Protein AF-0000000082925352 (afdb_homodimer)

Structure (mmCIF, N/CA/C/O backbone):
data_AF-0000000082925352-model_v1
#
loop_
_entity.id
_entity.type
_entity.pdbx_description
1 polymer 'ERD4-related membrane protein'
#
loop_
_atom_site.group_PDB
_atom_site.id
_atom_site.type_symbol
_atom_site.label_atom_id
_atom_site.label_alt_id
_atom_site.label_comp_id
_atom_site.label_asym_id
_atom_site.label_entity_id
_atom_site.label_seq_id
_atom_site.pdbx_PDB_ins_code
_atom_site.Cartn_x
_atom_site.Cartn_y
_atom_site.Cartn_z
_atom_site.occupancy
_atom_site.B_iso_or_equiv
_atom_site.auth_seq_id
_atom_site.auth_comp_id
_atom_site.auth_asym_id
_atom_site.auth_atom_id
_atom_site.pdbx_PDB_model_num
ATOM 1 N N . ALA A 1 1 ? 47.531 0.938 -21.75 1 22.98 1 ALA A N 1
ATOM 2 C CA . ALA A 1 1 ? 46.125 1.187 -22.031 1 22.98 1 ALA A CA 1
ATOM 3 C C . ALA A 1 1 ? 45.656 0.397 -23.266 1 22.98 1 ALA A C 1
ATOM 5 O O . ALA A 1 1 ? 46.156 0.625 -24.375 1 22.98 1 ALA A O 1
ATOM 6 N N . LYS A 1 2 ? 45.25 -0.757 -23.125 1 29.88 2 LYS A N 1
ATOM 7 C CA . LYS A 1 2 ? 44.906 -1.577 -24.281 1 29.88 2 LYS A CA 1
ATOM 8 C C . LYS A 1 2 ? 43.812 -0.919 -25.125 1 29.88 2 LYS A C 1
ATOM 10 O O . LYS A 1 2 ? 42.781 -0.469 -24.578 1 29.88 2 LYS A O 1
ATOM 15 N N . ASN A 1 3 ? 44.062 -0.465 -26.266 1 28.7 3 ASN A N 1
ATOM 16 C CA . ASN A 1 3 ? 43.219 0.113 -27.328 1 28.7 3 ASN A CA 1
ATOM 17 C C . ASN A 1 3 ? 42.094 -0.824 -27.719 1 28.7 3 ASN A C 1
ATOM 19 O O . ASN A 1 3 ? 42.344 -1.933 -28.203 1 28.7 3 ASN A O 1
ATOM 23 N N . TYR A 1 4 ? 41.156 -1.041 -26.938 1 34.44 4 TYR A N 1
ATOM 24 C CA . TYR A 1 4 ? 40 -1.885 -27.219 1 34.44 4 TYR A CA 1
ATOM 25 C C . TYR A 1 4 ? 39.469 -1.62 -28.625 1 34.44 4 TYR A C 1
ATOM 27 O O . TYR A 1 4 ? 39.281 -0.466 -29.016 1 34.44 4 TYR A O 1
ATOM 35 N N . ALA A 1 5 ? 40.031 -2.311 -29.578 1 33.44 5 ALA A N 1
ATOM 36 C CA . ALA A 1 5 ? 39.656 -2.305 -31 1 33.44 5 ALA A CA 1
ATOM 37 C C . ALA A 1 5 ? 38.156 -2.383 -31.172 1 33.44 5 ALA A C 1
ATOM 39 O O . ALA A 1 5 ? 37.5 -3.314 -30.688 1 33.44 5 ALA A O 1
ATOM 40 N N . PHE A 1 6 ? 37.406 -1.259 -31.156 1 39.66 6 PHE A N 1
ATOM 41 C CA . PHE A 1 6 ? 36 -1.104 -31.359 1 39.66 6 PHE A CA 1
ATOM 42 C C . PHE A 1 6 ? 35.594 -1.639 -32.719 1 39.66 6 PHE A C 1
ATOM 44 O O . PHE A 1 6 ? 36.281 -1.403 -33.719 1 39.66 6 PHE A O 1
ATOM 51 N N . SER A 1 7 ? 35.031 -2.691 -32.875 1 37.75 7 SER A N 1
ATOM 52 C CA . SER A 1 7 ? 34.531 -3.182 -34.125 1 37.75 7 SER A CA 1
ATOM 53 C C . SER A 1 7 ? 33.688 -2.121 -34.844 1 37.75 7 SER A C 1
ATOM 55 O O . SER A 1 7 ? 33.25 -1.143 -34.219 1 37.75 7 SER A O 1
ATOM 57 N N . SER A 1 8 ? 33.594 -2.061 -36.25 1 41.56 8 SER A N 1
ATOM 58 C CA . SER A 1 8 ? 32.875 -1.175 -37.156 1 41.56 8 SER A CA 1
ATOM 59 C C . SER A 1 8 ? 31.453 -0.878 -36.625 1 41.56 8 SER A C 1
ATOM 61 O O . SER A 1 8 ? 30.859 0.141 -36.969 1 41.56 8 SER A O 1
ATOM 63 N N . PHE A 1 9 ? 30.891 -1.729 -36.125 1 42.66 9 PHE A N 1
ATOM 64 C CA . PHE A 1 9 ? 29.516 -1.568 -35.656 1 42.66 9 PHE A CA 1
ATOM 65 C C . PHE A 1 9 ? 29.469 -0.633 -34.469 1 42.66 9 PHE A C 1
ATOM 67 O O . PHE A 1 9 ? 28.422 -0.041 -34.156 1 42.66 9 PHE A O 1
ATOM 74 N N . ASP A 1 10 ? 30.594 -0.48 -33.812 1 47.75 10 ASP A N 1
ATOM 75 C CA . ASP A 1 10 ? 30.703 0.372 -32.656 1 47.75 10 ASP A CA 1
ATOM 76 C C . ASP A 1 10 ? 30.875 1.838 -33.031 1 47.75 10 ASP A C 1
ATOM 78 O O . ASP A 1 10 ? 31.125 2.691 -32.188 1 47.75 10 ASP A O 1
ATOM 82 N N . ARG A 1 11 ? 30.984 2.129 -34.281 1 47.81 11 ARG A N 1
ATOM 83 C CA . ARG A 1 11 ? 31.156 3.512 -34.719 1 47.81 11 ARG A CA 1
ATOM 84 C C . ARG A 1 11 ? 30.016 4.391 -34.219 1 47.81 11 ARG A C 1
ATOM 86 O O . ARG A 1 11 ? 30.203 5.578 -33.969 1 47.81 11 ARG A O 1
ATOM 93 N N . CYS A 1 12 ? 28.812 3.807 -34.188 1 51.38 12 CYS A N 1
ATOM 94 C CA . CYS A 1 12 ? 27.656 4.633 -33.844 1 51.38 12 CYS A CA 1
ATOM 95 C C . CYS A 1 12 ? 27.422 4.645 -32.344 1 51.38 12 CYS A C 1
ATOM 97 O O . CYS A 1 12 ? 26.422 5.207 -31.875 1 51.38 12 CYS A O 1
ATOM 99 N N . SER A 1 13 ? 28.328 4.074 -31.688 1 59.47 13 SER A N 1
ATOM 100 C CA . SER A 1 13 ? 28.156 3.99 -30.234 1 59.47 13 SER A CA 1
ATOM 101 C C . SER A 1 13 ? 28.781 5.191 -29.547 1 59.47 13 SER A C 1
ATOM 103 O O . SER A 1 13 ? 29.672 5.848 -30.094 1 59.47 13 SER A O 1
ATOM 105 N N . LEU A 1 14 ? 28.188 5.727 -28.531 1 62.16 14 LEU A N 1
ATOM 106 C CA . LEU A 1 14 ? 28.688 6.816 -27.703 1 62.16 14 LEU A CA 1
ATOM 107 C C . LEU A 1 14 ? 30.141 6.586 -27.312 1 62.16 14 LEU A C 1
ATOM 109 O O . LEU A 1 14 ? 30.875 7.531 -27 1 62.16 14 LEU A O 1
ATOM 113 N N . ALA A 1 15 ? 30.625 5.363 -27.484 1 58.84 15 ALA A N 1
ATOM 114 C CA . ALA A 1 15 ? 32 5.062 -27.125 1 58.84 15 ALA A CA 1
ATOM 115 C C . ALA A 1 15 ? 33 5.758 -28.062 1 58.84 15 ALA A C 1
ATOM 117 O O . ALA A 1 15 ? 34.125 6.023 -27.688 1 58.84 15 ALA A O 1
ATOM 118 N N . ASN A 1 16 ? 32.438 6.172 -29.297 1 57.56 16 ASN A N 1
ATOM 119 C CA . ASN A 1 16 ? 33.344 6.75 -30.297 1 57.56 16 ASN A CA 1
ATOM 120 C C . ASN A 1 16 ? 33.406 8.273 -30.172 1 57.56 16 ASN A C 1
ATOM 122 O O . ASN A 1 16 ? 34.188 8.922 -30.875 1 57.56 16 ASN A O 1
ATOM 126 N N . VAL A 1 17 ? 32.531 8.758 -29.359 1 60.88 17 VAL A N 1
ATOM 127 C CA . VAL A 1 17 ? 32.562 10.211 -29.219 1 60.88 17 VAL A CA 1
ATOM 128 C C . VAL A 1 17 ? 33.688 10.602 -28.25 1 60.88 17 VAL A C 1
ATOM 130 O O . VAL A 1 17 ? 33.875 9.984 -27.203 1 60.88 17 VAL A O 1
ATOM 133 N N . ALA A 1 18 ? 34.594 11.383 -28.766 1 59.56 18 ALA A N 1
ATOM 134 C CA . ALA A 1 18 ? 35.75 11.828 -27.984 1 59.56 18 ALA A CA 1
ATOM 135 C C . ALA A 1 18 ? 35.312 12.531 -26.703 1 59.56 18 ALA A C 1
ATOM 137 O O . ALA A 1 18 ? 34.188 13.023 -26.609 1 59.56 18 ALA A O 1
ATOM 138 N N . SER A 1 19 ? 36.031 12.328 -25.625 1 66.12 19 SER A N 1
ATOM 139 C CA . SER A 1 19 ? 35.812 12.914 -24.312 1 66.12 19 SER A CA 1
ATOM 140 C C . SER A 1 19 ? 35.688 14.43 -24.391 1 66.12 19 SER A C 1
ATOM 142 O O . SER A 1 19 ? 36.469 15.078 -25.094 1 66.12 19 SER A O 1
ATOM 144 N N . GLY A 1 20 ? 34.656 14.992 -23.844 1 63.94 20 GLY A N 1
ATOM 145 C CA . GLY A 1 20 ? 34.5 16.422 -23.656 1 63.94 20 GLY A CA 1
ATOM 146 C C . GLY A 1 20 ? 33.844 17.125 -24.844 1 63.94 20 GLY A C 1
ATOM 147 O O . GLY A 1 20 ? 33.844 18.344 -24.906 1 63.94 20 GLY A O 1
ATOM 148 N N . GLU A 1 21 ? 33.531 16.344 -25.828 1 67.38 21 GLU A N 1
ATOM 149 C CA . GLU A 1 21 ? 33.031 17 -27.031 1 67.38 21 GLU A CA 1
ATOM 150 C C . GLU A 1 21 ? 31.594 17.484 -26.859 1 67.38 21 GLU A C 1
ATOM 152 O O . GLU A 1 21 ? 30.891 17.031 -25.969 1 67.38 21 GLU A O 1
ATOM 157 N N . LEU A 1 22 ? 31.234 18.531 -27.688 1 70.12 22 LEU A N 1
ATOM 158 C CA . LEU A 1 22 ? 29.938 19.203 -27.688 1 70.12 22 LEU A CA 1
ATOM 159 C C . LEU A 1 22 ? 28.828 18.25 -28.109 1 70.12 22 LEU A C 1
ATOM 161 O O . LEU A 1 22 ? 27.672 18.453 -27.734 1 70.12 22 LEU A O 1
ATOM 165 N N . LYS A 1 23 ? 29.234 17.188 -28.766 1 73.62 23 LYS A N 1
ATOM 166 C CA . LYS A 1 23 ? 28.25 16.219 -29.219 1 73.62 23 LYS A CA 1
ATOM 167 C C . LYS A 1 23 ? 27.625 15.469 -28.047 1 73.62 23 LYS A C 1
ATOM 169 O O . LYS A 1 23 ? 26.531 14.898 -28.188 1 73.62 23 LYS A O 1
ATOM 174 N N . LEU A 1 24 ? 28.219 15.656 -26.922 1 79.31 24 LEU A N 1
ATOM 175 C CA . LEU A 1 24 ? 27.703 14.961 -25.75 1 79.31 24 LEU A CA 1
ATOM 176 C C . LEU A 1 24 ? 26.438 15.641 -25.219 1 79.31 24 LEU A C 1
ATOM 178 O O . LEU A 1 24 ? 25.641 15.008 -24.531 1 79.31 24 LEU A O 1
ATOM 182 N N . TRP A 1 25 ? 26.266 16.891 -25.75 1 79.62 25 TRP A N 1
ATOM 183 C CA . TRP A 1 25 ? 25.016 17.609 -25.422 1 79.62 25 TRP A CA 1
ATOM 184 C C . TRP A 1 25 ? 23.828 16.938 -26.094 1 79.62 25 TRP A C 1
ATOM 186 O O . TRP A 1 25 ? 22.734 16.875 -25.516 1 79.62 25 TRP A O 1
ATOM 196 N N . ALA A 1 26 ? 24.078 16.375 -27.219 1 78.94 26 ALA A N 1
ATOM 197 C CA . ALA A 1 26 ? 23 15.727 -27.953 1 78.94 26 ALA A CA 1
ATOM 198 C C . ALA A 1 26 ? 22.531 14.461 -27.25 1 78.94 26 ALA A C 1
ATOM 200 O O . ALA A 1 26 ? 21.328 14.164 -27.219 1 78.94 26 ALA A O 1
ATOM 201 N N . HIS A 1 27 ? 23.5 13.852 -26.656 1 79.56 27 HIS A N 1
ATOM 202 C CA . HIS A 1 27 ? 23.141 12.625 -25.953 1 79.56 27 HIS A CA 1
ATOM 203 C C . HIS A 1 27 ? 22.391 12.938 -24.656 1 79.56 27 HIS A C 1
ATOM 205 O O . HIS A 1 27 ? 21.469 12.203 -24.281 1 79.56 27 HIS A O 1
ATOM 211 N N . MET A 1 28 ? 22.672 14.016 -24.062 1 82.81 28 MET A N 1
ATOM 212 C CA . MET A 1 28 ? 21.969 14.391 -22.844 1 82.81 28 MET A CA 1
ATOM 213 C C . MET A 1 28 ? 20.562 14.859 -23.141 1 82.81 28 MET A C 1
ATOM 215 O O . MET A 1 28 ? 19.609 14.453 -22.469 1 82.81 28 MET A O 1
ATOM 219 N N . ILE A 1 29 ? 20.453 15.648 -24.141 1 84.19 29 ILE A N 1
ATOM 220 C CA . ILE A 1 29 ? 19.141 16.141 -24.516 1 84.19 29 ILE A CA 1
ATOM 221 C C . ILE A 1 29 ? 18.266 14.992 -25.016 1 84.19 29 ILE A C 1
ATOM 223 O O . ILE A 1 29 ? 17.078 14.938 -24.734 1 84.19 29 ILE A O 1
ATOM 227 N N . SER A 1 30 ? 18.906 14.07 -25.719 1 84.44 30 SER A N 1
ATOM 228 C CA . SER A 1 30 ? 18.156 12.906 -26.203 1 84.44 30 SER A CA 1
ATOM 229 C C . SER A 1 30 ? 17.641 12.062 -25.047 1 84.44 30 SER A C 1
ATOM 231 O O . SER A 1 30 ? 16.547 11.508 -25.109 1 84.44 30 SER A O 1
ATOM 233 N N . CYS A 1 31 ? 18.391 12.016 -23.984 1 84.5 31 CYS A N 1
ATOM 234 C CA . CYS A 1 31 ? 17.953 11.273 -22.812 1 84.5 31 CYS A CA 1
ATOM 235 C C . CYS A 1 31 ? 16.719 11.906 -22.188 1 84.5 31 CYS A C 1
ATOM 237 O O . CYS A 1 31 ? 15.773 11.203 -21.812 1 84.5 31 CYS A O 1
ATOM 239 N N . TYR A 1 32 ? 16.703 13.234 -22.188 1 87.06 32 TYR A N 1
ATOM 240 C CA . TYR A 1 32 ? 15.547 13.93 -21.625 1 87.06 32 TYR A CA 1
ATOM 241 C C . TYR A 1 32 ? 14.336 13.812 -22.547 1 87.06 32 TYR A C 1
ATOM 243 O O . TYR A 1 32 ? 13.211 13.672 -22.078 1 87.06 32 TYR A O 1
ATOM 251 N N . VAL A 1 33 ? 14.57 13.82 -23.781 1 87.75 33 VAL A N 1
ATOM 252 C CA . VAL A 1 33 ? 13.469 13.727 -24.734 1 87.75 33 VAL A CA 1
ATOM 253 C C . VAL A 1 33 ? 12.867 12.32 -24.688 1 87.75 33 VAL A C 1
ATOM 255 O O . VAL A 1 33 ? 11.641 12.164 -24.656 1 87.75 33 VAL A O 1
ATOM 258 N N . VAL A 1 34 ? 13.711 11.328 -24.641 1 85.31 34 VAL A N 1
ATOM 259 C CA . VAL A 1 34 ? 13.227 9.953 -24.578 1 85.31 34 VAL A CA 1
ATOM 260 C C . VAL A 1 34 ? 12.461 9.742 -23.266 1 85.31 34 VAL A C 1
ATOM 262 O O . VAL A 1 34 ? 11.406 9.102 -23.25 1 85.31 34 VAL A O 1
ATOM 265 N N . THR A 1 35 ? 12.977 10.297 -22.203 1 86.62 35 THR A N 1
ATOM 266 C CA . THR A 1 35 ? 12.289 10.188 -20.922 1 86.62 35 THR A CA 1
ATOM 267 C C . THR A 1 35 ? 10.93 10.867 -20.969 1 86.62 35 THR A C 1
ATOM 269 O O . THR A 1 35 ? 9.938 10.32 -20.469 1 86.62 35 THR A O 1
ATOM 272 N N . TYR A 1 36 ? 10.891 12.008 -21.625 1 87.75 36 TYR A N 1
ATOM 273 C CA . TYR A 1 36 ? 9.633 12.742 -21.719 1 87.75 36 TYR A CA 1
ATOM 274 C C . TYR A 1 36 ? 8.609 11.961 -22.547 1 87.75 36 TYR A C 1
ATOM 276 O O . TYR A 1 36 ? 7.441 11.867 -22.156 1 87.75 36 TYR A O 1
ATOM 284 N N . ILE A 1 37 ? 9.016 11.352 -23.594 1 88.25 37 ILE A N 1
ATOM 285 C CA . ILE A 1 37 ? 8.109 10.602 -24.469 1 88.25 37 ILE A CA 1
ATOM 286 C C . ILE A 1 37 ? 7.609 9.352 -23.75 1 88.25 37 ILE A C 1
ATOM 288 O O . ILE A 1 37 ? 6.422 9.031 -23.797 1 88.25 37 ILE A O 1
ATOM 292 N N . VAL A 1 38 ? 8.492 8.711 -23.016 1 86.88 38 VAL A N 1
ATOM 293 C CA . VAL A 1 38 ? 8.117 7.473 -22.344 1 86.88 38 VAL A CA 1
ATOM 294 C C . VAL A 1 38 ? 7.176 7.781 -21.188 1 86.88 38 VAL A C 1
ATOM 296 O O . VAL A 1 38 ? 6.176 7.082 -21 1 86.88 38 VAL A O 1
ATOM 299 N N . LEU A 1 39 ? 7.434 8.844 -20.453 1 88.38 39 LEU A N 1
ATOM 300 C CA . LEU A 1 39 ? 6.594 9.18 -19.312 1 88.38 39 LEU A CA 1
ATOM 301 C C . LEU A 1 39 ? 5.207 9.625 -19.766 1 88.38 39 LEU A C 1
ATOM 303 O O . LEU A 1 39 ? 4.203 9.258 -19.156 1 88.38 39 LEU A O 1
ATOM 307 N N . THR A 1 40 ? 5.125 10.383 -20.875 1 89.5 40 THR A N 1
ATOM 308 C CA . THR A 1 40 ? 3.832 10.828 -21.375 1 89.5 40 THR A CA 1
ATOM 309 C C . THR A 1 40 ? 3.043 9.656 -21.953 1 89.5 40 THR A C 1
ATOM 311 O O . THR A 1 40 ? 1.823 9.586 -21.797 1 89.5 40 THR A O 1
ATOM 314 N N . ALA A 1 41 ? 3.752 8.758 -22.609 1 88.06 41 ALA A N 1
ATOM 315 C CA . ALA A 1 41 ? 3.088 7.578 -23.141 1 88.06 41 ALA A CA 1
ATOM 316 C C . ALA A 1 41 ? 2.572 6.68 -22.016 1 88.06 41 ALA A C 1
ATOM 318 O O . ALA A 1 41 ? 1.462 6.148 -22.109 1 88.06 41 ALA A O 1
ATOM 319 N N . LEU A 1 42 ? 3.395 6.559 -20.984 1 87 42 LEU A N 1
ATOM 320 C CA . LEU A 1 42 ? 2.984 5.73 -19.844 1 87 42 LEU A CA 1
ATOM 321 C C . LEU A 1 42 ? 1.771 6.332 -19.141 1 87 42 LEU A C 1
ATOM 323 O O . LEU A 1 42 ? 0.882 5.602 -18.703 1 87 42 LEU A O 1
ATOM 327 N N . TRP A 1 43 ? 1.711 7.625 -19.094 1 88.19 43 TRP A N 1
ATOM 328 C CA . TRP A 1 43 ? 0.567 8.297 -18.484 1 88.19 43 TRP A CA 1
ATOM 329 C C . TRP A 1 43 ? -0.701 8.062 -19.297 1 88.19 43 TRP A C 1
ATOM 331 O O . TRP A 1 43 ? -1.745 7.711 -18.75 1 88.19 43 TRP A O 1
ATOM 341 N N . ARG A 1 44 ? -0.594 8.164 -20.562 1 87.81 44 ARG A N 1
ATOM 342 C CA . ARG A 1 44 ? -1.738 7.977 -21.438 1 87.81 44 ARG A CA 1
ATOM 343 C C . ARG A 1 44 ? -2.217 6.531 -21.422 1 87.81 44 ARG A C 1
ATOM 345 O O . ARG A 1 44 ? -3.418 6.27 -21.312 1 87.81 44 ARG A O 1
ATOM 352 N N . TYR A 1 45 ? -1.295 5.621 -21.391 1 87.38 45 TYR A N 1
ATOM 353 C CA . TYR A 1 45 ? -1.667 4.211 -21.438 1 87.38 45 TYR A CA 1
ATOM 354 C C . TYR A 1 45 ? -2.246 3.756 -20.094 1 87.38 45 TYR A C 1
ATOM 356 O O . TYR A 1 45 ? -3.135 2.9 -20.062 1 87.38 45 TYR A O 1
ATOM 364 N N . ASN A 1 46 ? -1.771 4.359 -19.031 1 87.69 46 ASN A N 1
ATOM 365 C CA . ASN A 1 46 ? -2.338 4.02 -17.734 1 87.69 46 ASN A CA 1
ATOM 366 C C . ASN A 1 46 ? -3.773 4.52 -17.594 1 87.69 46 ASN A C 1
ATOM 368 O O . ASN A 1 46 ? -4.625 3.828 -17.031 1 87.69 46 ASN A O 1
ATOM 372 N N . LYS A 1 47 ? -4.039 5.629 -18.125 1 88.12 47 LYS A N 1
ATOM 373 C CA . LYS A 1 47 ? -5.395 6.168 -18.094 1 88.12 47 LYS A CA 1
ATOM 374 C C . LYS A 1 47 ? -6.332 5.355 -18.984 1 88.12 47 LYS A C 1
ATOM 376 O O . LYS A 1 47 ? -7.445 5.02 -18.578 1 88.12 47 LYS A O 1
ATOM 381 N N . GLU A 1 48 ? -5.859 4.992 -20.125 1 88.62 48 GLU A N 1
ATOM 382 C CA . GLU A 1 48 ? -6.668 4.211 -21.062 1 88.62 48 GLU A CA 1
ATOM 383 C C . GLU A 1 48 ? -6.922 2.805 -20.516 1 88.62 48 GLU A C 1
ATOM 385 O O . GLU A 1 48 ? -8.008 2.252 -20.703 1 88.62 48 GLU A O 1
ATOM 390 N N . ALA A 1 49 ? -5.922 2.279 -19.891 1 87.5 49 ALA A N 1
ATOM 391 C CA . ALA A 1 49 ? -6.07 0.938 -19.328 1 87.5 49 ALA A CA 1
ATOM 392 C C . ALA A 1 49 ? -7.133 0.914 -18.234 1 87.5 49 ALA A C 1
ATOM 394 O O . ALA A 1 49 ? -7.898 -0.047 -18.125 1 87.5 49 ALA A O 1
ATOM 395 N N . THR A 1 50 ? -7.18 1.938 -17.438 1 89.62 50 THR A N 1
ATOM 396 C CA . THR A 1 50 ? -8.18 2.02 -16.391 1 89.62 50 THR A CA 1
ATOM 397 C C . THR A 1 50 ? -9.586 2.102 -16.969 1 89.62 50 THR A C 1
ATOM 399 O O . THR A 1 50 ? -10.5 1.41 -16.516 1 89.62 50 THR A O 1
ATOM 402 N N . LEU A 1 51 ? -9.734 2.857 -18.047 1 90.12 51 LEU A N 1
ATOM 403 C CA . LEU A 1 51 ? -11.039 3.025 -18.688 1 90.12 51 LEU A CA 1
ATOM 404 C C . LEU A 1 51 ? -11.453 1.763 -19.438 1 90.12 51 LEU A C 1
ATOM 406 O O . LEU A 1 51 ? -12.633 1.402 -19.453 1 90.12 51 LEU A O 1
ATOM 410 N N . MET A 1 52 ? -10.469 1.083 -20.031 1 88.81 52 MET A N 1
ATOM 411 C CA . MET A 1 52 ? -10.766 -0.167 -20.719 1 88.81 52 MET A CA 1
ATOM 412 C C . MET A 1 52 ? -11.188 -1.251 -19.734 1 88.81 52 MET A C 1
ATOM 414 O O . MET A 1 52 ? -12.047 -2.08 -20.047 1 88.81 52 MET A O 1
ATOM 418 N N . ARG A 1 53 ? -10.594 -1.223 -18.609 1 88.5 53 ARG A N 1
ATOM 419 C CA . ARG A 1 53 ? -10.969 -2.193 -17.594 1 88.5 53 ARG A CA 1
ATOM 420 C C . ARG A 1 53 ? -12.414 -1.98 -17.141 1 88.5 53 ARG A C 1
ATOM 422 O O . ARG A 1 53 ? -13.18 -2.938 -17.016 1 88.5 53 ARG A O 1
ATOM 429 N N . ILE A 1 54 ? -12.797 -0.783 -16.906 1 88.94 54 ILE A N 1
ATOM 430 C CA . ILE A 1 54 ? -14.148 -0.482 -16.469 1 88.94 54 ILE A CA 1
ATOM 431 C C . ILE A 1 54 ? -15.148 -0.85 -17.562 1 88.94 54 ILE A C 1
ATOM 433 O O . ILE A 1 54 ? -16.203 -1.412 -17.266 1 88.94 54 ILE A O 1
ATOM 437 N N . ALA A 1 55 ? -14.789 -0.553 -18.766 1 87.88 55 ALA A N 1
ATOM 438 C CA . ALA A 1 55 ? -15.664 -0.898 -19.891 1 87.88 55 ALA A CA 1
ATOM 439 C C . ALA A 1 55 ? -15.82 -2.41 -20.016 1 87.88 55 ALA A C 1
ATOM 441 O O . ALA A 1 55 ? -16.922 -2.906 -20.281 1 87.88 55 ALA A O 1
ATOM 442 N N . PHE A 1 56 ? -14.766 -3.182 -19.812 1 86.81 56 PHE A N 1
ATOM 443 C CA . PHE A 1 56 ? -14.812 -4.637 -19.875 1 86.81 56 PHE A CA 1
ATOM 444 C C . PHE A 1 56 ? -15.703 -5.199 -18.766 1 86.81 56 PHE A C 1
ATOM 446 O O . PHE A 1 56 ? -16.516 -6.09 -19.016 1 86.81 56 PHE A O 1
ATOM 453 N N . LEU A 1 57 ? -15.539 -4.633 -17.578 1 86.12 57 LEU A N 1
ATOM 454 C CA . LEU A 1 57 ? -16.328 -5.117 -16.453 1 86.12 57 LEU A CA 1
ATOM 455 C C . LEU A 1 57 ? -17.797 -4.727 -16.609 1 86.12 57 LEU A C 1
ATOM 457 O O . LEU A 1 57 ? -18.688 -5.469 -16.203 1 86.12 57 LEU A O 1
ATOM 461 N N . ALA A 1 58 ? -18 -3.586 -17.172 1 87.19 58 ALA A N 1
ATOM 462 C CA . ALA A 1 58 ? -19.375 -3.104 -17.375 1 87.19 58 ALA A CA 1
ATOM 463 C C . ALA A 1 58 ? -20.094 -3.928 -18.422 1 87.19 58 ALA A C 1
ATOM 465 O O . ALA A 1 58 ? -21.312 -4.09 -18.375 1 87.19 58 ALA A O 1
ATOM 466 N N . ASN A 1 59 ? -19.312 -4.445 -19.406 1 85.75 59 ASN A N 1
ATOM 467 C CA . ASN A 1 59 ? -19.938 -5.188 -20.5 1 85.75 59 ASN A CA 1
ATOM 468 C C . ASN A 1 59 ? -19.938 -6.688 -20.234 1 85.75 59 ASN A C 1
ATOM 470 O O . ASN A 1 59 ? -20.5 -7.461 -21.016 1 85.75 59 ASN A O 1
ATOM 474 N N . SER A 1 60 ? -19.375 -7.086 -19.156 1 82 60 SER A N 1
ATOM 475 C CA . SER A 1 60 ? -19.422 -8.492 -18.766 1 82 60 SER A CA 1
ATOM 476 C C . SER A 1 60 ? -20.781 -8.844 -18.156 1 82 60 SER A C 1
ATOM 478 O O . SER A 1 60 ? -21.406 -8.008 -17.5 1 82 60 SER A O 1
ATOM 480 N N . PRO A 1 61 ? -21.172 -9.969 -18.516 1 77.88 61 PRO A N 1
ATOM 481 C CA . PRO A 1 61 ? -22.5 -10.359 -18.031 1 77.88 61 PRO A CA 1
ATOM 482 C C . PRO A 1 61 ? -22.547 -10.477 -16.5 1 77.88 61 PRO A C 1
ATOM 484 O O . PRO A 1 61 ? -21.531 -10.789 -15.875 1 77.88 61 PRO A O 1
ATOM 487 N N . ARG A 1 62 ? -23.812 -10.117 -16.109 1 82.31 62 ARG A N 1
ATOM 488 C CA . ARG A 1 62 ? -24.062 -10.281 -14.672 1 82.31 62 ARG A CA 1
ATOM 489 C C . ARG A 1 62 ? -23.953 -11.742 -14.258 1 82.31 62 ARG A C 1
ATOM 491 O O . ARG A 1 62 ? -24.438 -12.625 -14.961 1 82.31 62 ARG A O 1
ATOM 498 N N . GLY A 1 63 ? -23 -12.062 -13.352 1 77.88 63 GLY A N 1
ATOM 499 C CA . GLY A 1 63 ? -22.844 -13.453 -12.945 1 77.88 63 GLY A CA 1
ATOM 500 C C . GLY A 1 63 ? -22.031 -13.617 -11.672 1 77.88 63 GLY A C 1
ATOM 501 O O . GLY A 1 63 ? -22.062 -12.75 -10.797 1 77.88 63 GLY A O 1
ATOM 502 N N . GLY A 1 64 ? -21.469 -14.711 -11.586 1 84.19 64 GLY A N 1
ATOM 503 C CA . GLY A 1 64 ? -20.734 -15.148 -10.406 1 84.19 64 GLY A CA 1
ATOM 504 C C . GLY A 1 64 ? -19.562 -14.258 -10.07 1 84.19 64 GLY A C 1
ATOM 505 O O . GLY A 1 64 ? -19.578 -13.562 -9.047 1 84.19 64 GLY A O 1
ATOM 506 N N . PRO A 1 65 ? -18.766 -13.914 -11.062 1 86.31 65 PRO A N 1
ATOM 507 C CA . PRO A 1 65 ? -17.578 -13.156 -10.695 1 86.31 65 PRO A CA 1
ATOM 508 C C . PRO A 1 65 ? -17.875 -11.695 -10.359 1 86.31 65 PRO A C 1
ATOM 510 O O . PRO A 1 65 ? -17.125 -11.055 -9.617 1 86.31 65 PRO A O 1
ATOM 513 N N . SER A 1 66 ? -18.984 -11.125 -10.82 1 89.25 66 SER A N 1
ATOM 514 C CA . SER A 1 66 ? -19.312 -9.719 -10.602 1 89.25 66 SER A CA 1
ATOM 515 C C . SER A 1 66 ? -20 -9.516 -9.25 1 89.25 66 SER A C 1
ATOM 517 O O . SER A 1 66 ? -20.016 -8.406 -8.711 1 89.25 66 SER A O 1
ATOM 519 N N . HIS A 1 67 ? -20.531 -10.602 -8.648 1 93.69 67 HIS A N 1
ATOM 520 C CA . HIS A 1 67 ? -21.312 -10.414 -7.434 1 93.69 67 HIS A CA 1
ATOM 521 C C . HIS A 1 67 ? -20.812 -11.328 -6.312 1 93.69 67 HIS A C 1
ATOM 523 O O . HIS A 1 67 ? -21.422 -11.383 -5.238 1 93.69 67 HIS A O 1
ATOM 529 N N . THR A 1 68 ? -19.703 -12.055 -6.586 1 95.19 68 THR A N 1
ATOM 530 C CA . THR A 1 68 ? -19.266 -13.039 -5.602 1 95.19 68 THR A CA 1
ATOM 531 C C . THR A 1 68 ? -17.906 -12.672 -5.035 1 95.19 68 THR A C 1
ATOM 533 O O . THR A 1 68 ? -17.047 -12.148 -5.754 1 95.19 68 THR A O 1
ATOM 536 N N . VAL A 1 69 ? -17.734 -12.844 -3.748 1 95.94 69 VAL A N 1
ATOM 537 C CA . VAL A 1 69 ? -16.484 -12.625 -3.053 1 95.94 69 VAL A CA 1
ATOM 538 C C . VAL A 1 69 ? -15.977 -13.938 -2.461 1 95.94 69 VAL A C 1
ATOM 540 O O . VAL A 1 69 ? -16.781 -14.781 -2.037 1 95.94 69 VAL A O 1
ATOM 543 N N . LEU A 1 70 ? -14.695 -14.188 -2.531 1 96.44 70 LEU A N 1
ATOM 544 C CA . LEU A 1 70 ? -14.062 -15.328 -1.876 1 96.44 70 LEU A CA 1
ATOM 545 C C . LEU A 1 70 ? -13.602 -14.953 -0.472 1 96.44 70 LEU A C 1
ATOM 547 O O . LEU A 1 70 ? -12.781 -14.047 -0.302 1 96.44 70 LEU A O 1
ATOM 551 N N . VAL A 1 71 ? -14.156 -15.523 0.515 1 96.12 71 VAL A N 1
ATOM 552 C CA . VAL A 1 71 ? -13.781 -15.297 1.907 1 96.12 71 VAL A CA 1
ATOM 553 C C . VAL A 1 71 ? -12.938 -16.469 2.414 1 96.12 71 VAL A C 1
ATOM 555 O O . VAL A 1 71 ? -13.359 -17.625 2.334 1 96.12 71 VAL A O 1
ATOM 558 N N . MET A 1 72 ? -11.789 -16.125 2.896 1 95.31 72 MET A N 1
ATOM 559 C CA . MET A 1 72 ? -10.883 -17.156 3.391 1 95.31 72 MET A CA 1
ATOM 560 C C . MET A 1 72 ? -10.578 -16.953 4.871 1 95.31 72 MET A C 1
ATOM 562 O O . MET A 1 72 ? -10.82 -15.867 5.414 1 95.31 72 MET A O 1
ATOM 566 N N . ASP A 1 73 ? -10.07 -17.969 5.555 1 94.12 73 ASP A N 1
ATOM 567 C CA . ASP A 1 73 ? -9.641 -17.953 6.949 1 94.12 73 ASP A CA 1
ATOM 568 C C . ASP A 1 73 ? -10.805 -17.594 7.875 1 94.12 73 ASP A C 1
ATOM 570 O O . ASP A 1 73 ? -10.688 -16.672 8.695 1 94.12 73 ASP A O 1
ATOM 574 N N . ILE A 1 74 ? -11.883 -18.281 7.621 1 93 74 ILE A N 1
ATOM 575 C CA . ILE A 1 74 ? -13.047 -18.109 8.477 1 93 74 ILE A CA 1
ATOM 576 C C . ILE A 1 74 ? -12.75 -18.656 9.867 1 93 74 ILE A C 1
ATOM 578 O O . ILE A 1 74 ? -12.352 -19.812 10.023 1 93 74 ILE A O 1
ATOM 582 N N . PRO A 1 75 ? -12.867 -17.844 10.852 1 91 75 PRO A N 1
ATOM 583 C CA . PRO A 1 75 ? -12.57 -18.297 12.211 1 91 75 PRO A CA 1
ATOM 584 C C . PRO A 1 75 ? -13.562 -19.344 12.711 1 91 75 PRO A C 1
ATOM 586 O O . PRO A 1 75 ? -14.703 -19.391 12.242 1 91 75 PRO A O 1
ATOM 589 N N . GLY A 1 76 ? -13.18 -20.203 13.641 1 84.75 76 GLY A N 1
ATOM 590 C CA . GLY A 1 76 ? -14.031 -21.219 14.211 1 84.75 76 GLY A CA 1
ATOM 591 C C . GLY A 1 76 ? -13.75 -22.609 13.656 1 84.75 76 GLY A C 1
ATOM 592 O O . GLY A 1 76 ? -13.922 -23.609 14.359 1 84.75 76 GLY A O 1
ATOM 593 N N . ASN A 1 77 ? -13.469 -22.625 12.344 1 83.31 77 ASN A N 1
ATOM 594 C CA . ASN A 1 77 ? -13.055 -23.891 11.734 1 83.31 77 ASN A CA 1
ATOM 595 C C . ASN A 1 77 ? -11.594 -24.203 12.031 1 83.31 77 ASN A C 1
ATOM 597 O O . ASN A 1 77 ? -10.695 -23.469 11.602 1 83.31 77 ASN A O 1
ATOM 601 N N . LYS A 1 78 ? -11.297 -25.188 12.727 1 83.19 78 LYS A N 1
ATOM 602 C CA . LYS A 1 78 ? -9.945 -25.484 13.195 1 83.19 78 LYS A CA 1
ATOM 603 C C . LYS A 1 78 ? -9.133 -26.172 12.109 1 83.19 78 LYS A C 1
ATOM 605 O O . LYS A 1 78 ? -7.969 -26.531 12.328 1 83.19 78 LYS A O 1
ATOM 610 N N . TYR A 1 79 ? -9.727 -26.25 10.961 1 84.75 79 TYR A N 1
ATOM 611 C CA . TYR A 1 79 ? -9 -26.844 9.844 1 84.75 79 TYR A CA 1
ATOM 612 C C . TYR A 1 79 ? -7.746 -26.047 9.516 1 84.75 79 TYR A C 1
ATOM 614 O O . TYR A 1 79 ? -7.789 -24.828 9.43 1 84.75 79 TYR A O 1
ATOM 622 N N . GLY A 1 80 ? -6.633 -26.609 9.469 1 81.81 80 GLY A N 1
ATOM 623 C CA . GLY A 1 80 ? -5.395 -25.969 9.039 1 81.81 80 GLY A CA 1
ATOM 624 C C . GLY A 1 80 ? -4.684 -25.234 10.156 1 81.81 80 GLY A C 1
ATOM 625 O O . GLY A 1 80 ? -3.699 -24.531 9.914 1 81.81 80 GLY A O 1
ATOM 626 N N . THR A 1 81 ? -5.25 -25.234 11.32 1 85.75 81 THR A N 1
ATOM 627 C CA . THR A 1 81 ? -4.574 -24.625 12.461 1 85.75 81 THR A CA 1
ATOM 628 C C . THR A 1 81 ? -3.506 -25.547 13.023 1 85.75 81 THR A C 1
ATOM 630 O O . THR A 1 81 ? -3.377 -26.703 12.578 1 85.75 81 THR A O 1
ATOM 633 N N . LEU A 1 82 ? -2.688 -25 13.852 1 81.44 82 LEU A N 1
ATOM 634 C CA . LEU A 1 82 ? -1.628 -25.797 14.453 1 81.44 82 LEU A CA 1
ATOM 635 C C . LEU A 1 82 ? -2.211 -26.984 15.219 1 81.44 82 LEU A C 1
ATOM 637 O O . LEU A 1 82 ? -1.646 -28.078 15.195 1 81.44 82 LEU A O 1
ATOM 641 N N . VAL A 1 83 ? -3.307 -26.781 15.812 1 78.69 83 VAL A N 1
ATOM 642 C CA . VAL A 1 83 ? -3.93 -27.828 16.594 1 78.69 83 VAL A CA 1
ATOM 643 C C . VAL A 1 83 ? -4.441 -28.938 15.672 1 78.69 83 VAL A C 1
ATOM 645 O O . VAL A 1 83 ? -4.402 -30.109 16.031 1 78.69 83 VAL A O 1
ATOM 648 N N . TRP A 1 84 ? -4.859 -28.484 14.508 1 81.38 84 TRP A N 1
ATOM 649 C CA . TRP A 1 84 ? -5.312 -29.453 13.523 1 81.38 84 TRP A CA 1
ATOM 650 C C . TRP A 1 84 ? -4.152 -30.328 13.039 1 81.38 84 TRP A C 1
ATOM 652 O O . TRP A 1 84 ? -4.297 -31.547 12.906 1 81.38 84 TRP A O 1
ATOM 662 N N . TYR A 1 85 ? -3.045 -29.766 12.852 1 81.06 85 TYR A N 1
ATOM 663 C CA . TYR A 1 85 ? -1.885 -30.516 12.398 1 81.06 85 TYR A CA 1
ATOM 664 C C . TYR A 1 85 ? -1.367 -31.422 13.508 1 81.06 85 TYR A C 1
ATOM 666 O O . TYR A 1 85 ? -0.858 -32.531 13.242 1 81.06 85 TYR A O 1
ATOM 674 N N . LEU A 1 86 ? -1.472 -30.953 14.727 1 80.31 86 LEU A N 1
ATOM 675 C CA . LEU A 1 86 ? -1.076 -31.797 15.859 1 80.31 86 LEU A CA 1
ATOM 676 C C . LEU A 1 86 ? -1.969 -33.031 15.969 1 80.31 86 LEU A C 1
ATOM 678 O O . LEU A 1 86 ? -1.498 -34.094 16.312 1 80.31 86 LEU A O 1
ATOM 682 N N . ARG A 1 87 ? -3.178 -32.812 15.664 1 78.19 87 ARG A N 1
ATOM 683 C CA . ARG A 1 87 ? -4.105 -33.938 15.664 1 78.19 87 ARG A CA 1
ATOM 684 C C . ARG A 1 87 ? -3.711 -34.969 14.609 1 78.19 87 ARG A C 1
ATOM 686 O O . ARG A 1 87 ? -3.76 -36.188 14.867 1 78.19 87 ARG A O 1
ATOM 693 N N . GLU A 1 88 ? -3.299 -34.469 13.477 1 77.06 88 GLU A N 1
ATOM 694 C CA . GLU A 1 88 ? -2.867 -35.344 12.406 1 77.06 88 GLU A CA 1
ATOM 695 C C . GLU A 1 88 ? -1.554 -36.062 12.766 1 77.06 88 GLU A C 1
ATOM 697 O O . GLU A 1 88 ? -1.315 -37.188 12.367 1 77.06 88 GLU A O 1
ATOM 702 N N . LEU A 1 89 ? -0.815 -35.344 13.539 1 77.62 89 LEU A N 1
ATOM 703 C CA . LEU A 1 89 ? 0.462 -35.875 13.977 1 77.62 89 LEU A CA 1
ATOM 704 C C . LEU A 1 89 ? 0.253 -37 14.992 1 77.62 89 LEU A C 1
ATOM 706 O O . LEU A 1 89 ? 0.99 -38 15 1 77.62 89 LEU A O 1
ATOM 710 N N . VAL A 1 90 ? -0.676 -36.875 15.906 1 76.75 90 VAL A N 1
ATOM 711 C CA . VAL A 1 90 ? -0.958 -37.844 16.938 1 76.75 90 VAL A CA 1
ATOM 712 C C . VAL A 1 90 ? -1.269 -39.188 16.281 1 76.75 90 VAL A C 1
ATOM 714 O O . VAL A 1 90 ? -0.892 -40.25 16.797 1 76.75 90 VAL A O 1
ATOM 717 N N . GLY A 1 91 ? -1.8 -39.125 14.992 1 66.62 91 GLY A N 1
ATOM 718 C CA . GLY A 1 91 ? -2.096 -40.375 14.281 1 66.62 91 GLY A CA 1
ATOM 719 C C . GLY A 1 91 ? -0.927 -40.875 13.461 1 66.62 91 GLY A C 1
ATOM 720 O O . GLY A 1 91 ? -0.967 -42 12.945 1 66.62 91 GLY A O 1
ATOM 721 N N . SER A 1 92 ? 0.229 -40.125 13.562 1 72.94 92 SER A N 1
ATOM 722 C CA . SER A 1 92 ? 1.342 -40.5 12.695 1 72.94 92 SER A CA 1
ATOM 723 C C . SER A 1 92 ? 2.42 -41.25 13.461 1 72.94 92 SER A C 1
ATOM 725 O O . SER A 1 92 ? 2.398 -41.281 14.695 1 72.94 92 SER A O 1
ATOM 727 N N . THR A 1 93 ? 3.285 -41.875 12.703 1 69.88 93 THR A N 1
ATOM 728 C CA . THR A 1 93 ? 4.398 -42.656 13.25 1 69.88 93 THR A CA 1
ATOM 729 C C . THR A 1 93 ? 5.387 -41.719 13.969 1 69.88 93 THR A C 1
ATOM 731 O O . THR A 1 93 ? 6.074 -42.156 14.898 1 69.88 93 THR A O 1
ATOM 734 N N . LEU A 1 94 ? 5.398 -40.531 13.609 1 74.44 94 LEU A N 1
ATOM 735 C CA . LEU A 1 94 ? 6.34 -39.594 14.203 1 74.44 94 LEU A CA 1
ATOM 736 C C . LEU A 1 94 ? 5.961 -39.281 15.641 1 74.44 94 LEU A C 1
ATOM 738 O O . LEU A 1 94 ? 6.828 -38.969 16.469 1 74.44 94 LEU A O 1
ATOM 742 N N . PHE A 1 95 ? 4.707 -39.344 15.898 1 79.06 95 PHE A N 1
ATOM 743 C CA . PHE A 1 95 ? 4.211 -39.031 17.234 1 79.06 95 PHE A CA 1
ATOM 744 C C . PHE A 1 95 ? 4.699 -40.062 18.25 1 79.06 95 PHE A C 1
ATOM 746 O O . PHE A 1 95 ? 5.004 -39.688 19.391 1 79.06 95 PHE A O 1
ATOM 753 N N . VAL A 1 96 ? 4.836 -41.188 17.719 1 71.69 96 VAL A N 1
ATOM 754 C CA . VAL A 1 96 ? 5.25 -42.281 18.609 1 71.69 96 VAL A CA 1
ATOM 755 C C . VAL A 1 96 ? 6.727 -42.125 18.953 1 71.69 96 VAL A C 1
ATOM 757 O O . VAL A 1 96 ? 7.164 -42.531 20.031 1 71.69 96 VAL A O 1
ATOM 760 N N . MET A 1 97 ? 7.41 -41.375 18.094 1 75.56 97 MET A N 1
ATOM 761 C CA . MET A 1 97 ? 8.852 -41.219 18.281 1 75.56 97 MET A CA 1
ATOM 762 C C . MET A 1 97 ? 9.148 -40.062 19.203 1 75.56 97 MET A C 1
ATOM 764 O O . MET A 1 97 ? 10.266 -39.938 19.719 1 75.56 97 MET A O 1
ATOM 768 N N . LEU A 1 98 ? 8.188 -39.312 19.516 1 80 98 LEU A N 1
ATOM 769 C CA . LEU A 1 98 ? 8.414 -38.125 20.344 1 80 98 LEU A CA 1
ATOM 770 C C . LEU A 1 98 ? 8.516 -38.531 21.812 1 80 98 LEU A C 1
ATOM 772 O O . LEU A 1 98 ? 7.945 -39.531 22.234 1 80 98 LEU A O 1
ATOM 776 N N . PRO A 1 99 ? 9.305 -37.75 22.578 1 78.19 99 PRO A N 1
ATOM 777 C CA . PRO A 1 99 ? 9.422 -38.031 24.016 1 78.19 99 PRO A CA 1
ATOM 778 C C . PRO A 1 99 ? 8.086 -37.969 24.734 1 78.19 99 PRO A C 1
ATOM 780 O O . PRO A 1 99 ? 7.168 -37.25 24.297 1 78.19 99 PRO A O 1
ATOM 783 N N . LYS A 1 100 ? 7.934 -38.688 25.766 1 78 100 LYS A N 1
ATOM 784 C CA . LYS A 1 100 ? 6.691 -38.875 26.516 1 78 100 LYS A CA 1
ATOM 785 C C . LYS A 1 100 ? 6.152 -37.562 27.031 1 78 100 LYS A C 1
ATOM 787 O O . LYS A 1 100 ? 4.941 -37.312 27.016 1 78 100 LYS A O 1
ATOM 792 N N . SER A 1 101 ? 7.055 -36.688 27.484 1 79.25 101 SER A N 1
ATOM 793 C CA . SER A 1 101 ? 6.605 -35.406 28.031 1 79.25 101 SER A CA 1
ATOM 794 C C . SER A 1 101 ? 5.922 -34.562 26.969 1 79.25 101 SER A C 1
ATOM 796 O O . SER A 1 101 ? 4.898 -33.906 27.234 1 79.25 101 SER A O 1
ATOM 798 N N . TRP A 1 102 ? 6.422 -34.656 25.75 1 81.25 102 TRP A N 1
ATOM 799 C CA . TRP A 1 102 ? 5.863 -33.844 24.656 1 81.25 102 TRP A CA 1
ATOM 800 C C . TRP A 1 102 ? 4.57 -34.469 24.141 1 81.25 102 TRP A C 1
ATOM 802 O O . TRP A 1 102 ? 3.635 -33.75 23.781 1 81.25 102 TRP A O 1
ATOM 812 N N . ARG A 1 103 ? 4.512 -35.812 24.281 1 82.5 103 ARG A N 1
ATOM 813 C CA . ARG A 1 103 ? 3.316 -36.5 23.812 1 82.5 103 ARG A CA 1
ATOM 814 C C . ARG A 1 103 ? 2.107 -36.156 24.672 1 82.5 103 ARG A C 1
ATOM 816 O O . ARG A 1 103 ? 1.02 -35.875 24.156 1 82.5 103 ARG A O 1
ATOM 823 N N . LYS A 1 104 ? 2.418 -36.031 25.906 1 81.25 104 LYS A N 1
ATOM 824 C CA . LYS A 1 104 ? 1.316 -35.75 26.828 1 81.25 104 LYS A CA 1
ATOM 825 C C . LYS A 1 104 ? 0.815 -34.312 26.641 1 81.25 104 LYS A C 1
ATOM 827 O O . LYS A 1 104 ? -0.393 -34.062 26.656 1 81.25 104 LYS A O 1
ATOM 832 N N . ARG A 1 105 ? 1.687 -33.5 26.422 1 81.44 105 ARG A N 1
ATOM 833 C CA . ARG A 1 105 ? 1.304 -32.094 26.25 1 81.44 105 ARG A CA 1
ATOM 834 C C . ARG A 1 105 ? 0.517 -31.891 24.969 1 81.44 105 ARG A C 1
ATOM 836 O O . ARG A 1 105 ? -0.456 -31.125 24.938 1 81.44 105 ARG A O 1
ATOM 843 N N . ILE A 1 106 ? 0.973 -32.594 24 1 82.56 106 ILE A N 1
ATOM 844 C CA . ILE A 1 106 ? 0.313 -32.469 22.703 1 82.56 106 ILE A CA 1
ATOM 845 C C . ILE A 1 106 ? -1.064 -33.125 22.766 1 82.56 106 ILE A C 1
ATOM 847 O O . ILE A 1 106 ? -2.039 -32.562 22.234 1 82.56 106 ILE A O 1
ATOM 851 N N . LEU A 1 107 ? -1.104 -34.188 23.5 1 81.25 107 LEU A N 1
ATOM 852 C CA . LEU A 1 107 ? -2.377 -34.906 23.625 1 81.25 107 LEU A CA 1
ATOM 853 C C . LEU A 1 107 ? -3.371 -34.094 24.438 1 81.25 107 LEU A C 1
ATOM 855 O O . LEU A 1 107 ? -4.562 -34.062 24.125 1 81.25 107 LEU A O 1
ATOM 859 N N . ASP A 1 108 ? -2.867 -33.375 25.391 1 80.88 108 ASP A N 1
ATOM 860 C CA . ASP A 1 108 ? -3.738 -32.531 26.203 1 80.88 108 ASP A CA 1
ATOM 861 C C . ASP A 1 108 ? -4.301 -31.359 25.391 1 80.88 108 ASP A C 1
ATOM 863 O O . ASP A 1 108 ? -5.484 -31.031 25.5 1 80.88 108 ASP A O 1
ATOM 867 N N . LYS A 1 109 ? -3.518 -30.859 24.531 1 80.38 109 LYS A N 1
ATOM 868 C CA . LYS A 1 109 ? -3.953 -29.719 23.719 1 80.38 109 LYS A CA 1
ATOM 869 C C . LYS A 1 109 ? -4.961 -30.156 22.672 1 80.38 109 LYS A C 1
ATOM 871 O O . LYS A 1 109 ? -5.918 -29.422 22.375 1 80.38 109 LYS A O 1
ATOM 876 N N . VAL A 1 110 ? -4.715 -31.297 22.141 1 79.56 110 VAL A N 1
ATOM 877 C CA . VAL A 1 110 ? -5.617 -31.812 21.109 1 79.56 110 VAL A CA 1
ATOM 878 C C . VAL A 1 110 ? -6.945 -32.219 21.75 1 79.56 110 VAL A C 1
ATOM 880 O O . VAL A 1 110 ? -8.008 -31.969 21.172 1 79.56 110 VAL A O 1
ATOM 883 N N . GLU A 1 111 ? -6.883 -32.781 22.969 1 77.88 111 GLU A N 1
ATOM 884 C CA . GLU A 1 111 ? -8.094 -33.188 23.672 1 77.88 111 GLU A CA 1
ATOM 885 C C . GLU A 1 111 ? -8.891 -31.969 24.141 1 77.88 111 GLU A C 1
ATOM 887 O O . GLU A 1 111 ? -10.125 -31.984 24.156 1 77.88 111 GLU A O 1
ATOM 892 N N . GLU A 1 112 ? -8.219 -31.016 24.406 1 75.12 112 GLU A N 1
ATOM 893 C CA . GLU A 1 112 ? -8.891 -29.781 24.828 1 75.12 112 GLU A CA 1
ATOM 894 C C . GLU A 1 112 ? -9.617 -29.141 23.656 1 75.12 112 GLU A C 1
ATOM 896 O O . GLU A 1 112 ? -10.703 -28.562 23.828 1 75.12 112 GLU A O 1
ATOM 901 N N . ALA A 1 113 ? -9.047 -29.266 22.484 1 72.81 113 ALA A N 1
ATOM 902 C CA . ALA A 1 113 ? -9.586 -28.578 21.312 1 72.81 113 ALA A CA 1
ATOM 903 C C . ALA A 1 113 ? -10.656 -29.422 20.625 1 72.81 113 ALA A C 1
ATOM 905 O O . ALA A 1 113 ? -11.641 -28.891 20.109 1 72.81 113 ALA A O 1
ATOM 906 N N . PHE A 1 114 ? -10.438 -30.766 20.484 1 72.62 114 PHE A N 1
ATOM 907 C CA . PHE A 1 114 ? -11.32 -31.609 19.672 1 72.62 114 PHE A CA 1
ATOM 908 C C . PHE A 1 114 ? -12.102 -32.562 20.562 1 72.62 114 PHE A C 1
ATOM 910 O O . PHE A 1 114 ? -13.008 -33.25 20.094 1 72.62 114 PHE A O 1
ATOM 917 N N . GLY A 1 115 ? -12.039 -32.406 21.891 1 67.56 115 GLY A N 1
ATOM 918 C CA . GLY A 1 115 ? -12.672 -33.344 22.797 1 67.56 115 GLY A CA 1
ATOM 919 C C . GLY A 1 115 ? -11.891 -34.656 22.938 1 67.56 115 GLY A C 1
ATOM 920 O O . GLY A 1 115 ? -10.859 -34.844 22.281 1 67.56 115 GLY A O 1
ATOM 921 N N . LYS A 1 116 ? -12.344 -35.594 23.906 1 55.72 116 LYS A N 1
ATOM 922 C CA . LYS A 1 116 ? -11.664 -36.844 24.266 1 55.72 116 LYS A CA 1
ATOM 923 C C . LYS A 1 116 ? -11.477 -37.719 23.031 1 55.72 116 LYS A C 1
ATOM 925 O O . LYS A 1 116 ? -12.43 -38 22.297 1 55.72 116 LYS A O 1
ATOM 930 N N . VAL A 1 117 ? -10.367 -37.625 22.422 1 52.56 117 VAL A N 1
ATOM 931 C CA . VAL A 1 117 ? -10.031 -38.531 21.328 1 52.56 117 VAL A CA 1
ATOM 932 C C . VAL A 1 117 ? -10.242 -39.969 21.75 1 52.56 117 VAL A C 1
ATOM 934 O O . VAL A 1 117 ? -9.758 -40.375 22.812 1 52.56 117 VAL A O 1
ATOM 937 N N . SER A 1 118 ? -11.266 -40.656 21.5 1 43.91 118 SER A N 1
ATOM 938 C CA . SER A 1 118 ? -11.477 -42.062 21.875 1 43.91 118 SER A CA 1
ATOM 939 C C . SER A 1 118 ? -10.164 -42.844 21.859 1 43.91 118 SER A C 1
ATOM 941 O O . SER A 1 118 ? -9.312 -42.625 21 1 43.91 118 SER A O 1
ATOM 943 N N . GLU A 1 119 ? -9.727 -43.406 23.016 1 42.44 119 GLU A N 1
ATOM 944 C CA . GLU A 1 119 ? -8.633 -44.344 23.219 1 42.44 119 GLU A CA 1
ATOM 945 C C . GLU A 1 119 ? -8.461 -45.25 22.016 1 42.44 119 GLU A C 1
ATOM 947 O O . GLU A 1 119 ? -7.379 -45.812 21.781 1 42.44 119 GLU A O 1
ATOM 952 N N . LEU A 1 120 ? -9.523 -45.656 21.359 1 39.81 120 LEU A N 1
ATOM 953 C CA . LEU A 1 120 ? -9.547 -46.625 20.266 1 39.81 120 LEU A CA 1
ATOM 954 C C . LEU A 1 120 ? -8.781 -46.094 19.062 1 39.81 120 LEU A C 1
ATOM 956 O O . LEU A 1 120 ? -8.133 -46.875 18.344 1 39.81 120 LEU A O 1
ATOM 960 N N . ASP A 1 121 ? -8.758 -44.812 18.734 1 44.94 121 ASP A N 1
ATOM 961 C CA . ASP A 1 121 ? -8.062 -44.344 17.547 1 44.94 121 ASP A CA 1
ATOM 962 C C . ASP A 1 121 ? -6.559 -44.25 17.781 1 44.94 121 ASP A C 1
ATOM 964 O O . ASP A 1 121 ? -5.762 -44.531 16.891 1 44.94 121 ASP A O 1
ATOM 968 N N . VAL A 1 122 ? -6.125 -43.906 18.891 1 45.53 122 VAL A N 1
ATOM 969 C CA . VAL A 1 122 ? -4.715 -43.969 19.25 1 45.53 122 VAL A CA 1
ATOM 970 C C . VAL A 1 122 ? -4.266 -45.438 19.359 1 45.53 122 VAL A C 1
ATOM 972 O O . VAL A 1 122 ? -3.172 -45.781 18.906 1 45.53 122 VAL A O 1
ATOM 975 N N . ALA A 1 123 ? -4.992 -46.312 20.062 1 40.84 123 ALA A N 1
ATOM 976 C CA . ALA A 1 123 ? -4.691 -47.75 20.156 1 40.84 123 ALA A CA 1
ATOM 977 C C . ALA A 1 123 ? -4.723 -48.406 18.781 1 40.84 123 ALA A C 1
ATOM 979 O O . ALA A 1 123 ? -3.924 -49.281 18.5 1 40.84 123 ALA A O 1
ATOM 980 N N . ALA A 1 124 ? -5.598 -48.031 17.922 1 40.12 124 ALA A N 1
ATOM 981 C CA . ALA A 1 124 ? -5.621 -48.562 16.578 1 40.12 124 ALA A CA 1
ATOM 982 C C . ALA A 1 124 ? -4.375 -48.156 15.797 1 40.12 124 ALA A C 1
ATOM 984 O O . ALA A 1 124 ? -3.816 -48.938 15.031 1 40.12 124 ALA A O 1
ATOM 985 N N . ILE A 1 125 ? -3.918 -46.938 15.984 1 42.56 125 ILE A N 1
ATOM 986 C CA . ILE A 1 125 ? -2.672 -46.469 15.375 1 42.56 125 ILE A CA 1
ATOM 987 C C . ILE A 1 125 ? -1.488 -47.188 16.047 1 42.56 125 ILE A C 1
ATOM 989 O O . ILE A 1 125 ? -0.562 -47.625 15.359 1 42.56 125 ILE A O 1
ATOM 993 N N . ALA A 1 126 ? -1.458 -47.25 17.312 1 39.19 126 ALA A N 1
ATOM 994 C CA . ALA A 1 126 ? -0.414 -48.031 17.984 1 39.19 126 ALA A CA 1
ATOM 995 C C . ALA A 1 126 ? -0.474 -49.5 17.578 1 39.19 126 ALA A C 1
ATOM 997 O O . ALA A 1 126 ? 0.562 -50.156 17.422 1 39.19 126 ALA A O 1
ATOM 998 N N . ARG A 1 127 ? -1.677 -50.156 17.547 1 39.81 127 ARG A N 1
ATOM 999 C CA . ARG A 1 127 ? -1.812 -51.562 17.141 1 39.81 127 ARG A CA 1
ATOM 1000 C C . ARG A 1 127 ? -1.477 -51.719 15.656 1 39.81 127 ARG A C 1
ATOM 1002 O O . ARG A 1 127 ? -0.993 -52.781 15.242 1 39.81 127 ARG A O 1
ATOM 1009 N N . GLY A 1 128 ? -1.772 -50.719 14.742 1 36.03 128 GLY A N 1
ATOM 1010 C CA . GLY A 1 128 ? -1.317 -50.875 13.375 1 36.03 128 GLY A CA 1
ATOM 1011 C C . GLY A 1 128 ? 0.194 -50.875 13.242 1 36.03 128 GLY A C 1
ATOM 1012 O O . GLY A 1 128 ? 0.734 -51.438 12.289 1 36.03 128 GLY A O 1
ATOM 1013 N N . ALA A 1 129 ? 0.93 -50.188 14.055 1 33.81 129 ALA A N 1
ATOM 1014 C CA . ALA A 1 129 ? 2.367 -50.438 14.07 1 33.81 129 ALA A CA 1
ATOM 1015 C C . ALA A 1 129 ? 2.66 -51.875 14.523 1 33.81 129 ALA A C 1
ATOM 1017 O O . ALA A 1 129 ? 3.582 -52.5 14.016 1 33.81 129 ALA A O 1
ATOM 1018 N N . ASP A 1 130 ? 1.97 -52.344 15.578 1 32.56 130 ASP A N 1
ATOM 1019 C CA . ASP A 1 130 ? 2.273 -53.688 16.031 1 32.56 130 ASP A CA 1
ATOM 1020 C C . ASP A 1 130 ? 1.719 -54.75 15.07 1 32.56 130 ASP A C 1
ATOM 1022 O O . ASP A 1 130 ? 2.193 -55.875 15.039 1 32.56 130 ASP A O 1
ATOM 1026 N N . LEU A 1 131 ? 0.561 -54.469 14.375 1 31.47 131 LEU A N 1
ATOM 1027 C CA . LEU A 1 131 ? 0.052 -55.5 13.5 1 31.47 131 LEU A CA 1
ATOM 1028 C C . LEU A 1 131 ? 1.027 -55.781 12.359 1 31.47 131 LEU A C 1
ATOM 1030 O O . LEU A 1 131 ? 0.963 -56.844 11.727 1 31.47 131 LEU A O 1
ATOM 1034 N N . THR A 1 132 ? 1.918 -54.844 11.969 1 31.88 132 THR A N 1
ATOM 1035 C CA . THR A 1 132 ? 2.859 -55.375 11.008 1 31.88 132 THR A CA 1
ATOM 1036 C C . THR A 1 132 ? 3.768 -56.406 11.672 1 31.88 132 THR A C 1
ATOM 1038 O O . THR A 1 132 ? 4.281 -57.312 11.008 1 31.88 132 THR A O 1
ATOM 1041 N N . ILE A 1 133 ? 4.082 -56.156 12.93 1 30.89 133 ILE A N 1
ATOM 1042 C CA . ILE A 1 133 ? 5.039 -57.156 13.414 1 30.89 133 ILE A CA 1
ATOM 1043 C C . ILE A 1 133 ? 4.312 -58.438 13.734 1 30.89 133 ILE A C 1
ATOM 1045 O O . ILE A 1 133 ? 4.891 -59.531 13.617 1 30.89 133 ILE A O 1
ATOM 1049 N N . GLU A 1 134 ? 3.078 -58.312 14.336 1 29.55 134 GLU A N 1
ATOM 1050 C CA . GLU A 1 134 ? 2.561 -59.594 14.789 1 29.55 134 GLU A CA 1
ATOM 1051 C C . GLU A 1 134 ? 2.105 -60.438 13.602 1 29.55 134 GLU A C 1
ATOM 1053 O O . GLU A 1 134 ? 1.816 -61.625 13.766 1 29.55 134 GLU A O 1
ATOM 1058 N N . ARG A 1 135 ? 1.846 -59.812 12.414 1 31.06 135 ARG A N 1
ATOM 1059 C CA . ARG A 1 135 ? 1.453 -60.75 11.383 1 31.06 135 ARG A CA 1
ATOM 1060 C C . ARG A 1 135 ? 2.555 -61.781 11.133 1 31.06 135 ARG A C 1
ATOM 1062 O O . ARG A 1 135 ? 2.336 -62.781 10.453 1 31.06 135 ARG A O 1
ATOM 1069 N N . GLU A 1 136 ? 3.814 -61.406 11.508 1 28.67 136 GLU A N 1
ATOM 1070 C CA . GLU A 1 136 ? 4.734 -62.5 11.188 1 28.67 136 GLU A CA 1
ATOM 1071 C C . GLU A 1 136 ? 4.512 -63.688 12.109 1 28.67 136 GLU A C 1
ATOM 1073 O O . GLU A 1 136 ? 4.648 -64.812 11.68 1 28.67 136 GLU A O 1
ATOM 1078 N N . GLU A 1 137 ? 4.316 -63.344 13.398 1 27.27 137 GLU A N 1
ATOM 1079 C CA . GLU A 1 137 ? 4.535 -64.5 14.242 1 27.27 137 GLU A CA 1
ATOM 1080 C C . GLU A 1 137 ? 3.369 -65.5 14.141 1 27.27 137 GLU A C 1
ATOM 1082 O O . GLU A 1 137 ? 3.545 -66.688 14.344 1 27.27 137 GLU A O 1
ATOM 1087 N N . ASP A 1 138 ? 2.148 -64.938 14.148 1 25.59 138 ASP A N 1
ATOM 1088 C CA . ASP A 1 138 ? 1.088 -65.875 14.383 1 25.59 138 ASP A CA 1
ATOM 1089 C C . ASP A 1 138 ? 0.943 -66.812 13.195 1 25.59 138 ASP A C 1
ATOM 1091 O O . ASP A 1 138 ? -0.027 -67.625 13.109 1 25.59 138 ASP A O 1
ATOM 1095 N N . ARG A 1 139 ? 1.783 -66.625 12.125 1 26.2 139 ARG A N 1
ATOM 1096 C CA . ARG A 1 139 ? 1.647 -67.625 11.07 1 26.2 139 ARG A CA 1
ATOM 1097 C C . ARG A 1 139 ? 1.827 -69.062 11.625 1 26.2 139 ARG A C 1
ATOM 1099 O O . ARG A 1 139 ? 1.585 -70 10.922 1 26.2 139 ARG A O 1
ATOM 1106 N N . HIS A 1 140 ? 2.652 -69.125 12.766 1 25.34 140 HIS A N 1
ATOM 1107 C CA . HIS A 1 140 ? 2.996 -70.562 12.898 1 25.34 140 HIS A CA 1
ATOM 1108 C C . HIS A 1 140 ? 1.798 -71.375 13.367 1 25.34 140 HIS A C 1
ATOM 1110 O O . HIS A 1 140 ? 1.903 -72.562 13.562 1 25.34 140 HIS A O 1
ATOM 1116 N N . ARG A 1 141 ? 0.892 -70.688 14.266 1 23 141 ARG A N 1
ATOM 1117 C CA . ARG A 1 141 ? 0.118 -71.75 14.898 1 23 141 ARG A CA 1
ATOM 1118 C C . ARG A 1 141 ? -0.866 -72.375 13.914 1 23 141 ARG A C 1
ATOM 1120 O O . ARG A 1 141 ? -1.551 -71.688 13.18 1 23 141 ARG A O 1
ATOM 1127 N N . GLY A 1 142 ? -0.731 -73.625 13.414 1 22.33 142 GLY A N 1
ATOM 1128 C CA . GLY A 1 142 ? -1.3 -74.625 12.516 1 22.33 142 GLY A CA 1
ATOM 1129 C C . GLY A 1 142 ? -2.783 -74.875 12.742 1 22.33 142 GLY A C 1
ATOM 1130 O O . GLY A 1 142 ? -3.344 -75.875 12.266 1 22.33 142 GLY A O 1
ATOM 1131 N N . THR A 1 143 ? -3.549 -73.875 13.352 1 21.88 143 THR A N 1
ATOM 1132 C CA . THR A 1 143 ? -4.84 -74.375 13.797 1 21.88 143 THR A CA 1
ATOM 1133 C C . THR A 1 143 ? -5.613 -75 12.625 1 21.88 143 THR A C 1
ATOM 1135 O O . THR A 1 143 ? -5.535 -74.5 11.5 1 21.88 143 THR A O 1
ATOM 1138 N N . THR A 1 144 ? -6.113 -76.25 12.734 1 21.14 144 THR A N 1
ATOM 1139 C CA . THR A 1 144 ? -6.801 -77.312 11.977 1 21.14 144 THR A CA 1
ATOM 1140 C C . THR A 1 144 ? -8.133 -76.812 11.438 1 21.14 144 THR A C 1
ATOM 1142 O O . THR A 1 144 ? -8.789 -75.938 12.07 1 21.14 144 THR A O 1
ATOM 1145 N N . PRO A 1 145 ? -8.453 -76.938 10.117 1 22.7 145 PRO A N 1
ATOM 1146 C CA . PRO A 1 145 ? -9.477 -76.5 9.148 1 22.7 145 PRO A CA 1
ATOM 1147 C C . PRO A 1 145 ? -10.883 -76.938 9.562 1 22.7 145 PRO A C 1
ATOM 1149 O O . PRO A 1 145 ? -11.57 -77.625 8.805 1 22.7 145 PRO A O 1
ATOM 1152 N N . SER A 1 146 ? -11.422 -76.75 10.898 1 20.89 146 SER A N 1
ATOM 1153 C CA . SER A 1 146 ? -12.633 -77.562 11.07 1 20.89 146 SER A CA 1
ATOM 1154 C C . SER A 1 146 ? -13.672 -77.25 10.016 1 20.89 146 SER A C 1
ATOM 1156 O O . SER A 1 146 ? -13.773 -76.062 9.578 1 20.89 146 SER A O 1
ATOM 1158 N N . PRO A 1 147 ? -14.305 -78.25 9.344 1 21.16 147 PRO A N 1
ATOM 1159 C CA . PRO A 1 147 ? -15.148 -78.438 8.164 1 21.16 147 PRO A CA 1
ATOM 1160 C C . PRO A 1 147 ? -16.516 -77.75 8.305 1 21.16 147 PRO A C 1
ATOM 1162 O O . PRO A 1 147 ? -17.297 -78.125 9.172 1 21.16 147 PRO A O 1
ATOM 1165 N N . SER A 1 148 ? -16.484 -76.375 8.664 1 19.42 148 SER A N 1
ATOM 1166 C CA . SER A 1 148 ? -17.766 -75.75 8.938 1 19.42 148 SER A CA 1
ATOM 1167 C C . SER A 1 148 ? -18.781 -76.125 7.844 1 19.42 148 SER A C 1
ATOM 1169 O O . SER A 1 148 ? -18.453 -76.062 6.656 1 19.42 148 SER A O 1
ATOM 1171 N N . SER A 1 149 ? -19.812 -76.875 8.203 1 19.64 149 SER A N 1
ATOM 1172 C CA . SER A 1 149 ? -20.969 -77.5 7.547 1 19.64 149 SER A CA 1
ATOM 1173 C C . SER A 1 149 ? -21.734 -76.438 6.727 1 19.64 149 SER A C 1
ATOM 1175 O O . SER A 1 149 ? -21.812 -75.25 7.105 1 19.64 149 SER A O 1
ATOM 1177 N N . ALA A 1 150 ? -21.828 -76.688 5.41 1 20.36 150 ALA A N 1
ATOM 1178 C CA . ALA A 1 150 ? -22.391 -76.188 4.145 1 20.36 150 ALA A CA 1
ATOM 1179 C C . ALA A 1 150 ? -23.891 -75.938 4.266 1 20.36 150 ALA A C 1
ATOM 1181 O O . ALA A 1 150 ? -24.688 -76.625 3.596 1 20.36 150 ALA A O 1
ATOM 1182 N N . GLN A 1 151 ? -24.344 -75.438 5.555 1 19.33 151 GLN A N 1
ATOM 1183 C CA . GLN A 1 151 ? -25.797 -75.5 5.594 1 19.33 151 GLN A CA 1
ATOM 1184 C C . GLN A 1 151 ? -26.406 -74.812 4.363 1 19.33 151 GLN A C 1
ATOM 1186 O O . GLN A 1 151 ? -25.812 -73.938 3.783 1 19.33 151 GLN A O 1
ATOM 1191 N N . THR A 1 152 ? -27.453 -75.438 3.85 1 19.44 152 THR A N 1
ATOM 1192 C CA . THR A 1 152 ? -28.312 -75.625 2.684 1 19.44 152 THR A CA 1
ATOM 1193 C C . THR A 1 152 ? -29.109 -74.312 2.412 1 19.44 152 THR A C 1
ATOM 1195 O O . THR A 1 152 ? -29.781 -73.812 3.307 1 19.44 152 THR A O 1
ATOM 1198 N N . PRO A 1 153 ? -28.516 -73.375 1.595 1 20.38 153 PRO A N 1
ATOM 1199 C CA . PRO A 1 153 ? -29.156 -72.188 1.151 1 20.38 153 PRO A CA 1
ATOM 1200 C C . PRO A 1 153 ? -30.578 -72.375 0.636 1 20.38 153 PRO A C 1
ATOM 1202 O O . PRO A 1 153 ? -30.781 -73.188 -0.298 1 20.38 153 PRO A O 1
ATOM 1205 N N . ALA A 1 154 ? -31.547 -72.5 1.595 1 19.8 154 ALA A N 1
ATOM 1206 C CA . ALA A 1 154 ? -32.938 -72.75 1.249 1 19.8 154 ALA A CA 1
ATOM 1207 C C . ALA A 1 154 ? -33.406 -71.812 0.132 1 19.8 154 ALA A C 1
ATOM 1209 O O . ALA A 1 154 ? -32.938 -70.688 0 1 19.8 154 ALA A O 1
ATOM 1210 N N . LEU A 1 155 ? -34.031 -72.438 -0.875 1 19.38 155 LEU A N 1
ATOM 1211 C CA . LEU A 1 155 ? -34.656 -72.25 -2.176 1 19.38 155 LEU A CA 1
ATOM 1212 C C . LEU A 1 155 ? -35.75 -71.188 -2.104 1 19.38 155 LEU A C 1
ATOM 1214 O O . LEU A 1 155 ? -36.75 -71.375 -1.404 1 19.38 155 LEU A O 1
ATOM 1218 N N . VAL A 1 156 ? -35.281 -69.875 -1.771 1 19.72 156 VAL A N 1
ATOM 1219 C CA . VAL A 1 156 ? -36.25 -68.812 -1.717 1 19.72 156 VAL A CA 1
ATOM 1220 C C . VAL A 1 156 ? -37.188 -68.938 -2.914 1 19.72 156 VAL A C 1
ATOM 1222 O O . VAL A 1 156 ? -36.75 -69 -4.062 1 19.72 156 VAL A O 1
ATOM 1225 N N . ASP A 1 157 ? -38.375 -69.438 -2.664 1 18.36 157 ASP A N 1
ATOM 1226 C CA . ASP A 1 157 ? -39.531 -69.75 -3.49 1 18.36 157 ASP A CA 1
ATOM 1227 C C . ASP A 1 157 ? -39.969 -68.5 -4.285 1 18.36 157 ASP A C 1
ATOM 1229 O O . ASP A 1 157 ? -39.812 -67.375 -3.811 1 18.36 157 ASP A O 1
ATOM 1233 N N . GLY A 1 158 ? -40.031 -68.625 -5.621 1 19.05 158 GLY A N 1
ATOM 1234 C CA . GLY A 1 158 ? -40.281 -67.938 -6.879 1 19.05 158 GLY A CA 1
ATOM 1235 C C . GLY A 1 158 ? -41.594 -67.188 -6.906 1 19.05 158 GLY A C 1
ATOM 1236 O O . GLY A 1 158 ? -42.062 -66.812 -7.973 1 19.05 158 GLY A O 1
ATOM 1237 N N . THR A 1 159 ? -42.219 -66.938 -5.598 1 19.44 159 THR A N 1
ATOM 1238 C CA . THR A 1 159 ? -43.625 -66.812 -5.938 1 19.44 159 THR A CA 1
ATOM 1239 C C . THR A 1 159 ? -43.812 -65.625 -6.918 1 19.44 159 THR A C 1
ATOM 1241 O O . THR A 1 159 ? -43.094 -64.688 -6.867 1 19.44 159 THR A O 1
ATOM 1244 N N . LYS A 1 160 ? -44.719 -65.875 -7.945 1 20.91 160 LYS A N 1
ATOM 1245 C CA . LYS A 1 160 ? -45.281 -65.438 -9.211 1 20.91 160 LYS A CA 1
ATOM 1246 C C . LYS A 1 160 ? -46.031 -64.125 -9.039 1 20.91 160 LYS A C 1
ATOM 1248 O O . LYS A 1 160 ? -47.281 -64.125 -8.938 1 20.91 160 LYS A O 1
ATOM 1253 N N . ALA A 1 161 ? -45.344 -63.125 -8.266 1 19.73 161 ALA A N 1
ATOM 1254 C CA . ALA A 1 161 ? -46.25 -62 -8.078 1 19.73 161 ALA A CA 1
ATOM 1255 C C . ALA A 1 161 ? -46.75 -61.469 -9.414 1 19.73 161 ALA A C 1
ATOM 1257 O O . ALA A 1 161 ? -46 -61.375 -10.383 1 19.73 161 ALA A O 1
ATOM 1258 N N . GLN A 1 162 ? -48.031 -61.562 -9.555 1 19.27 162 GLN A N 1
ATOM 1259 C CA . GLN A 1 162 ? -49 -61.281 -10.633 1 19.27 162 GLN A CA 1
ATOM 1260 C C . GLN A 1 162 ? -48.938 -59.844 -11.078 1 19.27 162 GLN A C 1
ATOM 1262 O O . GLN A 1 162 ? -48.5 -58.969 -10.32 1 19.27 162 GLN A O 1
ATOM 1267 N N . PRO A 1 163 ? -49.438 -59.562 -12.344 1 19.98 163 PRO A N 1
ATOM 1268 C CA . PRO A 1 163 ? -49.375 -58.531 -13.398 1 19.98 163 PRO A CA 1
ATOM 1269 C C . PRO A 1 163 ? -50.125 -57.25 -13.023 1 19.98 163 PRO A C 1
ATOM 1271 O O . PRO A 1 163 ? -50.281 -56.344 -13.844 1 19.98 163 PRO A O 1
ATOM 1274 N N . SER A 1 164 ? -50.219 -56.875 -11.703 1 16.84 164 SER A N 1
ATOM 1275 C CA . SER A 1 164 ? -51.375 -56 -11.578 1 16.84 164 SER A CA 1
ATOM 1276 C C . SER A 1 164 ? -51.281 -54.812 -12.555 1 16.84 164 SER A C 1
ATOM 1278 O O . SER A 1 164 ? -50.188 -54.406 -12.953 1 16.84 164 SER A O 1
ATOM 1280 N N . LYS A 1 165 ? -52.531 -54.219 -12.992 1 20.02 165 LYS A N 1
ATOM 1281 C CA . LYS A 1 165 ? -53.25 -53.406 -13.992 1 20.02 165 LYS A CA 1
ATOM 1282 C C . LYS A 1 165 ? -52.781 -51.938 -13.945 1 20.02 165 LYS A C 1
ATOM 1284 O O . LYS A 1 165 ? -52.25 -51.5 -12.938 1 20.02 165 LYS A O 1
ATOM 1289 N N . GLY A 1 166 ? -53.25 -51 -14.844 1 18.77 166 GLY A N 1
ATOM 1290 C CA . GLY A 1 166 ? -53.062 -49.812 -15.68 1 18.77 166 GLY A CA 1
ATOM 1291 C C . GLY A 1 166 ? -53.344 -48.531 -14.945 1 18.77 166 GLY A C 1
ATOM 1292 O O . GLY A 1 166 ? -53.406 -47.438 -15.562 1 18.77 166 GLY A O 1
ATOM 1293 N N . THR A 1 167 ? -53.219 -48.344 -13.586 1 19.73 167 THR A N 1
ATOM 1294 C CA . THR A 1 167 ? -54 -47.219 -13.039 1 19.73 167 THR A CA 1
ATOM 1295 C C . THR A 1 167 ? -53.594 -45.906 -13.719 1 19.73 167 THR A C 1
ATOM 1297 O O . THR A 1 167 ? -52.406 -45.656 -13.984 1 19.73 167 THR A O 1
ATOM 1300 N N . ALA A 1 168 ? -54.656 -44.938 -14.156 1 22.75 168 ALA A N 1
ATOM 1301 C CA . ALA A 1 168 ? -55.156 -43.781 -14.883 1 22.75 168 ALA A CA 1
ATOM 1302 C C . ALA A 1 168 ? -54.531 -42.5 -14.359 1 22.75 168 ALA A C 1
ATOM 1304 O O . ALA A 1 168 ? -54 -42.469 -13.25 1 22.75 168 ALA A O 1
ATOM 1305 N N . THR A 1 169 ? -54.844 -41.281 -15.047 1 23.47 169 THR A N 1
ATOM 1306 C CA . THR A 1 169 ? -54.438 -39.938 -15.422 1 23.47 169 THR A CA 1
ATOM 1307 C C . THR A 1 169 ? -54.656 -38.938 -14.273 1 23.47 169 THR A C 1
ATOM 1309 O O . THR A 1 169 ? -55.344 -37.938 -14.43 1 23.47 169 THR A O 1
ATOM 1312 N N . ALA A 1 170 ? -54.375 -39.125 -12.977 1 22.98 170 ALA A N 1
ATOM 1313 C CA . ALA A 1 170 ? -54.875 -38.25 -11.914 1 22.98 170 ALA A CA 1
ATOM 1314 C C . ALA A 1 170 ? -54.438 -36.812 -12.117 1 22.98 170 ALA A C 1
ATOM 1316 O O . ALA A 1 170 ? -53.281 -36.562 -12.438 1 22.98 170 ALA A O 1
ATOM 1317 N N . VAL A 1 171 ? -55.469 -35.875 -12.328 1 25.83 171 VAL A N 1
ATOM 1318 C CA . VAL A 1 171 ? -55.75 -34.469 -12.477 1 25.83 171 VAL A CA 1
ATOM 1319 C C . VAL A 1 171 ? -55.156 -33.688 -11.297 1 25.83 171 VAL A C 1
ATOM 1321 O O . VAL A 1 171 ? -55.5 -33.938 -10.141 1 25.83 171 VAL A O 1
ATOM 1324 N N . THR A 1 172 ? -53.906 -33.219 -11.305 1 24.8 172 THR A N 1
ATOM 1325 C CA . THR A 1 172 ? -53.094 -32.531 -10.328 1 24.8 172 THR A CA 1
ATOM 1326 C C . THR A 1 172 ? -53.781 -31.234 -9.859 1 24.8 172 THR A C 1
ATOM 1328 O O . THR A 1 172 ? -54.031 -30.344 -10.656 1 24.8 172 THR A O 1
ATOM 1331 N N . SER A 1 173 ? -54.719 -31.219 -8.797 1 26.17 173 SER A N 1
ATOM 1332 C CA . SER A 1 173 ? -55.594 -30.234 -8.211 1 26.17 173 SER A CA 1
ATOM 1333 C C . SER A 1 173 ? -54.844 -29.016 -7.707 1 26.17 173 SER A C 1
ATOM 1335 O O . SER A 1 173 ? -53.625 -29.109 -7.438 1 26.17 173 SER A O 1
ATOM 1337 N N . PRO A 1 174 ? -55.594 -27.719 -7.559 1 31.39 174 PRO A N 1
ATOM 1338 C CA . PRO A 1 174 ? -55.312 -26.312 -7.277 1 31.39 174 PRO A CA 1
ATOM 1339 C C . PRO A 1 174 ? -54.656 -26.109 -5.914 1 31.39 174 PRO A C 1
ATOM 1341 O O . PRO A 1 174 ? -54.312 -24.984 -5.559 1 31.39 174 PRO A O 1
ATOM 1344 N N . LEU A 1 175 ? -54.781 -27.047 -4.934 1 28.92 175 LEU A N 1
ATOM 1345 C CA . LEU A 1 175 ? -54.344 -26.891 -3.557 1 28.92 175 LEU A CA 1
ATOM 1346 C C . LEU A 1 175 ? -52.844 -26.672 -3.5 1 28.92 175 LEU A C 1
ATOM 1348 O O . LEU A 1 175 ? -52.281 -26.453 -2.426 1 28.92 175 LEU A O 1
ATOM 1352 N N . THR A 1 176 ? -52.156 -27.031 -4.539 1 31.89 176 THR A N 1
ATOM 1353 C CA . THR A 1 176 ? -50.688 -26.938 -4.48 1 31.89 176 THR A CA 1
ATOM 1354 C C . THR A 1 176 ? -50.25 -25.484 -4.504 1 31.89 176 THR A C 1
ATOM 1356 O O . THR A 1 176 ? -49.094 -25.188 -4.195 1 31.89 176 THR A O 1
ATOM 1359 N N . ALA A 1 177 ? -51.125 -24.578 -4.965 1 35.97 177 ALA A N 1
ATOM 1360 C CA . ALA A 1 177 ? -50.75 -23.172 -4.992 1 35.97 177 ALA A CA 1
ATOM 1361 C C . ALA A 1 177 ? -50.75 -22.578 -3.592 1 35.97 177 ALA A C 1
ATOM 1363 O O . ALA A 1 177 ? -49.906 -21.734 -3.258 1 35.97 177 ALA A O 1
ATOM 1364 N N . ALA A 1 178 ? -51.844 -22.891 -2.73 1 35.69 178 ALA A N 1
ATOM 1365 C CA . ALA A 1 178 ? -51.938 -22.359 -1.369 1 35.69 178 ALA A CA 1
ATOM 1366 C C . ALA A 1 178 ? -50.781 -22.828 -0.511 1 35.69 178 ALA A C 1
ATOM 1368 O O . ALA A 1 178 ? -50.281 -22.094 0.339 1 35.69 178 ALA A O 1
ATOM 1369 N N . ALA A 1 179 ? -50.25 -24.031 -0.687 1 36.5 179 ALA A N 1
ATOM 1370 C CA . ALA A 1 179 ? -49.094 -24.531 0.064 1 36.5 179 ALA A CA 1
ATOM 1371 C C . ALA A 1 179 ? -47.844 -23.75 -0.286 1 36.5 179 ALA A C 1
ATOM 1373 O O . ALA A 1 179 ? -46.969 -23.562 0.564 1 36.5 179 ALA A O 1
ATOM 1374 N N . ALA A 1 180 ? -47.781 -23.203 -1.447 1 39.75 180 ALA A N 1
ATOM 1375 C CA . ALA A 1 180 ? -46.656 -22.359 -1.865 1 39.75 180 ALA A CA 1
ATOM 1376 C C . ALA A 1 180 ? -46.719 -21 -1.174 1 39.75 180 ALA A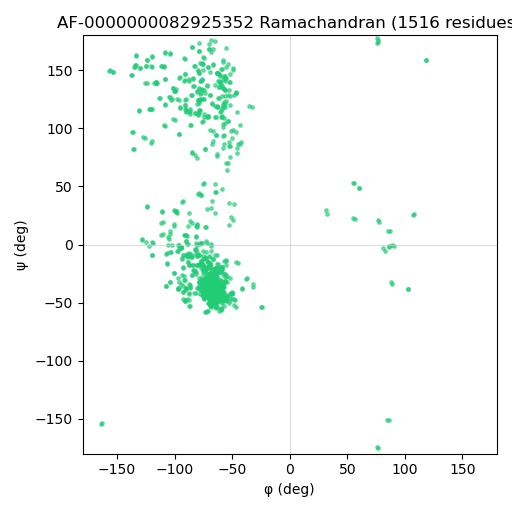 C 1
ATOM 1378 O O . ALA A 1 180 ? -45.656 -20.438 -0.819 1 39.75 180 ALA A O 1
ATOM 1379 N N . LEU A 1 181 ? -48 -20.469 -0.922 1 37.66 181 LEU A N 1
ATOM 1380 C CA . LEU A 1 181 ? -48.156 -19.219 -0.181 1 37.66 181 LEU A CA 1
ATOM 1381 C C . LEU A 1 181 ? -47.844 -19.422 1.299 1 37.66 181 LEU A C 1
ATOM 1383 O O . LEU A 1 181 ? -47.25 -18.547 1.942 1 37.66 181 LEU A O 1
ATOM 1387 N N . ASN A 1 182 ? -48.312 -20.5 1.922 1 38.59 182 ASN A N 1
ATOM 1388 C CA . ASN A 1 182 ? -47.969 -20.812 3.307 1 38.59 182 ASN A CA 1
ATOM 1389 C C . ASN A 1 182 ? -46.5 -21.078 3.469 1 38.59 182 ASN A C 1
ATOM 1391 O O . ASN A 1 182 ? -45.906 -20.734 4.496 1 38.59 182 ASN A O 1
ATOM 1395 N N . THR A 1 183 ? -45.781 -21.656 2.482 1 41.31 183 THR A N 1
ATOM 1396 C CA . THR A 1 183 ? -44.344 -21.828 2.566 1 41.31 183 THR A CA 1
ATOM 1397 C C . THR A 1 183 ? -43.625 -20.484 2.434 1 41.31 183 THR A C 1
ATOM 1399 O O . THR A 1 183 ? -42.594 -20.266 3.055 1 41.31 183 THR A O 1
ATOM 1402 N N . LYS A 1 184 ? -44.156 -19.609 1.661 1 41.19 184 LYS A N 1
ATOM 1403 C CA . LYS A 1 184 ? -43.625 -18.25 1.66 1 41.19 184 LYS A CA 1
ATOM 1404 C C . LYS A 1 184 ? -43.875 -17.562 3 1 41.19 184 LYS A C 1
ATOM 1406 O O . LYS A 1 184 ? -43 -16.828 3.488 1 41.19 184 LYS A O 1
ATOM 1411 N N . ALA A 1 185 ? -45.062 -17.734 3.611 1 43.59 185 ALA A N 1
ATOM 1412 C CA . ALA A 1 185 ? -45.375 -17.172 4.926 1 43.59 185 ALA A CA 1
ATOM 1413 C C . ALA A 1 185 ? -44.5 -17.828 6.004 1 43.59 185 ALA A C 1
ATOM 1415 O O . ALA A 1 185 ? -44 -17.156 6.91 1 43.59 185 ALA A O 1
ATOM 1416 N N . ALA A 1 186 ? -44.344 -19.125 6.004 1 42.75 186 ALA A N 1
ATOM 1417 C CA . ALA A 1 186 ? -43.469 -19.812 6.934 1 42.75 186 ALA A CA 1
ATOM 1418 C C . ALA A 1 186 ? -42 -19.438 6.676 1 42.75 186 ALA A C 1
ATOM 1420 O O . ALA A 1 186 ? -41.219 -19.266 7.613 1 42.75 186 ALA A O 1
ATOM 1421 N N . GLU A 1 187 ? -41.594 -19.203 5.438 1 46.66 187 GLU A N 1
ATOM 1422 C CA . GLU A 1 187 ? -40.25 -18.703 5.125 1 46.66 187 GLU A CA 1
ATOM 1423 C C . GLU A 1 187 ? -40.094 -17.25 5.555 1 46.66 187 GLU A C 1
ATOM 1425 O O . GLU A 1 187 ? -39.031 -16.859 6.035 1 46.66 187 GLU A O 1
ATOM 1430 N N . ALA A 1 188 ? -41.188 -16.422 5.461 1 44.16 188 ALA A N 1
ATOM 1431 C CA . ALA A 1 188 ? -41.188 -15.078 6.031 1 44.16 188 ALA A CA 1
ATOM 1432 C C . ALA A 1 188 ? -41.156 -15.125 7.555 1 44.16 188 ALA A C 1
ATOM 1434 O O . ALA A 1 188 ? -40.469 -14.344 8.203 1 44.16 188 ALA A O 1
ATOM 1435 N N . VAL A 1 189 ? -42.094 -15.883 8.195 1 46.12 189 VAL A N 1
ATOM 1436 C CA . VAL A 1 189 ? -42.062 -16.078 9.641 1 46.12 189 VAL A CA 1
ATOM 1437 C C . VAL A 1 189 ? -40.719 -16.672 10.055 1 46.12 189 VAL A C 1
ATOM 1439 O O . VAL A 1 189 ? -40.125 -16.281 11.07 1 46.12 189 VAL A O 1
ATOM 1442 N N . GLU A 1 190 ? -40.094 -17.688 9.352 1 46.16 190 GLU A N 1
ATOM 1443 C CA . GLU A 1 190 ? -38.781 -18.203 9.617 1 46.16 190 GLU A CA 1
ATOM 1444 C C . GLU A 1 190 ? -37.719 -17.156 9.344 1 46.16 190 GLU A C 1
ATOM 1446 O O . GLU A 1 190 ? -36.719 -17.047 10.07 1 46.16 190 GLU A O 1
ATOM 1451 N N . ALA A 1 191 ? -37.906 -16.344 8.32 1 47.09 191 ALA A N 1
ATOM 1452 C CA . ALA A 1 191 ? -37.031 -15.172 8.094 1 47.09 191 ALA A CA 1
ATOM 1453 C C . ALA A 1 191 ? -37.156 -14.172 9.242 1 47.09 191 ALA A C 1
ATOM 1455 O O . ALA A 1 191 ? -36.156 -13.609 9.688 1 47.09 191 ALA A O 1
ATOM 1456 N N . GLN A 1 192 ? -38.438 -13.906 9.711 1 46.88 192 GLN A N 1
ATOM 1457 C CA . GLN A 1 192 ? -38.656 -13.055 10.883 1 46.88 192 GLN A CA 1
ATOM 1458 C C . GLN A 1 192 ? -38.094 -13.703 12.141 1 46.88 192 GLN A C 1
ATOM 1460 O O . GLN A 1 192 ? -37.562 -13.016 13.016 1 46.88 192 GLN A O 1
ATOM 1465 N N . LYS A 1 193 ? -38.281 -14.953 12.43 1 46.97 193 LYS A N 1
ATOM 1466 C CA . LYS A 1 193 ? -37.625 -15.672 13.531 1 46.97 193 LYS A CA 1
ATOM 1467 C C . LYS A 1 193 ? -36.125 -15.602 13.422 1 46.97 193 LYS A C 1
ATOM 1469 O O . LYS A 1 193 ? -35.406 -15.461 14.438 1 46.97 193 LYS A O 1
ATOM 1474 N N . LYS A 1 194 ? -35.562 -15.859 12.289 1 47.72 194 LYS A N 1
ATOM 1475 C CA . LYS A 1 194 ? -34.125 -15.742 12.031 1 47.72 194 LYS A CA 1
ATOM 1476 C C . LYS A 1 194 ? -33.656 -14.305 12.219 1 47.72 194 LYS A C 1
ATOM 1478 O O . LYS A 1 194 ? -32.562 -14.07 12.727 1 47.72 194 LYS A O 1
ATOM 1483 N N . THR A 1 195 ? -34.531 -13.352 11.844 1 45.16 195 THR A N 1
ATOM 1484 C CA . THR A 1 195 ? -34.188 -11.969 12.148 1 45.16 195 THR A CA 1
ATOM 1485 C C . THR A 1 195 ? -34.156 -11.742 13.664 1 45.16 195 THR A C 1
ATOM 1487 O O . THR A 1 195 ? -33.312 -11.016 14.164 1 45.16 195 THR A O 1
ATOM 1490 N N . ARG A 1 196 ? -35.219 -12.375 14.391 1 45.66 196 ARG A N 1
ATOM 1491 C CA . ARG A 1 196 ? -35.219 -12.305 15.844 1 45.66 196 ARG A CA 1
ATOM 1492 C C . ARG A 1 196 ? -34.031 -13.062 16.438 1 45.66 196 ARG A C 1
ATOM 1494 O O . ARG A 1 196 ? -33.469 -12.648 17.453 1 45.66 196 ARG A O 1
ATOM 1501 N N . ALA A 1 197 ? -33.688 -14.172 15.984 1 47.81 197 ALA A N 1
ATOM 1502 C CA . ALA A 1 197 ? -32.5 -14.922 16.406 1 47.81 197 ALA A CA 1
ATOM 1503 C C . ALA A 1 197 ? -31.219 -14.156 16.062 1 47.81 197 ALA A C 1
ATOM 1505 O O . ALA A 1 197 ? -30.25 -14.195 16.828 1 47.81 197 ALA A O 1
ATOM 1506 N N . THR A 1 198 ? -31.188 -13.555 14.945 1 49.31 198 THR A N 1
ATOM 1507 C CA . THR A 1 198 ? -30.109 -12.633 14.594 1 49.31 198 THR A CA 1
ATOM 1508 C C . THR A 1 198 ? -30.031 -11.492 15.602 1 49.31 198 THR A C 1
ATOM 1510 O O . THR A 1 198 ? -28.922 -11.078 15.984 1 49.31 198 THR A O 1
ATOM 1513 N N . GLY A 1 199 ? -31.297 -10.93 15.922 1 48.34 199 GLY A N 1
ATOM 1514 C CA . GLY A 1 199 ? -31.328 -9.945 16.984 1 48.34 199 GLY A CA 1
ATOM 1515 C C . GLY A 1 199 ? -30.75 -10.445 18.297 1 48.34 199 GLY A C 1
ATOM 1516 O O . GLY A 1 199 ? -30.062 -9.711 19 1 48.34 199 GLY A O 1
ATOM 1517 N N . SER A 1 200 ? -31.109 -11.586 18.703 1 52.12 200 SER A N 1
ATOM 1518 C CA . SER A 1 200 ? -30.578 -12.18 19.922 1 52.12 200 SER A CA 1
ATOM 1519 C C . SER A 1 200 ? -29.078 -12.406 19.812 1 52.12 200 SER A C 1
ATOM 1521 O O . SER A 1 200 ? -28.344 -12.203 20.781 1 52.12 200 SER A O 1
ATOM 1523 N N . LEU A 1 201 ? -28.625 -12.875 18.766 1 55.88 201 LEU A N 1
ATOM 1524 C CA . LEU A 1 201 ? -27.203 -13.109 18.516 1 55.88 201 LEU A CA 1
ATOM 1525 C C . LEU A 1 201 ? -26.438 -11.789 18.484 1 55.88 201 LEU A C 1
ATOM 1527 O O . LEU A 1 201 ? -25.297 -11.727 18.938 1 55.88 201 LEU A O 1
ATOM 1531 N N . LEU A 1 202 ? -27.234 -10.789 18.062 1 55.12 202 LEU A N 1
ATOM 1532 C CA . LEU A 1 202 ? -26.641 -9.453 18.047 1 55.12 202 LEU A CA 1
ATOM 1533 C C . LEU A 1 202 ? -26.391 -8.945 19.453 1 55.12 202 LEU A C 1
ATOM 1535 O O . LEU A 1 202 ? -25.391 -8.273 19.719 1 55.12 202 LEU A O 1
ATOM 1539 N N . ARG A 1 203 ? -27.438 -9.266 20.391 1 52.28 203 ARG A N 1
ATOM 1540 C CA . ARG A 1 203 ? -27.312 -8.812 21.781 1 52.28 203 ARG A CA 1
ATOM 1541 C C . ARG A 1 203 ? -26.125 -9.461 22.469 1 52.28 203 ARG A C 1
ATOM 1543 O O . ARG A 1 203 ? -25.5 -8.867 23.359 1 52.28 203 ARG A O 1
ATOM 1550 N N . LYS A 1 204 ? -25.859 -10.57 22.094 1 61.62 204 LYS A N 1
ATOM 1551 C CA . LYS A 1 204 ? -24.719 -11.258 22.672 1 61.62 204 LYS A CA 1
ATOM 1552 C C . LYS A 1 204 ? -23.406 -10.711 22.125 1 61.62 204 LYS A C 1
ATOM 1554 O O . LYS A 1 204 ? -22.344 -10.875 22.75 1 61.62 204 LYS A O 1
ATOM 1559 N N . ARG A 1 205 ? -23.656 -9.789 21.141 1 65.12 205 ARG A N 1
ATOM 1560 C CA . ARG A 1 205 ? -22.484 -9.25 20.469 1 65.12 205 ARG A CA 1
ATOM 1561 C C . ARG A 1 205 ? -22.203 -7.824 20.922 1 65.12 205 ARG A C 1
ATOM 1563 O O . ARG A 1 205 ? -21.141 -7.27 20.609 1 65.12 205 ARG A O 1
ATOM 1570 N N . VAL A 1 206 ? -23.109 -7.379 21.828 1 72 206 VAL A N 1
ATOM 1571 C CA . VAL A 1 206 ? -22.984 -5.957 22.125 1 72 206 VAL A CA 1
ATOM 1572 C C . VAL A 1 206 ? -21.828 -5.734 23.094 1 72 206 VAL A C 1
ATOM 1574 O O . VAL A 1 206 ? -21.656 -6.5 24.047 1 72 206 VAL A O 1
ATOM 1577 N N . TYR A 1 207 ? -21.062 -4.73 22.75 1 71.75 207 TYR A N 1
ATOM 1578 C CA . TYR A 1 207 ? -19.969 -4.32 23.641 1 71.75 207 TYR A CA 1
ATOM 1579 C C . TYR A 1 207 ? -20.5 -3.865 24.984 1 71.75 207 TYR A C 1
ATOM 1581 O O . TYR A 1 207 ? -21.609 -3.348 25.078 1 71.75 207 TYR A O 1
ATOM 1589 N N . SER A 1 208 ? -19.641 -4.176 25.953 1 72 208 SER A N 1
ATOM 1590 C CA . SER A 1 208 ? -19.938 -3.633 27.281 1 72 208 SER A CA 1
ATOM 1591 C C . SER A 1 208 ? -19.766 -2.117 27.312 1 72 208 SER A C 1
ATOM 1593 O O . SER A 1 208 ? -19.344 -1.519 26.312 1 72 208 SER A O 1
ATOM 1595 N N . LYS A 1 209 ? -20.234 -1.438 28.297 1 71.56 209 LYS A N 1
ATOM 1596 C CA . LYS A 1 209 ? -20.203 0.013 28.453 1 71.56 209 LYS A CA 1
ATOM 1597 C C . LYS A 1 209 ? -18.797 0.552 28.219 1 71.56 209 LYS A C 1
ATOM 1599 O O . LYS A 1 209 ? -18.609 1.551 27.516 1 71.56 209 LYS A O 1
ATOM 1604 N N . GLU A 1 210 ? -17.844 -0.163 28.75 1 80.88 210 GLU A N 1
ATOM 1605 C CA . GLU A 1 210 ? -16.453 0.196 28.484 1 80.88 210 GLU A CA 1
ATOM 1606 C C . GLU A 1 210 ? -15.703 -0.949 27.812 1 80.88 210 GLU A C 1
ATOM 1608 O O . GLU A 1 210 ? -15.688 -2.072 28.328 1 80.88 210 GLU A O 1
ATOM 1613 N N . VAL A 1 211 ? -15.32 -0.636 26.656 1 82.94 211 VAL A N 1
ATOM 1614 C CA . VAL A 1 211 ? -14.602 -1.654 25.906 1 82.94 211 VAL A CA 1
ATOM 1615 C C . VAL A 1 211 ? -13.133 -1.666 26.328 1 82.94 211 VAL A C 1
ATOM 1617 O O . VAL A 1 211 ? -12.438 -0.652 26.203 1 82.94 211 VAL A O 1
ATOM 1620 N N . LYS A 1 212 ? -12.672 -2.729 26.969 1 83.56 212 LYS A N 1
ATOM 1621 C CA . LYS A 1 212 ? -11.273 -2.934 27.312 1 83.56 212 LYS A CA 1
ATOM 1622 C C . LYS A 1 212 ? -10.523 -3.684 26.219 1 83.56 212 LYS A C 1
ATOM 1624 O O . LYS A 1 212 ? -11.133 -4.441 25.453 1 83.56 212 LYS A O 1
ATOM 1629 N N . PRO A 1 213 ? -9.281 -3.383 26.031 1 83.38 213 PRO A N 1
ATOM 1630 C CA . PRO A 1 213 ? -8.5 -4.039 24.969 1 83.38 213 PRO A CA 1
ATOM 1631 C C . PRO A 1 213 ? -8.5 -5.559 25.109 1 83.38 213 PRO A C 1
ATOM 1633 O O . PRO A 1 213 ? -8.336 -6.27 24.109 1 83.38 213 PRO A O 1
ATOM 1636 N N . ASN A 1 214 ? -8.695 -6.062 26.281 1 80 214 ASN A N 1
ATOM 1637 C CA . ASN A 1 214 ? -8.664 -7.512 26.453 1 80 214 ASN A CA 1
ATOM 1638 C C . ASN A 1 214 ? -10.078 -8.102 26.5 1 80 214 ASN A C 1
ATOM 1640 O O . ASN A 1 214 ? -10.281 -9.188 27.031 1 80 214 ASN A O 1
ATOM 1644 N N . ASP A 1 215 ? -10.914 -7.453 25.859 1 82.44 215 ASP A N 1
ATOM 1645 C CA . ASP A 1 215 ? -12.289 -7.941 25.812 1 82.44 215 ASP A CA 1
ATOM 1646 C C . ASP A 1 215 ? -12.43 -9.117 24.859 1 82.44 215 ASP A C 1
ATOM 1648 O O . ASP A 1 215 ? -11.875 -9.102 23.766 1 82.44 215 ASP A O 1
ATOM 1652 N N . ASP A 1 216 ? -13.078 -10.164 25.219 1 79.56 216 ASP A N 1
ATOM 1653 C CA . ASP A 1 216 ? -13.297 -11.375 24.453 1 79.56 216 ASP A CA 1
ATOM 1654 C C . ASP A 1 216 ? -14.055 -11.078 23.156 1 79.56 216 ASP A C 1
ATOM 1656 O O . ASP A 1 216 ? -13.922 -11.805 22.172 1 79.56 216 ASP A O 1
ATOM 1660 N N . LYS A 1 217 ? -14.703 -9.984 23.156 1 81.62 217 LYS A N 1
ATOM 1661 C CA . LYS A 1 217 ? -15.531 -9.656 22 1 81.62 217 LYS A CA 1
ATOM 1662 C C . LYS A 1 217 ? -14.688 -9.078 20.875 1 81.62 217 LYS A C 1
ATOM 1664 O O . LYS A 1 217 ? -15.156 -8.969 19.734 1 81.62 217 LYS A O 1
ATOM 1669 N N . LEU A 1 218 ? -13.492 -8.836 21.188 1 86.88 218 LEU A N 1
ATOM 1670 C CA . LEU A 1 218 ? -12.609 -8.297 20.156 1 86.88 218 LEU A CA 1
ATOM 1671 C C . LEU A 1 218 ? -11.836 -9.406 19.453 1 86.88 218 LEU A C 1
ATOM 1673 O O . LEU A 1 218 ? -11.258 -9.195 18.391 1 86.88 218 LEU A O 1
ATOM 1677 N N . ASP A 1 219 ? -11.883 -10.625 20.047 1 87.94 219 ASP A N 1
ATOM 1678 C CA . ASP A 1 219 ? -11.203 -11.773 19.453 1 87.94 219 ASP A CA 1
ATOM 1679 C C . ASP A 1 219 ? -12.133 -12.531 18.5 1 87.94 219 ASP A C 1
ATOM 1681 O O . ASP A 1 219 ? -13.164 -13.062 18.922 1 87.94 219 ASP A O 1
ATOM 1685 N N . PRO A 1 220 ? -11.734 -12.625 17.234 1 89.88 220 PRO A N 1
ATOM 1686 C CA . PRO A 1 220 ? -12.609 -13.266 16.25 1 89.88 220 PRO A CA 1
ATOM 1687 C C . PRO A 1 220 ? -12.828 -14.75 16.531 1 89.88 220 PRO A C 1
ATOM 1689 O O . PRO A 1 220 ? -13.898 -15.281 16.234 1 89.88 220 PRO A O 1
ATOM 1692 N N . TRP A 1 221 ? -11.875 -15.461 17.109 1 88.5 221 TRP A N 1
ATOM 1693 C CA . TRP A 1 221 ? -12.016 -16.891 17.391 1 88.5 221 TRP A CA 1
ATOM 1694 C C . TRP A 1 221 ? -13 -17.109 18.531 1 88.5 221 TRP A C 1
ATOM 1696 O O . TRP A 1 221 ? -13.82 -18.031 18.484 1 88.5 221 TRP A O 1
ATOM 1706 N N . LYS A 1 222 ? -12.938 -16.25 19.516 1 85.94 222 LYS A N 1
ATOM 1707 C CA . LYS A 1 222 ? -13.875 -16.375 20.625 1 85.94 222 LYS A CA 1
ATOM 1708 C C . LYS A 1 222 ? -15.289 -16 20.188 1 85.94 222 LYS A C 1
ATOM 1710 O O . LYS A 1 222 ? -16.266 -16.562 20.688 1 85.94 222 LYS A O 1
ATOM 1715 N N . GLN A 1 223 ? -15.344 -15.078 19.266 1 85.25 223 GLN A N 1
ATOM 1716 C CA . GLN A 1 223 ? -16.641 -14.711 18.719 1 85.25 223 GLN A CA 1
ATOM 1717 C C . GLN A 1 223 ? -17.25 -15.859 17.922 1 85.25 223 GLN A C 1
ATOM 1719 O O . GLN A 1 223 ? -18.453 -16.125 18.031 1 85.25 223 GLN A O 1
ATOM 1724 N N . ALA A 1 224 ? -16.438 -16.5 17.109 1 87.38 224 ALA A N 1
ATOM 1725 C CA . ALA A 1 224 ? -16.906 -17.625 16.312 1 87.38 224 ALA A CA 1
ATOM 1726 C C . ALA A 1 224 ? -17.297 -18.797 17.188 1 87.38 224 ALA A C 1
ATOM 1728 O O . ALA A 1 224 ? -18.281 -19.5 16.922 1 87.38 224 ALA A O 1
ATOM 1729 N N . GLU A 1 225 ? -16.562 -19.031 18.297 1 83.5 225 GLU A N 1
ATOM 1730 C CA . GLU A 1 225 ? -16.844 -20.109 19.234 1 83.5 225 GLU A CA 1
ATOM 1731 C C . GLU A 1 225 ? -18.172 -19.859 19.953 1 83.5 225 GLU A C 1
ATOM 1733 O O . GLU A 1 225 ? -18.891 -20.812 20.281 1 83.5 225 GLU A O 1
ATOM 1738 N N . ALA A 1 226 ? -18.438 -18.641 20.156 1 78.31 226 ALA A N 1
ATOM 1739 C CA . ALA A 1 226 ? -19.688 -18.297 20.828 1 78.31 226 ALA A CA 1
ATOM 1740 C C . ALA A 1 226 ? -20.906 -18.578 19.953 1 78.31 226 ALA A C 1
ATOM 1742 O O . ALA A 1 226 ? -21.969 -18.922 20.453 1 78.31 226 ALA A O 1
ATOM 1743 N N . VAL A 1 227 ? -20.703 -18.469 18.625 1 78.69 227 VAL A N 1
ATOM 1744 C CA . VAL A 1 227 ? -21.812 -18.656 17.703 1 78.69 227 VAL A CA 1
ATOM 1745 C C . VAL A 1 227 ? -21.875 -20.109 17.25 1 78.69 227 VAL A C 1
ATOM 1747 O O . VAL A 1 227 ? -22.953 -20.719 17.188 1 78.69 227 VAL A O 1
ATOM 1750 N N . LEU A 1 228 ? -20.734 -20.719 16.844 1 80.94 228 LEU A N 1
ATOM 1751 C CA . LEU A 1 228 ? -20.688 -22.047 16.25 1 80.94 228 LEU A CA 1
ATOM 1752 C C . LEU A 1 228 ? -20.531 -23.109 17.344 1 80.94 228 LEU A C 1
ATOM 1754 O O . LEU A 1 228 ? -20.812 -24.281 17.109 1 80.94 228 LEU A O 1
ATOM 1758 N N . GLY A 1 229 ? -20.312 -22.719 18.516 1 72.38 229 GLY A N 1
ATOM 1759 C CA . GLY A 1 229 ? -20.047 -23.703 19.562 1 72.38 229 GLY A CA 1
ATOM 1760 C C . GLY A 1 229 ? -18.656 -24.281 19.516 1 72.38 229 GLY A C 1
ATOM 1761 O O . GLY A 1 229 ? -17.844 -23.891 18.672 1 72.38 229 GLY A O 1
ATOM 1762 N N . ASP A 1 230 ? -18.344 -25.078 20.453 1 62.91 230 ASP A N 1
ATOM 1763 C CA . ASP A 1 230 ? -17 -25.641 20.594 1 62.91 230 ASP A CA 1
ATOM 1764 C C . ASP A 1 230 ? -16.797 -26.828 19.656 1 62.91 230 ASP A C 1
ATOM 1766 O O . ASP A 1 230 ? -15.828 -27.578 19.797 1 62.91 230 ASP A O 1
ATOM 1770 N N . ALA A 1 231 ? -17.688 -26.906 18.641 1 59.16 231 ALA A N 1
ATOM 1771 C CA . ALA A 1 231 ? -17.5 -28.094 17.812 1 59.16 231 ALA A CA 1
ATOM 1772 C C . ALA A 1 231 ? -16.312 -27.906 16.859 1 59.16 231 ALA A C 1
ATOM 1774 O O . ALA A 1 231 ? -16.062 -26.781 16.391 1 59.16 231 ALA A O 1
ATOM 1775 N N . ALA A 1 232 ? -15.305 -28.891 16.906 1 57.81 232 ALA A N 1
ATOM 1776 C CA . ALA A 1 232 ? -14.094 -28.938 16.094 1 57.81 232 ALA A CA 1
ATOM 1777 C C . ALA A 1 232 ? -14.422 -28.703 14.625 1 57.81 232 ALA A C 1
ATOM 1779 O O . ALA A 1 232 ? -13.68 -28.016 13.914 1 57.81 232 ALA A O 1
ATOM 1780 N N . ALA A 1 233 ? -15.445 -29.406 14.086 1 61.41 233 ALA A N 1
ATOM 1781 C CA . ALA A 1 233 ? -15.875 -29.266 12.695 1 61.41 233 ALA A CA 1
ATOM 1782 C C . ALA A 1 233 ? -17.359 -28.953 12.609 1 61.41 233 ALA A C 1
ATOM 1784 O O . ALA A 1 233 ? -18.203 -29.859 12.742 1 61.41 233 ALA A O 1
ATOM 1785 N N . PRO A 1 234 ? -17.672 -27.641 12.578 1 65.38 234 PRO A N 1
ATOM 1786 C CA . PRO A 1 234 ? -19.109 -27.297 12.539 1 65.38 234 PRO A CA 1
ATOM 1787 C C . PRO A 1 234 ? -19.797 -27.812 11.281 1 65.38 234 PRO A C 1
ATOM 1789 O O . PRO A 1 234 ? -19.156 -28.047 10.266 1 65.38 234 PRO A O 1
ATOM 1792 N N . ASN A 1 235 ? -21.016 -28.141 11.43 1 73.12 235 ASN A N 1
ATOM 1793 C CA . ASN A 1 235 ? -21.859 -28.562 10.32 1 73.12 235 ASN A CA 1
ATOM 1794 C C . ASN A 1 235 ? -21.891 -27.5 9.219 1 73.12 235 ASN A C 1
ATOM 1796 O O . ASN A 1 235 ? -21.719 -26.312 9.484 1 73.12 235 ASN A O 1
ATOM 1800 N N . ALA A 1 236 ? -21.922 -28 7.984 1 77.5 236 ALA A N 1
ATOM 1801 C CA . ALA A 1 236 ? -21.938 -27.141 6.805 1 77.5 236 ALA A CA 1
ATOM 1802 C C . ALA A 1 236 ? -23.016 -26.062 6.922 1 77.5 236 ALA A C 1
ATOM 1804 O O . ALA A 1 236 ? -22.781 -24.906 6.562 1 77.5 236 ALA A O 1
ATOM 1805 N N . GLY A 1 237 ? -24.125 -26.422 7.391 1 80.25 237 GLY A N 1
ATOM 1806 C CA . GLY A 1 237 ? -25.219 -25.484 7.535 1 80.25 237 GLY A CA 1
ATOM 1807 C C . GLY A 1 237 ? -24.938 -24.406 8.562 1 80.25 237 GLY A C 1
ATOM 1808 O O . GLY A 1 237 ? -25.266 -23.234 8.352 1 80.25 237 GLY A O 1
ATOM 1809 N N . ALA A 1 238 ? -24.281 -24.828 9.562 1 82.94 238 ALA A N 1
ATOM 1810 C CA . ALA A 1 238 ? -23.953 -23.875 10.617 1 82.94 238 ALA A CA 1
ATOM 1811 C C . ALA A 1 238 ? -22.922 -22.859 10.141 1 82.94 238 ALA A C 1
ATOM 1813 O O . ALA A 1 238 ? -23 -21.672 10.484 1 82.94 238 ALA A O 1
ATOM 1814 N N . VAL A 1 239 ? -22 -23.391 9.383 1 85.75 239 VAL A N 1
ATOM 1815 C CA . VAL A 1 239 ? -20.953 -22.5 8.867 1 85.75 239 VAL A CA 1
ATOM 1816 C C . VAL A 1 239 ? -21.562 -21.516 7.883 1 85.75 239 VAL A C 1
ATOM 1818 O O . VAL A 1 239 ? -21.219 -20.328 7.887 1 85.75 239 VAL A O 1
ATOM 1821 N N . GLN A 1 240 ? -22.469 -21.969 7.039 1 89.12 240 GLN A N 1
ATOM 1822 C CA . GLN A 1 240 ? -23.141 -21.094 6.078 1 89.12 240 GLN A CA 1
ATOM 1823 C C . GLN A 1 240 ? -23.938 -20 6.789 1 89.12 240 GLN A C 1
ATOM 1825 O O . GLN A 1 240 ? -23.891 -18.828 6.391 1 89.12 240 GLN A O 1
ATOM 1830 N N . ASP A 1 241 ? -24.578 -20.359 7.84 1 87.75 241 ASP A N 1
ATOM 1831 C CA . ASP A 1 241 ? -25.375 -19.391 8.594 1 87.75 241 ASP A CA 1
ATOM 1832 C C . ASP A 1 241 ? -24.484 -18.391 9.32 1 87.75 241 ASP A C 1
ATOM 1834 O O . ASP A 1 241 ? -24.828 -17.219 9.453 1 87.75 241 ASP A O 1
ATOM 1838 N N . PHE A 1 242 ? -23.453 -18.938 9.773 1 89.19 242 PHE A N 1
ATOM 1839 C CA . PHE A 1 242 ? -22.5 -18.078 10.477 1 89.19 242 PHE A CA 1
ATOM 1840 C C . PHE A 1 242 ? -21.969 -17 9.539 1 89.19 242 PHE A C 1
ATOM 1842 O O . PHE A 1 242 ? -21.922 -15.828 9.898 1 89.19 242 PHE A O 1
ATOM 1849 N N . ILE A 1 243 ? -21.547 -17.391 8.328 1 92.56 243 ILE A N 1
ATOM 1850 C CA . ILE A 1 243 ? -21 -16.469 7.352 1 92.56 243 ILE A CA 1
ATOM 1851 C C . ILE A 1 243 ? -22.094 -15.492 6.898 1 92.56 243 ILE A C 1
ATOM 1853 O O . ILE A 1 243 ? -21.859 -14.281 6.801 1 92.56 243 ILE A O 1
ATOM 1857 N N . HIS A 1 244 ? -23.281 -16.031 6.684 1 92.75 244 HIS A N 1
ATOM 1858 C CA . HIS A 1 244 ? -24.406 -15.211 6.277 1 92.75 244 HIS A CA 1
ATOM 1859 C C . HIS A 1 244 ? -24.734 -14.156 7.332 1 92.75 244 HIS A C 1
ATOM 1861 O O . HIS A 1 244 ? -24.953 -12.992 7.004 1 92.75 244 HIS A O 1
ATOM 1867 N N . GLY A 1 245 ? -24.719 -14.57 8.516 1 89.31 245 GLY A N 1
ATOM 1868 C CA . GLY A 1 245 ? -25.016 -13.664 9.617 1 89.31 245 GLY A CA 1
ATOM 1869 C C . GLY A 1 245 ? -23.969 -12.578 9.797 1 89.31 245 GLY A C 1
ATOM 1870 O O . GLY A 1 245 ? -24.297 -11.422 10.055 1 89.31 245 GLY A O 1
ATOM 1871 N N . GLU A 1 246 ? -22.734 -12.938 9.656 1 91.25 246 GLU A N 1
ATOM 1872 C CA . GLU A 1 246 ? -21.656 -11.977 9.812 1 91.25 246 GLU A CA 1
ATOM 1873 C C . GLU A 1 246 ? -21.688 -10.922 8.703 1 91.25 246 GLU A C 1
ATOM 1875 O O . GLU A 1 246 ? -21.516 -9.727 8.969 1 91.25 246 GLU A O 1
ATOM 1880 N N . MET A 1 247 ? -21.969 -11.352 7.449 1 93.62 247 MET A N 1
ATOM 1881 C CA . MET A 1 247 ? -22 -10.414 6.324 1 93.62 247 MET A CA 1
ATOM 1882 C C . MET A 1 247 ? -23.188 -9.484 6.426 1 93.62 247 MET A C 1
ATOM 1884 O O . MET A 1 247 ? -23.078 -8.289 6.133 1 93.62 247 MET A O 1
ATOM 1888 N N . GLU A 1 248 ? -24.312 -9.977 6.863 1 92.19 248 GLU A N 1
ATOM 1889 C CA . GLU A 1 248 ? -25.5 -9.133 6.996 1 92.19 248 GLU A CA 1
ATOM 1890 C C . GLU A 1 248 ? -25.359 -8.156 8.164 1 92.19 248 GLU A C 1
ATOM 1892 O O . GLU A 1 248 ? -25.891 -7.047 8.117 1 92.19 248 GLU A O 1
ATOM 1897 N N . PHE A 1 249 ? -24.688 -8.57 9.156 1 89.06 249 PHE A N 1
ATOM 1898 C CA . PHE A 1 249 ? -24.453 -7.711 10.312 1 89.06 249 PHE A CA 1
ATOM 1899 C C . PHE A 1 249 ? -23.594 -6.516 9.922 1 89.06 249 PHE A C 1
ATOM 1901 O O . PHE A 1 249 ? -23.844 -5.391 10.352 1 89.06 249 PHE A O 1
ATOM 1908 N N . CYS A 1 250 ? -22.609 -6.738 9.117 1 90.19 250 CYS A N 1
ATOM 1909 C CA . CYS A 1 250 ? -21.625 -5.703 8.805 1 90.19 250 CYS A CA 1
ATOM 1910 C C . CYS A 1 250 ? -22.078 -4.848 7.633 1 90.19 250 CYS A C 1
ATOM 1912 O O . CYS A 1 250 ? -21.781 -3.65 7.582 1 90.19 250 CYS A O 1
ATOM 1914 N N . TYR A 1 251 ? -22.797 -5.395 6.637 1 90.19 251 TYR A N 1
ATOM 1915 C CA . TYR A 1 251 ? -23.031 -4.668 5.391 1 90.19 251 TYR A CA 1
ATOM 1916 C C . TYR A 1 251 ? -24.516 -4.465 5.152 1 90.19 251 TYR A C 1
ATOM 1918 O O . TYR A 1 251 ? -24.922 -3.955 4.102 1 90.19 251 TYR A O 1
ATOM 1926 N N . GLY A 1 252 ? -25.359 -4.875 6 1 86.25 252 GLY A N 1
ATOM 1927 C CA . GLY A 1 252 ? -26.766 -4.586 5.895 1 86.25 252 GLY A CA 1
ATOM 1928 C C . GLY A 1 252 ? -27.625 -5.828 5.754 1 86.25 252 GLY A C 1
ATOM 1929 O O . GLY A 1 252 ? -27.172 -6.848 5.223 1 86.25 252 GLY A O 1
ATOM 1930 N N . ARG A 1 253 ? -28.812 -5.691 6.059 1 85.88 253 ARG A N 1
ATOM 1931 C CA . ARG A 1 253 ? -29.75 -6.809 6.016 1 85.88 253 ARG A CA 1
ATOM 1932 C C . ARG A 1 253 ? -30.188 -7.098 4.582 1 85.88 253 ARG A C 1
ATOM 1934 O O . ARG A 1 253 ? -30.453 -6.176 3.809 1 85.88 253 ARG A O 1
ATOM 1941 N N . GLY A 1 254 ? -30.094 -8.312 4.215 1 86.19 254 GLY A N 1
ATOM 1942 C CA . GLY A 1 254 ? -30.594 -8.75 2.924 1 86.19 254 GLY A CA 1
ATOM 1943 C C . GLY A 1 254 ? -29.578 -8.586 1.807 1 86.19 254 GLY A C 1
ATOM 1944 O O . GLY A 1 254 ? -29.922 -8.703 0.628 1 86.19 254 GLY A O 1
ATOM 1945 N N . CYS A 1 255 ? -28.422 -8.328 2.145 1 89.75 255 CYS A N 1
ATOM 1946 C CA . CYS A 1 255 ? -27.422 -8.07 1.104 1 89.75 255 CYS A CA 1
ATOM 1947 C C . CYS A 1 255 ? -26.859 -9.375 0.561 1 89.75 255 CYS A C 1
ATOM 1949 O O . CYS A 1 255 ? -26.375 -9.43 -0.569 1 89.75 255 CYS A O 1
ATOM 1951 N N . VAL A 1 256 ? -26.922 -10.484 1.312 1 94.12 256 VAL A N 1
ATOM 1952 C CA . VAL A 1 256 ? -26.312 -11.75 0.905 1 94.12 256 VAL A CA 1
ATOM 1953 C C . VAL A 1 256 ? -27.328 -12.578 0.118 1 94.12 256 VAL A C 1
ATOM 1955 O O . VAL A 1 256 ? -28.453 -12.773 0.569 1 94.12 256 VAL A O 1
ATOM 1958 N N . ALA A 1 257 ? -26.984 -12.969 -1.061 1 93.44 257 ALA A N 1
ATOM 1959 C CA . ALA A 1 257 ? -27.844 -13.805 -1.892 1 93.44 257 ALA A CA 1
ATOM 1960 C C . ALA A 1 257 ? -27.625 -15.289 -1.607 1 93.44 257 ALA A C 1
ATOM 1962 O O . ALA A 1 257 ? -28.578 -16.047 -1.44 1 93.44 257 ALA A O 1
ATOM 1963 N N . SER A 1 258 ? -26.359 -15.656 -1.574 1 92.81 258 SER A N 1
ATOM 1964 C CA . SER A 1 258 ? -26.047 -17.062 -1.329 1 92.81 258 SER A CA 1
ATOM 1965 C C . SER A 1 258 ? -24.641 -17.219 -0.762 1 92.81 258 SER A C 1
ATOM 1967 O O . SER A 1 258 ? -23.781 -16.375 -0.991 1 92.81 258 SER A O 1
ATOM 1969 N N . VAL A 1 259 ? -24.453 -18.25 0.034 1 94.31 259 VAL A N 1
ATOM 1970 C CA . VAL A 1 259 ? -23.156 -18.609 0.579 1 94.31 259 VAL A CA 1
ATOM 1971 C C . VAL A 1 259 ? -22.812 -20.047 0.166 1 94.31 259 VAL A C 1
ATOM 1973 O O . VAL A 1 259 ? -23.578 -20.984 0.436 1 94.31 259 VAL A O 1
ATOM 1976 N N . ASN A 1 260 ? -21.75 -20.234 -0.609 1 92.69 260 ASN A N 1
ATOM 1977 C CA . ASN A 1 260 ? -21.281 -21.547 -1.033 1 92.69 260 ASN A CA 1
ATOM 1978 C C . ASN A 1 260 ? -19.984 -21.938 -0.341 1 92.69 260 ASN A C 1
ATOM 1980 O O . ASN A 1 260 ? -18.906 -21.438 -0.709 1 92.69 260 ASN A O 1
ATOM 1984 N N . PRO A 1 261 ? -20 -22.781 0.66 1 91.81 261 PRO A N 1
ATOM 1985 C CA . PRO A 1 261 ? -18.781 -23.203 1.329 1 91.81 261 PRO A CA 1
ATOM 1986 C C . PRO A 1 261 ? -17.922 -24.125 0.458 1 91.81 261 PRO A C 1
ATOM 1988 O O . PRO A 1 261 ? -18.422 -24.734 -0.485 1 91.81 261 PRO A O 1
ATOM 1991 N N . VAL A 1 262 ? -16.656 -24.109 0.691 1 92.81 262 VAL A N 1
ATOM 1992 C CA . VAL A 1 262 ? -15.727 -25 0.005 1 92.81 262 VAL A CA 1
ATOM 1993 C C . VAL A 1 262 ? -15.469 -26.234 0.867 1 92.81 262 VAL A C 1
ATOM 1995 O O . VAL A 1 262 ? -15.398 -26.141 2.094 1 92.81 262 VAL A O 1
ATOM 1998 N N . TRP A 1 263 ? -15.32 -27.359 0.219 1 90.19 263 TRP A N 1
ATOM 1999 C CA . TRP A 1 263 ? -15.172 -28.641 0.92 1 90.19 263 TRP A CA 1
ATOM 2000 C C . TRP A 1 263 ? -13.766 -29.203 0.732 1 90.19 263 TRP A C 1
ATOM 2002 O O . TRP A 1 263 ? -13.078 -28.875 -0.239 1 90.19 263 TRP A O 1
ATOM 2012 N N . ASP A 1 264 ? -13.398 -30 1.723 1 87.38 264 ASP A N 1
ATOM 2013 C CA . ASP A 1 264 ? -12.094 -30.656 1.63 1 87.38 264 ASP A CA 1
ATOM 2014 C C . ASP A 1 264 ? -12.102 -31.75 0.565 1 87.38 264 ASP A C 1
ATOM 2016 O O . ASP A 1 264 ? -12.758 -32.781 0.731 1 87.38 264 ASP A O 1
ATOM 2020 N N . GLN A 1 265 ? -11.406 -31.531 -0.49 1 87.31 265 GLN A N 1
ATOM 2021 C CA . GLN A 1 265 ? -11.414 -32.5 -1.595 1 87.31 265 GLN A CA 1
ATOM 2022 C C . GLN A 1 265 ? -10.062 -33.188 -1.719 1 87.31 265 GLN A C 1
ATOM 2024 O O . GLN A 1 265 ? -9.688 -33.625 -2.807 1 87.31 265 GLN A O 1
ATOM 2029 N N . SER A 1 266 ? -9.344 -33.344 -0.716 1 83.56 266 SER A N 1
ATOM 2030 C CA . SER A 1 266 ? -8.016 -33.938 -0.782 1 83.56 266 SER A CA 1
ATOM 2031 C C . SER A 1 266 ? -8.086 -35.375 -1.218 1 83.56 266 SER A C 1
ATOM 2033 O O . SER A 1 266 ? -7.258 -35.844 -2.014 1 83.56 266 SER A O 1
ATOM 2035 N N . GLU A 1 267 ? -9.094 -36.125 -0.786 1 82 267 GLU A N 1
ATOM 2036 C CA . GLU A 1 267 ? -9.242 -37.531 -1.134 1 82 267 GLU A CA 1
ATOM 2037 C C . GLU A 1 267 ? -9.773 -37.719 -2.553 1 82 267 GLU A C 1
ATOM 2039 O O . GLU A 1 267 ? -9.461 -38.688 -3.23 1 82 267 GLU A O 1
ATOM 2044 N N . LEU A 1 268 ? -10.547 -36.719 -2.904 1 88.25 268 LEU A N 1
ATOM 2045 C CA . LEU A 1 268 ? -11.234 -36.812 -4.184 1 88.25 268 LEU A CA 1
ATOM 2046 C C . LEU A 1 268 ? -10.32 -36.406 -5.332 1 88.25 268 LEU A C 1
ATOM 2048 O O . LEU A 1 268 ? -10.523 -36.812 -6.477 1 88.25 268 LEU A O 1
ATOM 2052 N N . GLU A 1 269 ? -9.352 -35.594 -5.031 1 86.44 269 GLU A N 1
ATOM 2053 C CA . GLU A 1 269 ? -8.484 -35.094 -6.09 1 86.44 269 GLU A CA 1
ATOM 2054 C C . GLU A 1 269 ? -7.691 -36.25 -6.734 1 86.44 269 GLU A C 1
ATOM 2056 O O . GLU A 1 269 ? -7.59 -36.312 -7.961 1 86.44 269 GLU A O 1
ATOM 2061 N N . GLY A 1 270 ? -7.148 -37.125 -5.887 1 84.62 270 GLY A N 1
ATOM 2062 C CA . GLY A 1 270 ? -6.426 -38.281 -6.43 1 84.62 270 GLY A CA 1
ATOM 2063 C C . GLY A 1 270 ? -7.312 -39.219 -7.219 1 84.62 270 GLY A C 1
ATOM 2064 O O . GLY A 1 270 ? -6.922 -39.688 -8.289 1 84.62 270 GLY A O 1
ATOM 2065 N N . LEU A 1 271 ? -8.492 -39.375 -6.738 1 87.56 271 LEU A N 1
ATOM 2066 C CA . LEU A 1 271 ? -9.445 -40.25 -7.398 1 87.56 271 LEU A CA 1
ATOM 2067 C C . LEU A 1 271 ? -9.891 -39.688 -8.742 1 87.56 271 LEU A C 1
ATOM 2069 O O . LEU A 1 271 ? -10.039 -40.406 -9.711 1 87.56 271 LEU A O 1
ATOM 2073 N N . LEU A 1 272 ? -10.047 -38.406 -8.719 1 87.69 272 LEU A N 1
ATOM 2074 C CA . LEU A 1 272 ? -10.484 -37.75 -9.953 1 87.69 272 LEU A CA 1
ATOM 2075 C C . LEU A 1 272 ? -9.391 -37.812 -11.016 1 87.69 272 LEU A C 1
ATOM 2077 O O . LEU A 1 272 ? -9.688 -38 -12.203 1 87.69 272 LEU A O 1
ATOM 2081 N N . ASP A 1 273 ? -8.234 -37.656 -10.57 1 86.31 273 ASP A N 1
ATOM 2082 C CA . ASP A 1 273 ? -7.133 -37.75 -11.523 1 86.31 273 ASP A CA 1
ATOM 2083 C C . ASP A 1 273 ? -7.055 -39.125 -12.156 1 86.31 273 ASP A C 1
ATOM 2085 O O . ASP A 1 273 ? -6.863 -39.25 -13.367 1 86.31 273 ASP A O 1
ATOM 2089 N N . ASP A 1 274 ? -7.215 -40.156 -11.375 1 87.19 274 ASP A N 1
ATOM 2090 C CA . ASP A 1 274 ? -7.211 -41.531 -11.875 1 87.19 274 ASP A CA 1
ATOM 2091 C C . ASP A 1 274 ? -8.406 -41.781 -12.789 1 87.19 274 ASP A C 1
ATOM 2093 O O . ASP A 1 274 ? -8.289 -42.5 -13.805 1 87.19 274 ASP A O 1
ATOM 2097 N N . TYR A 1 275 ? -9.469 -41.25 -12.383 1 89.38 275 TYR A N 1
ATOM 2098 C CA . TYR A 1 275 ? -10.688 -41.375 -13.172 1 89.38 275 TYR A CA 1
ATOM 2099 C C . TYR A 1 275 ? -10.523 -40.75 -14.547 1 89.38 275 TYR A C 1
ATOM 2101 O O . TYR A 1 275 ? -10.844 -41.344 -15.562 1 89.38 275 TYR A O 1
ATOM 2109 N N . THR A 1 276 ? -10.008 -39.531 -14.555 1 87.44 276 THR A N 1
ATOM 2110 C CA . THR A 1 276 ? -9.859 -38.812 -15.812 1 87.44 276 THR A CA 1
ATOM 2111 C C . THR A 1 276 ? -8.805 -39.469 -16.703 1 87.44 276 THR A C 1
ATOM 2113 O O . THR A 1 276 ? -8.961 -39.531 -17.922 1 87.44 276 THR A O 1
ATOM 2116 N N . LYS A 1 277 ? -7.805 -39.969 -16.094 1 87.06 277 LYS A N 1
ATOM 2117 C CA . LYS A 1 277 ? -6.77 -40.656 -16.859 1 87.06 277 LYS A CA 1
ATOM 2118 C C . LYS A 1 277 ? -7.305 -41.938 -17.469 1 87.06 277 LYS A C 1
ATOM 2120 O O . LYS A 1 277 ? -7.07 -42.219 -18.656 1 87.06 277 LYS A O 1
ATOM 2125 N N . THR A 1 278 ? -8.008 -42.688 -16.703 1 89.12 278 THR A N 1
ATOM 2126 C CA . THR A 1 278 ? -8.562 -43.969 -17.172 1 89.12 278 THR A CA 1
ATOM 2127 C C . THR A 1 278 ? -9.609 -43.719 -18.25 1 89.12 278 THR A C 1
ATOM 2129 O O . THR A 1 278 ? -9.672 -44.469 -19.234 1 89.12 278 THR A O 1
ATOM 2132 N N . LYS A 1 279 ? -10.367 -42.719 -18.031 1 88.12 279 LYS A N 1
ATOM 2133 C CA . LYS A 1 279 ? -11.375 -42.344 -19.031 1 88.12 279 LYS A CA 1
ATOM 2134 C C . LYS A 1 279 ? -10.727 -41.969 -20.344 1 88.12 279 LYS A C 1
ATOM 2136 O O . LYS A 1 279 ? -11.188 -42.375 -21.422 1 88.12 279 LYS A O 1
ATOM 2141 N N . GLN A 1 280 ? -9.734 -41.219 -20.219 1 85.56 280 GLN A N 1
ATOM 2142 C CA . GLN A 1 280 ? -9.031 -40.781 -21.422 1 85.56 280 GLN A CA 1
ATOM 2143 C C . GLN A 1 280 ? -8.383 -41.969 -22.141 1 85.56 280 GLN A C 1
ATOM 2145 O O . GLN A 1 280 ? -8.383 -42.031 -23.375 1 85.56 280 GLN A O 1
ATOM 2150 N N . LEU A 1 281 ? -7.77 -42.875 -21.422 1 84.62 281 LEU A N 1
ATOM 2151 C CA . LEU A 1 281 ? -7.137 -44.062 -22 1 84.62 281 LEU A CA 1
ATOM 2152 C C . LEU A 1 281 ? -8.164 -44.938 -22.734 1 84.62 281 LEU A C 1
ATOM 2154 O O . LEU A 1 281 ? -7.898 -45.406 -23.828 1 84.62 281 LEU A O 1
ATOM 2158 N N . LEU A 1 282 ? -9.305 -45.094 -22.141 1 88.06 282 LEU A N 1
ATOM 2159 C CA . LEU A 1 282 ? -10.359 -45.875 -22.734 1 88.06 282 LEU A CA 1
ATOM 2160 C C . LEU A 1 282 ? -10.891 -45.219 -24 1 88.06 282 LEU A C 1
ATOM 2162 O O . LEU A 1 282 ? -11.102 -45.875 -25.031 1 88.06 282 LEU A O 1
ATOM 2166 N N . GLU A 1 283 ? -11.109 -43.938 -23.891 1 84.94 283 GLU A N 1
ATOM 2167 C CA . GLU A 1 283 ? -11.609 -43.188 -25.031 1 84.94 283 GLU A CA 1
ATOM 2168 C C . GLU A 1 283 ? -10.617 -43.219 -26.203 1 84.94 283 GLU A C 1
ATOM 2170 O O . GLU A 1 283 ? -11.016 -43.406 -27.344 1 84.94 283 GLU A O 1
ATOM 2175 N N . ASP A 1 284 ? -9.422 -43.094 -25.844 1 82 284 ASP A N 1
ATOM 2176 C CA . ASP A 1 284 ? -8.391 -43.094 -26.859 1 82 284 ASP A CA 1
ATOM 2177 C C . ASP A 1 284 ? -8.297 -44.469 -27.531 1 82 284 ASP A C 1
ATOM 2179 O O . ASP A 1 284 ? -8.109 -44.531 -28.75 1 82 284 ASP A O 1
ATOM 2183 N N . TYR A 1 285 ? -8.352 -45.469 -26.828 1 82.75 285 TYR A N 1
ATOM 2184 C CA . TYR A 1 285 ? -8.258 -46.812 -27.359 1 82.75 285 TYR A CA 1
ATOM 2185 C C . TYR A 1 285 ? -9.477 -47.156 -28.203 1 82.75 285 TYR A C 1
ATOM 2187 O O . TYR A 1 285 ? -9.352 -47.812 -29.25 1 82.75 285 TYR A O 1
ATOM 2195 N N . LEU A 1 286 ? -10.641 -46.75 -27.75 1 83.5 286 LEU A N 1
ATOM 2196 C CA . LEU A 1 286 ? -11.859 -47 -28.516 1 83.5 286 LEU A CA 1
ATOM 2197 C C . LEU A 1 286 ? -11.82 -46.25 -29.844 1 83.5 286 LEU A C 1
ATOM 2199 O O . LEU A 1 286 ? -12.281 -46.781 -30.859 1 83.5 286 LEU A O 1
ATOM 2203 N N . ASP A 1 287 ? -11.305 -45.125 -29.781 1 80.06 287 ASP A N 1
ATOM 2204 C CA . ASP A 1 287 ? -11.195 -44.344 -31 1 80.06 287 ASP A CA 1
ATOM 2205 C C . ASP A 1 287 ? -10.203 -44.969 -31.969 1 80.06 287 ASP A C 1
ATOM 2207 O O . ASP A 1 287 ? -10.406 -44.969 -33.188 1 80.06 287 ASP A O 1
ATOM 2211 N N . LYS A 1 288 ? -9.141 -45.5 -31.469 1 78.25 288 LYS A N 1
ATOM 2212 C CA . LYS A 1 288 ? -8.164 -46.188 -32.312 1 78.25 288 LYS A CA 1
ATOM 2213 C C . LYS A 1 288 ? -8.781 -47.438 -32.938 1 78.25 288 LYS A C 1
ATOM 2215 O O . LYS A 1 288 ? -8.555 -47.688 -34.125 1 78.25 288 LYS A O 1
ATOM 2220 N N . LEU A 1 289 ? -9.547 -48.125 -32.188 1 80.56 289 LEU A N 1
ATOM 2221 C CA . LEU A 1 289 ? -10.188 -49.344 -32.688 1 80.56 289 LEU A CA 1
ATOM 2222 C C . LEU A 1 289 ? -11.234 -49 -33.75 1 80.56 289 LEU A C 1
ATOM 2224 O O . LEU A 1 289 ? -11.367 -49.688 -34.75 1 80.56 289 LEU A O 1
ATOM 2228 N N . ALA A 1 290 ? -11.969 -47.938 -33.5 1 76.62 290 ALA A N 1
ATOM 2229 C CA . ALA A 1 290 ? -12.961 -47.5 -34.469 1 76.62 290 ALA A CA 1
ATOM 2230 C C . ALA A 1 290 ? -12.297 -47.062 -35.75 1 76.62 290 ALA A C 1
ATOM 2232 O O . ALA A 1 290 ? -12.836 -47.281 -36.844 1 76.62 290 ALA A O 1
ATOM 2233 N N . TYR A 1 291 ? -11.18 -46.469 -35.594 1 75.44 291 TYR A N 1
ATOM 2234 C CA . TYR A 1 291 ? -10.414 -46.062 -36.75 1 75.44 291 TYR A CA 1
ATOM 2235 C C . TYR A 1 291 ? -9.891 -47.25 -37.531 1 75.44 291 TYR A C 1
ATOM 2237 O O . TYR A 1 291 ? -9.961 -47.25 -38.781 1 75.44 291 TYR A O 1
ATOM 2245 N N . ASP A 1 292 ? -9.422 -48.25 -36.844 1 76.12 292 ASP A N 1
ATOM 2246 C CA . ASP A 1 292 ? -8.898 -49.469 -37.5 1 76.12 292 ASP A CA 1
ATOM 2247 C C . ASP A 1 292 ? -10.016 -50.25 -38.156 1 76.12 292 ASP A C 1
ATOM 2249 O O . ASP A 1 292 ? -9.82 -50.844 -39.219 1 76.12 292 ASP A O 1
ATOM 2253 N N . LEU A 1 293 ? -11.133 -50.281 -37.562 1 75.44 293 LEU A N 1
ATOM 2254 C CA . LEU A 1 293 ? -12.273 -51 -38.125 1 75.44 293 LEU A CA 1
ATOM 2255 C C . LEU A 1 293 ? -12.781 -50.312 -39.375 1 75.44 293 LEU A C 1
ATOM 2257 O O . LEU A 1 293 ? -13.195 -51 -40.312 1 75.44 293 LEU A O 1
ATOM 2261 N N . ARG A 1 294 ? -12.688 -49.062 -39.406 1 72 294 ARG A N 1
ATOM 2262 C CA . ARG A 1 294 ? -13.125 -48.312 -40.562 1 72 294 ARG A CA 1
ATOM 2263 C C . ARG A 1 294 ? -12.188 -48.594 -41.75 1 72 294 ARG A C 1
ATOM 2265 O O . ARG A 1 294 ? -12.617 -48.594 -42.906 1 72 294 ARG A O 1
ATOM 2272 N N . ARG A 1 295 ? -10.992 -48.844 -41.406 1 67.19 295 ARG A N 1
ATOM 2273 C CA . ARG A 1 295 ? -10.016 -49.062 -42.469 1 67.19 295 ARG A CA 1
ATOM 2274 C C . ARG A 1 295 ? -9.93 -50.562 -42.812 1 67.19 295 ARG A C 1
ATOM 2276 O O . ARG A 1 295 ? -9.086 -50.969 -43.625 1 67.19 295 ARG A O 1
ATOM 2283 N N . ARG A 1 296 ? -10.805 -51.406 -42.281 1 64.25 296 ARG A N 1
ATOM 2284 C CA . ARG A 1 296 ? -10.906 -52.844 -42.531 1 64.25 296 ARG A CA 1
ATOM 2285 C C . ARG A 1 296 ? -9.586 -53.562 -42.219 1 64.25 296 ARG A C 1
ATOM 2287 O O . ARG A 1 296 ? -9.188 -54.469 -42.969 1 64.25 296 ARG A O 1
ATOM 2294 N N . LYS A 1 297 ? -8.805 -52.906 -41.406 1 64.19 297 LYS A N 1
ATOM 2295 C CA . LYS A 1 297 ? -7.582 -53.594 -41 1 64.19 297 LYS A CA 1
ATOM 2296 C C . LYS A 1 297 ? -7.887 -54.688 -39.969 1 64.19 297 LYS A C 1
ATOM 2298 O O . LYS A 1 297 ? -8.703 -54.469 -39.062 1 64.19 297 LYS A O 1
ATOM 2303 N N . PRO A 1 298 ? -7.473 -55.844 -40.281 1 61.97 298 PRO A N 1
ATOM 2304 C CA . PRO A 1 298 ? -7.746 -56.906 -39.344 1 61.97 298 PRO A CA 1
ATOM 2305 C C . PRO A 1 298 ? -7.176 -56.625 -37.938 1 61.97 298 PRO A C 1
ATOM 2307 O O . PRO A 1 298 ? -6.039 -56.156 -37.812 1 61.97 298 PRO A O 1
ATOM 2310 N N . ILE A 1 299 ? -8.078 -56.344 -36.969 1 63.47 299 ILE A N 1
ATOM 2311 C CA . ILE A 1 299 ? -7.66 -56.156 -35.594 1 63.47 299 ILE A CA 1
ATOM 2312 C C . ILE A 1 299 ? -7.043 -57.438 -35.031 1 63.47 299 ILE A C 1
ATOM 2314 O O . ILE A 1 299 ? -7.754 -58.406 -34.75 1 63.47 299 ILE A O 1
ATOM 2318 N N . LYS A 1 300 ? -5.77 -57.719 -35.438 1 58.72 300 LYS A N 1
ATOM 2319 C CA . LYS A 1 300 ? -5.113 -58.969 -35.125 1 58.72 300 LYS A CA 1
ATOM 2320 C C . LYS A 1 300 ? -5.047 -59.219 -33.594 1 58.72 300 LYS A C 1
ATOM 2322 O O . LYS A 1 300 ? -5.242 -60.312 -33.125 1 58.72 300 LYS A O 1
ATOM 2327 N N . LYS A 1 301 ? -4.52 -58.281 -32.75 1 64.38 301 LYS A N 1
ATOM 2328 C CA . LYS A 1 301 ? -4.289 -58.562 -31.328 1 64.38 301 LYS A CA 1
ATOM 2329 C C . LYS A 1 301 ? -4.859 -57.469 -30.453 1 64.38 301 LYS A C 1
ATOM 2331 O O . LYS A 1 301 ? -4.598 -56.281 -30.688 1 64.38 301 LYS A O 1
ATOM 2336 N N . ARG A 1 302 ? -5.934 -57.812 -29.578 1 75.75 302 ARG A N 1
ATOM 2337 C CA . ARG A 1 302 ? -6.469 -56.906 -28.578 1 75.75 302 ARG A CA 1
ATOM 2338 C C . ARG A 1 302 ? -5.375 -56.438 -27.609 1 75.75 302 ARG A C 1
ATOM 2340 O O . ARG A 1 302 ? -4.473 -57.219 -27.281 1 75.75 302 ARG A O 1
ATOM 2347 N N . LEU A 1 303 ? -5.32 -55.094 -27.328 1 82.12 303 LEU A N 1
ATOM 2348 C CA . LEU A 1 303 ? -4.355 -54.562 -26.375 1 82.12 303 LEU A CA 1
ATOM 2349 C C . LEU A 1 303 ? -4.555 -55.156 -24.984 1 82.12 303 LEU A C 1
ATOM 2351 O O . LEU A 1 303 ? -5.68 -55.188 -24.484 1 82.12 303 LEU A O 1
ATOM 2355 N N . GLN A 1 304 ? -3.545 -55.938 -24.531 1 86.44 304 GLN A N 1
ATOM 2356 C CA . GLN A 1 304 ? -3.58 -56.5 -23.172 1 86.44 304 GLN A CA 1
ATOM 2357 C C . GLN A 1 304 ? -2.781 -55.625 -22.203 1 86.44 304 GLN A C 1
ATOM 2359 O O . GLN A 1 304 ? -1.708 -55.125 -22.547 1 86.44 304 GLN A O 1
ATOM 2364 N N . VAL A 1 305 ? -3.391 -55.156 -21.094 1 87.81 305 VAL A N 1
ATOM 2365 C CA . VAL A 1 305 ? -2.734 -54.344 -20.078 1 87.81 305 VAL A CA 1
ATOM 2366 C C . VAL A 1 305 ? -2.34 -55.219 -18.891 1 87.81 305 VAL A C 1
ATOM 2368 O O . VAL A 1 305 ? -3.094 -56.125 -18.5 1 87.81 305 VAL A O 1
ATOM 2371 N N . THR A 1 306 ? -1.13 -55.094 -18.438 1 88.06 306 THR A N 1
ATOM 2372 C CA . THR A 1 306 ? -0.663 -55.812 -17.266 1 88.06 306 THR A CA 1
ATOM 2373 C C . THR A 1 306 ? -1.137 -55.125 -15.984 1 88.06 306 THR A C 1
ATOM 2375 O O . THR A 1 306 ? -0.838 -53.938 -15.766 1 88.06 306 THR A O 1
ATOM 2378 N N . VAL A 1 307 ? -1.992 -55.812 -15.312 1 88.06 307 VAL A N 1
ATOM 2379 C CA . VAL A 1 307 ? -2.572 -55.219 -14.102 1 88.06 307 VAL A CA 1
ATOM 2380 C C . VAL A 1 307 ? -1.933 -55.875 -12.867 1 88.06 307 VAL A C 1
ATOM 2382 O O . VAL A 1 307 ? -1.786 -57.094 -12.805 1 88.06 307 VAL A O 1
ATOM 2385 N N . ILE A 1 308 ? -1.429 -54.969 -12 1 86.31 308 ILE A N 1
ATOM 2386 C CA . ILE A 1 308 ? -0.909 -55.406 -10.711 1 86.31 308 ILE A CA 1
ATOM 2387 C C . ILE A 1 308 ? -1.944 -55.125 -9.617 1 86.31 308 ILE A C 1
ATOM 2389 O O . ILE A 1 308 ? -2.164 -53.969 -9.242 1 86.31 308 ILE A O 1
ATOM 2393 N N . GLY A 1 309 ? -2.584 -56.156 -9.078 1 80.69 309 GLY A N 1
ATOM 2394 C CA . GLY A 1 309 ? -3.713 -56.062 -8.164 1 80.69 309 GLY A CA 1
ATOM 2395 C C . GLY A 1 309 ? -3.43 -55.25 -6.934 1 80.69 309 GLY A C 1
ATOM 2396 O O . GLY A 1 309 ? -4.172 -54.312 -6.625 1 80.69 309 GLY A O 1
ATOM 2397 N N . PRO A 1 310 ? -2.314 -55.438 -6.293 1 79.06 310 PRO A N 1
ATOM 2398 C CA . PRO A 1 310 ? -2.053 -54.75 -5.035 1 79.06 310 PRO A CA 1
ATOM 2399 C C . PRO A 1 310 ? -1.897 -53.219 -5.227 1 79.06 310 PRO A C 1
ATOM 2401 O O . PRO A 1 310 ? -2.137 -52.469 -4.293 1 79.06 310 PRO A O 1
ATOM 2404 N N . THR A 1 311 ? -1.595 -52.781 -6.391 1 79.94 311 THR A N 1
ATOM 2405 C CA . THR A 1 311 ? -1.428 -51.344 -6.625 1 79.94 311 THR A CA 1
ATOM 2406 C C . THR A 1 311 ? -2.781 -50.625 -6.676 1 79.94 311 THR A C 1
ATOM 2408 O O . THR A 1 311 ? -2.861 -49.406 -6.512 1 79.94 311 THR A O 1
ATOM 2411 N N . LEU A 1 312 ? -3.842 -51.375 -6.871 1 84.44 312 LEU A N 1
ATOM 2412 C CA . LEU A 1 312 ? -5.176 -50.812 -7.023 1 84.44 312 LEU A CA 1
ATOM 2413 C C . LEU A 1 312 ? -5.996 -51 -5.75 1 84.44 312 LEU A C 1
ATOM 2415 O O . LEU A 1 312 ? -7.215 -50.812 -5.754 1 84.44 312 LEU A O 1
ATOM 2419 N N . GLY A 1 313 ? -5.363 -51.438 -4.727 1 79.75 313 GLY A N 1
ATOM 2420 C CA . GLY A 1 313 ? -6.027 -51.562 -3.439 1 79.75 313 GLY A CA 1
ATOM 2421 C C . GLY A 1 313 ? -6.758 -52.875 -3.27 1 79.75 313 GLY A C 1
ATOM 2422 O O . GLY A 1 313 ? -6.379 -53.906 -3.871 1 79.75 313 GLY A O 1
ATOM 2423 N N . ALA A 1 314 ? -7.844 -52.875 -2.467 1 80.06 314 ALA A N 1
ATOM 2424 C CA . ALA A 1 314 ? -8.609 -54.094 -2.141 1 80.06 314 ALA A CA 1
ATOM 2425 C C . ALA A 1 314 ? -9.406 -54.562 -3.348 1 80.06 314 ALA A C 1
ATOM 2427 O O . ALA A 1 314 ? -9.531 -55.781 -3.57 1 80.06 314 ALA A O 1
ATOM 2428 N N . TRP A 1 315 ? -9.797 -53.625 -4.164 1 84.12 315 TRP A N 1
ATOM 2429 C CA . TRP A 1 315 ? -10.57 -53.969 -5.355 1 84.12 315 TRP A CA 1
ATOM 2430 C C . TRP A 1 315 ? -9.711 -54.719 -6.359 1 84.12 315 TRP A C 1
ATOM 2432 O O . TRP A 1 315 ? -10.172 -55.688 -6.961 1 84.12 315 TRP A O 1
ATOM 2442 N N . GLY A 1 316 ? -8.477 -54.344 -6.492 1 84.81 316 GLY A N 1
ATOM 2443 C CA . GLY A 1 316 ? -7.578 -55 -7.426 1 84.81 316 GLY A CA 1
ATOM 2444 C C . GLY A 1 316 ? -7.219 -56.406 -7.02 1 84.81 316 GLY A C 1
ATOM 2445 O O . GLY A 1 316 ? -7.156 -57.312 -7.867 1 84.81 316 GLY A O 1
ATOM 2446 N N . ILE A 1 317 ? -7.105 -56.562 -5.711 1 84.5 317 ILE A N 1
ATOM 2447 C CA . ILE A 1 317 ? -6.738 -57.875 -5.203 1 84.5 317 ILE A CA 1
ATOM 2448 C C . ILE A 1 317 ? -7.914 -58.812 -5.352 1 84.5 317 ILE A C 1
ATOM 2450 O O . ILE A 1 317 ? -7.73 -60 -5.723 1 84.5 317 ILE A O 1
ATOM 2454 N N . LYS A 1 318 ? -9.055 -58.281 -5.078 1 85.06 318 LYS A N 1
ATOM 2455 C CA . LYS A 1 318 ? -10.25 -59.125 -5.129 1 85.06 318 LYS A CA 1
ATOM 2456 C C . LYS A 1 318 ? -10.547 -59.562 -6.559 1 85.06 318 LYS A C 1
ATOM 2458 O O . LYS A 1 318 ? -10.906 -60.719 -6.793 1 85.06 318 LYS A O 1
ATOM 2463 N N . ASN A 1 319 ? -10.336 -58.688 -7.543 1 85.5 319 ASN A N 1
ATOM 2464 C CA . ASN A 1 319 ? -10.766 -59 -8.906 1 85.5 319 ASN A CA 1
ATOM 2465 C C . ASN A 1 319 ? -9.633 -59.562 -9.742 1 85.5 319 ASN A C 1
ATOM 2467 O O . ASN A 1 319 ? -9.875 -60.281 -10.727 1 85.5 319 ASN A O 1
ATOM 2471 N N . TYR A 1 320 ? -8.312 -59.156 -9.43 1 85.38 320 TYR A N 1
ATOM 2472 C CA . TYR A 1 320 ? -7.246 -59.562 -10.352 1 85.38 320 TYR A CA 1
ATOM 2473 C C . TYR A 1 320 ? -6.156 -60.312 -9.617 1 85.38 320 TYR A C 1
ATOM 2475 O O . TYR A 1 320 ? -5.164 -60.75 -10.227 1 85.38 320 TYR A O 1
ATOM 2483 N N . GLY A 1 321 ? -6.258 -60.562 -8.359 1 81.62 321 GLY A N 1
ATOM 2484 C CA . GLY A 1 321 ? -5.305 -61.375 -7.609 1 81.62 321 GLY A CA 1
ATOM 2485 C C . GLY A 1 321 ? -4.012 -60.625 -7.312 1 81.62 321 GLY A C 1
ATOM 2486 O O . GLY A 1 321 ? -3.91 -59.438 -7.539 1 81.62 321 GLY A O 1
ATOM 2487 N N . VAL A 1 322 ? -2.996 -61.25 -6.734 1 85.75 322 VAL A N 1
ATOM 2488 C CA . VAL A 1 322 ? -1.748 -60.656 -6.266 1 85.75 322 VAL A CA 1
ATOM 2489 C C . VAL A 1 322 ? -0.693 -60.75 -7.367 1 85.75 322 VAL A C 1
ATOM 2491 O O . VAL A 1 322 ? 0.192 -59.875 -7.445 1 85.75 322 VAL A O 1
ATOM 2494 N N . LYS A 1 323 ? -0.785 -61.75 -8.305 1 84.56 323 LYS A N 1
ATOM 2495 C CA . LYS A 1 323 ? 0.182 -61.906 -9.383 1 84.56 323 LYS A CA 1
ATOM 2496 C C . LYS A 1 323 ? -0.209 -61.062 -10.594 1 84.56 323 LYS A C 1
ATOM 2498 O O . LYS A 1 323 ? -1.395 -60.844 -10.836 1 84.56 323 LYS A O 1
ATOM 2503 N N . PRO A 1 324 ? 0.779 -60.5 -11.242 1 88.75 324 PRO A N 1
ATOM 2504 C CA . PRO A 1 324 ? 0.476 -59.719 -12.445 1 88.75 324 PRO A CA 1
ATOM 2505 C C . PRO A 1 324 ? -0.269 -60.562 -13.5 1 88.75 324 PRO A C 1
ATOM 2507 O O . PRO A 1 324 ? 0.128 -61.688 -13.805 1 88.75 324 PRO A O 1
ATOM 2510 N N . VAL A 1 325 ? -1.39 -60.094 -13.844 1 88.81 325 VAL A N 1
ATOM 2511 C CA . VAL A 1 325 ? -2.217 -60.781 -14.828 1 88.81 325 VAL A CA 1
ATOM 2512 C C . VAL A 1 325 ? -2.42 -59.906 -16.047 1 88.81 325 VAL A C 1
ATOM 2514 O O . VAL A 1 325 ? -2.521 -58.688 -15.93 1 88.81 325 VAL A O 1
ATOM 2517 N N . LYS A 1 326 ? -2.363 -60.438 -17.156 1 89.31 326 LYS A N 1
ATOM 2518 C CA . LYS A 1 326 ? -2.652 -59.75 -18.391 1 89.31 326 LYS A CA 1
ATOM 2519 C C . LYS A 1 326 ? -4.141 -59.781 -18.734 1 89.31 326 LYS A C 1
ATOM 2521 O O . LYS A 1 326 ? -4.715 -60.875 -18.859 1 89.31 326 LYS A O 1
ATOM 2526 N N . VAL A 1 327 ? -4.754 -58.719 -18.703 1 88.62 327 VAL A N 1
ATOM 2527 C CA . VAL A 1 327 ? -6.188 -58.625 -18.953 1 88.62 327 VAL A CA 1
ATOM 2528 C C . VAL A 1 327 ? -6.445 -57.719 -20.156 1 88.62 327 VAL A C 1
ATOM 2530 O O . VAL A 1 327 ? -5.59 -56.938 -20.516 1 88.62 327 VAL A O 1
ATOM 2533 N N . ASP A 1 328 ? -7.562 -58.031 -20.781 1 88.5 328 ASP A N 1
ATOM 2534 C CA . ASP A 1 328 ? -7.98 -57.188 -21.891 1 88.5 328 ASP A CA 1
ATOM 2535 C C . ASP A 1 328 ? -8.141 -55.75 -21.453 1 88.5 328 ASP A C 1
ATOM 2537 O O . ASP A 1 328 ? -8.711 -55.469 -20.406 1 88.5 328 ASP A O 1
ATOM 2541 N N . ALA A 1 329 ? -7.637 -54.781 -22.219 1 89.75 329 ALA A N 1
ATOM 2542 C CA . ALA A 1 329 ? -7.605 -53.344 -21.875 1 89.75 329 ALA A CA 1
ATOM 2543 C C . ALA A 1 329 ? -9.016 -52.781 -21.75 1 89.75 329 ALA A C 1
ATOM 2545 O O . ALA A 1 329 ? -9.305 -52 -20.844 1 89.75 329 ALA A O 1
ATOM 2546 N N . ILE A 1 330 ? -9.93 -53.125 -22.625 1 89.5 330 ILE A N 1
ATOM 2547 C CA . ILE A 1 330 ? -11.289 -52.594 -22.609 1 89.5 330 ILE A CA 1
ATOM 2548 C C . ILE A 1 330 ? -12.008 -53.062 -21.344 1 89.5 330 ILE A C 1
ATOM 2550 O O . ILE A 1 330 ? -12.68 -52.25 -20.688 1 89.5 330 ILE A O 1
ATOM 2554 N N . THR A 1 331 ? -11.82 -54.375 -21.078 1 88.5 331 THR A N 1
ATOM 2555 C CA . THR A 1 331 ? -12.492 -54.938 -19.891 1 88.5 331 THR A CA 1
ATOM 2556 C C . THR A 1 331 ? -11.906 -54.312 -18.625 1 88.5 331 THR A C 1
ATOM 2558 O O . THR A 1 331 ? -12.648 -53.969 -17.703 1 88.5 331 THR A O 1
ATOM 2561 N N . PHE A 1 332 ? -10.703 -54.156 -18.641 1 90.5 332 PHE A N 1
ATOM 2562 C CA . PHE A 1 332 ? -10.062 -53.625 -17.438 1 90.5 332 PHE A CA 1
ATOM 2563 C C . PHE A 1 332 ? -10.438 -52.156 -17.234 1 90.5 332 PHE A C 1
ATOM 2565 O O . PHE A 1 332 ? -10.836 -51.781 -16.141 1 90.5 332 PHE A O 1
ATOM 2572 N N . TRP A 1 333 ? -10.25 -51.375 -18.203 1 91.88 333 TRP A N 1
ATOM 2573 C CA . TRP A 1 333 ? -10.508 -49.938 -18.078 1 91.88 333 TRP A CA 1
ATOM 2574 C C . TRP A 1 333 ? -11.984 -49.656 -17.797 1 91.88 333 TRP A C 1
ATOM 2576 O O . TRP A 1 333 ? -12.328 -48.75 -17.062 1 91.88 333 TRP A O 1
ATOM 2586 N N . SER A 1 334 ? -12.82 -50.469 -18.344 1 91.56 334 SER A N 1
ATOM 2587 C CA . SER A 1 334 ? -14.242 -50.312 -18.062 1 91.56 334 SER A CA 1
ATOM 2588 C C . SER A 1 334 ? -14.562 -50.656 -16.609 1 91.56 334 SER A C 1
ATOM 2590 O O . SER A 1 334 ? -15.328 -49.938 -15.961 1 91.56 334 SER A O 1
ATOM 2592 N N . ASP A 1 335 ? -13.93 -51.75 -16.172 1 90 335 ASP A N 1
ATOM 2593 C CA . ASP A 1 335 ? -14.156 -52.156 -14.781 1 90 335 ASP A CA 1
ATOM 2594 C C . ASP A 1 335 ? -13.555 -51.156 -13.812 1 90 335 ASP A C 1
ATOM 2596 O O . ASP A 1 335 ? -14.148 -50.844 -12.773 1 90 335 ASP A O 1
ATOM 2600 N N . ARG A 1 336 ? -12.391 -50.719 -14.133 1 90.44 336 ARG A N 1
ATOM 2601 C CA . ARG A 1 336 ? -11.727 -49.719 -13.297 1 90.44 336 ARG A CA 1
ATOM 2602 C C . ARG A 1 336 ? -12.516 -48.438 -13.258 1 90.44 336 ARG A C 1
ATOM 2604 O O . ARG A 1 336 ? -12.625 -47.781 -12.203 1 90.44 336 ARG A O 1
ATOM 2611 N N . LEU A 1 337 ? -12.992 -47.969 -14.32 1 91.88 337 LEU A N 1
ATOM 2612 C CA . LEU A 1 337 ? -13.781 -46.75 -14.414 1 91.88 337 LEU A CA 1
ATOM 2613 C C . LEU A 1 337 ? -15.055 -46.844 -13.586 1 91.88 337 LEU A C 1
ATOM 2615 O O . LEU A 1 337 ? -15.461 -45.875 -12.938 1 91.88 337 LEU A O 1
ATOM 2619 N N . ARG A 1 338 ? -15.68 -48.031 -13.633 1 89.88 338 ARG A N 1
ATOM 2620 C CA . ARG A 1 338 ? -16.875 -48.25 -12.828 1 89.88 338 ARG A CA 1
ATOM 2621 C C . ARG A 1 338 ? -16.562 -48.188 -11.336 1 89.88 338 ARG A C 1
ATOM 2623 O O . ARG A 1 338 ? -17.312 -47.594 -10.555 1 89.88 338 ARG A O 1
ATOM 2630 N N . GLN A 1 339 ? -15.477 -48.812 -11.039 1 90.19 339 GLN A N 1
ATOM 2631 C CA . GLN A 1 339 ? -15.062 -48.781 -9.633 1 90.19 339 GLN A CA 1
ATOM 2632 C C . GLN A 1 339 ? -14.742 -47.375 -9.172 1 90.19 339 GLN A C 1
ATOM 2634 O O . GLN A 1 339 ? -15.086 -47 -8.062 1 90.19 339 GLN A O 1
ATOM 2639 N N . LEU A 1 340 ? -13.992 -46.688 -9.961 1 91.31 340 LEU A N 1
ATOM 2640 C CA . LEU A 1 340 ? -13.617 -45.312 -9.625 1 91.31 340 LEU A CA 1
ATOM 2641 C C . LEU A 1 340 ? -14.852 -44.406 -9.523 1 91.31 340 LEU A C 1
ATOM 2643 O O . LEU A 1 340 ? -14.922 -43.531 -8.648 1 91.31 340 LEU A O 1
ATOM 2647 N N . ALA A 1 341 ? -15.766 -44.594 -10.367 1 89.88 341 ALA A N 1
ATOM 2648 C CA . ALA A 1 341 ? -17 -43.781 -10.328 1 89.88 341 ALA A CA 1
ATOM 2649 C C . ALA A 1 341 ? -17.781 -44.062 -9.039 1 89.88 341 ALA A C 1
ATOM 2651 O O . ALA A 1 341 ? -18.344 -43.125 -8.461 1 89.88 341 ALA A O 1
ATOM 2652 N N . ASP A 1 342 ? -17.781 -45.312 -8.695 1 88.56 342 ASP A N 1
ATOM 2653 C CA . ASP A 1 342 ? -18.453 -45.688 -7.449 1 88.56 342 ASP A CA 1
ATOM 2654 C C . ASP A 1 342 ? -17.734 -45.094 -6.242 1 88.56 342 ASP A C 1
ATOM 2656 O O . ASP A 1 342 ? -18.375 -44.594 -5.309 1 88.56 342 ASP A O 1
ATOM 2660 N N . GLN A 1 343 ? -16.484 -45.188 -6.293 1 88.56 343 GLN A N 1
ATOM 2661 C CA . GLN A 1 343 ? -15.695 -44.656 -5.191 1 88.56 343 GLN A CA 1
ATOM 2662 C C . GLN A 1 343 ? -15.836 -43.156 -5.109 1 88.56 343 GLN A C 1
ATOM 2664 O O . GLN A 1 343 ? -15.859 -42.562 -4.016 1 88.56 343 GLN A O 1
ATOM 2669 N N . ILE A 1 344 ? -15.852 -42.469 -6.199 1 90.19 344 ILE A N 1
ATOM 2670 C CA . ILE A 1 344 ? -16 -41 -6.234 1 90.19 344 ILE A CA 1
ATOM 2671 C C . ILE A 1 344 ? -17.359 -40.625 -5.641 1 90.19 344 ILE A C 1
ATOM 2673 O O . ILE A 1 344 ? -17.453 -39.656 -4.875 1 90.19 344 ILE A O 1
ATOM 2677 N N . HIS A 1 345 ? -18.344 -41.375 -5.957 1 88.69 345 HIS A N 1
ATOM 2678 C CA . HIS A 1 345 ? -19.688 -41.094 -5.457 1 88.69 345 HIS A CA 1
ATOM 2679 C C . HIS A 1 345 ? -19.75 -41.219 -3.939 1 88.69 345 HIS A C 1
ATOM 2681 O O . HIS A 1 345 ? -20.344 -40.375 -3.266 1 88.69 345 HIS A O 1
ATOM 2687 N N . VAL A 1 346 ? -19.094 -42.188 -3.43 1 87 346 VAL A N 1
ATOM 2688 C CA . VAL A 1 346 ? -19.078 -42.375 -1.986 1 87 346 VAL A CA 1
ATOM 2689 C C . VAL A 1 346 ? -18.234 -41.312 -1.318 1 87 346 VAL A C 1
ATOM 2691 O O . VAL A 1 346 ? -18.641 -40.75 -0.291 1 87 346 VAL A O 1
ATOM 2694 N N . SER A 1 347 ? -17.156 -41.062 -1.896 1 88.69 347 SER A N 1
ATOM 2695 C CA . SER A 1 347 ? -16.25 -40.062 -1.314 1 88.69 347 SER A CA 1
ATOM 2696 C C . SER A 1 347 ? -16.844 -38.656 -1.412 1 88.69 347 SER A C 1
ATOM 2698 O O . SER A 1 347 ? -16.547 -37.812 -0.582 1 88.69 347 SER A O 1
ATOM 2700 N N . GLN A 1 348 ? -17.609 -38.406 -2.398 1 89 348 GLN A N 1
ATOM 2701 C CA . GLN A 1 348 ? -18.266 -37.094 -2.535 1 89 348 GLN A CA 1
ATOM 2702 C C . GLN A 1 348 ? -19.188 -36.812 -1.352 1 89 348 GLN A C 1
ATOM 2704 O O . GLN A 1 348 ? -19.219 -35.719 -0.825 1 89 348 GLN A O 1
ATOM 2709 N N . ALA A 1 349 ? -19.859 -37.781 -0.915 1 85 349 ALA A N 1
ATOM 2710 C CA . ALA A 1 349 ? -20.781 -37.625 0.214 1 85 349 ALA A CA 1
ATOM 2711 C C . ALA A 1 349 ? -20.016 -37.406 1.512 1 85 349 ALA A C 1
ATOM 2713 O O . ALA A 1 349 ? -20.469 -36.625 2.367 1 85 349 ALA A O 1
ATOM 2714 N N . ASN A 1 350 ? -18.922 -38 1.55 1 83.81 350 ASN A N 1
ATOM 2715 C CA . ASN A 1 350 ? -18.094 -37.812 2.744 1 83.81 350 ASN A CA 1
ATOM 2716 C C . ASN A 1 350 ? -17.469 -36.438 2.783 1 83.81 350 ASN A C 1
ATOM 2718 O O . ASN A 1 350 ? -17.297 -35.844 3.857 1 83.81 350 ASN A O 1
ATOM 2722 N N . CYS A 1 351 ? -17.125 -35.938 1.648 1 86 351 CYS A N 1
ATOM 2723 C CA . CYS A 1 351 ? -16.453 -34.625 1.55 1 86 351 CYS A CA 1
ATOM 2724 C C . CYS A 1 351 ? -17.406 -33.5 1.921 1 86 351 CYS A C 1
ATOM 2726 O O . CYS A 1 351 ? -16.984 -32.469 2.457 1 86 351 CYS A O 1
ATOM 2728 N N . LEU A 1 352 ? -18.672 -33.656 1.71 1 83.25 352 LEU A N 1
ATOM 2729 C CA . LEU A 1 352 ? -19.672 -32.625 1.968 1 83.25 352 LEU A CA 1
ATOM 2730 C C . LEU A 1 352 ? -19.875 -32.438 3.467 1 83.25 352 LEU A C 1
ATOM 2732 O O . LEU A 1 352 ? -20.516 -31.469 3.889 1 83.25 352 LEU A O 1
ATOM 2736 N N . GLN A 1 353 ? -19.125 -33.188 4.281 1 78.56 353 GLN A N 1
ATOM 2737 C CA . GLN A 1 353 ? -19.25 -33.094 5.73 1 78.56 353 GLN A CA 1
ATOM 2738 C C . GLN A 1 353 ? -18.047 -32.375 6.336 1 78.56 353 GLN A C 1
ATOM 2740 O O . GLN A 1 353 ? -18.047 -32.031 7.52 1 78.56 353 GLN A O 1
ATOM 2745 N N . ARG A 1 354 ? -17.141 -32.125 5.57 1 81.94 354 ARG A N 1
ATOM 2746 C CA . ARG A 1 354 ? -15.914 -31.531 6.07 1 81.94 354 ARG A CA 1
ATOM 2747 C C . ARG A 1 354 ? -15.648 -30.188 5.391 1 81.94 354 ARG A C 1
ATOM 2749 O O . ARG A 1 354 ? -14.867 -30.109 4.438 1 81.94 354 ARG A O 1
ATOM 2756 N N . PRO A 1 355 ? -16.188 -29.156 5.945 1 86.19 355 PRO A N 1
ATOM 2757 C CA . PRO A 1 355 ? -15.961 -27.844 5.328 1 86.19 355 PRO A CA 1
ATOM 2758 C C . PRO A 1 355 ? -14.562 -27.297 5.613 1 86.19 355 PRO A C 1
ATOM 2760 O O . PRO A 1 355 ? -14 -27.547 6.68 1 86.19 355 PRO A O 1
ATOM 2763 N N . VAL A 1 356 ? -13.977 -26.688 4.68 1 90.44 356 VAL A N 1
ATOM 2764 C CA . VAL A 1 356 ? -12.711 -25.953 4.816 1 90.44 356 VAL A CA 1
ATOM 2765 C C . VAL A 1 356 ? -12.992 -24.5 5.168 1 90.44 356 VAL A C 1
ATOM 2767 O O . VAL A 1 356 ? -14.117 -24.016 5.012 1 90.44 356 VAL A O 1
ATOM 2770 N N . PRO A 1 357 ? -12.031 -23.766 5.719 1 90.75 357 PRO A N 1
ATOM 2771 C CA . PRO A 1 357 ? -12.273 -22.391 6.16 1 90.75 357 PRO A CA 1
ATOM 2772 C C . PRO A 1 357 ? -12.312 -21.391 5 1 90.75 357 PRO A C 1
ATOM 2774 O O . PRO A 1 357 ? -11.602 -20.391 5.023 1 90.75 357 PRO A O 1
ATOM 2777 N N . SER A 1 358 ? -12.914 -21.656 3.902 1 94.81 358 SER A N 1
ATOM 2778 C CA . SER A 1 358 ? -13.117 -20.781 2.752 1 94.81 358 SER A CA 1
ATOM 2779 C C . SER A 1 358 ? -14.531 -20.906 2.199 1 94.81 358 SER A C 1
ATOM 2781 O O . SER A 1 358 ? -15.156 -21.969 2.314 1 94.81 358 SER A O 1
ATOM 2783 N N . ALA A 1 359 ? -15.07 -19.844 1.705 1 95.75 359 ALA A N 1
ATOM 2784 C CA . ALA A 1 359 ? -16.422 -19.859 1.161 1 95.75 359 ALA A CA 1
ATOM 2785 C C . ALA A 1 359 ? -16.594 -18.781 0.099 1 95.75 359 ALA A C 1
ATOM 2787 O O . ALA A 1 359 ? -15.898 -17.766 0.117 1 95.75 359 ALA A O 1
ATOM 2788 N N . PHE A 1 360 ? -17.438 -19.062 -0.875 1 96.38 360 PHE A N 1
ATOM 2789 C CA . PHE A 1 360 ? -17.844 -18.062 -1.862 1 96.38 360 PHE A CA 1
ATOM 2790 C C . PHE A 1 360 ? -19.156 -17.406 -1.45 1 96.38 360 PHE A C 1
ATOM 2792 O O . PHE A 1 360 ? -20.172 -18.078 -1.261 1 96.38 360 PHE A O 1
ATOM 2799 N N . VAL A 1 361 ? -19.109 -16.141 -1.236 1 96.5 361 VAL A N 1
ATOM 2800 C CA . VAL A 1 361 ? -20.312 -15.406 -0.834 1 96.5 361 VAL A CA 1
ATOM 2801 C C . VAL A 1 361 ? -20.797 -14.531 -1.989 1 96.5 361 VAL A C 1
ATOM 2803 O O . VAL A 1 361 ? -20.047 -13.688 -2.498 1 96.5 361 VAL A O 1
ATOM 2806 N N . THR A 1 362 ? -21.984 -14.758 -2.412 1 95.62 362 THR A N 1
ATOM 2807 C CA . THR A 1 362 ? -22.594 -13.984 -3.492 1 95.62 362 THR A CA 1
ATOM 2808 C C . THR A 1 362 ? -23.562 -12.945 -2.936 1 95.62 362 THR A C 1
ATOM 2810 O O . THR A 1 362 ? -24.375 -13.25 -2.059 1 95.62 362 THR A O 1
ATOM 2813 N N . PHE A 1 363 ? -23.5 -11.758 -3.416 1 94.31 363 PHE A N 1
ATOM 2814 C CA . PHE A 1 363 ? -24.328 -10.664 -2.945 1 94.31 363 PHE A CA 1
ATOM 2815 C C . PHE A 1 363 ? -25.391 -10.305 -3.986 1 94.31 363 PHE A C 1
ATOM 2817 O O . PHE A 1 363 ? -25.266 -10.68 -5.156 1 94.31 363 PHE A O 1
ATOM 2824 N N . GLN A 1 364 ? -26.359 -9.531 -3.486 1 91.38 364 GLN A N 1
ATOM 2825 C CA . GLN A 1 364 ? -27.469 -9.141 -4.352 1 91.38 364 GLN A CA 1
ATOM 2826 C C . GLN A 1 364 ? -27.047 -8.047 -5.324 1 91.38 364 GLN A C 1
ATOM 2828 O O . GLN A 1 364 ? -27.484 -8.023 -6.477 1 91.38 364 GLN A O 1
ATOM 2833 N N . ILE A 1 365 ? -26.219 -7.191 -4.863 1 90.38 365 ILE A N 1
ATOM 2834 C CA . ILE A 1 365 ? -25.797 -6.066 -5.688 1 90.38 365 ILE A CA 1
ATOM 2835 C C . ILE A 1 365 ? -24.266 -6.055 -5.777 1 90.38 365 ILE A C 1
ATOM 2837 O O . ILE A 1 365 ? -23.578 -6.551 -4.883 1 90.38 365 ILE A O 1
ATOM 2841 N N . ARG A 1 366 ? -23.766 -5.48 -6.867 1 91.25 366 ARG A N 1
ATOM 2842 C CA . ARG A 1 366 ? -22.328 -5.391 -7.121 1 91.25 366 ARG A CA 1
ATOM 2843 C C . ARG A 1 366 ? -21.656 -4.445 -6.129 1 91.25 366 ARG A C 1
ATOM 2845 O O . ARG A 1 366 ? -20.516 -4.664 -5.738 1 91.25 366 ARG A O 1
ATOM 2852 N N . ALA A 1 367 ? -22.359 -3.432 -5.734 1 90.44 367 ALA A N 1
ATOM 2853 C CA . ALA A 1 367 ? -21.797 -2.412 -4.848 1 90.44 367 ALA A CA 1
ATOM 2854 C C . ALA A 1 367 ? -21.344 -3.023 -3.525 1 90.44 367 ALA A C 1
ATOM 2856 O O . ALA A 1 367 ? -20.297 -2.654 -2.988 1 90.44 367 ALA A O 1
ATOM 2857 N N . THR A 1 368 ? -22.125 -3.98 -3.047 1 91.44 368 THR A N 1
ATOM 2858 C CA . THR A 1 368 ? -21.766 -4.613 -1.778 1 91.44 368 THR A CA 1
ATOM 2859 C C . THR A 1 368 ? -20.531 -5.484 -1.932 1 91.44 368 THR A C 1
ATOM 2861 O O . THR A 1 368 ? -19.703 -5.562 -1.021 1 91.44 368 THR A O 1
ATOM 2864 N N . GLN A 1 369 ? -20.406 -6.152 -3.057 1 92.62 369 GLN A N 1
ATOM 2865 C CA . GLN A 1 369 ? -19.234 -6.969 -3.322 1 92.62 369 GLN A CA 1
ATOM 2866 C C . GLN A 1 369 ? -17.969 -6.117 -3.328 1 92.62 369 GLN A C 1
ATOM 2868 O O . GLN A 1 369 ? -16.953 -6.5 -2.74 1 92.62 369 GLN A O 1
ATOM 2873 N N . VAL A 1 370 ? -18.078 -4.953 -3.994 1 91.5 370 VAL A N 1
ATOM 2874 C CA . VAL A 1 370 ? -16.922 -4.07 -4.145 1 91.5 370 VAL A CA 1
ATOM 2875 C C . VAL A 1 370 ? -16.531 -3.494 -2.783 1 91.5 370 VAL A C 1
ATOM 2877 O O . VAL A 1 370 ? -15.352 -3.404 -2.459 1 91.5 370 VAL A O 1
ATOM 2880 N N . VAL A 1 371 ? -17.5 -3.195 -1.99 1 90.88 371 VAL A N 1
ATOM 2881 C CA . VAL A 1 371 ? -17.266 -2.609 -0.674 1 90.88 371 VAL A CA 1
ATOM 2882 C C . VAL A 1 371 ? -16.578 -3.633 0.232 1 90.88 371 VAL A C 1
ATOM 2884 O O . VAL A 1 371 ? -15.625 -3.307 0.936 1 90.88 371 VAL A O 1
ATOM 2887 N N . LEU A 1 372 ? -17.016 -4.828 0.185 1 91.62 372 LEU A N 1
ATOM 2888 C CA . LEU A 1 372 ? -16.453 -5.867 1.042 1 91.62 372 LEU A CA 1
ATOM 2889 C C . LEU A 1 372 ? -15.039 -6.23 0.604 1 91.62 372 LEU A C 1
ATOM 2891 O O . LEU A 1 372 ? -14.18 -6.504 1.442 1 91.62 372 LEU A O 1
ATOM 2895 N N . ALA A 1 373 ? -14.828 -6.246 -0.667 1 89.06 373 ALA A N 1
ATOM 2896 C CA . ALA A 1 373 ? -13.531 -6.656 -1.191 1 89.06 373 ALA A CA 1
ATOM 2897 C C . ALA A 1 373 ? -12.453 -5.613 -0.883 1 89.06 373 ALA A C 1
ATOM 2899 O O . ALA A 1 373 ? -11.273 -5.941 -0.786 1 89.06 373 ALA A O 1
ATOM 2900 N N . THR A 1 374 ? -12.836 -4.379 -0.733 1 86.25 374 THR A N 1
ATOM 2901 C CA . THR A 1 374 ? -11.859 -3.316 -0.538 1 86.25 374 THR A CA 1
ATOM 2902 C C . THR A 1 374 ? -11.758 -2.941 0.938 1 86.25 374 THR A C 1
ATOM 2904 O O . THR A 1 374 ? -10.711 -2.467 1.392 1 86.25 374 THR A O 1
ATOM 2907 N N . ASN A 1 375 ? -12.734 -3.176 1.68 1 86.81 375 ASN A N 1
ATOM 2908 C CA . ASN A 1 375 ? -12.781 -2.746 3.072 1 86.81 375 ASN A CA 1
ATOM 2909 C C . ASN A 1 375 ? -12.047 -3.725 3.986 1 86.81 375 ASN A C 1
ATOM 2911 O O . ASN A 1 375 ? -11.828 -4.879 3.617 1 86.81 375 ASN A O 1
ATOM 2915 N N . LEU A 1 376 ? -11.578 -3.135 5.102 1 90.12 376 LEU A N 1
ATOM 2916 C CA . LEU A 1 376 ? -11.102 -3.977 6.195 1 90.12 376 LEU A CA 1
ATOM 2917 C C . LEU A 1 376 ? -12.273 -4.594 6.953 1 90.12 376 LEU A C 1
ATOM 2919 O O . LEU A 1 376 ? -13.016 -3.887 7.637 1 90.12 376 LEU A O 1
ATOM 2923 N N . HIS A 1 377 ? -12.477 -5.848 6.738 1 91.44 377 HIS A N 1
ATOM 2924 C CA . HIS A 1 377 ? -13.641 -6.496 7.336 1 91.44 377 HIS A CA 1
ATOM 2925 C C . HIS A 1 377 ? -13.484 -6.621 8.844 1 91.44 377 HIS A C 1
ATOM 2927 O O . HIS A 1 377 ? -14.406 -6.297 9.602 1 91.44 377 HIS A O 1
ATOM 2933 N N . HIS A 1 378 ? -12.336 -7.16 9.281 1 91.69 378 HIS A N 1
ATOM 2934 C CA . HIS A 1 378 ? -12.031 -7.34 10.695 1 91.69 378 HIS A CA 1
ATOM 2935 C C . HIS A 1 378 ? -10.648 -6.785 11.039 1 91.69 378 HIS A C 1
ATOM 2937 O O . HIS A 1 378 ? -9.766 -6.75 10.18 1 91.69 378 HIS A O 1
ATOM 2943 N N . HIS A 1 379 ? -10.469 -6.352 12.289 1 90.56 379 HIS A N 1
ATOM 2944 C CA . HIS A 1 379 ? -9.195 -5.746 12.672 1 90.56 379 HIS A CA 1
ATOM 2945 C C . HIS A 1 379 ? -8.07 -6.777 12.664 1 90.56 379 HIS A C 1
ATOM 2947 O O . HIS A 1 379 ? -6.902 -6.422 12.516 1 90.56 379 HIS A O 1
ATOM 2953 N N . ASP A 1 380 ? -8.445 -7.988 12.945 1 90.69 380 ASP A N 1
ATOM 2954 C CA . ASP A 1 380 ? -7.469 -9.062 12.812 1 90.69 380 ASP A CA 1
ATOM 2955 C C . ASP A 1 380 ? -7.422 -9.602 11.383 1 90.69 380 ASP A C 1
ATOM 2957 O O . ASP A 1 380 ? -8.25 -10.43 11 1 90.69 380 ASP A O 1
ATOM 2961 N N . GLU A 1 381 ? -6.449 -9.234 10.656 1 90 381 GLU A N 1
ATOM 2962 C CA . GLU A 1 381 ? -6.379 -9.547 9.234 1 90 381 GLU A CA 1
ATOM 2963 C C . GLU A 1 381 ? -5.949 -10.992 9.008 1 90 381 GLU A C 1
ATOM 2965 O O . GLU A 1 381 ? -5.91 -11.461 7.867 1 90 381 GLU A O 1
ATOM 2970 N N . THR A 1 382 ? -5.723 -11.75 10.109 1 89.44 382 THR A N 1
ATOM 2971 C CA . THR A 1 382 ? -5.434 -13.172 9.961 1 89.44 382 THR A CA 1
ATOM 2972 C C . THR A 1 382 ? -6.719 -13.961 9.75 1 89.44 382 THR A C 1
ATOM 2974 O O . THR A 1 382 ? -6.676 -15.133 9.359 1 89.44 382 THR A O 1
ATOM 2977 N N . THR A 1 383 ? -7.781 -13.211 9.961 1 92 383 THR A N 1
ATOM 2978 C CA . THR A 1 383 ? -9.086 -13.852 9.781 1 92 383 THR A CA 1
ATOM 2979 C C . THR A 1 383 ? -9.922 -13.07 8.773 1 92 383 THR A C 1
ATOM 2981 O O . THR A 1 383 ? -9.641 -11.906 8.477 1 92 383 THR A O 1
ATOM 2984 N N . TRP A 1 384 ? -10.891 -13.688 8.188 1 92.94 384 TRP A N 1
ATOM 2985 C CA . TRP A 1 384 ? -11.875 -13.086 7.289 1 92.94 384 TRP A CA 1
ATOM 2986 C C . TRP A 1 384 ? -11.18 -12.367 6.133 1 92.94 384 TRP A C 1
ATOM 2988 O O . TRP A 1 384 ? -11.461 -11.203 5.867 1 92.94 384 TRP A O 1
ATOM 2998 N N . GLN A 1 385 ? -10.359 -13.07 5.508 1 92.44 385 GLN A N 1
ATOM 2999 C CA . GLN A 1 385 ? -9.734 -12.477 4.328 1 92.44 385 GLN A CA 1
ATOM 3000 C C . GLN A 1 385 ? -10.68 -12.531 3.127 1 92.44 385 GLN A C 1
ATOM 3002 O O . GLN A 1 385 ? -11.102 -13.609 2.709 1 92.44 385 GLN A O 1
ATOM 3007 N N . ALA A 1 386 ? -11.055 -11.352 2.686 1 93.06 386 ALA A N 1
ATOM 3008 C CA . ALA A 1 386 ? -12.016 -11.281 1.583 1 93.06 386 ALA A CA 1
ATOM 3009 C C . ALA A 1 386 ? -11.359 -10.711 0.327 1 93.06 386 ALA A C 1
ATOM 3011 O O . ALA A 1 386 ? -10.656 -9.703 0.391 1 93.06 386 ALA A O 1
ATOM 3012 N N . THR A 1 387 ? -11.469 -11.422 -0.739 1 91.31 387 THR A N 1
ATOM 3013 C CA . THR A 1 387 ? -11 -10.969 -2.047 1 91.31 387 THR A CA 1
ATOM 3014 C C . THR A 1 387 ? -12.062 -11.227 -3.113 1 91.31 387 THR A C 1
ATOM 3016 O O . THR A 1 387 ? -13.031 -11.953 -2.877 1 91.31 387 THR A O 1
ATOM 3019 N N . LEU A 1 388 ? -11.961 -10.594 -4.23 1 93 388 LEU A N 1
ATOM 3020 C CA . LEU A 1 388 ? -12.883 -10.844 -5.332 1 93 388 LEU A CA 1
ATOM 3021 C C . LEU A 1 388 ? -12.789 -12.289 -5.809 1 93 388 LEU A C 1
ATOM 3023 O O . LEU A 1 388 ? -11.688 -12.844 -5.887 1 93 388 LEU A O 1
ATOM 3027 N N . ALA A 1 389 ? -13.875 -12.914 -6.027 1 94.25 389 ALA A N 1
ATOM 3028 C CA . ALA A 1 389 ? -13.875 -14.297 -6.508 1 94.25 389 ALA A CA 1
ATOM 3029 C C . ALA A 1 389 ? -13.375 -14.375 -7.945 1 94.25 389 ALA A C 1
ATOM 3031 O O . ALA A 1 389 ? -13.812 -13.602 -8.805 1 94.25 389 ALA A O 1
ATOM 3032 N N . PRO A 1 390 ? -12.438 -15.227 -8.172 1 91.38 390 PRO A N 1
ATOM 3033 C CA . PRO A 1 390 ? -11.992 -15.422 -9.555 1 91.38 390 PRO A CA 1
ATOM 3034 C C . PRO A 1 390 ? -13.031 -16.125 -10.422 1 91.38 390 PRO A C 1
ATOM 3036 O O . PRO A 1 390 ? -14.047 -16.594 -9.906 1 91.38 390 PRO A O 1
ATOM 3039 N N . GLU A 1 391 ? -12.781 -16.109 -11.711 1 89.12 391 GLU A N 1
ATOM 3040 C CA . GLU A 1 391 ? -13.648 -16.859 -12.617 1 89.12 391 GLU A CA 1
ATOM 3041 C C . GLU A 1 391 ? -13.633 -18.359 -12.273 1 89.12 391 GLU A C 1
ATOM 3043 O O . GLU A 1 391 ? -12.578 -18.906 -11.953 1 89.12 391 GLU A O 1
ATOM 3048 N N . PRO A 1 392 ? -14.711 -18.969 -12.336 1 89.69 392 PRO A N 1
ATOM 3049 C CA . PRO A 1 392 ? -14.844 -20.359 -11.898 1 89.69 392 PRO A CA 1
ATOM 3050 C C . PRO A 1 392 ? -13.875 -21.297 -12.609 1 89.69 392 PRO A C 1
ATOM 3052 O O . PRO A 1 392 ? -13.383 -22.25 -12 1 89.69 392 PRO A O 1
ATOM 3055 N N . LYS A 1 393 ? -13.523 -21 -13.867 1 85.25 393 LYS A N 1
ATOM 3056 C CA . LYS A 1 393 ? -12.656 -21.891 -14.641 1 85.25 393 LYS A CA 1
ATOM 3057 C C . LYS A 1 393 ? -11.195 -21.75 -14.219 1 85.25 393 LYS A C 1
ATOM 3059 O O . LYS A 1 393 ? -10.375 -22.625 -14.477 1 85.25 393 LYS A O 1
ATOM 3064 N N . GLU A 1 394 ? -10.953 -20.672 -13.508 1 89.19 394 GLU A N 1
ATOM 3065 C CA . GLU A 1 394 ? -9.562 -20.359 -13.195 1 89.19 394 GLU A CA 1
ATOM 3066 C C . GLU A 1 394 ? -9.234 -20.688 -11.742 1 89.19 394 GLU A C 1
ATOM 3068 O O . GLU A 1 394 ? -8.102 -20.5 -11.289 1 89.19 394 GLU A O 1
ATOM 3073 N N . ILE A 1 395 ? -10.109 -21.25 -11.023 1 92.69 395 ILE A N 1
ATOM 3074 C CA . ILE A 1 395 ? -9.93 -21.453 -9.586 1 92.69 395 ILE A CA 1
ATOM 3075 C C . ILE A 1 395 ? -9.055 -22.688 -9.344 1 92.69 395 ILE A C 1
ATOM 3077 O O . ILE A 1 395 ? -9.242 -23.719 -9.984 1 92.69 395 ILE A O 1
ATOM 3081 N N . ILE A 1 396 ? -8.055 -22.531 -8.477 1 93.5 396 ILE A N 1
ATOM 3082 C CA . ILE A 1 396 ? -7.25 -23.641 -7.988 1 93.5 396 ILE A CA 1
ATOM 3083 C C . ILE A 1 396 ? -7.789 -24.125 -6.645 1 93.5 396 ILE A C 1
ATOM 3085 O O . ILE A 1 396 ? -7.383 -23.625 -5.59 1 93.5 396 ILE A O 1
ATOM 3089 N N . TRP A 1 397 ? -8.594 -25.094 -6.648 1 91.56 397 TRP A N 1
ATOM 3090 C CA . TRP A 1 397 ? -9.383 -25.547 -5.504 1 91.56 397 TRP A CA 1
ATOM 3091 C C . TRP A 1 397 ? -8.477 -26.078 -4.398 1 91.56 397 TRP A C 1
ATOM 3093 O O . TRP A 1 397 ? -8.781 -25.938 -3.213 1 91.56 397 TRP A O 1
ATOM 3103 N N . ARG A 1 398 ? -7.367 -26.656 -4.711 1 89.38 398 ARG A N 1
ATOM 3104 C CA . ARG A 1 398 ? -6.469 -27.234 -3.723 1 89.38 398 ARG A CA 1
ATOM 3105 C C . ARG A 1 398 ? -5.906 -26.172 -2.793 1 89.38 398 ARG A C 1
ATOM 3107 O O . ARG A 1 398 ? -5.68 -26.422 -1.608 1 89.38 398 ARG A O 1
ATOM 3114 N N . ASN A 1 399 ? -5.758 -24.969 -3.312 1 93.31 399 ASN A N 1
ATOM 3115 C CA . ASN A 1 399 ? -5.125 -23.906 -2.551 1 93.31 399 ASN A CA 1
ATOM 3116 C C . ASN A 1 399 ? -6.129 -23.172 -1.664 1 93.31 399 ASN A C 1
ATOM 3118 O O . ASN A 1 399 ? -5.746 -22.359 -0.819 1 93.31 399 ASN A O 1
ATOM 3122 N N . LEU A 1 400 ? -7.406 -23.453 -1.802 1 94.06 400 LEU A N 1
ATOM 3123 C CA . LEU A 1 400 ? -8.43 -22.797 -0.987 1 94.06 400 LEU A CA 1
ATOM 3124 C C . LEU A 1 400 ? -8.43 -23.375 0.429 1 94.06 400 LEU A C 1
ATOM 3126 O O . LEU A 1 400 ? -9.023 -22.781 1.336 1 94.06 400 LEU A O 1
ATOM 3130 N N . ARG A 1 401 ? -7.719 -24.516 0.621 1 90.88 401 ARG A N 1
ATOM 3131 C CA . ARG A 1 401 ? -7.684 -25.172 1.929 1 90.88 401 ARG A CA 1
ATOM 3132 C C . ARG A 1 401 ? -6.594 -24.562 2.807 1 90.88 401 ARG A C 1
ATOM 3134 O O . ARG A 1 401 ? -6.578 -24.781 4.023 1 90.88 401 ARG A O 1
ATOM 3141 N N . MET A 1 402 ? -5.797 -23.797 2.24 1 91 402 MET A N 1
ATOM 3142 C CA . MET A 1 402 ? -4.648 -23.266 2.967 1 91 402 MET A CA 1
ATOM 3143 C C . MET A 1 402 ? -5.043 -22.047 3.783 1 91 402 MET A C 1
ATOM 3145 O O . MET A 1 402 ? -5.785 -21.188 3.305 1 91 402 MET A O 1
ATOM 3149 N N . ARG A 1 403 ? -4.547 -22.031 4.988 1 91.75 403 ARG A N 1
ATOM 3150 C CA . ARG A 1 403 ? -4.77 -20.875 5.832 1 91.75 403 ARG A CA 1
ATOM 3151 C C . ARG A 1 403 ? -3.723 -19.797 5.562 1 91.75 403 ARG A C 1
ATOM 3153 O O . ARG A 1 403 ? -2.74 -20.031 4.859 1 91.75 403 ARG A O 1
ATOM 3160 N N . ALA A 1 404 ? -3.91 -18.641 6.102 1 88.44 404 ALA A N 1
ATOM 3161 C CA . ALA A 1 404 ? -3.086 -17.469 5.82 1 88.44 404 ALA A CA 1
ATOM 3162 C C . ALA A 1 404 ? -1.646 -17.688 6.277 1 88.44 404 ALA A C 1
ATOM 3164 O O . ALA A 1 404 ? -0.703 -17.266 5.605 1 88.44 404 ALA A O 1
ATOM 3165 N N . TRP A 1 405 ? -1.427 -18.328 7.422 1 85.81 405 TRP A N 1
ATOM 3166 C CA . TRP A 1 405 ? -0.065 -18.5 7.918 1 85.81 405 TRP A CA 1
ATOM 3167 C C . TRP A 1 405 ? 0.733 -19.422 7.008 1 85.81 405 TRP A C 1
ATOM 3169 O O . TRP A 1 405 ? 1.921 -19.188 6.766 1 85.81 405 TRP A O 1
ATOM 3179 N N . GLU A 1 406 ? 0.073 -20.484 6.555 1 90 406 GLU A N 1
ATOM 3180 C CA . GLU A 1 406 ? 0.733 -21.406 5.637 1 90 406 GLU A CA 1
ATOM 3181 C C . GLU A 1 406 ? 1.079 -20.734 4.316 1 90 406 GLU A C 1
ATOM 3183 O O . GLU A 1 406 ? 2.168 -20.922 3.775 1 90 406 GLU A O 1
ATOM 3188 N N . ARG A 1 407 ? 0.187 -19.969 3.871 1 89.94 407 ARG A N 1
ATOM 3189 C CA . ARG A 1 407 ? 0.408 -19.25 2.619 1 89.94 407 ARG A CA 1
ATOM 3190 C C . ARG A 1 407 ? 1.567 -18.266 2.748 1 89.94 407 ARG A C 1
ATOM 3192 O O . ARG A 1 407 ? 2.395 -18.141 1.841 1 89.94 407 ARG A O 1
ATOM 3199 N N . THR A 1 408 ? 1.588 -17.594 3.83 1 87.25 408 THR A N 1
ATOM 3200 C CA . THR A 1 408 ? 2.646 -16.625 4.047 1 87.25 408 THR A CA 1
ATOM 3201 C C . THR A 1 408 ? 4.004 -17.312 4.148 1 87.25 408 THR A C 1
ATOM 3203 O O . THR A 1 408 ? 4.988 -16.844 3.566 1 87.25 408 THR A O 1
ATOM 3206 N N . LEU A 1 409 ? 4.051 -18.359 4.867 1 86.75 409 LEU A N 1
ATOM 3207 C CA . LEU A 1 409 ? 5.305 -19.094 5.02 1 86.75 409 LEU A CA 1
ATOM 3208 C C . LEU A 1 409 ? 5.785 -19.641 3.678 1 86.75 409 LEU A C 1
ATOM 3210 O O . LEU A 1 409 ? 6.965 -19.516 3.34 1 86.75 409 LEU A O 1
ATOM 3214 N N . ARG A 1 410 ? 4.891 -20.234 2.969 1 92 410 ARG A N 1
ATOM 3215 C CA . ARG A 1 410 ? 5.246 -20.766 1.659 1 92 410 ARG A CA 1
ATOM 3216 C C . ARG A 1 410 ? 5.715 -19.656 0.719 1 92 410 ARG A C 1
ATOM 3218 O O . ARG A 1 410 ? 6.672 -19.844 -0.032 1 92 410 ARG A O 1
ATOM 3225 N N . THR A 1 411 ? 5.039 -18.594 0.784 1 90.06 411 THR A N 1
ATOM 3226 C CA . THR A 1 411 ? 5.422 -17.469 -0.066 1 90.06 411 THR A CA 1
ATOM 3227 C C . THR A 1 411 ? 6.82 -16.969 0.288 1 90.06 411 THR A C 1
ATOM 3229 O O . THR A 1 411 ? 7.621 -16.672 -0.6 1 90.06 411 THR A O 1
ATOM 3232 N N . MET A 1 412 ? 7.148 -16.906 1.551 1 86.12 412 MET A N 1
ATOM 3233 C CA . MET A 1 412 ? 8.461 -16.438 1.985 1 86.12 412 MET A CA 1
ATOM 3234 C C . MET A 1 412 ? 9.555 -17.391 1.543 1 86.12 412 MET A C 1
ATOM 3236 O O . MET A 1 412 ? 10.609 -16.969 1.065 1 86.12 412 MET A O 1
ATOM 3240 N N . VAL A 1 413 ? 9.25 -18.656 1.735 1 87.69 413 VAL A N 1
ATOM 3241 C CA . VAL A 1 413 ? 10.227 -19.672 1.37 1 87.69 413 VAL A CA 1
ATOM 3242 C C . VAL A 1 413 ? 10.453 -19.656 -0.139 1 87.69 413 VAL A C 1
ATOM 3244 O O . VAL A 1 413 ? 11.594 -19.734 -0.599 1 87.69 413 VAL A O 1
ATOM 3247 N N . LEU A 1 414 ? 9.422 -19.516 -0.825 1 92.69 414 LEU A N 1
ATOM 3248 C CA . LEU A 1 414 ? 9.531 -19.562 -2.279 1 92.69 414 LEU A CA 1
ATOM 3249 C C . LEU A 1 414 ? 10.164 -18.281 -2.814 1 92.69 414 LEU A C 1
ATOM 3251 O O . LEU A 1 414 ? 10.844 -18.297 -3.844 1 92.69 414 LEU A O 1
ATOM 3255 N N . TRP A 1 415 ? 9.969 -17.156 -2.148 1 89.38 415 TRP A N 1
ATOM 3256 C CA . TRP A 1 415 ? 10.703 -15.953 -2.512 1 89.38 415 TRP A CA 1
ATOM 3257 C C . TRP A 1 415 ? 12.195 -16.125 -2.244 1 89.38 415 TRP A C 1
ATOM 3259 O O . TRP A 1 415 ? 13.031 -15.633 -3.01 1 89.38 415 TRP A O 1
ATOM 3269 N N . GLY A 1 416 ? 12.531 -16.766 -1.101 1 86.44 416 GLY A N 1
ATOM 3270 C CA . GLY A 1 416 ? 13.93 -17.109 -0.851 1 86.44 416 GLY A CA 1
ATOM 3271 C C . GLY A 1 416 ? 14.531 -17.984 -1.931 1 86.44 416 GLY A C 1
ATOM 3272 O O . GLY A 1 416 ? 15.656 -17.734 -2.377 1 86.44 416 GLY A O 1
ATOM 3273 N N . ALA A 1 417 ? 13.742 -18.953 -2.342 1 91.12 417 ALA A N 1
ATOM 3274 C CA . ALA A 1 417 ? 14.18 -19.828 -3.424 1 91.12 417 ALA A CA 1
ATOM 3275 C C . ALA A 1 417 ? 14.352 -19.062 -4.727 1 91.12 417 ALA A C 1
ATOM 3277 O O . ALA A 1 417 ? 15.273 -19.328 -5.5 1 91.12 417 ALA A O 1
ATOM 3278 N N . TYR A 1 418 ? 13.508 -18.156 -4.965 1 92.88 418 TYR A N 1
ATOM 3279 C CA . TYR A 1 418 ? 13.586 -17.312 -6.156 1 92.88 418 TYR A CA 1
ATOM 3280 C C . TYR A 1 418 ? 14.867 -16.484 -6.156 1 92.88 418 TYR A C 1
ATOM 3282 O O . TYR A 1 418 ? 15.547 -16.375 -7.18 1 92.88 418 TYR A O 1
ATOM 3290 N N . VAL A 1 419 ? 15.211 -15.859 -5.043 1 87.25 419 VAL A N 1
ATOM 3291 C CA . VAL A 1 419 ? 16.438 -15.07 -4.938 1 87.25 419 VAL A CA 1
ATOM 3292 C C . VAL A 1 419 ? 17.656 -15.969 -5.164 1 87.25 419 VAL A C 1
ATOM 3294 O O . VAL A 1 419 ? 18.594 -15.586 -5.855 1 87.25 419 VAL A O 1
ATOM 3297 N N . ALA A 1 420 ? 17.562 -17.172 -4.609 1 86.88 420 ALA A N 1
ATOM 3298 C CA . ALA A 1 420 ? 18.641 -18.141 -4.812 1 86.88 420 ALA A CA 1
ATOM 3299 C C . ALA A 1 420 ? 18.75 -18.531 -6.285 1 86.88 420 ALA A C 1
ATOM 3301 O O . ALA A 1 420 ? 19.859 -18.672 -6.812 1 86.88 420 ALA A O 1
ATOM 3302 N N . LEU A 1 421 ? 17.609 -18.703 -6.883 1 89.38 421 LEU A N 1
ATOM 3303 C CA . LEU A 1 421 ? 17.578 -19.062 -8.305 1 89.38 421 LEU A CA 1
ATOM 3304 C C . LEU A 1 421 ? 18.219 -17.953 -9.141 1 89.38 421 LEU A C 1
ATOM 3306 O O . LEU A 1 421 ? 18.984 -18.234 -10.07 1 89.38 421 LEU A O 1
ATOM 3310 N N . VAL A 1 422 ? 17.922 -16.688 -8.836 1 88.19 422 VAL A N 1
ATOM 3311 C CA . VAL A 1 422 ? 18.469 -15.547 -9.555 1 88.19 422 VAL A CA 1
ATOM 3312 C C . VAL A 1 422 ? 19.984 -15.516 -9.391 1 88.19 422 VAL A C 1
ATOM 3314 O O . VAL A 1 422 ? 20.719 -15.344 -10.375 1 88.19 422 VAL A O 1
ATOM 3317 N N . LEU A 1 423 ? 20.516 -15.75 -8.211 1 82.81 423 LEU A N 1
ATOM 3318 C CA . LEU A 1 423 ? 21.953 -15.711 -7.938 1 82.81 423 LEU A CA 1
ATOM 3319 C C . LEU A 1 423 ? 22.656 -16.875 -8.625 1 82.81 423 LEU A C 1
ATOM 3321 O O . LEU A 1 423 ? 23.766 -16.703 -9.148 1 82.81 423 LEU A O 1
ATOM 3325 N N . PHE A 1 424 ? 22.031 -18 -8.625 1 83.69 424 PHE A N 1
ATOM 3326 C CA . PHE A 1 424 ? 22.609 -19.188 -9.234 1 83.69 424 PHE A CA 1
ATOM 3327 C C . PHE A 1 424 ? 22.656 -19.047 -10.75 1 83.69 424 PHE A C 1
ATOM 3329 O O . PHE A 1 424 ? 23.578 -19.547 -11.398 1 83.69 424 PHE A O 1
ATOM 3336 N N . PHE A 1 425 ? 21.688 -18.422 -11.305 1 82.44 425 PHE A N 1
ATOM 3337 C CA . PHE A 1 425 ? 21.578 -18.328 -12.758 1 82.44 425 PHE A CA 1
ATOM 3338 C C . PHE A 1 425 ? 22.594 -17.328 -13.32 1 82.44 425 PHE A C 1
ATOM 3340 O O . PHE A 1 425 ? 22.859 -17.312 -14.523 1 82.44 425 PHE A O 1
ATOM 3347 N N . ILE A 1 426 ? 23.078 -16.469 -12.484 1 76 426 ILE A N 1
ATOM 3348 C CA . ILE A 1 426 ? 24.109 -15.547 -12.93 1 76 426 ILE A CA 1
ATOM 3349 C C . ILE A 1 426 ? 25.359 -16.328 -13.367 1 76 426 ILE A C 1
ATOM 3351 O O . ILE A 1 426 ? 26.078 -15.906 -14.273 1 76 426 ILE A O 1
ATOM 3355 N N . ILE A 1 427 ? 25.484 -17.5 -12.859 1 75 427 ILE A N 1
ATOM 3356 C CA . ILE A 1 427 ? 26.641 -18.328 -13.148 1 75 427 ILE A CA 1
ATOM 3357 C C . ILE A 1 427 ? 26.578 -18.828 -14.586 1 75 427 ILE A C 1
ATOM 3359 O O . ILE A 1 427 ? 27.5 -18.578 -15.375 1 75 427 ILE A O 1
ATOM 3363 N N . PRO A 1 428 ? 25.562 -19.5 -14.984 1 72.44 428 PRO A N 1
ATOM 3364 C CA . PRO A 1 428 ? 25.5 -19.953 -16.375 1 72.44 428 PRO A CA 1
ATOM 3365 C C . PRO A 1 428 ? 25.531 -18.797 -17.359 1 72.44 428 PRO A C 1
ATOM 3367 O O . PRO A 1 428 ? 26.109 -18.906 -18.453 1 72.44 428 PRO A O 1
ATOM 3370 N N . VAL A 1 429 ? 24.938 -17.719 -17.016 1 72.31 429 VAL A N 1
ATOM 3371 C CA . VAL A 1 429 ? 24.938 -16.547 -17.891 1 72.31 429 VAL A CA 1
ATOM 3372 C C . VAL A 1 429 ? 26.359 -16.016 -18.047 1 72.31 429 VAL A C 1
ATOM 3374 O O . VAL A 1 429 ? 26.766 -15.609 -19.125 1 72.31 429 VAL A O 1
ATOM 3377 N N . GLY A 1 430 ? 27.062 -16.047 -16.938 1 69.31 430 GLY A N 1
ATOM 3378 C CA . GLY A 1 430 ? 28.453 -15.648 -16.984 1 69.31 430 GLY A CA 1
ATOM 3379 C C . GLY A 1 430 ? 29.297 -16.547 -17.875 1 69.31 430 GLY A C 1
ATOM 3380 O O . GLY A 1 430 ? 30.156 -16.062 -18.625 1 69.31 430 GLY A O 1
ATOM 3381 N N . ILE A 1 431 ? 29.047 -17.812 -17.828 1 68.81 431 ILE A N 1
ATOM 3382 C CA . ILE A 1 431 ? 29.781 -18.797 -18.625 1 68.81 431 ILE A CA 1
ATOM 3383 C C . ILE A 1 431 ? 29.484 -18.562 -20.109 1 68.81 431 ILE A C 1
ATOM 3385 O O . ILE A 1 431 ? 30.406 -18.609 -20.938 1 68.81 431 ILE A O 1
ATOM 3389 N N . VAL A 1 432 ? 28.219 -18.297 -20.406 1 67.31 432 VAL A N 1
ATOM 3390 C CA . VAL A 1 432 ? 27.812 -18.062 -21.797 1 67.31 432 VAL A CA 1
ATOM 3391 C C . VAL A 1 432 ? 28.453 -16.766 -22.312 1 67.31 432 VAL A C 1
ATOM 3393 O O . VAL A 1 432 ? 28.906 -16.703 -23.453 1 67.31 432 VAL A O 1
ATOM 3396 N N . GLN A 1 433 ? 28.453 -15.75 -21.453 1 64 433 GLN A N 1
ATOM 3397 C CA . GLN A 1 433 ? 29.078 -14.477 -21.828 1 64 433 GLN A CA 1
ATOM 3398 C C . GLN A 1 433 ? 30.578 -14.633 -22.016 1 64 433 GLN A C 1
ATOM 3400 O O . GLN A 1 433 ? 31.156 -13.977 -22.891 1 64 433 GLN A O 1
ATOM 3405 N N . ALA A 1 434 ? 31.141 -15.43 -21.156 1 60.75 434 ALA A N 1
ATOM 3406 C CA . ALA A 1 434 ? 32.562 -15.68 -21.281 1 60.75 434 ALA A CA 1
ATOM 3407 C C . ALA A 1 434 ? 32.906 -16.406 -22.594 1 60.75 434 ALA A C 1
ATOM 3409 O O . ALA A 1 434 ? 34 -16.266 -23.141 1 60.75 434 ALA A O 1
ATOM 3410 N N . LEU A 1 435 ? 31.953 -17.281 -22.906 1 56.03 435 LEU A N 1
ATOM 3411 C CA . LEU A 1 435 ? 32.156 -17.984 -24.156 1 56.03 435 LEU A CA 1
ATOM 3412 C C . LEU A 1 435 ? 32.156 -17.016 -25.344 1 56.03 435 LEU A C 1
ATOM 3414 O O . LEU A 1 435 ? 32.812 -17.281 -26.359 1 56.03 435 LEU A O 1
ATOM 3418 N N . ILE A 1 436 ? 31.453 -15.93 -25.125 1 52.25 436 ILE A N 1
ATOM 3419 C CA . ILE A 1 436 ? 31.5 -14.93 -26.172 1 52.25 436 ILE A CA 1
ATOM 3420 C C . ILE A 1 436 ? 32.906 -14.32 -26.234 1 52.25 436 ILE A C 1
ATOM 3422 O O . ILE A 1 436 ? 33.344 -13.898 -27.312 1 52.25 436 ILE A O 1
ATOM 3426 N N . GLU A 1 437 ? 33.625 -14.32 -25.219 1 49.56 437 GLU A N 1
ATOM 3427 C CA . GLU A 1 437 ? 35 -13.852 -25.391 1 49.56 437 GLU A CA 1
ATOM 3428 C C . GLU A 1 437 ? 35.844 -14.883 -26.125 1 49.56 437 GLU A C 1
ATOM 3430 O O . GLU A 1 437 ? 36 -16.016 -25.641 1 49.56 437 GLU A O 1
ATOM 3435 N N . VAL A 1 438 ? 35.812 -14.961 -27.406 1 49.56 438 VAL A N 1
ATOM 3436 C CA . VAL A 1 438 ? 36.312 -15.734 -28.547 1 49.56 438 VAL A CA 1
ATOM 3437 C C . VAL A 1 438 ? 37.594 -16.438 -28.188 1 49.56 438 VAL A C 1
ATOM 3439 O O . VAL A 1 438 ? 37.781 -17.625 -28.5 1 49.56 438 VAL A O 1
ATOM 3442 N N . PRO A 1 439 ? 38.594 -15.703 -27.688 1 47.69 439 PRO A N 1
ATOM 3443 C CA . PRO A 1 439 ? 39.875 -16.438 -27.75 1 47.69 439 PRO A CA 1
ATOM 3444 C C . PRO A 1 439 ? 39.844 -17.703 -26.891 1 47.69 439 PRO A C 1
ATOM 3446 O O . PRO A 1 439 ? 40.594 -18.656 -27.188 1 47.69 439 PRO A O 1
ATOM 3449 N N . ARG A 1 440 ? 39.031 -17.859 -26.078 1 45.41 440 ARG A N 1
ATOM 3450 C CA . ARG A 1 440 ? 39.156 -19.016 -25.188 1 45.41 440 ARG A CA 1
ATOM 3451 C C . ARG A 1 440 ? 38.438 -20.219 -25.781 1 45.41 440 ARG A C 1
ATOM 3453 O O . ARG A 1 440 ? 38.844 -21.359 -25.562 1 45.41 440 ARG A O 1
ATOM 3460 N N . LEU A 1 441 ? 37.375 -20.016 -26.391 1 44.66 441 LEU A N 1
ATOM 3461 C CA . LEU A 1 441 ? 36.75 -21.172 -27.031 1 44.66 441 LEU A CA 1
ATOM 3462 C C . LEU A 1 441 ? 37.625 -21.719 -28.156 1 44.66 441 LEU A C 1
ATOM 3464 O O . LEU A 1 441 ? 37.531 -22.906 -28.484 1 44.66 441 LEU A O 1
ATOM 3468 N N . ALA A 1 442 ? 38.406 -20.812 -28.734 1 45.19 442 ALA A N 1
ATOM 3469 C CA . ALA A 1 442 ? 39.344 -21.281 -29.734 1 45.19 442 ALA A CA 1
ATOM 3470 C C . ALA A 1 442 ? 40.312 -22.312 -29.141 1 45.19 442 ALA A C 1
ATOM 3472 O O . ALA A 1 442 ? 41 -23.031 -29.859 1 45.19 442 ALA A O 1
ATOM 3473 N N . SER A 1 443 ? 40.406 -22.172 -27.875 1 43.03 443 SER A N 1
ATOM 3474 C CA . SER A 1 443 ? 41.375 -23.109 -27.328 1 43.03 443 SER A CA 1
ATOM 3475 C C . SER A 1 443 ? 40.781 -24.516 -27.203 1 43.03 443 SER A C 1
ATOM 3477 O O . SER A 1 443 ? 41.469 -25.453 -26.797 1 43.03 443 SER A O 1
ATOM 3479 N N . VAL A 1 444 ? 39.531 -24.609 -27.25 1 42.88 444 VAL A N 1
ATOM 3480 C CA . VAL A 1 444 ? 39.062 -25.984 -27.219 1 42.88 444 VAL A CA 1
ATOM 3481 C C . VAL A 1 444 ? 39.312 -26.656 -28.562 1 42.88 444 VAL A C 1
ATOM 3483 O O . VAL A 1 444 ? 38.875 -26.141 -29.609 1 42.88 444 VAL A O 1
ATOM 3486 N N . PRO A 1 445 ? 40.156 -27.531 -28.672 1 45.19 445 PRO A N 1
ATOM 3487 C CA . PRO A 1 445 ? 40.688 -28.188 -29.875 1 45.19 445 PRO A CA 1
ATOM 3488 C C . PRO A 1 445 ? 39.594 -28.656 -30.828 1 45.19 445 PRO A C 1
ATOM 3490 O O . PRO A 1 445 ? 39.75 -28.594 -32.031 1 45.19 445 PRO A O 1
ATOM 3493 N N . VAL A 1 446 ? 38.625 -29.406 -30.328 1 44.56 446 VAL A N 1
ATOM 3494 C CA . VAL A 1 446 ? 37.75 -30.109 -31.234 1 44.56 446 VAL A CA 1
ATOM 3495 C C . VAL A 1 446 ? 36.938 -29.109 -32.062 1 44.56 446 VAL A C 1
ATOM 3497 O O . VAL A 1 446 ? 36.656 -29.328 -33.25 1 44.56 446 VAL A O 1
ATOM 3500 N N . LEU A 1 447 ? 36.438 -28.094 -31.5 1 46.22 447 LEU A N 1
ATOM 3501 C CA . LEU A 1 447 ? 35.625 -27.109 -32.188 1 46.22 447 LEU A CA 1
ATOM 3502 C C . LEU A 1 447 ? 36.469 -26.141 -33 1 46.22 447 LEU A C 1
ATOM 3504 O O . LEU A 1 447 ? 35.938 -25.359 -33.781 1 46.22 447 LEU A O 1
ATOM 3508 N N . GLY A 1 448 ? 37.688 -26.188 -32.844 1 46.72 448 GLY A N 1
ATOM 3509 C CA . GLY A 1 448 ? 38.688 -25.375 -33.531 1 46.72 448 GLY A CA 1
ATOM 3510 C C . GLY A 1 448 ? 38.562 -25.422 -35.062 1 46.72 448 GLY A C 1
ATOM 3511 O O . GLY A 1 448 ? 38.656 -24.406 -35.719 1 46.72 448 GLY A O 1
ATOM 3512 N N . THR A 1 449 ? 38.5 -26.656 -35.469 1 50.12 449 THR A N 1
ATOM 3513 C CA . THR A 1 449 ? 38.531 -26.766 -36.906 1 50.12 449 THR A CA 1
ATOM 3514 C C . THR A 1 449 ? 37.281 -26.156 -37.531 1 50.12 449 THR A C 1
ATOM 3516 O O . THR A 1 449 ? 37.344 -25.531 -38.594 1 50.12 449 THR A O 1
ATOM 3519 N N . ILE A 1 450 ? 36.188 -26.547 -37.062 1 47.66 450 ILE A N 1
ATOM 3520 C CA . ILE A 1 450 ? 34.938 -26.109 -37.656 1 47.66 450 ILE A CA 1
ATOM 3521 C C . ILE A 1 450 ? 34.688 -24.625 -37.375 1 47.66 450 ILE A C 1
ATOM 3523 O O . ILE A 1 450 ? 34.125 -23.906 -38.188 1 47.66 450 ILE A O 1
ATOM 3527 N N . VAL A 1 451 ? 35.094 -24.172 -36.219 1 50.91 451 VAL A N 1
ATOM 3528 C CA . VAL A 1 451 ? 34.938 -22.797 -35.781 1 50.91 451 VAL A CA 1
ATOM 3529 C C . VAL A 1 451 ? 35.844 -21.875 -36.594 1 50.91 451 VAL A C 1
ATOM 3531 O O . VAL A 1 451 ? 35.594 -20.672 -36.688 1 50.91 451 VAL A O 1
ATOM 3534 N N . ASN A 1 452 ? 36.844 -22.438 -37.281 1 51.75 452 ASN A N 1
ATOM 3535 C CA . ASN A 1 452 ? 37.781 -21.594 -38 1 51.75 452 ASN A CA 1
ATOM 3536 C C . ASN A 1 452 ? 37.219 -21.141 -39.344 1 51.75 452 ASN A C 1
ATOM 3538 O O . ASN A 1 452 ? 37.875 -20.422 -40.094 1 51.75 452 ASN A O 1
ATOM 3542 N N . LEU A 1 453 ? 36.094 -21.656 -39.688 1 53.25 453 LEU A N 1
ATOM 3543 C CA . LEU A 1 453 ? 35.562 -21.047 -40.875 1 53.25 453 LEU A CA 1
ATOM 3544 C C . LEU A 1 453 ? 34.906 -19.719 -40.562 1 53.25 453 LEU A C 1
ATOM 3546 O O . LEU A 1 453 ? 34.125 -19.609 -39.594 1 53.25 453 LEU A O 1
ATOM 3550 N N . PRO A 1 454 ? 35.281 -18.594 -41.188 1 54.12 454 PRO A N 1
ATOM 3551 C CA . PRO A 1 454 ? 34.906 -17.219 -40.812 1 54.12 454 PRO A CA 1
ATOM 3552 C C . PRO A 1 454 ? 33.406 -17.047 -40.656 1 54.12 454 PRO A C 1
ATOM 3554 O O . PRO A 1 454 ? 32.969 -16.375 -39.719 1 54.12 454 PRO A O 1
ATOM 3557 N N . VAL A 1 455 ? 32.656 -17.562 -41.594 1 52.75 455 VAL A N 1
ATOM 3558 C CA . VAL A 1 455 ? 31.219 -17.344 -41.562 1 52.75 455 VAL A CA 1
ATOM 3559 C C . VAL A 1 455 ? 30.625 -18.047 -40.344 1 52.75 455 VAL A C 1
ATOM 3561 O O . VAL A 1 455 ? 29.781 -17.484 -39.625 1 52.75 455 VAL A O 1
ATOM 3564 N N . ILE A 1 456 ? 31.094 -19.141 -40.062 1 54.97 456 ILE A N 1
ATOM 3565 C CA . ILE A 1 456 ? 30.531 -19.938 -39 1 54.97 456 ILE A CA 1
ATOM 3566 C C . ILE A 1 456 ? 30.953 -19.375 -37.656 1 54.97 456 ILE A C 1
ATOM 3568 O O . ILE A 1 456 ? 30.172 -19.375 -36.688 1 54.97 456 ILE A O 1
ATOM 3572 N N . LYS A 1 457 ? 32.094 -18.797 -37.625 1 55.41 457 LYS A N 1
ATOM 3573 C CA . LYS A 1 457 ? 32.594 -18.156 -36.406 1 55.41 457 LYS A CA 1
ATOM 3574 C C . LYS A 1 457 ? 31.719 -16.969 -36 1 55.41 457 LYS A C 1
ATOM 3576 O O . LYS A 1 457 ? 31.422 -16.781 -34.812 1 55.41 457 LYS A O 1
ATOM 3581 N N . GLN A 1 458 ? 31.375 -16.328 -37.031 1 54.62 458 GLN A N 1
ATOM 3582 C CA . GLN A 1 458 ? 30.547 -15.141 -36.781 1 54.62 458 GLN A CA 1
ATOM 3583 C C . GLN A 1 458 ? 29.172 -15.531 -36.25 1 54.62 458 GLN A C 1
ATOM 3585 O O . GLN A 1 458 ? 28.625 -14.891 -35.344 1 54.62 458 GLN A O 1
ATOM 3590 N N . VAL A 1 459 ? 28.688 -16.531 -36.906 1 55.97 459 VAL A N 1
ATOM 3591 C CA . VAL A 1 459 ? 27.344 -16.969 -36.531 1 55.97 459 VAL A CA 1
ATOM 3592 C C . VAL A 1 459 ? 27.375 -17.578 -35.125 1 55.97 459 VAL A C 1
ATOM 3594 O O . VAL A 1 459 ? 26.484 -17.312 -34.312 1 55.97 459 VAL A O 1
ATOM 3597 N N . LEU A 1 460 ? 28.328 -18.328 -34.938 1 56.38 460 LEU A N 1
ATOM 3598 C CA . LEU A 1 460 ? 28.422 -19.016 -33.656 1 56.38 460 LEU A CA 1
ATOM 3599 C C . LEU A 1 460 ? 28.672 -18.016 -32.531 1 56.38 460 LEU A C 1
ATOM 3601 O O . LEU A 1 460 ? 28.062 -18.109 -31.469 1 56.38 460 LEU A O 1
ATOM 3605 N N . GLU A 1 461 ? 29.547 -17.047 -32.906 1 58.53 461 GLU A N 1
ATOM 3606 C CA . GLU A 1 461 ? 29.859 -16.031 -31.922 1 58.53 461 GLU A CA 1
ATOM 3607 C C . GLU A 1 461 ? 28.688 -15.094 -31.672 1 58.53 461 GLU A C 1
ATOM 3609 O O . GLU A 1 461 ? 28.516 -14.57 -30.578 1 58.53 461 GLU A O 1
ATOM 3614 N N . GLY A 1 462 ? 27.953 -15.016 -32.719 1 58.03 462 GLY A N 1
ATOM 3615 C CA . GLY A 1 462 ? 26.875 -14.039 -32.594 1 58.03 462 GLY A CA 1
ATOM 3616 C C . GLY A 1 462 ? 25.578 -14.641 -32.125 1 58.03 462 GLY A C 1
ATOM 3617 O O . GLY A 1 462 ? 24.859 -14.039 -31.312 1 58.03 462 GLY A O 1
ATOM 3618 N N . ILE A 1 463 ? 25.312 -15.867 -32.531 1 63.66 463 ILE A N 1
ATOM 3619 C CA . ILE A 1 463 ? 23.969 -16.391 -32.344 1 63.66 463 ILE A CA 1
ATOM 3620 C C . ILE A 1 463 ? 23.938 -17.375 -31.188 1 63.66 463 ILE A C 1
ATOM 3622 O O . ILE A 1 463 ? 22.969 -17.422 -30.438 1 63.66 463 ILE A O 1
ATOM 3626 N N . VAL A 1 464 ? 25.031 -18.094 -30.984 1 64.62 464 VAL A N 1
ATOM 3627 C CA . VAL A 1 464 ? 25.031 -19.234 -30.078 1 64.62 464 VAL A CA 1
ATOM 3628 C C . VAL A 1 464 ? 24.828 -18.75 -28.641 1 64.62 464 VAL A C 1
ATOM 3630 O O . VAL A 1 464 ? 24.016 -19.297 -27.906 1 64.62 464 VAL A O 1
ATOM 3633 N N . PRO A 1 465 ? 25.594 -17.688 -28.312 1 66.88 465 PRO A N 1
ATOM 3634 C CA . PRO A 1 465 ? 25.359 -17.234 -26.938 1 66.88 465 PRO A CA 1
ATOM 3635 C C . PRO A 1 465 ? 23.906 -16.844 -26.672 1 66.88 465 PRO A C 1
ATOM 3637 O O . PRO A 1 465 ? 23.359 -17.141 -25.609 1 66.88 465 PRO A O 1
ATOM 3640 N N . GLY A 1 466 ? 23.328 -16.312 -27.641 1 67.88 466 GLY A N 1
ATOM 3641 C CA . GLY A 1 466 ? 21.938 -15.93 -27.5 1 67.88 466 GLY A CA 1
ATOM 3642 C C . GLY A 1 466 ? 21 -17.125 -27.438 1 67.88 466 GLY A C 1
ATOM 3643 O O . GLY A 1 466 ? 20.047 -17.125 -26.656 1 67.88 466 GLY A O 1
ATOM 3644 N N . LEU A 1 467 ? 21.344 -18.172 -28.125 1 69.31 467 LEU A N 1
ATOM 3645 C CA . LEU A 1 467 ? 20.5 -19.359 -28.188 1 69.31 467 LEU A CA 1
ATOM 3646 C C . LEU A 1 467 ? 20.578 -20.141 -26.875 1 69.31 467 LEU A C 1
ATOM 3648 O O . LEU A 1 467 ? 19.562 -20.625 -26.375 1 69.31 467 LEU A O 1
ATOM 3652 N N . VAL A 1 468 ? 21.812 -20.297 -26.422 1 67.69 468 VAL A N 1
ATOM 3653 C CA . VAL A 1 468 ? 22 -21.031 -25.172 1 67.69 468 VAL A CA 1
ATOM 3654 C C . VAL A 1 468 ? 21.234 -20.328 -24.047 1 67.69 468 VAL A C 1
ATOM 3656 O O . VAL A 1 468 ? 20.578 -21 -23.234 1 67.69 468 VAL A O 1
ATOM 3659 N N . LEU A 1 469 ? 21.281 -19.031 -24.062 1 72.94 469 LEU A N 1
ATOM 3660 C CA . LEU A 1 469 ? 20.578 -18.266 -23.047 1 72.94 469 LEU A CA 1
ATOM 3661 C C . LEU A 1 469 ? 19.062 -18.453 -23.188 1 72.94 469 LEU A C 1
ATOM 3663 O O . LEU A 1 469 ? 18.359 -18.562 -22.188 1 72.94 469 LEU A O 1
ATOM 3667 N N . LEU A 1 470 ? 18.641 -18.578 -24.375 1 72.94 470 LEU A N 1
ATOM 3668 C CA . LEU A 1 470 ? 17.203 -18.719 -24.625 1 72.94 470 LEU A CA 1
ATOM 3669 C C . LEU A 1 470 ? 16.703 -20.062 -24.141 1 72.94 470 LEU A C 1
ATOM 3671 O O . LEU A 1 470 ? 15.586 -20.172 -23.625 1 72.94 470 LEU A O 1
ATOM 3675 N N . ILE A 1 471 ? 17.5 -2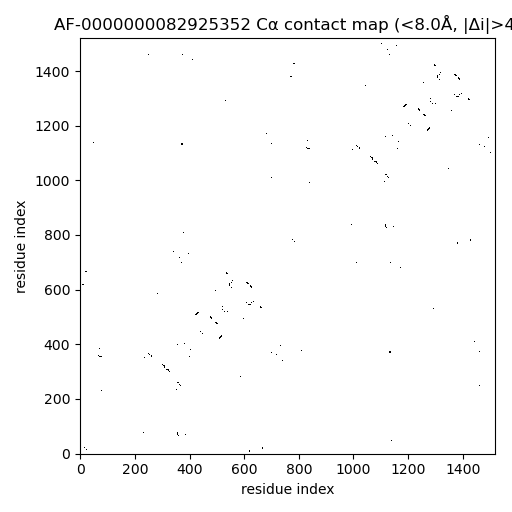1.078 -24.281 1 70.56 471 ILE A N 1
ATOM 3676 C CA . ILE A 1 471 ? 17.109 -22.406 -23.859 1 70.56 471 ILE A CA 1
ATOM 3677 C C . ILE A 1 471 ? 16.969 -22.453 -22.344 1 70.56 471 ILE A C 1
ATOM 3679 O O . ILE A 1 471 ? 16.016 -23.031 -21.812 1 70.56 471 ILE A O 1
ATOM 3683 N N . PHE A 1 472 ? 17.938 -21.844 -21.719 1 71.75 472 PHE A N 1
ATOM 3684 C CA . PHE A 1 472 ? 17.875 -21.781 -20.266 1 71.75 472 PHE A CA 1
ATOM 3685 C C . PHE A 1 472 ? 16.672 -20.984 -19.797 1 71.75 472 PHE A C 1
ATOM 3687 O O . PHE A 1 472 ? 16.031 -21.344 -18.812 1 71.75 472 PHE A O 1
ATOM 3694 N N . LEU A 1 473 ? 16.375 -20 -20.547 1 77.88 473 LEU A N 1
ATOM 3695 C CA . LEU A 1 473 ? 15.273 -19.125 -20.156 1 77.88 473 LEU A CA 1
ATOM 3696 C C . LEU A 1 473 ? 13.93 -19.781 -20.453 1 77.88 473 LEU A C 1
ATOM 3698 O O . LEU A 1 473 ? 12.914 -19.422 -19.844 1 77.88 473 LEU A O 1
ATOM 3702 N N . ALA A 1 474 ? 13.914 -20.797 -21.281 1 75.06 474 ALA A N 1
ATOM 3703 C CA . ALA A 1 474 ? 12.664 -21.422 -21.703 1 75.06 474 ALA A CA 1
ATOM 3704 C C . ALA A 1 474 ? 12.07 -22.266 -20.578 1 75.06 474 ALA A C 1
ATOM 3706 O O . ALA A 1 474 ? 10.852 -22.453 -20.5 1 75.06 474 ALA A O 1
ATOM 3707 N N . LEU A 1 475 ? 12.883 -22.719 -19.672 1 80 475 LEU A N 1
ATOM 3708 C CA . LEU A 1 475 ? 12.43 -23.594 -18.594 1 80 475 LEU A CA 1
ATOM 3709 C C . LEU A 1 475 ? 11.969 -22.781 -17.391 1 80 475 LEU A C 1
ATOM 3711 O O . LEU A 1 475 ? 11.273 -23.297 -16.516 1 80 475 LEU A O 1
ATOM 3715 N N . LEU A 1 476 ? 12.25 -21.562 -17.453 1 86.94 476 LEU A N 1
ATOM 3716 C CA . LEU A 1 476 ? 12.086 -20.75 -16.25 1 86.94 476 LEU A CA 1
ATOM 3717 C C . LEU A 1 476 ? 10.609 -20.453 -15.992 1 86.94 476 LEU A C 1
ATOM 3719 O O . LEU A 1 476 ? 10.141 -20.547 -14.859 1 86.94 476 LEU A O 1
ATOM 3723 N N . PRO A 1 477 ? 9.797 -20.172 -17 1 87.5 477 PRO A N 1
ATOM 3724 C CA . PRO A 1 477 ? 8.391 -19.844 -16.734 1 87.5 477 PRO A CA 1
ATOM 3725 C C . PRO A 1 477 ? 7.629 -21.016 -16.125 1 87.5 477 PRO A C 1
ATOM 3727 O O . PRO A 1 477 ? 6.766 -20.828 -15.273 1 87.5 477 PRO A O 1
ATOM 3730 N N . SER A 1 478 ? 7.941 -22.25 -16.562 1 87.19 478 SER A N 1
ATOM 3731 C CA . SER A 1 478 ? 7.293 -23.422 -15.984 1 87.19 478 SER A CA 1
ATOM 3732 C C . SER A 1 478 ? 7.68 -23.609 -14.523 1 87.19 478 SER A C 1
ATOM 3734 O O . SER A 1 478 ? 6.844 -23.969 -13.695 1 87.19 478 SER A O 1
ATOM 3736 N N . LEU A 1 479 ? 8.859 -23.328 -14.305 1 90.38 479 LEU A N 1
ATOM 3737 C CA . LEU A 1 479 ? 9.328 -23.438 -12.922 1 90.38 479 LEU A CA 1
ATOM 3738 C C . LEU A 1 479 ? 8.695 -22.375 -12.047 1 90.38 479 LEU A C 1
ATOM 3740 O O . LEU A 1 479 ? 8.289 -22.641 -10.914 1 90.38 479 LEU A O 1
ATOM 3744 N N . LEU A 1 480 ? 8.633 -21.234 -12.617 1 93.69 480 LEU A N 1
ATOM 3745 C CA . LEU A 1 480 ? 8.039 -20.125 -11.867 1 93.69 480 LEU A CA 1
ATOM 3746 C C . LEU A 1 480 ? 6.551 -20.359 -11.648 1 93.69 480 LEU A C 1
ATOM 3748 O O . LEU A 1 480 ? 6.016 -20.031 -10.594 1 93.69 480 LEU A O 1
ATOM 3752 N N . ALA A 1 481 ? 5.891 -20.922 -12.617 1 92.19 481 ALA A N 1
ATOM 3753 C CA . ALA A 1 481 ? 4.473 -21.25 -12.461 1 92.19 481 ALA A CA 1
ATOM 3754 C C . ALA A 1 481 ? 4.262 -22.266 -11.352 1 92.19 481 ALA A C 1
ATOM 3756 O O . ALA A 1 481 ? 3.332 -22.141 -10.547 1 92.19 481 ALA A O 1
ATOM 3757 N N . PHE A 1 482 ? 5.152 -23.234 -11.32 1 92.44 482 PHE A N 1
ATOM 3758 C CA . PHE A 1 482 ? 5.098 -24.266 -10.281 1 92.44 482 PHE A CA 1
ATOM 3759 C C . PHE A 1 482 ? 5.305 -23.641 -8.906 1 92.44 482 PHE A C 1
ATOM 3761 O O . PHE A 1 482 ? 4.594 -23.984 -7.957 1 92.44 482 PHE A O 1
ATOM 3768 N N . MET A 1 483 ? 6.172 -22.688 -8.836 1 94.75 483 MET A N 1
ATOM 3769 C CA . MET A 1 483 ? 6.449 -22.016 -7.574 1 94.75 483 MET A CA 1
ATOM 3770 C C . MET A 1 483 ? 5.254 -21.172 -7.137 1 94.75 483 MET A C 1
ATOM 3772 O O . MET A 1 483 ? 4.918 -21.141 -5.949 1 94.75 483 MET A O 1
ATOM 3776 N N . CYS A 1 484 ? 4.598 -20.562 -8.062 1 93.56 484 CYS A N 1
ATOM 3777 C CA . CYS A 1 484 ? 3.443 -19.734 -7.746 1 93.56 484 CYS A CA 1
ATOM 3778 C C . CYS A 1 484 ? 2.27 -20.594 -7.281 1 93.56 484 CYS A C 1
ATOM 3780 O O . CYS A 1 484 ? 1.538 -20.203 -6.367 1 93.56 484 CYS A O 1
ATOM 3782 N N . ARG A 1 485 ? 2.137 -21.734 -7.883 1 94.12 485 ARG A N 1
ATOM 3783 C CA . ARG A 1 485 ? 1.079 -22.641 -7.453 1 94.12 485 ARG A CA 1
ATOM 3784 C C . ARG A 1 485 ? 1.349 -23.172 -6.047 1 94.12 485 ARG A C 1
ATOM 3786 O O . ARG A 1 485 ? 0.428 -23.281 -5.234 1 94.12 485 ARG A O 1
ATOM 3793 N N . LEU A 1 486 ? 2.57 -23.359 -5.789 1 94.62 486 LEU A N 1
ATOM 3794 C CA . LEU A 1 486 ? 2.955 -23.875 -4.477 1 94.62 486 LEU A CA 1
ATOM 3795 C C . LEU A 1 486 ? 2.803 -22.797 -3.406 1 94.62 486 LEU A C 1
ATOM 3797 O O . LEU A 1 486 ? 2.607 -23.109 -2.23 1 94.62 486 LEU A O 1
ATOM 3801 N N . SER A 1 487 ? 2.955 -21.562 -3.793 1 93.94 487 SER A N 1
ATOM 3802 C CA . SER A 1 487 ? 2.846 -20.453 -2.846 1 93.94 487 SER A CA 1
ATOM 3803 C C . SER A 1 487 ? 1.407 -20.266 -2.373 1 93.94 487 SER A C 1
ATOM 3805 O O . SER A 1 487 ? 1.161 -19.625 -1.35 1 93.94 487 SER A O 1
ATOM 3807 N N . GLY A 1 488 ? 0.415 -20.797 -3.088 1 92.81 488 GLY A N 1
ATOM 3808 C CA . GLY A 1 488 ? -0.965 -20.734 -2.633 1 92.81 488 GLY A CA 1
ATOM 3809 C C . GLY A 1 488 ? -1.816 -19.766 -3.434 1 92.81 488 GLY A C 1
ATOM 3810 O O . GLY A 1 488 ? -2.814 -19.25 -2.93 1 92.81 488 GLY A O 1
ATOM 3811 N N . CYS A 1 489 ? -1.521 -19.484 -4.637 1 93.62 489 CYS A N 1
ATOM 3812 C CA . CYS A 1 489 ? -2.363 -18.641 -5.484 1 93.62 489 CYS A CA 1
ATOM 3813 C C . CYS A 1 489 ? -3.729 -19.281 -5.699 1 93.62 489 CYS A C 1
ATOM 3815 O O . CYS A 1 489 ? -3.83 -20.5 -5.859 1 93.62 489 CYS A O 1
ATOM 3817 N N . VAL A 1 490 ? -4.695 -18.516 -5.695 1 93.88 490 VAL A N 1
ATOM 3818 C CA . VAL A 1 490 ? -6.055 -19.047 -5.691 1 93.88 490 VAL A CA 1
ATOM 3819 C C . VAL A 1 490 ? -6.566 -19.172 -7.125 1 93.88 490 VAL A C 1
ATOM 3821 O O . VAL A 1 490 ? -7.531 -19.891 -7.383 1 93.88 490 VAL A O 1
ATOM 3824 N N . SER A 1 491 ? -5.973 -18.484 -8.055 1 92.75 491 SER A N 1
ATOM 3825 C CA . SER A 1 491 ? -6.434 -18.516 -9.438 1 92.75 491 SER A CA 1
ATOM 3826 C C . SER A 1 491 ? -5.266 -18.672 -10.406 1 92.75 491 SER A C 1
ATOM 3828 O O . SER A 1 491 ? -4.129 -18.328 -10.086 1 92.75 491 SER A O 1
ATOM 3830 N N . ASN A 1 492 ? -5.566 -19.234 -11.586 1 89.69 492 ASN A N 1
ATOM 3831 C CA . ASN A 1 492 ? -4.547 -19.406 -12.617 1 89.69 492 ASN A CA 1
ATOM 3832 C C . ASN A 1 492 ? -4.098 -18.062 -13.172 1 89.69 492 ASN A C 1
ATOM 3834 O O . ASN A 1 492 ? -2.943 -17.906 -13.578 1 89.69 492 ASN A O 1
ATOM 3838 N N . SER A 1 493 ? -5 -17.141 -13.133 1 86.56 493 SER A N 1
ATOM 3839 C CA . SER A 1 493 ? -4.617 -15.797 -13.562 1 86.56 493 SER A CA 1
ATOM 3840 C C . SER A 1 493 ? -3.607 -15.18 -12.602 1 86.56 493 SER A C 1
ATOM 3842 O O . SER A 1 493 ? -2.688 -14.477 -13.023 1 86.56 493 SER A O 1
ATOM 3844 N N . ALA A 1 494 ? -3.846 -15.461 -11.336 1 89.81 494 ALA A N 1
ATOM 3845 C CA . ALA A 1 494 ? -2.889 -14.977 -10.352 1 89.81 494 ALA A CA 1
ATOM 3846 C C . ALA A 1 494 ? -1.521 -15.625 -10.539 1 89.81 494 ALA A C 1
ATOM 3848 O O . ALA A 1 494 ? -0.488 -14.984 -10.352 1 89.81 494 ALA A O 1
ATOM 3849 N N . VAL A 1 495 ? -1.51 -16.859 -10.906 1 92 495 VAL A N 1
ATOM 3850 C CA . VAL A 1 495 ? -0.264 -17.578 -11.18 1 92 495 VAL A CA 1
ATOM 3851 C C . VAL A 1 495 ? 0.417 -16.969 -12.406 1 92 495 VAL A C 1
ATOM 3853 O O . VAL A 1 495 ? 1.622 -16.703 -12.383 1 92 495 VAL A O 1
ATOM 3856 N N . ASP A 1 496 ? -0.353 -16.703 -13.414 1 88.38 496 ASP A N 1
ATOM 3857 C CA . ASP A 1 496 ? 0.186 -16.125 -14.641 1 88.38 496 ASP A CA 1
ATOM 3858 C C . ASP A 1 496 ? 0.787 -14.75 -14.375 1 88.38 496 ASP A C 1
ATOM 3860 O O . ASP A 1 496 ? 1.858 -14.43 -14.891 1 88.38 496 ASP A O 1
ATOM 3864 N N . PHE A 1 497 ? 0.118 -13.992 -13.562 1 86.94 497 PHE A N 1
ATOM 3865 C CA . PHE A 1 497 ? 0.638 -12.672 -13.242 1 86.94 497 PHE A CA 1
ATOM 3866 C C . PHE A 1 497 ? 1.897 -12.781 -12.391 1 86.94 497 PHE A C 1
ATOM 3868 O O . PHE A 1 497 ? 2.805 -11.953 -12.508 1 86.94 497 PHE A O 1
ATOM 3875 N N . GLY A 1 498 ? 1.885 -13.75 -11.539 1 89.25 498 GLY A N 1
ATOM 3876 C CA . GLY A 1 498 ? 3.09 -13.984 -10.758 1 89.25 498 GLY A CA 1
ATOM 3877 C C . GLY A 1 498 ? 4.289 -14.352 -11.617 1 89.25 498 GLY A C 1
ATOM 3878 O O . GLY A 1 498 ? 5.406 -13.906 -11.352 1 89.25 498 GLY A O 1
ATOM 3879 N N . VAL A 1 499 ? 4.039 -15.055 -12.664 1 90.69 499 VAL A N 1
ATOM 3880 C CA . VAL A 1 499 ? 5.109 -15.461 -13.57 1 90.69 499 VAL A CA 1
ATOM 3881 C C . VAL A 1 499 ? 5.598 -14.25 -14.367 1 90.69 499 VAL A C 1
ATOM 3883 O O . VAL A 1 499 ? 6.805 -14.062 -14.555 1 90.69 499 VAL A O 1
ATOM 3886 N N . VAL A 1 500 ? 4.676 -13.453 -14.781 1 87.88 500 VAL A N 1
ATOM 3887 C CA . VAL A 1 500 ? 5.039 -12.273 -15.555 1 87.88 500 VAL A CA 1
ATOM 3888 C C . VAL A 1 500 ? 5.969 -11.383 -14.742 1 87.88 500 VAL A C 1
ATOM 3890 O O . VAL A 1 500 ? 7.02 -10.961 -15.227 1 87.88 500 VAL A O 1
ATOM 3893 N N . GLU A 1 501 ? 5.609 -11.141 -13.562 1 87.62 501 GLU A N 1
ATOM 3894 C CA . GLU A 1 501 ? 6.379 -10.242 -12.711 1 87.62 501 GLU A CA 1
ATOM 3895 C C . GLU A 1 501 ? 7.746 -10.836 -12.367 1 87.62 501 GLU A C 1
ATOM 3897 O O . GLU A 1 501 ? 8.773 -10.18 -12.547 1 87.62 501 GLU A O 1
ATOM 3902 N N . ARG A 1 502 ? 7.766 -12.031 -11.953 1 90.75 502 ARG A N 1
ATOM 3903 C CA . ARG A 1 502 ? 9 -12.664 -11.508 1 90.75 502 ARG A CA 1
ATOM 3904 C C . ARG A 1 502 ? 9.938 -12.938 -12.688 1 90.75 502 ARG A C 1
ATOM 3906 O O . ARG A 1 502 ? 11.156 -12.82 -12.555 1 90.75 502 ARG A O 1
ATOM 3913 N N . TYR A 1 503 ? 9.383 -13.312 -13.773 1 90.56 503 TYR A N 1
ATOM 3914 C CA . TYR A 1 503 ? 10.195 -13.578 -14.953 1 90.56 503 TYR A CA 1
ATOM 3915 C C . TYR A 1 503 ? 10.82 -12.289 -15.484 1 90.56 503 TYR A C 1
ATOM 3917 O O . TYR A 1 503 ? 11.969 -12.289 -15.938 1 90.56 503 TYR A O 1
ATOM 3925 N N . PHE A 1 504 ? 10.156 -11.227 -15.414 1 88 504 PHE A N 1
ATOM 3926 C CA . PHE A 1 504 ? 10.703 -9.938 -15.844 1 88 504 PHE A CA 1
ATOM 3927 C C . PHE A 1 504 ? 11.875 -9.531 -14.961 1 88 504 PHE A C 1
ATOM 3929 O O . PHE A 1 504 ? 12.938 -9.172 -15.469 1 88 504 PHE A O 1
ATOM 3936 N N . TYR A 1 505 ? 11.641 -9.562 -13.664 1 87.81 505 TYR A N 1
ATOM 3937 C CA . TYR A 1 505 ? 12.719 -9.18 -12.766 1 87.81 505 TYR A CA 1
ATOM 3938 C C . TYR A 1 505 ? 13.906 -10.125 -12.906 1 87.81 505 TYR A C 1
ATOM 3940 O O . TYR A 1 505 ? 15.062 -9.703 -12.797 1 87.81 505 TYR A O 1
ATOM 3948 N N . PHE A 1 506 ? 13.609 -11.367 -13.164 1 89.5 506 PHE A N 1
ATOM 3949 C CA . PHE A 1 506 ? 14.672 -12.352 -13.367 1 89.5 506 PHE A CA 1
ATOM 3950 C C . PHE A 1 506 ? 15.523 -11.992 -14.578 1 89.5 506 PHE A C 1
ATOM 3952 O O . PHE A 1 506 ? 16.75 -12.016 -14.508 1 89.5 506 PHE A O 1
ATOM 3959 N N . GLN A 1 507 ? 14.906 -11.617 -15.57 1 87.38 507 GLN A N 1
ATOM 3960 C CA . GLN A 1 507 ? 15.625 -11.273 -16.797 1 87.38 507 GLN A CA 1
ATOM 3961 C C . GLN A 1 507 ? 16.438 -10 -16.625 1 87.38 507 GLN A C 1
ATOM 3963 O O . GLN A 1 507 ? 17.562 -9.898 -17.125 1 87.38 507 GLN A O 1
ATOM 3968 N N . VAL A 1 508 ? 15.867 -9.078 -15.945 1 86.19 508 VAL A N 1
ATOM 3969 C CA . VAL A 1 508 ? 16.578 -7.816 -15.734 1 86.19 508 VAL A CA 1
ATOM 3970 C C . VAL A 1 508 ? 17.828 -8.062 -14.891 1 86.19 508 VAL A C 1
ATOM 3972 O O . VAL A 1 508 ? 18.906 -7.566 -15.227 1 86.19 508 VAL A O 1
ATOM 3975 N N . LEU A 1 509 ? 17.703 -8.836 -13.875 1 85.06 509 LEU A N 1
ATOM 3976 C CA . LEU A 1 509 ? 18.812 -9.047 -12.945 1 85.06 509 LEU A CA 1
ATOM 3977 C C . LEU A 1 509 ? 19.844 -10 -13.531 1 85.06 509 LEU A C 1
ATOM 3979 O O . LEU A 1 509 ? 21.047 -9.781 -13.383 1 85.06 509 LEU A O 1
ATOM 3983 N N . THR A 1 510 ? 19.391 -10.992 -14.234 1 84 510 THR A N 1
ATOM 3984 C CA . THR A 1 510 ? 20.297 -12.039 -14.672 1 84 510 THR A CA 1
ATOM 3985 C C . THR A 1 510 ? 20.844 -11.742 -16.062 1 84 510 THR A C 1
ATOM 3987 O O . THR A 1 510 ? 22.016 -11.961 -16.344 1 84 510 THR A O 1
ATOM 3990 N N . ILE A 1 511 ? 19.969 -11.281 -16.859 1 78 511 ILE A N 1
ATOM 3991 C CA . ILE A 1 511 ? 20.391 -11.086 -18.234 1 78 511 ILE A CA 1
ATOM 3992 C C . ILE A 1 511 ? 21.016 -9.703 -18.391 1 78 511 ILE A C 1
ATOM 3994 O O . ILE A 1 511 ? 22.156 -9.57 -18.859 1 78 511 ILE A O 1
ATOM 3998 N N . PHE A 1 512 ? 20.359 -8.727 -18 1 80.62 512 PHE A N 1
ATOM 3999 C CA . PHE A 1 512 ? 20.859 -7.375 -18.203 1 80.62 512 PHE A CA 1
ATOM 4000 C C . PHE A 1 512 ? 22.016 -7.078 -17.25 1 80.62 512 PHE A C 1
ATOM 4002 O O . PHE A 1 512 ? 23.125 -6.797 -17.688 1 80.62 512 PHE A O 1
ATOM 4009 N N . LEU A 1 513 ? 21.719 -7.199 -15.945 1 78.19 513 LEU A N 1
ATOM 4010 C CA . LEU A 1 513 ? 22.766 -6.875 -14.977 1 78.19 513 LEU A CA 1
ATOM 4011 C C . LEU A 1 513 ? 23.844 -7.945 -14.969 1 78.19 513 LEU A C 1
ATOM 4013 O O . LEU A 1 513 ? 25.031 -7.633 -14.797 1 78.19 513 LEU A O 1
ATOM 4017 N N . GLY A 1 514 ? 23.484 -9.18 -15.164 1 76.06 514 GLY A N 1
ATOM 4018 C CA . GLY A 1 514 ? 24.438 -10.281 -15.211 1 76.06 514 GLY A CA 1
ATOM 4019 C C . GLY A 1 514 ? 25.422 -10.164 -16.359 1 76.06 514 GLY A C 1
ATOM 4020 O O . GLY A 1 514 ? 26.609 -10.445 -16.203 1 76.06 514 GLY A O 1
ATOM 4021 N N . SER A 1 515 ? 24.953 -9.742 -17.484 1 76.56 515 SER A N 1
ATOM 4022 C CA . SER A 1 515 ? 25.812 -9.594 -18.656 1 76.56 515 SER A CA 1
ATOM 4023 C C . SER A 1 515 ? 26.812 -8.461 -18.469 1 76.56 515 SER A C 1
ATOM 4025 O O . SER A 1 515 ? 27.953 -8.547 -18.953 1 76.56 515 SER A O 1
ATOM 4027 N N . ILE A 1 516 ? 26.328 -7.492 -17.828 1 73.88 516 ILE A N 1
ATOM 4028 C CA . ILE A 1 516 ? 27.219 -6.363 -17.578 1 73.88 516 ILE A CA 1
ATOM 4029 C C . ILE A 1 516 ? 28.312 -6.777 -16.594 1 73.88 516 ILE A C 1
ATOM 4031 O O . ILE A 1 516 ? 29.484 -6.441 -16.781 1 73.88 516 ILE A O 1
ATOM 4035 N N . ILE A 1 517 ? 27.875 -7.512 -15.547 1 70.56 517 ILE A N 1
ATOM 4036 C CA . ILE A 1 517 ? 28.812 -7.926 -14.5 1 70.56 517 ILE A CA 1
ATOM 4037 C C . ILE A 1 517 ? 29.75 -8.992 -15.047 1 70.56 517 ILE A C 1
ATOM 4039 O O . ILE A 1 517 ? 30.953 -8.953 -14.789 1 70.56 517 ILE A O 1
ATOM 4043 N N . SER A 1 518 ? 29.297 -10.008 -15.648 1 64.38 518 SER A N 1
ATOM 4044 C CA . SER A 1 518 ? 30.078 -11.141 -16.125 1 64.38 518 SER A CA 1
ATOM 4045 C C . SER A 1 518 ? 31.047 -10.711 -17.219 1 64.38 518 SER A C 1
ATOM 4047 O O . SER A 1 518 ? 32.188 -11.227 -17.297 1 64.38 518 SER A O 1
ATOM 4049 N N . GLY A 1 519 ? 30.578 -9.938 -18.078 1 58.44 519 GLY A N 1
ATOM 4050 C CA . GLY A 1 519 ? 31.453 -9.5 -19.156 1 58.44 519 GLY A CA 1
ATOM 4051 C C . GLY A 1 519 ? 32.625 -8.656 -18.672 1 58.44 519 GLY A C 1
ATOM 4052 O O . GLY A 1 519 ? 33.781 -8.961 -18.969 1 58.44 519 GLY A O 1
ATOM 4053 N N . SER A 1 520 ? 32.25 -7.605 -17.953 1 58.56 520 SER A N 1
ATOM 4054 C CA . SER A 1 520 ? 33.281 -6.605 -17.609 1 58.56 520 SER A CA 1
ATOM 4055 C C . SER A 1 520 ? 33.844 -6.852 -16.219 1 58.56 520 SER A C 1
ATOM 4057 O O . SER A 1 520 ? 35.062 -6.801 -16.047 1 58.56 520 SER A O 1
ATOM 4059 N N . LEU A 1 521 ? 32.969 -7.273 -15.266 1 58.56 521 LEU A N 1
ATOM 4060 C CA . LEU A 1 521 ? 33.406 -7.301 -13.867 1 58.56 521 LEU A CA 1
ATOM 4061 C C . LEU A 1 521 ? 34.219 -8.547 -13.578 1 58.56 521 LEU A C 1
ATOM 4063 O O . LEU A 1 521 ? 35.25 -8.477 -12.875 1 58.56 521 LEU A O 1
ATOM 4067 N N . LEU A 1 522 ? 33.812 -9.703 -14.211 1 58.69 522 LEU A N 1
ATOM 4068 C CA . LEU A 1 522 ? 34.531 -10.938 -13.891 1 58.69 522 LEU A CA 1
ATOM 4069 C C . LEU A 1 522 ? 35.906 -10.953 -14.539 1 58.69 522 LEU A C 1
ATOM 4071 O O . LEU A 1 522 ? 36.875 -11.484 -13.969 1 58.69 522 LEU A O 1
ATOM 4075 N N . SER A 1 523 ? 36 -10.359 -15.758 1 58 523 SER A N 1
ATOM 4076 C CA . SER A 1 523 ? 37.281 -10.32 -16.453 1 58 523 SER A CA 1
ATOM 4077 C C . SER A 1 523 ? 38.25 -9.359 -15.766 1 58 523 SER A C 1
ATOM 4079 O O . SER A 1 523 ? 39.469 -9.516 -15.875 1 58 523 SER A O 1
ATOM 4081 N N . GLN A 1 524 ? 37.594 -8.453 -15.125 1 59.59 524 GLN A N 1
ATOM 4082 C CA . GLN A 1 524 ? 38.438 -7.457 -14.492 1 59.59 524 GLN A CA 1
ATOM 4083 C C . GLN A 1 524 ? 38.406 -7.59 -12.977 1 59.59 524 GLN A C 1
ATOM 4085 O O . GLN A 1 524 ? 38.625 -6.609 -12.258 1 59.59 524 GLN A O 1
ATOM 4090 N N . LEU A 1 525 ? 37.969 -8.797 -12.586 1 60.78 525 LEU A N 1
ATOM 4091 C CA . LEU A 1 525 ? 37.875 -9.062 -11.156 1 60.78 525 LEU A CA 1
ATOM 4092 C C . LEU A 1 525 ? 39.188 -8.719 -10.461 1 60.78 525 LEU A C 1
ATOM 4094 O O . LEU A 1 525 ? 39.188 -8.18 -9.352 1 60.78 525 LEU A O 1
ATOM 4098 N N . LYS A 1 526 ? 40.312 -9.133 -11.148 1 58.09 526 LYS A N 1
ATOM 4099 C CA . LYS A 1 526 ? 41.625 -8.859 -10.57 1 58.09 526 LYS A CA 1
ATOM 4100 C C . LYS A 1 526 ? 41.844 -7.355 -10.406 1 58.09 526 LYS A C 1
ATOM 4102 O O . LYS A 1 526 ? 42.438 -6.918 -9.406 1 58.09 526 LYS A O 1
ATOM 4107 N N . LEU A 1 527 ? 41.375 -6.723 -11.414 1 61.06 527 LEU A N 1
ATOM 4108 C CA . LEU A 1 527 ? 41.5 -5.273 -11.344 1 61.06 527 LEU A CA 1
ATOM 4109 C C . LEU A 1 527 ? 40.625 -4.691 -10.258 1 61.06 527 LEU A C 1
ATOM 4111 O O . LEU A 1 527 ? 41 -3.756 -9.555 1 61.06 527 LEU A O 1
ATOM 4115 N N . LEU A 1 528 ? 39.438 -5.254 -10.117 1 62.56 528 LEU A N 1
ATOM 4116 C CA . LEU A 1 528 ? 38.5 -4.781 -9.109 1 62.56 528 LEU A CA 1
ATOM 4117 C C . LEU A 1 528 ? 39.031 -5.066 -7.707 1 62.56 528 LEU A C 1
ATOM 4119 O O . LEU A 1 528 ? 38.75 -4.297 -6.777 1 62.56 528 LEU A O 1
ATOM 4123 N N . GLN A 1 529 ? 39.719 -6.176 -7.699 1 60.78 529 GLN A N 1
ATOM 4124 C CA . GLN A 1 529 ? 40.312 -6.52 -6.41 1 60.78 529 GLN A CA 1
ATOM 4125 C C . GLN A 1 529 ? 41.406 -5.539 -6.039 1 60.78 529 GLN A C 1
ATOM 4127 O O . GLN A 1 529 ? 41.562 -5.188 -4.867 1 60.78 529 GLN A O 1
ATOM 4132 N N . SER A 1 530 ? 42.125 -5.086 -7.102 1 60.31 530 SER A N 1
ATOM 4133 C CA . SER A 1 530 ? 43.219 -4.18 -6.84 1 60.31 530 SER A CA 1
ATOM 4134 C C . SER A 1 530 ? 42.75 -2.732 -6.773 1 60.31 530 SER A C 1
ATOM 4136 O O . SER A 1 530 ? 43.281 -1.938 -5.988 1 60.31 530 SER A O 1
ATOM 4138 N N . ASN A 1 531 ? 41.688 -2.354 -7.691 1 59.25 531 ASN A N 1
ATOM 4139 C CA . ASN A 1 531 ? 41.156 -1 -7.742 1 59.25 531 ASN A CA 1
ATOM 4140 C C . ASN A 1 531 ? 39.625 -1.01 -7.816 1 59.25 531 ASN A C 1
ATOM 4142 O O . ASN A 1 531 ? 39.062 -0.939 -8.906 1 59.25 531 ASN A O 1
ATOM 4146 N N . PRO A 1 532 ? 38.969 -1.15 -6.684 1 60.34 532 PRO A N 1
ATOM 4147 C CA . PRO A 1 532 ? 37.5 -1.224 -6.699 1 60.34 532 PRO A CA 1
ATOM 4148 C C . PRO A 1 532 ? 36.875 0.008 -7.328 1 60.34 532 PRO A C 1
ATOM 4150 O O . PRO A 1 532 ? 35.75 -0.073 -7.848 1 60.34 532 PRO A O 1
ATOM 4153 N N . GLY A 1 533 ? 37.469 1.273 -7.188 1 60 533 GLY A N 1
ATOM 4154 C CA . GLY A 1 533 ? 36.938 2.465 -7.828 1 60 533 GLY A CA 1
ATOM 4155 C C . GLY A 1 533 ? 36.781 2.324 -9.336 1 60 533 GLY A C 1
ATOM 4156 O O . GLY A 1 533 ? 36.062 3.09 -9.969 1 60 533 GLY A O 1
ATOM 4157 N N . ALA A 1 534 ? 37.438 1.285 -9.703 1 63.88 534 ALA A N 1
ATOM 4158 C CA . ALA A 1 534 ? 37.438 1.076 -11.148 1 63.88 534 ALA A CA 1
ATOM 4159 C C . ALA A 1 534 ? 36.094 0.514 -11.602 1 63.88 534 ALA A C 1
ATOM 4161 O O . ALA A 1 534 ? 35.844 0.377 -12.805 1 63.88 534 ALA A O 1
ATOM 4162 N N . ILE A 1 535 ? 35.156 0.34 -10.602 1 67 535 ILE A N 1
ATOM 4163 C CA . ILE A 1 535 ? 33.844 -0.253 -10.922 1 67 535 ILE A CA 1
ATOM 4164 C C . ILE A 1 535 ? 33.094 0.669 -11.859 1 67 535 ILE A C 1
ATOM 4166 O O . ILE A 1 535 ? 32.406 0.203 -12.773 1 67 535 ILE A O 1
ATOM 4170 N N . ILE A 1 536 ? 33.125 1.903 -11.57 1 64.94 536 ILE A N 1
ATOM 4171 C CA . ILE A 1 536 ? 32.406 2.865 -12.391 1 64.94 536 ILE A CA 1
ATOM 4172 C C . ILE A 1 536 ? 32.938 2.84 -13.82 1 64.94 536 ILE A C 1
ATOM 4174 O O . ILE A 1 536 ? 32.188 2.889 -14.781 1 64.94 536 ILE A O 1
ATOM 4178 N N . ARG A 1 537 ? 34.25 2.75 -13.844 1 66.69 537 ARG A N 1
ATOM 4179 C CA . ARG A 1 537 ? 34.875 2.695 -15.164 1 66.69 537 ARG A CA 1
ATOM 4180 C C . ARG A 1 537 ? 34.562 1.379 -15.859 1 66.69 537 ARG A C 1
ATOM 4182 O O . ARG A 1 537 ? 34.281 1.361 -17.062 1 66.69 537 ARG A O 1
ATOM 4189 N N . ILE A 1 538 ? 34.531 0.372 -15.07 1 69.56 538 ILE A N 1
ATOM 4190 C CA . ILE A 1 538 ? 34.281 -0.943 -15.641 1 69.56 538 ILE A CA 1
ATOM 4191 C C . ILE A 1 538 ? 32.812 -1.008 -16.125 1 69.56 538 ILE A C 1
ATOM 4193 O O . ILE A 1 538 ? 32.562 -1.509 -17.219 1 69.56 538 ILE A O 1
ATOM 4197 N N . LEU A 1 539 ? 31.891 -0.457 -15.336 1 67.5 539 LEU A N 1
ATOM 4198 C CA . LEU A 1 539 ? 30.484 -0.438 -15.734 1 67.5 539 LEU A CA 1
ATOM 4199 C C . LEU A 1 539 ? 30.266 0.482 -16.922 1 67.5 539 LEU A C 1
ATOM 4201 O O . LEU A 1 539 ? 29.453 0.188 -17.797 1 67.5 539 LEU A O 1
ATOM 4205 N N . GLY A 1 540 ? 30.969 1.55 -16.906 1 65.69 540 GLY A N 1
ATOM 4206 C CA . GLY A 1 540 ? 30.859 2.506 -18 1 65.69 540 GLY A CA 1
ATOM 4207 C C . GLY A 1 540 ? 31.312 1.943 -19.328 1 65.69 540 GLY A C 1
ATOM 4208 O O . GLY A 1 540 ? 30.703 2.221 -20.375 1 65.69 540 GLY A O 1
ATOM 4209 N N . VAL A 1 541 ? 32.344 1.156 -19.219 1 67.31 541 VAL A N 1
ATOM 4210 C CA . VAL A 1 541 ? 32.875 0.566 -20.453 1 67.31 541 VAL A CA 1
ATOM 4211 C C . VAL A 1 541 ? 32.094 -0.713 -20.781 1 67.31 541 VAL A C 1
ATOM 4213 O O . VAL A 1 541 ? 31.938 -1.067 -21.938 1 67.31 541 VAL A O 1
ATOM 4216 N N . GLY A 1 542 ? 31.547 -1.347 -19.812 1 70.31 542 GLY A N 1
ATOM 4217 C CA . GLY A 1 542 ? 30.859 -2.613 -19.969 1 70.31 542 GLY A CA 1
ATOM 4218 C C . GLY A 1 542 ? 29.484 -2.465 -20.609 1 70.31 542 GLY A C 1
ATOM 4219 O O . GLY A 1 542 ? 29.078 -3.303 -21.422 1 70.31 542 GLY A O 1
ATOM 4220 N N . ILE A 1 543 ? 28.766 -1.395 -20.375 1 74.5 543 ILE A N 1
ATOM 4221 C CA . ILE A 1 543 ? 27.391 -1.201 -20.828 1 74.5 543 ILE A CA 1
ATOM 4222 C C . ILE A 1 543 ? 27.359 -1.053 -22.359 1 74.5 543 ILE A C 1
ATOM 4224 O O . ILE A 1 543 ? 26.609 -1.747 -23.031 1 74.5 543 ILE A O 1
ATOM 4228 N N . PRO A 1 544 ? 28.266 -0.259 -22.859 1 73 544 PRO A N 1
ATOM 4229 C CA . PRO A 1 544 ? 28.25 -0.129 -24.312 1 73 544 PRO A CA 1
ATOM 4230 C C . PRO A 1 544 ? 28.766 -1.376 -25.031 1 73 544 PRO A C 1
ATOM 4232 O O . PRO A 1 544 ? 28.344 -1.673 -26.156 1 73 544 PRO A O 1
ATOM 4235 N N . GLN A 1 545 ? 29.641 -2.07 -24.359 1 71 545 GLN A N 1
ATOM 4236 C CA . GLN A 1 545 ? 30.219 -3.254 -24.969 1 71 545 GLN A CA 1
ATOM 4237 C C . GLN A 1 545 ? 29.203 -4.375 -25.109 1 71 545 GLN A C 1
ATOM 4239 O O . GLN A 1 545 ? 29.328 -5.238 -25.984 1 71 545 GLN A O 1
ATOM 4244 N N . THR A 1 546 ? 28.203 -4.387 -24.281 1 76.31 546 THR A N 1
ATOM 4245 C CA . THR A 1 546 ? 27.219 -5.461 -24.297 1 76.31 546 THR A CA 1
ATOM 4246 C C . THR A 1 546 ? 26.078 -5.141 -25.266 1 76.31 546 THR A C 1
ATOM 4248 O O . THR A 1 546 ? 25.172 -5.949 -25.453 1 76.31 546 THR A O 1
ATOM 4251 N N . ALA A 1 547 ? 26.125 -4.008 -25.938 1 77.19 547 ALA A N 1
ATOM 4252 C CA . ALA A 1 547 ? 25.047 -3.576 -26.828 1 77.19 547 ALA A CA 1
ATOM 4253 C C . ALA A 1 547 ? 24.859 -4.551 -27.984 1 77.19 547 ALA A C 1
ATOM 4255 O O . ALA A 1 547 ? 23.734 -4.895 -28.359 1 77.19 547 ALA A O 1
ATOM 4256 N N . THR A 1 548 ? 26 -5.004 -28.5 1 74.31 548 THR A N 1
ATOM 4257 C CA . THR A 1 548 ? 25.922 -5.922 -29.641 1 74.31 548 THR A CA 1
ATOM 4258 C C . THR A 1 548 ? 25.328 -7.258 -29.219 1 74.31 548 THR A C 1
ATOM 4260 O O . THR A 1 548 ? 24.562 -7.867 -29.969 1 74.31 548 THR A O 1
ATOM 4263 N N . PHE A 1 549 ? 25.641 -7.605 -28.125 1 75.62 549 PHE A N 1
ATOM 4264 C CA . PHE A 1 549 ? 25.062 -8.836 -27.594 1 75.62 549 PHE A CA 1
ATOM 4265 C C . PHE A 1 549 ? 23.547 -8.719 -27.484 1 75.62 549 PHE A C 1
ATOM 4267 O O . PHE A 1 549 ? 22.828 -9.641 -27.859 1 75.62 549 PHE A O 1
ATOM 4274 N N . PHE A 1 550 ? 23.109 -7.625 -27.016 1 80.94 550 PHE A N 1
ATOM 4275 C CA . PHE A 1 550 ? 21.672 -7.469 -26.781 1 80.94 550 PHE A CA 1
ATOM 4276 C C . PHE A 1 550 ? 20.938 -7.293 -28.094 1 80.94 550 PHE A C 1
ATOM 4278 O O . PHE A 1 550 ? 19.781 -7.73 -28.234 1 80.94 550 PHE A O 1
ATOM 4285 N N . ILE A 1 551 ? 21.578 -6.703 -29 1 80.69 551 ILE A N 1
ATOM 4286 C CA . ILE A 1 551 ? 20.984 -6.582 -30.312 1 80.69 551 ILE A CA 1
ATOM 4287 C C . ILE A 1 551 ? 20.781 -7.973 -30.922 1 80.69 551 ILE A C 1
ATOM 4289 O O . ILE A 1 551 ? 19.688 -8.281 -31.438 1 80.69 551 ILE A O 1
ATOM 4293 N N . ASN A 1 552 ? 21.766 -8.852 -30.719 1 77.56 552 ASN A N 1
ATOM 4294 C CA . ASN A 1 552 ? 21.672 -10.219 -31.219 1 77.56 552 ASN A CA 1
ATOM 4295 C C . ASN A 1 552 ? 20.672 -11.039 -30.422 1 77.56 552 ASN A C 1
ATOM 4297 O O . ASN A 1 552 ? 19.953 -11.867 -30.984 1 77.56 552 ASN A O 1
ATOM 4301 N N . PHE A 1 553 ? 20.672 -10.781 -29.219 1 80.44 553 PHE A N 1
ATOM 4302 C CA . PHE A 1 553 ? 19.75 -11.477 -28.344 1 80.44 553 PHE A CA 1
ATOM 4303 C C . PHE A 1 553 ? 18.312 -11.203 -28.75 1 80.44 553 PHE A C 1
ATOM 4305 O O . PHE A 1 553 ? 17.5 -12.133 -28.844 1 80.44 553 PHE A O 1
ATOM 4312 N N . ILE A 1 554 ? 18.016 -9.961 -29.031 1 82.81 554 ILE A N 1
ATOM 4313 C CA . ILE A 1 554 ? 16.656 -9.555 -29.391 1 82.81 554 ILE A CA 1
ATOM 4314 C C . ILE A 1 554 ? 16.312 -10.094 -30.781 1 82.81 554 ILE A C 1
ATOM 4316 O O . ILE A 1 554 ? 15.172 -10.508 -31.031 1 82.81 554 ILE A O 1
ATOM 4320 N N . LEU A 1 555 ? 17.312 -10.117 -31.594 1 78.56 555 LEU A N 1
ATOM 4321 C CA . LEU A 1 555 ? 17.094 -10.602 -32.938 1 78.56 555 LEU A CA 1
ATOM 4322 C C . LEU A 1 555 ? 16.797 -12.102 -32.938 1 78.56 555 LEU A C 1
ATOM 4324 O O . LEU A 1 555 ? 15.867 -12.555 -33.625 1 78.56 555 LEU A O 1
ATOM 4328 N N . VAL A 1 556 ? 17.562 -12.781 -32.156 1 75.69 556 VAL A N 1
ATOM 4329 C CA . VAL A 1 556 ? 17.375 -14.227 -32.094 1 75.69 556 VAL A CA 1
ATOM 4330 C C . VAL A 1 556 ? 16.047 -14.547 -31.406 1 75.69 556 VAL A C 1
ATOM 4332 O O . VAL A 1 556 ? 15.336 -15.453 -31.828 1 75.69 556 VAL A O 1
ATOM 4335 N N . ALA A 1 557 ? 15.734 -13.789 -30.422 1 75.62 557 ALA A N 1
ATOM 4336 C CA . ALA A 1 557 ? 14.477 -13.992 -29.703 1 75.62 557 ALA A CA 1
ATOM 4337 C C . ALA A 1 557 ? 13.281 -13.719 -30.609 1 75.62 557 ALA A C 1
ATOM 4339 O O . ALA A 1 557 ? 12.258 -14.398 -30.516 1 75.62 557 ALA A O 1
ATOM 4340 N N . GLY A 1 558 ? 13.359 -12.727 -31.344 1 71.56 558 GLY A N 1
ATOM 4341 C CA . GLY A 1 558 ? 12.289 -12.375 -32.25 1 71.56 558 GLY A CA 1
ATOM 4342 C C . GLY A 1 558 ? 12.094 -13.398 -33.375 1 71.56 558 GLY A C 1
ATOM 4343 O O . GLY A 1 558 ? 10.969 -13.828 -33.625 1 71.56 558 GLY A O 1
ATOM 4344 N N . ILE A 1 559 ? 13.211 -13.758 -33.938 1 62.84 559 ILE A N 1
ATOM 4345 C CA . ILE A 1 559 ? 13.156 -14.711 -35.031 1 62.84 559 ILE A CA 1
ATOM 4346 C C . ILE A 1 559 ? 12.867 -16.109 -34.469 1 62.84 559 ILE A C 1
ATOM 4348 O O . ILE A 1 559 ? 12.086 -16.859 -35.062 1 62.84 559 ILE A O 1
ATOM 4352 N N . GLY A 1 560 ? 13.453 -16.359 -33.344 1 58.31 560 GLY A N 1
ATOM 4353 C CA . GLY A 1 560 ? 13.258 -17.672 -32.719 1 58.31 560 GLY A CA 1
ATOM 4354 C C . GLY A 1 560 ? 11.852 -17.891 -32.219 1 58.31 560 GLY A C 1
ATOM 4355 O O . GLY A 1 560 ? 11.25 -18.938 -32.469 1 58.31 560 GLY A O 1
ATOM 4356 N N . LYS A 1 561 ? 11.359 -16.859 -31.453 1 58.34 561 LYS A N 1
ATOM 4357 C CA . LYS A 1 561 ? 10.023 -16.984 -30.875 1 58.34 561 LYS A CA 1
ATOM 4358 C C . LYS A 1 561 ? 8.961 -17.078 -31.969 1 58.34 561 LYS A C 1
ATOM 4360 O O . LYS A 1 561 ? 8.047 -17.891 -31.875 1 58.34 561 LYS A O 1
ATOM 4365 N N . ALA A 1 562 ? 8.984 -16.047 -32.906 1 52.62 562 ALA A N 1
ATOM 4366 C CA . ALA A 1 562 ? 8.016 -16.047 -34 1 52.62 562 ALA A CA 1
ATOM 4367 C C . ALA A 1 562 ? 8.102 -17.344 -34.812 1 52.62 562 ALA A C 1
ATOM 4369 O O . ALA A 1 562 ? 7.074 -17.906 -35.188 1 52.62 562 ALA A O 1
ATOM 4370 N N . GLY A 1 563 ? 9.383 -17.719 -35.125 1 47.56 563 GLY A N 1
ATOM 4371 C CA . GLY A 1 563 ? 9.539 -18.953 -35.875 1 47.56 563 GLY A CA 1
ATOM 4372 C C . GLY A 1 563 ? 9.062 -20.172 -35.094 1 47.56 563 GLY A C 1
ATOM 4373 O O . GLY A 1 563 ? 8.367 -21.031 -35.656 1 47.56 563 GLY A O 1
ATOM 4374 N N . ILE A 1 564 ? 9.43 -20.047 -33.812 1 49.28 564 ILE A N 1
ATOM 4375 C CA . ILE A 1 564 ? 9.07 -21.203 -33.031 1 49.28 564 ILE A CA 1
ATOM 4376 C C . ILE A 1 564 ? 7.566 -21.219 -32.75 1 49.28 564 ILE A C 1
ATOM 4378 O O . ILE A 1 564 ? 6.938 -22.266 -32.781 1 49.28 564 ILE A O 1
ATOM 4382 N N . LYS A 1 565 ? 7.02 -20.031 -32.438 1 51.06 565 LYS A N 1
ATOM 4383 C CA . LYS A 1 565 ? 5.59 -19.938 -32.156 1 51.06 565 LYS A CA 1
ATOM 4384 C C . LYS A 1 565 ? 4.77 -20.266 -33.406 1 51.06 565 LYS A C 1
ATOM 4386 O O . LYS A 1 565 ? 3.75 -20.953 -33.312 1 51.06 565 LYS A O 1
ATOM 4391 N N . HIS A 1 566 ? 5.188 -19.578 -34.562 1 47.28 566 HIS A N 1
ATOM 4392 C CA . HIS A 1 566 ? 4.465 -19.891 -35.781 1 47.28 566 HIS A CA 1
ATOM 4393 C C . HIS A 1 566 ? 4.648 -21.344 -36.188 1 47.28 566 HIS A C 1
ATOM 4395 O O . HIS A 1 566 ? 3.764 -21.938 -36.812 1 47.28 566 HIS A O 1
ATOM 4401 N N . LEU A 1 567 ? 5.863 -21.75 -36 1 39.81 567 LEU A N 1
ATOM 4402 C CA . LEU A 1 567 ? 6.031 -23.172 -36.281 1 39.81 567 LEU A CA 1
ATOM 4403 C C . LEU A 1 567 ? 5.395 -24.031 -35.188 1 39.81 567 LEU A C 1
ATOM 4405 O O . LEU A 1 567 ? 5.273 -25.25 -35.344 1 39.81 567 LEU A O 1
ATOM 4409 N N . ARG A 1 568 ? 4.539 -23.328 -34.375 1 44.41 568 ARG A N 1
ATOM 4410 C CA . ARG A 1 568 ? 3.908 -24.078 -33.281 1 44.41 568 ARG A CA 1
ATOM 4411 C C . ARG A 1 568 ? 4.832 -25.188 -32.781 1 44.41 568 ARG A C 1
ATOM 4413 O O . ARG A 1 568 ? 4.418 -26.344 -32.656 1 44.41 568 ARG A O 1
ATOM 4420 N N . LEU A 1 569 ? 6.031 -25.141 -32.812 1 39.66 569 LEU A N 1
ATOM 4421 C CA . LEU A 1 569 ? 7.059 -26.172 -32.781 1 39.66 569 LEU A CA 1
ATOM 4422 C C . LEU A 1 569 ? 6.98 -26.953 -31.469 1 39.66 569 LEU A C 1
ATOM 4424 O O . LEU A 1 569 ? 6.996 -28.188 -31.469 1 39.66 569 LEU A O 1
ATOM 4428 N N . PRO A 1 570 ? 7.082 -26.266 -30.328 1 43.16 570 PRO A N 1
ATOM 4429 C CA . PRO A 1 570 ? 7.008 -27.219 -29.219 1 43.16 570 PRO A CA 1
ATOM 4430 C C . PRO A 1 570 ? 5.691 -28 -29.203 1 43.16 570 PRO A C 1
ATOM 4432 O O . PRO A 1 570 ? 5.688 -29.203 -28.938 1 43.16 570 PRO A O 1
ATOM 4435 N N . GLY A 1 571 ? 4.609 -27.359 -29.406 1 41.38 571 GLY A N 1
ATOM 4436 C CA . GLY A 1 571 ? 3.365 -28.094 -29.547 1 41.38 571 GLY A CA 1
ATOM 4437 C C . GLY A 1 571 ? 3.365 -29.031 -30.734 1 41.38 571 GLY A C 1
ATOM 4438 O O . GLY A 1 571 ? 2.871 -30.156 -30.641 1 41.38 571 GLY A O 1
ATOM 4439 N N . LEU A 1 572 ? 3.855 -28.516 -31.812 1 44.06 572 LEU A N 1
ATOM 4440 C CA . LEU A 1 572 ? 3.947 -29.391 -33 1 44.06 572 LEU A CA 1
ATOM 4441 C C . LEU A 1 572 ? 4.945 -30.516 -32.75 1 44.06 572 LEU A C 1
ATOM 4443 O O . LEU A 1 572 ? 4.695 -31.656 -33.156 1 44.06 572 LEU A O 1
ATOM 4447 N N . VAL A 1 573 ? 6.078 -30.156 -32.25 1 42.12 573 VAL A N 1
ATOM 4448 C CA . VAL A 1 573 ? 6.984 -31.266 -31.938 1 42.12 573 VAL A CA 1
ATOM 4449 C C . VAL A 1 573 ? 6.324 -32.219 -30.938 1 42.12 573 VAL A C 1
ATOM 4451 O O . VAL A 1 573 ? 6.371 -33.438 -31.094 1 42.12 573 VAL A O 1
ATOM 4454 N N . ILE A 1 574 ? 5.828 -31.516 -29.906 1 43.59 574 ILE A N 1
ATOM 4455 C CA . ILE A 1 574 ? 5.078 -32.375 -28.984 1 43.59 574 ILE A CA 1
ATOM 4456 C C . ILE A 1 574 ? 3.877 -32.969 -29.703 1 43.59 574 ILE A C 1
ATOM 4458 O O . ILE A 1 574 ? 3.578 -34.156 -29.547 1 43.59 574 ILE A O 1
ATOM 4462 N N . PHE A 1 575 ? 3.191 -32.156 -30.453 1 43.66 575 PHE A N 1
ATOM 4463 C CA . PHE A 1 575 ? 2.133 -32.688 -31.312 1 43.66 575 PHE A CA 1
ATOM 4464 C C . PHE A 1 575 ? 2.688 -33.688 -32.281 1 43.66 575 PHE A C 1
ATOM 4466 O O . PHE A 1 575 ? 2.102 -34.75 -32.5 1 43.66 575 PHE A O 1
ATOM 4473 N N . TRP A 1 576 ? 3.672 -33.312 -33.062 1 44.59 576 TRP A N 1
ATOM 4474 C CA . TRP A 1 576 ? 4.293 -34.281 -34 1 44.59 576 TRP A CA 1
ATOM 4475 C C . TRP A 1 576 ? 4.77 -35.531 -33.25 1 44.59 576 TRP A C 1
ATOM 4477 O O . TRP A 1 576 ? 4.578 -36.656 -33.719 1 44.59 576 TRP A O 1
ATOM 4487 N N . LEU A 1 577 ? 5.363 -35.219 -32.188 1 40.72 577 LEU A N 1
ATOM 4488 C CA . LEU A 1 577 ? 5.781 -36.375 -31.375 1 40.72 577 LEU A CA 1
ATOM 4489 C C . LEU A 1 577 ? 4.57 -37.094 -30.828 1 40.72 577 LEU A C 1
ATOM 4491 O O . LEU A 1 577 ? 4.527 -38.344 -30.844 1 40.72 577 LEU A O 1
ATOM 4495 N N . LEU A 1 578 ? 3.668 -36.25 -30.281 1 44.16 578 LEU A N 1
ATOM 4496 C CA . LEU A 1 578 ? 2.463 -36.875 -29.734 1 44.16 578 LEU A CA 1
ATOM 4497 C C . LEU A 1 578 ? 1.494 -37.25 -30.844 1 44.16 578 LEU A C 1
ATOM 4499 O O . LEU A 1 578 ? 0.755 -38.25 -30.734 1 44.16 578 LEU A O 1
ATOM 4503 N N . SER A 1 579 ? 1.334 -36.438 -31.75 1 43.44 579 SER A N 1
ATOM 4504 C CA . SER A 1 579 ? 0.499 -36.812 -32.875 1 43.44 579 SER A CA 1
ATOM 4505 C C . SER A 1 579 ? 0.993 -38.094 -33.531 1 43.44 579 SER A C 1
ATOM 4507 O O . SER A 1 579 ? 0.198 -38.875 -34.062 1 43.44 579 SER A O 1
ATOM 4509 N N . LYS A 1 580 ? 2.215 -38.156 -33.781 1 42.69 580 LYS A N 1
ATOM 4510 C CA . LYS A 1 580 ? 2.68 -39.469 -34.25 1 42.69 580 LYS A CA 1
ATOM 4511 C C . LYS A 1 580 ? 2.281 -40.562 -33.25 1 42.69 580 LYS A C 1
ATOM 4513 O O . LYS A 1 580 ? 2.037 -41.688 -33.656 1 42.69 580 LYS A O 1
ATOM 4518 N N . MET A 1 581 ? 2.27 -40.125 -32.094 1 39.44 581 MET A N 1
ATOM 4519 C CA . MET A 1 581 ? 1.795 -41.094 -31.141 1 39.44 581 MET A CA 1
ATOM 4520 C C . MET A 1 581 ? 0.286 -41 -30.938 1 39.44 581 MET A C 1
ATOM 4522 O O . MET A 1 581 ? -0.359 -41.938 -30.5 1 39.44 581 MET A O 1
ATOM 4526 N N . ALA A 1 582 ? -0.231 -39.75 -30.922 1 45.06 582 ALA A N 1
ATOM 4527 C CA . ALA A 1 582 ? -1.668 -39.625 -30.703 1 45.06 582 ALA A CA 1
ATOM 4528 C C . ALA A 1 582 ? -2.447 -39.844 -32 1 45.06 582 ALA A C 1
ATOM 4530 O O . ALA A 1 582 ? -2.436 -38.969 -32.875 1 45.06 582 ALA A O 1
ATOM 4531 N N . SER A 1 583 ? -2.598 -40.906 -32.406 1 45.47 583 SER A N 1
ATOM 4532 C CA . SER A 1 583 ? -3.283 -41.438 -33.562 1 45.47 583 SER A CA 1
ATOM 4533 C C . SER A 1 583 ? -4.742 -41 -33.594 1 45.47 583 SER A C 1
ATOM 4535 O O . SER A 1 583 ? -5.418 -41.125 -34.625 1 45.47 583 SER A O 1
ATOM 4537 N N . THR A 1 584 ? -5.371 -40.5 -32.438 1 49.47 584 THR A N 1
ATOM 4538 C CA . THR A 1 584 ? -6.824 -40.406 -32.469 1 49.47 584 THR A CA 1
ATOM 4539 C C . THR A 1 584 ? -7.242 -38.938 -32.562 1 49.47 584 THR A C 1
ATOM 4541 O O . THR A 1 584 ? -6.531 -38.031 -32.094 1 49.47 584 THR A O 1
ATOM 4544 N N . PRO A 1 585 ? -8.312 -38.688 -33.344 1 49.56 585 PRO A N 1
ATOM 4545 C CA . PRO A 1 585 ? -8.875 -37.344 -33.531 1 49.56 585 PRO A CA 1
ATOM 4546 C C . PRO A 1 585 ? -9.195 -36.625 -32.25 1 49.56 585 PRO A C 1
ATOM 4548 O O . PRO A 1 585 ? -9 -35.438 -32.125 1 49.56 585 PRO A O 1
ATOM 4551 N N . ARG A 1 586 ? -9.727 -37.25 -31.375 1 55.28 586 ARG A N 1
ATOM 4552 C CA . ARG A 1 586 ? -10.07 -36.594 -30.125 1 55.28 586 ARG A CA 1
ATOM 4553 C C . ARG A 1 586 ? -8.82 -36.062 -29.406 1 55.28 586 ARG A C 1
ATOM 4555 O O . ARG A 1 586 ? -8.836 -35 -28.812 1 55.28 586 ARG A O 1
ATOM 4562 N N . ALA A 1 587 ? -7.891 -36.844 -29.453 1 54.59 587 ALA A N 1
ATOM 4563 C CA . ALA A 1 587 ? -6.637 -36.438 -28.844 1 54.59 587 ALA A CA 1
ATOM 4564 C C . ALA A 1 587 ? -6.086 -35.188 -29.516 1 54.59 587 ALA A C 1
ATOM 4566 O O . ALA A 1 587 ? -5.551 -34.281 -28.844 1 54.59 587 ALA A O 1
ATOM 4567 N N . ARG A 1 588 ? -6.348 -35.156 -30.781 1 52.41 588 ARG A N 1
ATOM 4568 C CA . ARG A 1 588 ? -5.922 -33.969 -31.531 1 52.41 588 ARG A CA 1
ATOM 4569 C C . ARG A 1 588 ? -6.723 -32.75 -31.141 1 52.41 588 ARG A C 1
ATOM 4571 O O . ARG A 1 588 ? -6.172 -31.641 -31.031 1 52.41 588 ARG A O 1
ATOM 4578 N N . ALA A 1 589 ? -7.938 -33 -30.984 1 52.5 589 ALA A N 1
ATOM 4579 C CA . ALA A 1 589 ? -8.805 -31.891 -30.625 1 52.5 589 ALA A CA 1
ATOM 4580 C C . ALA A 1 589 ? -8.438 -31.328 -29.25 1 52.5 589 ALA A C 1
ATOM 4582 O O . ALA A 1 589 ? -8.508 -30.125 -29.031 1 52.5 589 ALA A O 1
ATOM 4583 N N . ARG A 1 590 ? -8.047 -32.188 -28.484 1 55.53 590 ARG A N 1
ATOM 4584 C CA . ARG A 1 590 ? -7.676 -31.734 -27.141 1 55.53 590 ARG A CA 1
ATOM 4585 C C . ARG A 1 590 ? -6.414 -30.875 -27.188 1 55.53 590 ARG A C 1
ATOM 4587 O O . ARG A 1 590 ? -6.266 -29.938 -26.406 1 55.53 590 ARG A O 1
ATOM 4594 N N . LEU A 1 591 ? -5.621 -31.328 -27.969 1 51.66 591 LEU A N 1
ATOM 4595 C CA . LEU A 1 591 ? -4.371 -30.578 -28.094 1 51.66 591 LEU A CA 1
ATOM 4596 C C . LEU A 1 591 ? -4.621 -29.188 -28.641 1 51.66 591 LEU A C 1
ATOM 4598 O O . LEU A 1 591 ? -3.922 -28.234 -28.281 1 51.66 591 LEU A O 1
ATOM 4602 N N . TRP A 1 592 ? -5.633 -29.172 -29.562 1 45.78 592 TRP A N 1
ATOM 4603 C CA . TRP A 1 592 ? -5.945 -27.875 -30.172 1 45.78 592 TRP A CA 1
ATOM 4604 C C . TRP A 1 592 ? -6.777 -27.016 -29.234 1 45.78 592 TRP A C 1
ATOM 4606 O O . TRP A 1 592 ? -6.738 -25.781 -29.312 1 45.78 592 TRP A O 1
ATOM 4616 N N . ALA A 1 593 ? -7.539 -27.547 -28.5 1 44.72 593 ALA A N 1
ATOM 4617 C CA . ALA A 1 593 ? -8.531 -26.766 -27.75 1 44.72 593 ALA A CA 1
ATOM 4618 C C . ALA A 1 593 ? -7.855 -25.812 -26.766 1 44.72 593 ALA A C 1
ATOM 4620 O O . ALA A 1 593 ? -8.297 -24.688 -26.594 1 44.72 593 ALA A O 1
ATOM 4621 N N . ASP A 1 594 ? -6.969 -26.266 -25.953 1 44.97 594 ASP A N 1
ATOM 4622 C CA . ASP A 1 594 ? -6.625 -25.469 -24.797 1 44.97 594 ASP A CA 1
ATOM 4623 C C . ASP A 1 594 ? -5.426 -24.562 -25.078 1 44.97 594 ASP A C 1
ATOM 4625 O O . ASP A 1 594 ? -4.406 -24.641 -24.391 1 44.97 594 ASP A O 1
ATOM 4629 N N . GLN A 1 595 ? -5.434 -24.062 -26.312 1 44.16 595 GLN A N 1
ATOM 4630 C CA . GLN A 1 595 ? -4.281 -23.188 -26.516 1 44.16 595 GLN A CA 1
ATOM 4631 C C . GLN A 1 595 ? -4.469 -21.844 -25.812 1 44.16 595 GLN A C 1
ATOM 4633 O O . GLN A 1 595 ? -5.047 -20.922 -26.375 1 44.16 595 GLN A O 1
ATOM 4638 N N . TYR A 1 596 ? -4.789 -21.906 -24.562 1 47.97 596 TYR A N 1
ATOM 4639 C CA . TYR A 1 596 ? -4.824 -20.625 -23.859 1 47.97 596 TYR A CA 1
ATOM 4640 C C . TYR A 1 596 ? -3.428 -20.016 -23.75 1 47.97 596 TYR A C 1
ATOM 4642 O O . TYR A 1 596 ? -2.469 -20.719 -23.406 1 47.97 596 TYR A O 1
ATOM 4650 N N . THR A 1 597 ? -3.229 -19.109 -24.719 1 52.66 597 THR A N 1
ATOM 4651 C CA . THR A 1 597 ? -1.974 -18.375 -24.641 1 52.66 597 THR A CA 1
ATOM 4652 C C . THR A 1 597 ? -1.815 -17.734 -23.25 1 52.66 597 THR A C 1
ATOM 4654 O O . THR A 1 597 ? -2.709 -17.031 -22.781 1 52.66 597 THR A O 1
ATOM 4657 N N . THR A 1 598 ? -0.903 -18.344 -22.469 1 64.56 598 THR A N 1
ATOM 4658 C CA . THR A 1 598 ? -0.591 -17.812 -21.156 1 64.56 598 THR A CA 1
ATOM 4659 C C . THR A 1 598 ? 0.242 -16.531 -21.266 1 64.56 598 THR A C 1
ATOM 4661 O O . THR A 1 598 ? 1.058 -16.406 -22.188 1 64.56 598 THR A O 1
ATOM 4664 N N . TYR A 1 599 ? -0.091 -15.477 -20.609 1 70.88 599 TYR A N 1
ATOM 4665 C CA . TYR A 1 599 ? 0.607 -14.195 -20.578 1 70.88 599 TYR A CA 1
ATOM 4666 C C . TYR A 1 599 ? 1.938 -14.312 -19.844 1 70.88 599 TYR A C 1
ATOM 4668 O O . TYR A 1 599 ? 2.857 -13.523 -20.094 1 70.88 599 TYR A O 1
ATOM 4676 N N . GLY A 1 600 ? 2.107 -15.328 -19.141 1 72.94 600 GLY A N 1
ATOM 4677 C CA . GLY A 1 600 ? 3.232 -15.453 -18.234 1 72.94 600 GLY A CA 1
ATOM 4678 C C . GLY A 1 600 ? 4.574 -15.469 -18.938 1 72.94 600 GLY A C 1
ATOM 4679 O O . GLY A 1 600 ? 5.406 -14.578 -18.719 1 72.94 600 GLY A O 1
ATOM 4680 N N . PRO A 1 601 ? 4.742 -16.266 -19.953 1 72.44 601 PRO A N 1
ATOM 4681 C CA . PRO A 1 601 ? 6.062 -16.344 -20.594 1 72.44 601 PRO A CA 1
ATOM 4682 C C . PRO A 1 601 ? 6.25 -15.32 -21.703 1 72.44 601 PRO A C 1
ATOM 4684 O O . PRO A 1 601 ? 7.387 -14.984 -22.047 1 72.44 601 PRO A O 1
ATOM 4687 N N . ASN A 1 602 ? 5.242 -14.703 -22.188 1 73.94 602 ASN A N 1
ATOM 4688 C CA . ASN A 1 602 ? 5.352 -13.875 -23.391 1 73.94 602 ASN A CA 1
ATOM 4689 C C . ASN A 1 602 ? 5.527 -12.406 -23.031 1 73.94 602 ASN A C 1
ATOM 4691 O O . ASN A 1 602 ? 6.348 -11.711 -23.641 1 73.94 602 ASN A O 1
ATOM 4695 N N . VAL A 1 603 ? 4.895 -11.977 -22.047 1 78.62 603 VAL A N 1
ATOM 4696 C CA . VAL A 1 603 ? 4.879 -10.547 -21.734 1 78.62 603 VAL A CA 1
ATOM 4697 C C . VAL A 1 603 ? 6.266 -10.109 -21.281 1 78.62 603 VAL A C 1
ATOM 4699 O O . VAL A 1 603 ? 6.754 -9.055 -21.688 1 78.62 603 VAL A O 1
ATOM 4702 N N . PRO A 1 604 ? 6.875 -10.891 -20.484 1 82.75 604 PRO A N 1
ATOM 4703 C CA . PRO A 1 604 ? 8.211 -10.461 -20.047 1 82.75 604 PRO A CA 1
ATOM 4704 C C . PRO A 1 604 ? 9.203 -10.391 -21.219 1 82.75 604 PRO A C 1
ATOM 4706 O O . PRO A 1 604 ? 10.164 -9.617 -21.156 1 82.75 604 PRO A O 1
ATOM 4709 N N . GLY A 1 605 ? 8.984 -11.156 -22.297 1 80.75 605 GLY A N 1
ATOM 4710 C CA . GLY A 1 605 ? 9.812 -11.023 -23.484 1 80.75 605 GLY A CA 1
ATOM 4711 C C . GLY A 1 605 ? 9.703 -9.672 -24.141 1 80.75 605 GLY A C 1
ATOM 4712 O O . GLY A 1 605 ? 10.703 -9.078 -24.547 1 80.75 605 GLY A O 1
ATOM 4713 N N . TYR A 1 606 ? 8.523 -9.211 -24.125 1 82.38 606 TYR A N 1
ATOM 4714 C CA . TYR A 1 606 ? 8.289 -7.902 -24.734 1 82.38 606 TYR A CA 1
ATOM 4715 C C . TYR A 1 606 ? 8.852 -6.789 -23.859 1 82.38 606 TYR A C 1
ATOM 4717 O O . TYR A 1 606 ? 9.453 -5.836 -24.359 1 82.38 606 TYR A O 1
ATOM 4725 N N . THR A 1 607 ? 8.656 -6.973 -22.594 1 83.94 607 THR A N 1
ATOM 4726 C CA . THR A 1 607 ? 9.031 -5.895 -21.688 1 83.94 607 THR A CA 1
ATOM 4727 C C . THR A 1 607 ? 10.555 -5.793 -21.578 1 83.94 607 THR A C 1
ATOM 4729 O O . THR A 1 607 ? 11.102 -4.691 -21.469 1 83.94 607 THR A O 1
ATOM 4732 N N . ILE A 1 608 ? 11.188 -6.871 -21.609 1 84.88 608 ILE A N 1
ATOM 4733 C CA . ILE A 1 608 ? 12.641 -6.82 -21.516 1 84.88 608 ILE A CA 1
ATOM 4734 C C . ILE A 1 608 ? 13.219 -6.23 -22.812 1 84.88 608 ILE A C 1
ATOM 4736 O O . ILE A 1 608 ? 14.195 -5.484 -22.766 1 84.88 608 ILE A O 1
ATOM 4740 N N . ALA A 1 609 ? 12.688 -6.645 -23.938 1 85.19 609 ALA A N 1
ATOM 4741 C CA . ALA A 1 609 ? 13.125 -6.082 -25.219 1 85.19 609 ALA A CA 1
ATOM 4742 C C . ALA A 1 609 ? 12.938 -4.566 -25.234 1 85.19 609 ALA A C 1
ATOM 4744 O O . ALA A 1 609 ? 13.805 -3.832 -25.719 1 85.19 609 ALA A O 1
ATOM 4745 N N . PHE A 1 610 ? 11.844 -4.172 -24.703 1 85.62 610 PHE A N 1
ATOM 4746 C CA . PHE A 1 610 ? 11.555 -2.742 -24.656 1 85.62 610 PHE A CA 1
ATOM 4747 C C . PHE A 1 610 ? 12.531 -2.035 -23.719 1 85.62 610 PHE A C 1
ATOM 4749 O O . PHE A 1 610 ? 13.008 -0.941 -24.016 1 85.62 610 PHE A O 1
ATOM 4756 N N . LEU A 1 611 ? 12.812 -2.607 -22.578 1 85.75 611 LEU A N 1
ATOM 4757 C CA . LEU A 1 611 ? 13.742 -2.027 -21.609 1 85.75 611 LEU A CA 1
ATOM 4758 C C . LEU A 1 611 ? 15.141 -1.913 -22.219 1 85.75 611 LEU A C 1
ATOM 4760 O O . LEU A 1 611 ? 15.789 -0.872 -22.094 1 85.75 611 LEU A O 1
ATOM 4764 N N . LEU A 1 612 ? 15.555 -2.967 -22.859 1 86.5 612 LEU A N 1
ATOM 4765 C CA . LEU A 1 612 ? 16.875 -2.957 -23.484 1 86.5 612 LEU A CA 1
ATOM 4766 C C . LEU A 1 612 ? 16.938 -1.929 -24.609 1 86.5 612 LEU A C 1
ATOM 4768 O O . LEU A 1 612 ? 17.953 -1.259 -24.797 1 86.5 612 LEU A O 1
ATOM 4772 N N . GLY A 1 613 ? 15.844 -1.853 -25.312 1 86 613 GLY A N 1
ATOM 4773 C CA . GLY A 1 613 ? 15.758 -0.829 -26.344 1 86 613 GLY A CA 1
ATOM 4774 C C . GLY A 1 613 ? 15.859 0.581 -25.797 1 86 613 GLY A C 1
ATOM 4775 O O . GLY A 1 613 ? 16.531 1.434 -26.375 1 86 613 GLY A O 1
ATOM 4776 N N . LEU A 1 614 ? 15.289 0.788 -24.688 1 85.88 614 LEU A N 1
ATOM 4777 C CA . LEU A 1 614 ? 15.305 2.111 -24.078 1 85.88 614 LEU A CA 1
ATOM 4778 C C . LEU A 1 614 ? 16.688 2.436 -23.516 1 85.88 614 LEU A C 1
ATOM 4780 O O . LEU A 1 614 ? 17.156 3.576 -23.625 1 85.88 614 LEU A O 1
ATOM 4784 N N . VAL A 1 615 ? 17.281 1.466 -22.938 1 83.25 615 VAL A N 1
ATOM 4785 C CA . VAL A 1 615 ? 18.594 1.684 -22.312 1 83.25 615 VAL A CA 1
ATOM 4786 C C . VAL A 1 615 ? 19.641 1.956 -23.391 1 83.25 615 VAL A C 1
ATOM 4788 O O . VAL A 1 615 ? 20.469 2.855 -23.25 1 83.25 615 VAL A O 1
ATOM 4791 N N . TYR A 1 616 ? 19.578 1.302 -24.516 1 85.06 616 TYR A N 1
ATOM 4792 C CA . TYR A 1 616 ? 20.672 1.339 -25.484 1 85.06 616 TYR A CA 1
ATOM 4793 C C . TYR A 1 616 ? 20.328 2.246 -26.656 1 85.06 616 TYR A C 1
ATOM 4795 O O . TYR A 1 616 ? 21.172 2.498 -27.516 1 85.06 616 TYR A O 1
ATOM 4803 N N . CYS A 1 617 ? 19.109 2.725 -26.688 1 84.12 617 CYS A N 1
ATOM 4804 C CA . CYS A 1 617 ? 18.734 3.551 -27.828 1 84.12 617 CYS A CA 1
ATOM 4805 C C . CYS A 1 617 ? 19.625 4.785 -27.922 1 84.12 617 CYS A C 1
ATOM 4807 O O . CYS A 1 617 ? 19.969 5.227 -29.031 1 84.12 617 CYS A O 1
ATOM 4809 N N . ASN A 1 618 ? 20.094 5.312 -26.75 1 80.44 618 ASN A N 1
ATOM 4810 C CA . ASN A 1 618 ? 20.953 6.492 -26.766 1 80.44 618 ASN A CA 1
ATOM 4811 C C . ASN A 1 618 ? 22.422 6.113 -26.922 1 80.44 618 ASN A C 1
ATOM 4813 O O . ASN A 1 618 ? 23.266 6.965 -27.234 1 80.44 618 ASN A O 1
ATOM 4817 N N . ILE A 1 619 ? 22.719 4.867 -26.656 1 77.88 619 ILE A N 1
ATOM 4818 C CA . ILE A 1 619 ? 24.109 4.402 -26.719 1 77.88 619 ILE A CA 1
ATOM 4819 C C . ILE A 1 619 ? 24.406 3.871 -28.125 1 77.88 619 ILE A C 1
ATOM 4821 O O . ILE A 1 619 ? 25.406 4.25 -28.734 1 77.88 619 ILE A O 1
ATOM 4825 N N . ASN A 1 620 ? 23.531 3.045 -28.625 1 80.44 620 ASN A N 1
ATOM 4826 C CA . ASN A 1 620 ? 23.594 2.455 -29.953 1 80.44 620 ASN A CA 1
ATOM 4827 C C . ASN A 1 620 ? 22.234 2.469 -30.641 1 80.44 620 ASN A C 1
ATOM 4829 O O . ASN A 1 620 ? 21.453 1.536 -30.484 1 80.44 620 ASN A O 1
ATOM 4833 N N . PRO A 1 621 ? 22.016 3.416 -31.438 1 80.19 621 PRO A N 1
ATOM 4834 C CA . PRO A 1 621 ? 20.688 3.615 -32 1 80.19 621 PRO A CA 1
ATOM 4835 C C . PRO A 1 621 ? 20.25 2.457 -32.906 1 80.19 621 PRO A C 1
ATOM 4837 O O . PRO A 1 621 ? 19.078 2.34 -33.25 1 80.19 621 PRO A O 1
ATOM 4840 N N . ILE A 1 622 ? 21.156 1.537 -33.219 1 82.12 622 ILE A N 1
ATOM 4841 C CA . ILE A 1 622 ? 20.797 0.411 -34.094 1 82.12 622 ILE A CA 1
ATOM 4842 C C . ILE A 1 622 ? 19.828 -0.512 -33.344 1 82.12 622 ILE A C 1
ATOM 4844 O O . ILE A 1 622 ? 19.078 -1.257 -33.969 1 82.12 622 ILE A O 1
ATOM 4848 N N . ILE A 1 623 ? 19.766 -0.399 -32.094 1 85.19 623 ILE A N 1
ATOM 4849 C CA . ILE A 1 623 ? 18.922 -1.284 -31.297 1 85.19 623 ILE A CA 1
ATOM 4850 C C . ILE A 1 623 ? 17.453 -0.896 -31.469 1 85.19 623 ILE A C 1
ATOM 4852 O O . ILE A 1 623 ? 16.562 -1.738 -31.344 1 85.19 623 ILE A O 1
ATOM 4856 N N . ALA A 1 624 ? 17.172 0.346 -31.891 1 86.56 624 ALA A N 1
ATOM 4857 C CA . ALA A 1 624 ? 15.797 0.834 -31.984 1 86.56 624 ALA A CA 1
ATOM 4858 C C . ALA A 1 624 ? 15.047 0.142 -33.125 1 86.56 624 ALA A C 1
ATOM 4860 O O . ALA A 1 624 ? 13.961 -0.407 -32.906 1 86.56 624 ALA A O 1
ATOM 4861 N N . PRO A 1 625 ? 15.711 0.056 -34.281 1 85.94 625 PRO A N 1
ATOM 4862 C CA . PRO A 1 625 ? 15 -0.656 -35.344 1 85.94 625 PRO A CA 1
ATOM 4863 C C . PRO A 1 625 ? 14.883 -2.154 -35.094 1 85.94 625 PRO A C 1
ATOM 4865 O O . PRO A 1 625 ? 13.914 -2.787 -35.5 1 85.94 625 PRO A O 1
ATOM 4868 N N . VAL A 1 626 ? 15.82 -2.732 -34.438 1 85.44 626 VAL A N 1
ATOM 4869 C CA . VAL A 1 626 ? 15.781 -4.156 -34.094 1 85.44 626 VAL A CA 1
ATOM 4870 C C . VAL A 1 626 ? 14.633 -4.43 -33.125 1 85.44 626 VAL A C 1
ATOM 4872 O O . VAL A 1 626 ? 13.891 -5.402 -33.312 1 85.44 626 VAL A O 1
ATOM 4875 N N . VAL A 1 627 ? 14.438 -3.543 -32.156 1 87.31 627 VAL A N 1
ATOM 4876 C CA . VAL A 1 627 ? 13.344 -3.693 -31.203 1 87.31 627 VAL A CA 1
ATOM 4877 C C . VAL A 1 627 ? 12.008 -3.5 -31.906 1 87.31 627 VAL A C 1
ATOM 4879 O O . VAL A 1 627 ? 11.039 -4.207 -31.625 1 87.31 627 VAL A O 1
ATOM 4882 N N . LEU A 1 628 ? 11.984 -2.57 -32.875 1 85.19 628 LEU A N 1
ATOM 4883 C CA . LEU A 1 628 ? 10.766 -2.35 -33.656 1 85.19 628 LEU A CA 1
ATOM 4884 C C . LEU A 1 628 ? 10.406 -3.588 -34.469 1 85.19 628 LEU A C 1
ATOM 4886 O O . LEU A 1 628 ? 9.227 -3.959 -34.531 1 85.19 628 LEU A O 1
ATOM 4890 N N . LEU A 1 629 ? 11.391 -4.148 -35 1 82.19 629 LEU A N 1
ATOM 4891 C CA . LEU A 1 629 ? 11.18 -5.371 -35.75 1 82.19 629 LEU A CA 1
ATOM 4892 C C . LEU A 1 629 ? 10.664 -6.488 -34.875 1 82.19 629 LEU A C 1
ATOM 4894 O O . LEU A 1 629 ? 9.727 -7.207 -35.219 1 82.19 629 LEU A O 1
ATOM 4898 N N . TYR A 1 630 ? 11.211 -6.574 -33.719 1 82.56 630 TYR A N 1
ATOM 4899 C CA . TYR A 1 630 ? 10.797 -7.586 -32.781 1 82.56 630 TYR A CA 1
ATOM 4900 C C . TYR A 1 630 ? 9.352 -7.371 -32.344 1 82.56 630 TYR A C 1
ATOM 4902 O O . TYR A 1 630 ? 8.562 -8.32 -32.312 1 82.56 630 TYR A O 1
ATOM 4910 N N . MET A 1 631 ? 8.984 -6.168 -32.094 1 81.5 631 MET A N 1
ATOM 4911 C CA . MET A 1 631 ? 7.641 -5.848 -31.625 1 81.5 631 MET A CA 1
ATOM 4912 C C . MET A 1 631 ? 6.621 -6.051 -32.75 1 81.5 631 MET A C 1
ATOM 4914 O O . MET A 1 631 ? 5.504 -6.504 -32.5 1 81.5 631 MET A O 1
ATOM 4918 N N . THR A 1 632 ? 7 -5.754 -34 1 77 632 THR A N 1
ATOM 4919 C CA . THR A 1 632 ? 6.113 -5.938 -35.125 1 77 632 THR A CA 1
ATOM 4920 C C . THR A 1 632 ? 5.852 -7.422 -35.375 1 77 632 THR A C 1
ATOM 4922 O O . THR A 1 632 ? 4.707 -7.828 -35.594 1 77 632 THR A O 1
ATOM 4925 N N . PHE A 1 633 ? 6.816 -8.234 -35.25 1 73.31 633 PHE A N 1
ATOM 4926 C CA . PHE A 1 633 ? 6.668 -9.672 -35.438 1 73.31 633 PHE A CA 1
ATOM 4927 C C . PHE A 1 633 ? 5.836 -10.273 -34.312 1 73.31 633 PHE A C 1
ATOM 4929 O O . PHE A 1 633 ? 5.043 -11.188 -34.531 1 73.31 633 PHE A O 1
ATOM 4936 N N . SER A 1 634 ? 6.012 -9.703 -33.156 1 73.31 634 SER A N 1
ATOM 4937 C CA . SER A 1 634 ? 5.285 -10.227 -31.984 1 73.31 634 SER A CA 1
ATOM 4938 C C . SER A 1 634 ? 3.801 -9.883 -32.062 1 73.31 634 SER A C 1
ATOM 4940 O O . SER A 1 634 ? 2.949 -10.695 -31.703 1 73.31 634 SER A O 1
ATOM 4942 N N . VAL A 1 635 ? 3.455 -8.695 -32.562 1 68.75 635 VAL A N 1
ATOM 4943 C CA . VAL A 1 635 ? 2.064 -8.273 -32.688 1 68.75 635 VAL A CA 1
ATOM 4944 C C . VAL A 1 635 ? 1.373 -9.094 -33.781 1 68.75 635 VAL A C 1
ATOM 4946 O O . VAL A 1 635 ? 0.201 -9.453 -33.656 1 68.75 635 VAL A O 1
ATOM 4949 N N . ILE A 1 636 ? 2.062 -9.352 -34.781 1 63.94 636 ILE A N 1
ATOM 4950 C CA . ILE A 1 636 ? 1.495 -10.117 -35.875 1 63.94 636 ILE A CA 1
ATOM 4951 C C . ILE A 1 636 ? 1.237 -11.555 -35.438 1 63.94 636 ILE A C 1
ATOM 4953 O O . ILE A 1 636 ? 0.222 -12.156 -35.781 1 63.94 636 ILE A O 1
ATOM 4957 N N . SER A 1 637 ? 2.09 -11.969 -34.562 1 62.25 637 SER A N 1
ATOM 4958 C CA . SER A 1 637 ? 1.969 -13.352 -34.125 1 62.25 637 SER A CA 1
ATOM 4959 C C . SER A 1 637 ? 0.91 -13.484 -33.031 1 62.25 637 SER A C 1
ATOM 4961 O O . SER A 1 637 ? 0.222 -14.508 -32.938 1 62.25 637 SER A O 1
ATOM 4963 N N . GLU A 1 638 ? 0.9 -12.414 -31.984 1 59.12 638 GLU A N 1
ATOM 4964 C CA . GLU A 1 638 ? 0.012 -12.555 -30.844 1 59.12 638 GLU A CA 1
ATOM 4965 C C . GLU A 1 638 ? -1.247 -11.711 -31.016 1 59.12 638 GLU A C 1
ATOM 4967 O O . GLU A 1 638 ? -1.843 -11.266 -30.016 1 59.12 638 GLU A O 1
ATOM 4972 N N . ARG A 1 639 ? -1.679 -11.234 -32.062 1 51 639 ARG A N 1
ATOM 4973 C CA . ARG A 1 639 ? -2.854 -10.383 -32.25 1 51 639 ARG A CA 1
ATOM 4974 C C . ARG A 1 639 ? -3.986 -10.828 -31.328 1 51 639 ARG A C 1
ATOM 4976 O O . ARG A 1 639 ? -4.781 -10 -30.875 1 51 639 ARG A O 1
ATOM 4983 N N . SER A 1 640 ? -4.102 -11.984 -30.984 1 43.44 640 SER A N 1
ATOM 4984 C CA . SER A 1 640 ? -5.328 -12.297 -30.266 1 43.44 640 SER A CA 1
ATOM 4985 C C . SER A 1 640 ? -5.203 -11.961 -28.781 1 43.44 640 SER A C 1
ATOM 4987 O O . SER A 1 640 ? -6.203 -11.93 -28.062 1 43.44 640 SER A O 1
ATOM 4989 N N . CYS A 1 641 ? -3.986 -11.867 -28.172 1 41.91 641 CYS A N 1
ATOM 4990 C CA . CYS A 1 641 ? -3.996 -11.938 -26.703 1 41.91 641 CYS A CA 1
ATOM 4991 C C . CYS A 1 641 ? -3.334 -10.703 -26.109 1 41.91 641 CYS A C 1
ATOM 4993 O O . CYS A 1 641 ? -2.766 -10.773 -25.016 1 41.91 641 CYS A O 1
ATOM 4995 N N . SER A 1 642 ? -3.342 -9.5 -26.594 1 43.19 642 SER A N 1
ATOM 4996 C CA . SER A 1 642 ? -2.408 -8.5 -26.078 1 43.19 642 SER A CA 1
ATOM 4997 C C . SER A 1 642 ? -2.961 -7.824 -24.828 1 43.19 642 SER A C 1
ATOM 4999 O O . SER A 1 642 ? -4.004 -7.172 -24.875 1 43.19 642 SER A O 1
ATOM 5001 N N . CYS A 1 643 ? -2.924 -8.367 -23.609 1 43.03 643 CYS A N 1
ATOM 5002 C CA . CYS A 1 643 ? -3.316 -7.715 -22.359 1 43.03 643 CYS A CA 1
ATOM 5003 C C . CYS A 1 643 ? -2.217 -6.789 -21.859 1 43.03 643 CYS A C 1
ATOM 5005 O O . CYS A 1 643 ? -1.03 -7.066 -22.047 1 43.03 643 CYS A O 1
ATOM 5007 N N . CYS A 1 644 ? -2.555 -5.531 -21.641 1 41.75 644 CYS A N 1
ATOM 5008 C CA . CYS A 1 644 ? -1.734 -4.426 -21.156 1 41.75 644 CYS A CA 1
ATOM 5009 C C . CYS A 1 644 ? -1.253 -4.688 -19.734 1 41.75 644 CYS A C 1
ATOM 5011 O O . CYS A 1 644 ? -2.053 -5.008 -18.859 1 41.75 644 CYS A O 1
ATOM 5013 N N . TYR A 1 645 ? -0.072 -5.246 -19.578 1 43.41 645 TYR A N 1
ATOM 5014 C CA . TYR A 1 645 ? 0.521 -5.426 -18.266 1 43.41 645 TYR A CA 1
ATOM 5015 C C . TYR A 1 645 ? 1.272 -4.172 -17.828 1 43.41 645 TYR A C 1
ATOM 5017 O O . TYR A 1 645 ? 1.834 -3.457 -18.656 1 43.41 645 TYR A O 1
ATOM 5025 N N . TRP A 1 646 ? 1.045 -3.633 -16.688 1 43.44 646 TRP A N 1
ATOM 5026 C CA . TRP A 1 646 ? 1.695 -2.488 -16.062 1 43.44 646 TRP A CA 1
ATOM 5027 C C . TRP A 1 646 ? 3.164 -2.785 -15.773 1 43.44 646 TRP A C 1
ATOM 5029 O O . TRP A 1 646 ? 3.494 -3.83 -15.211 1 43.44 646 TRP A O 1
ATOM 5039 N N . LEU A 1 647 ? 4.129 -2.117 -16.547 1 46.28 647 LEU A N 1
ATOM 5040 C CA . LEU A 1 647 ? 5.57 -2.213 -16.328 1 46.28 647 LEU A CA 1
ATOM 5041 C C . LEU A 1 647 ? 6.043 -1.132 -15.359 1 46.28 647 LEU A C 1
ATOM 5043 O O . LEU A 1 647 ? 5.66 0.033 -15.484 1 46.28 647 LEU A O 1
ATOM 5047 N N . PRO A 1 648 ? 6.586 -1.544 -14.164 1 49.88 648 PRO A N 1
ATOM 5048 C CA . PRO A 1 648 ? 7.227 -0.514 -13.336 1 49.88 648 PRO A CA 1
ATOM 5049 C C . PRO A 1 648 ? 8.172 0.379 -14.141 1 49.88 648 PRO A C 1
ATOM 5051 O O . PRO A 1 648 ? 8.742 -0.061 -15.141 1 49.88 648 PRO A O 1
ATOM 5054 N N . CYS A 1 649 ? 8.062 1.713 -14.016 1 49.5 649 CYS A N 1
ATOM 5055 C CA . CYS A 1 649 ? 8.852 2.709 -14.734 1 49.5 649 CYS A CA 1
ATOM 5056 C C . CYS A 1 649 ? 10.344 2.43 -14.586 1 49.5 649 CYS A C 1
ATOM 5058 O O . CYS A 1 649 ? 10.914 2.629 -13.508 1 49.5 649 CYS A O 1
ATOM 5060 N N . LEU A 1 650 ? 10.953 1.527 -15.438 1 61.75 650 LEU A N 1
ATOM 5061 C CA . LEU A 1 650 ? 12.359 1.141 -15.391 1 61.75 650 LEU A CA 1
ATOM 5062 C C . LEU A 1 650 ? 13.219 2.111 -16.203 1 61.75 650 LEU A C 1
ATOM 5064 O O . LEU A 1 650 ? 14.328 1.773 -16.609 1 61.75 650 LEU A O 1
ATOM 5068 N N . CYS A 1 651 ? 12.648 3.393 -16.469 1 65.44 651 CYS A N 1
ATOM 5069 C CA . CYS A 1 651 ? 13.422 4.41 -17.172 1 65.44 651 CYS A CA 1
ATOM 5070 C C . CYS A 1 651 ? 14.609 4.875 -16.328 1 65.44 651 CYS A C 1
ATOM 5072 O O . CYS A 1 651 ? 15.555 5.465 -16.844 1 65.44 651 CYS A O 1
ATOM 5074 N N . CYS A 1 652 ? 14.5 4.453 -15.078 1 70.06 652 CYS A N 1
ATOM 5075 C CA . CYS A 1 652 ? 15.594 4.867 -14.203 1 70.06 652 CYS A CA 1
ATOM 5076 C C . CYS A 1 652 ? 16.906 4.23 -14.641 1 70.06 652 CYS A C 1
ATOM 5078 O O . CYS A 1 652 ? 17.969 4.844 -14.523 1 70.06 652 CYS A O 1
ATOM 5080 N N . TRP A 1 653 ? 16.859 3.131 -15.281 1 71.81 653 TRP A N 1
ATOM 5081 C CA . TRP A 1 653 ? 18.078 2.434 -15.711 1 71.81 653 TRP A CA 1
ATOM 5082 C C . TRP A 1 653 ? 18.734 3.158 -16.875 1 71.81 653 TRP A C 1
ATOM 5084 O O . TRP A 1 653 ? 19.969 3.188 -16.984 1 71.81 653 TRP A O 1
ATOM 5094 N N . VAL A 1 654 ? 17.891 3.76 -17.688 1 74.69 654 VAL A N 1
ATOM 5095 C CA . VAL A 1 654 ? 18.391 4.516 -18.844 1 74.69 654 VAL A CA 1
ATOM 5096 C C . VAL A 1 654 ? 19.156 5.734 -18.344 1 74.69 654 VAL A C 1
ATOM 5098 O O . VAL A 1 654 ? 20.266 6.008 -18.828 1 74.69 654 VAL A O 1
ATOM 5101 N N . GLN A 1 655 ? 18.641 6.32 -17.406 1 81.06 655 GLN A N 1
ATOM 5102 C CA . GLN A 1 655 ? 19.234 7.559 -16.922 1 81.06 655 GLN A CA 1
ATOM 5103 C C . GLN A 1 655 ? 20.5 7.281 -16.125 1 81.06 655 GLN A C 1
ATOM 5105 O O . GLN A 1 655 ? 21.484 8.023 -16.234 1 81.06 655 GLN A O 1
ATOM 5110 N N . VAL A 1 656 ? 20.422 6.184 -15.375 1 76.94 656 VAL A N 1
ATOM 5111 C CA . VAL A 1 656 ? 21.609 5.828 -14.602 1 76.94 656 VAL A CA 1
ATOM 5112 C C . VAL A 1 656 ? 22.734 5.414 -15.539 1 76.94 656 VAL A C 1
ATOM 5114 O O . VAL A 1 656 ? 23.891 5.797 -15.344 1 76.94 656 VAL A O 1
ATOM 5117 N N . ALA A 1 657 ? 22.422 4.68 -16.594 1 74.88 657 ALA A N 1
ATOM 5118 C CA . ALA A 1 657 ? 23.422 4.254 -17.562 1 74.88 657 ALA A CA 1
ATOM 5119 C C . ALA A 1 657 ? 24.031 5.457 -18.281 1 74.88 657 ALA A C 1
ATOM 5121 O O . ALA A 1 657 ? 25.25 5.512 -18.484 1 74.88 657 ALA A O 1
ATOM 5122 N N . MET A 1 658 ? 23.234 6.379 -18.562 1 79.38 658 MET A N 1
ATOM 5123 C CA . MET A 1 658 ? 23.719 7.57 -19.25 1 79.38 658 MET A CA 1
ATOM 5124 C C . MET A 1 658 ? 24.547 8.445 -18.312 1 79.38 658 MET A C 1
ATOM 5126 O O . MET A 1 658 ? 25.531 9.055 -18.75 1 79.38 658 MET A O 1
ATOM 5130 N N . LEU A 1 659 ? 24.125 8.492 -17.094 1 78.94 659 LEU A N 1
ATOM 5131 C CA . LEU A 1 659 ? 24.875 9.258 -16.109 1 78.94 659 LEU A CA 1
ATOM 5132 C C . LEU A 1 659 ? 26.297 8.703 -15.938 1 78.94 659 LEU A C 1
ATOM 5134 O O . LEU A 1 659 ? 27.266 9.461 -15.883 1 78.94 659 LEU A O 1
ATOM 5138 N N . VAL A 1 660 ? 26.375 7.41 -15.867 1 74.38 660 VAL A N 1
ATOM 5139 C CA . VAL A 1 660 ? 27.656 6.758 -15.68 1 74.38 660 VAL A CA 1
ATOM 5140 C C . VAL A 1 660 ? 28.531 6.953 -16.922 1 74.38 660 VAL A C 1
ATOM 5142 O O . VAL A 1 660 ? 29.703 7.281 -16.828 1 74.38 660 VAL A O 1
ATOM 5145 N N . LEU A 1 661 ? 28 6.828 -18.109 1 76.94 661 LEU A N 1
ATOM 5146 C CA . LEU A 1 661 ? 28.734 6.93 -19.359 1 76.94 661 LEU A CA 1
ATOM 5147 C C . LEU A 1 661 ? 29.219 8.359 -19.594 1 76.94 661 LEU A C 1
ATOM 5149 O O . LEU A 1 661 ? 30.359 8.57 -20 1 76.94 661 LEU A O 1
ATOM 5153 N N . LEU A 1 662 ? 28.391 9.312 -19.328 1 77.5 662 LEU A N 1
ATOM 5154 C CA . LEU A 1 662 ? 28.766 10.703 -19.547 1 77.5 662 LEU A CA 1
ATOM 5155 C C . LEU A 1 662 ? 29.812 11.148 -18.516 1 77.5 662 LEU A C 1
ATOM 5157 O O . LEU A 1 662 ? 30.672 11.984 -18.828 1 77.5 662 LEU A O 1
ATOM 5161 N N . SER A 1 663 ? 29.719 10.594 -17.297 1 74.94 663 SER A N 1
ATOM 5162 C CA . SER A 1 663 ? 30.719 10.922 -16.266 1 74.94 663 SER A CA 1
ATOM 5163 C C . SER A 1 663 ? 32.094 10.398 -16.641 1 74.94 663 SER A C 1
ATOM 5165 O O . SER A 1 663 ? 33.094 11.078 -16.438 1 74.94 663 SER A O 1
ATOM 5167 N N . ILE A 1 664 ? 32.156 9.273 -17.281 1 72.31 664 ILE A N 1
ATOM 5168 C CA . ILE A 1 664 ? 33.438 8.664 -17.672 1 72.31 664 ILE A CA 1
ATOM 5169 C C . ILE A 1 664 ? 34.031 9.438 -18.844 1 72.31 664 ILE A C 1
ATOM 5171 O O . ILE A 1 664 ? 35.25 9.578 -18.953 1 72.31 664 ILE A O 1
ATOM 5175 N N . LYS A 1 665 ? 33.156 9.914 -19.641 1 75.25 665 LYS A N 1
ATOM 5176 C CA . LYS A 1 665 ? 33.625 10.656 -20.812 1 75.25 665 LYS A CA 1
ATOM 5177 C C . LYS A 1 665 ? 34 12.086 -20.453 1 75.25 665 LYS A C 1
ATOM 5179 O O . LYS A 1 665 ? 34.406 12.867 -21.312 1 75.25 665 LYS A O 1
ATOM 5184 N N . GLY A 1 666 ? 33.844 12.461 -19.141 1 70 666 GLY A N 1
ATOM 5185 C CA . GLY A 1 666 ? 34.312 13.742 -18.641 1 70 666 GLY A CA 1
ATOM 5186 C C . GLY A 1 666 ? 33.438 14.898 -19.016 1 70 666 GLY A C 1
ATOM 5187 O O . GLY A 1 666 ? 33.906 16.016 -19.219 1 70 666 GLY A O 1
ATOM 5188 N N . PHE A 1 667 ? 32.219 14.617 -19.344 1 75.75 667 PHE A N 1
ATOM 5189 C CA . PHE A 1 667 ? 31.297 15.695 -19.688 1 75.75 667 PHE A CA 1
ATOM 5190 C C . PHE A 1 667 ? 31.047 16.594 -18.484 1 75.75 667 PHE A C 1
ATOM 5192 O O . PHE A 1 667 ? 30.656 16.125 -17.422 1 75.75 667 PHE A O 1
ATOM 5199 N N . GLN A 1 668 ? 31.375 17.906 -18.531 1 75.38 668 GLN A N 1
ATOM 5200 C CA . GLN A 1 668 ? 31.344 18.859 -17.422 1 75.38 668 GLN A CA 1
ATOM 5201 C C . GLN A 1 668 ? 29.906 19.094 -16.938 1 75.38 668 GLN A C 1
ATOM 5203 O O . GLN A 1 668 ? 29.688 19.375 -15.766 1 75.38 668 GLN A O 1
ATOM 5208 N N . TRP A 1 669 ? 28.875 18.922 -17.844 1 79.06 669 TRP A N 1
ATOM 5209 C CA . TRP A 1 669 ? 27.5 19.25 -17.484 1 79.06 669 TRP A CA 1
ATOM 5210 C C . TRP A 1 669 ? 26.719 18 -17.078 1 79.06 669 TRP A C 1
ATOM 5212 O O . TRP A 1 669 ? 25.5 17.984 -17.156 1 79.06 669 TRP A O 1
ATOM 5222 N N . VAL A 1 670 ? 27.391 17 -16.547 1 79.56 670 VAL A N 1
ATOM 5223 C CA . VAL A 1 670 ? 26.797 15.727 -16.156 1 79.56 670 VAL A CA 1
ATOM 5224 C C . VAL A 1 670 ? 25.812 15.945 -15.023 1 79.56 670 VAL A C 1
ATOM 5226 O O . VAL A 1 670 ? 24.75 15.312 -14.984 1 79.56 670 VAL A O 1
ATOM 5229 N N . PRO A 1 671 ? 26.016 17.031 -14.18 1 79.31 671 PRO A N 1
ATOM 5230 C CA . PRO A 1 671 ? 25.094 17.188 -13.055 1 79.31 671 PRO A CA 1
ATOM 5231 C C . PRO A 1 671 ? 23.703 17.625 -13.492 1 79.31 671 PRO A C 1
ATOM 5233 O O . PRO A 1 671 ? 22.734 17.438 -12.758 1 79.31 671 PRO A O 1
ATOM 5236 N N . LEU A 1 672 ? 23.531 18.062 -14.641 1 83.62 672 LEU A N 1
ATOM 5237 C CA . LEU A 1 672 ? 22.219 18.469 -15.141 1 83.62 672 LEU A CA 1
ATOM 5238 C C . LEU A 1 672 ? 21.344 17.25 -15.422 1 83.62 672 LEU A C 1
ATOM 5240 O O . LEU A 1 672 ? 20.141 17.375 -15.57 1 83.62 672 LEU A O 1
ATOM 5244 N N . LEU A 1 673 ? 21.969 16.078 -15.398 1 85.69 673 LEU A N 1
ATOM 5245 C CA . LEU A 1 673 ? 21.234 14.859 -15.672 1 85.69 673 LEU A CA 1
ATOM 5246 C C . LEU A 1 673 ? 20.812 14.188 -14.367 1 85.69 673 LEU A C 1
ATOM 5248 O O . LEU A 1 673 ? 19.984 13.266 -14.375 1 85.69 673 LEU A O 1
ATOM 5252 N N . ILE A 1 674 ? 21.156 14.766 -13.258 1 80.75 674 ILE A N 1
ATOM 5253 C CA . ILE A 1 674 ? 20.922 14.148 -11.961 1 80.75 674 ILE A CA 1
ATOM 5254 C C . ILE A 1 674 ? 19.422 14.234 -11.625 1 80.75 674 ILE A C 1
ATOM 5256 O O . ILE A 1 674 ? 18.859 13.289 -11.07 1 80.75 674 ILE A O 1
ATOM 5260 N N . PRO A 1 675 ? 18.703 15.227 -12.062 1 80.38 675 PRO A N 1
ATOM 5261 C CA . PRO A 1 675 ? 17.281 15.305 -11.711 1 80.38 675 PRO A CA 1
ATOM 5262 C C . PRO A 1 675 ? 16.422 14.305 -12.484 1 80.38 675 PRO A C 1
ATOM 5264 O O . PRO A 1 675 ? 15.312 13.992 -12.055 1 80.38 675 PRO A O 1
ATOM 5267 N N . ALA A 1 676 ? 16.906 13.844 -13.516 1 84.75 676 ALA A N 1
ATOM 5268 C CA . ALA A 1 676 ? 16.094 13.008 -14.398 1 84.75 676 ALA A CA 1
ATOM 5269 C C . ALA A 1 676 ? 15.648 11.734 -13.688 1 84.75 676 ALA A C 1
ATOM 5271 O O . ALA A 1 676 ? 14.469 11.383 -13.711 1 84.75 676 ALA A O 1
ATOM 5272 N N . PRO A 1 677 ? 16.578 11.023 -12.961 1 83.56 677 PRO A N 1
ATOM 5273 C CA . PRO A 1 677 ? 16.109 9.836 -12.25 1 83.56 677 PRO A CA 1
ATOM 5274 C C . PRO A 1 677 ? 15.109 10.172 -11.141 1 83.56 677 PRO A C 1
ATOM 5276 O O . PRO A 1 677 ? 14.203 9.383 -10.859 1 83.56 677 PRO A O 1
ATOM 5279 N N . PHE A 1 678 ? 15.203 11.312 -10.641 1 80 678 PHE A N 1
ATOM 5280 C CA . PHE A 1 678 ? 14.297 11.711 -9.57 1 80 678 PHE A CA 1
ATOM 5281 C C . PHE A 1 678 ? 12.914 12.055 -10.125 1 80 678 PHE A C 1
ATOM 5283 O O . PHE A 1 678 ? 11.898 11.766 -9.492 1 80 678 PHE A O 1
ATOM 5290 N N . ILE A 1 679 ? 12.938 12.609 -11.242 1 82.94 679 ILE A N 1
ATOM 5291 C CA . ILE A 1 679 ? 11.664 12.914 -11.898 1 82.94 679 ILE A CA 1
ATOM 5292 C C . ILE A 1 679 ? 10.953 11.625 -12.281 1 82.94 679 ILE A C 1
ATOM 5294 O O . ILE A 1 679 ? 9.742 11.5 -12.117 1 82.94 679 ILE A O 1
ATOM 5298 N N . THR A 1 680 ? 11.711 10.68 -12.695 1 86 680 THR A N 1
ATOM 5299 C CA . THR A 1 680 ? 11.141 9.398 -13.078 1 86 680 THR A CA 1
ATOM 5300 C C . THR A 1 680 ? 10.617 8.648 -11.859 1 86 680 THR A C 1
ATOM 5302 O O . THR A 1 680 ? 9.555 8.023 -11.906 1 86 680 THR A O 1
ATOM 5305 N N . LEU A 1 681 ? 11.336 8.805 -10.828 1 83.44 681 LEU A N 1
ATOM 5306 C CA . LEU A 1 681 ? 10.891 8.164 -9.594 1 83.44 681 LEU A CA 1
ATOM 5307 C C . LEU A 1 681 ? 9.625 8.836 -9.062 1 83.44 681 LEU A C 1
ATOM 5309 O O . LEU A 1 681 ? 8.711 8.164 -8.578 1 83.44 681 LEU A O 1
ATOM 5313 N N . ALA A 1 682 ? 9.633 10.141 -9.211 1 83.12 682 ALA A N 1
ATOM 5314 C CA . ALA A 1 682 ? 8.453 10.883 -8.773 1 83.12 682 ALA A CA 1
ATOM 5315 C C . ALA A 1 682 ? 7.234 10.508 -9.617 1 83.12 682 ALA A C 1
ATOM 5317 O O . ALA A 1 682 ? 6.129 10.375 -9.094 1 83.12 682 ALA A O 1
ATOM 5318 N N . PHE A 1 683 ? 7.43 10.352 -10.859 1 86 683 PHE A N 1
ATOM 5319 C CA . PHE A 1 683 ? 6.355 9.945 -11.75 1 86 683 PHE A CA 1
ATOM 5320 C C . PHE A 1 683 ? 5.871 8.539 -11.406 1 86 683 PHE A C 1
ATOM 5322 O O . PHE A 1 683 ? 4.664 8.281 -11.391 1 86 683 PHE A O 1
ATOM 5329 N N . HIS A 1 684 ? 6.824 7.707 -11.062 1 85.75 684 HIS A N 1
ATOM 5330 C CA . HIS A 1 684 ? 6.473 6.332 -10.734 1 85.75 684 HIS A CA 1
ATOM 5331 C C . HIS A 1 684 ? 5.633 6.27 -9.461 1 85.75 684 HIS A C 1
ATOM 5333 O O . HIS A 1 684 ? 4.625 5.566 -9.406 1 85.75 684 HIS A O 1
ATOM 5339 N N . VAL A 1 685 ? 6.023 7.016 -8.57 1 83.38 685 VAL A N 1
ATOM 5340 C CA . VAL A 1 685 ? 5.297 7.02 -7.305 1 83.38 685 VAL A CA 1
ATOM 5341 C C . VAL A 1 685 ? 3.914 7.633 -7.504 1 83.38 685 VAL A C 1
ATOM 5343 O O . VAL A 1 685 ? 2.926 7.148 -6.949 1 83.38 685 VAL A O 1
ATOM 5346 N N . SER A 1 686 ? 3.859 8.656 -8.305 1 84.56 686 SER A N 1
ATOM 5347 C CA . SER A 1 686 ? 2.574 9.289 -8.586 1 84.56 686 SER A CA 1
ATOM 5348 C C . SER A 1 686 ? 1.634 8.328 -9.305 1 84.56 686 SER A C 1
ATOM 5350 O O . SER A 1 686 ? 0.437 8.289 -9.016 1 84.56 686 SER A O 1
ATOM 5352 N N . CYS A 1 687 ? 2.16 7.566 -10.148 1 85.31 687 CYS A N 1
ATOM 5353 C CA . CYS A 1 687 ? 1.34 6.605 -10.883 1 85.31 687 CYS A CA 1
ATOM 5354 C C . CYS A 1 687 ? 0.861 5.488 -9.961 1 85.31 687 CYS A C 1
ATOM 5356 O O . CYS A 1 687 ? -0.274 5.023 -10.086 1 85.31 687 CYS A O 1
ATOM 5358 N N . LEU A 1 688 ? 1.738 5.168 -9.086 1 84.62 688 LEU A N 1
ATOM 5359 C CA . LEU A 1 688 ? 1.363 4.105 -8.164 1 84.62 688 LEU A CA 1
ATOM 5360 C C . LEU A 1 688 ? 0.244 4.559 -7.23 1 84.62 688 LEU A C 1
ATOM 5362 O O . LEU A 1 688 ? -0.66 3.783 -6.914 1 84.62 688 LEU A O 1
ATOM 5366 N N . VAL A 1 689 ? 0.257 5.727 -6.93 1 82.5 689 VAL A N 1
ATOM 5367 C CA . VAL A 1 689 ? -0.733 6.25 -5.992 1 82.5 689 VAL A CA 1
ATOM 5368 C C . VAL A 1 689 ? -2.062 6.465 -6.715 1 82.5 689 VAL A C 1
ATOM 5370 O O . VAL A 1 689 ? -3.129 6.211 -6.148 1 82.5 689 VAL A O 1
ATOM 5373 N N . LEU A 1 690 ? -2.02 6.801 -7.949 1 86.94 690 LEU A N 1
ATOM 5374 C CA . LEU A 1 690 ? -3.229 7.207 -8.656 1 86.94 690 LEU A CA 1
ATOM 5375 C C . LEU A 1 690 ? -3.889 6.008 -9.328 1 86.94 690 LEU A C 1
ATOM 5377 O O . LEU A 1 690 ? -5.117 5.941 -9.422 1 86.94 690 LEU A O 1
ATOM 5381 N N . PHE A 1 691 ? -3.104 5.004 -9.75 1 89.56 691 PHE A N 1
ATOM 5382 C CA . PHE A 1 691 ? -3.707 4.016 -10.633 1 89.56 691 PHE A CA 1
ATOM 5383 C C . PHE A 1 691 ? -3.654 2.627 -10.008 1 89.56 691 PHE A C 1
ATOM 5385 O O . PHE A 1 691 ? -4.297 1.695 -10.492 1 89.56 691 PHE A O 1
ATOM 5392 N N . ASN A 1 692 ? -2.988 2.42 -8.953 1 86.12 692 ASN A N 1
ATOM 5393 C CA . ASN A 1 692 ? -2.848 1.087 -8.383 1 86.12 692 ASN A CA 1
ATOM 5394 C C . ASN A 1 692 ? -4.188 0.544 -7.895 1 86.12 692 ASN A C 1
ATOM 5396 O O . ASN A 1 692 ? -4.531 -0.608 -8.164 1 86.12 692 ASN A O 1
ATOM 5400 N N . ARG A 1 693 ? -5.035 1.301 -7.273 1 88.25 693 ARG A N 1
ATOM 5401 C CA . ARG A 1 693 ? -6.297 0.838 -6.707 1 88.25 693 ARG A CA 1
ATOM 5402 C C . ARG A 1 693 ? -7.324 0.58 -7.805 1 88.25 693 ARG A C 1
ATOM 5404 O O . ARG A 1 693 ? -7.965 -0.474 -7.824 1 88.25 693 ARG A O 1
ATOM 5411 N N . PRO A 1 694 ? -7.445 1.555 -8.75 1 89.38 694 PRO A N 1
ATOM 5412 C CA . PRO A 1 694 ? -8.438 1.318 -9.805 1 89.38 694 PRO A CA 1
ATOM 5413 C C . PRO A 1 694 ? -8.094 0.11 -10.672 1 89.38 694 PRO A C 1
ATOM 5415 O O . PRO A 1 694 ? -8.977 -0.449 -11.336 1 89.38 694 PRO A O 1
ATOM 5418 N N . TRP A 1 695 ? -6.859 -0.28 -10.664 1 87.12 695 TRP A N 1
ATOM 5419 C CA . TRP A 1 695 ? -6.453 -1.433 -11.461 1 87.12 695 TRP A CA 1
ATOM 5420 C C . TRP A 1 695 ? -6.832 -2.736 -10.758 1 87.12 695 TRP A C 1
ATOM 5422 O O . TRP A 1 695 ? -6.926 -3.785 -11.406 1 87.12 695 TRP A O 1
ATOM 5432 N N . THR A 1 696 ? -7.086 -2.611 -9.477 1 84.31 696 THR A N 1
ATOM 5433 C CA . THR A 1 696 ? -7.324 -3.842 -8.734 1 84.31 696 THR A CA 1
ATOM 5434 C C . THR A 1 696 ? -8.805 -3.979 -8.375 1 84.31 696 THR A C 1
ATOM 5436 O O . THR A 1 696 ? -9.344 -5.086 -8.367 1 84.31 696 THR A O 1
ATOM 5439 N N . VAL A 1 697 ? -9.414 -2.838 -8.094 1 88.06 697 VAL A N 1
ATOM 5440 C CA . VAL A 1 697 ? -10.797 -2.932 -7.641 1 88.06 697 VAL A CA 1
ATOM 5441 C C . VAL A 1 697 ? -11.648 -1.89 -8.359 1 88.06 697 VAL A C 1
ATOM 5443 O O . VAL A 1 697 ? -11.133 -0.864 -8.812 1 88.06 697 VAL A O 1
ATOM 5446 N N . MET A 1 698 ? -12.898 -2.248 -8.469 1 91.31 698 MET A N 1
ATOM 5447 C CA . MET A 1 698 ? -13.852 -1.302 -9.039 1 91.31 698 MET A CA 1
ATOM 5448 C C . MET A 1 698 ? -14.266 -0.261 -8.008 1 91.31 698 MET A C 1
ATOM 5450 O O . MET A 1 698 ? -14.305 -0.549 -6.809 1 91.31 698 MET A O 1
ATOM 5454 N N . SER A 1 699 ? -14.531 0.931 -8.484 1 92.62 699 SER A N 1
ATOM 5455 C CA . SER A 1 699 ? -14.945 2.008 -7.59 1 92.62 699 SER A CA 1
ATOM 5456 C C . SER A 1 699 ? -16.391 1.852 -7.164 1 92.62 699 SER A C 1
ATOM 5458 O O . SER A 1 699 ? -17.172 1.156 -7.824 1 92.62 699 SER A O 1
ATOM 5460 N N . ALA A 1 700 ? -16.75 2.439 -6.016 1 92.88 700 ALA A N 1
ATOM 5461 C CA . ALA A 1 700 ? -18.109 2.398 -5.508 1 92.88 700 ALA A CA 1
ATOM 5462 C C . ALA A 1 700 ? -19.078 3.086 -6.473 1 92.88 700 ALA A C 1
ATOM 5464 O O . ALA A 1 700 ? -20.203 2.613 -6.684 1 92.88 700 ALA A O 1
ATOM 5465 N N . HIS A 1 701 ? -18.609 4.16 -7.07 1 91.62 701 HIS A N 1
ATOM 5466 C CA . HIS A 1 701 ? -19.453 4.895 -8.008 1 91.62 701 HIS A CA 1
ATOM 5467 C C . HIS A 1 701 ? -19.75 4.066 -9.25 1 91.62 701 HIS A C 1
ATOM 5469 O O . HIS A 1 701 ? -20.891 4 -9.703 1 91.62 701 HIS A O 1
ATOM 5475 N N . ASP A 1 702 ? -18.75 3.496 -9.82 1 91.12 702 ASP A N 1
ATOM 5476 C CA . ASP A 1 702 ? -18.938 2.686 -11.023 1 91.12 702 ASP A CA 1
ATOM 5477 C C . ASP A 1 702 ? -19.797 1.454 -10.727 1 91.12 702 ASP A C 1
ATOM 5479 O O . ASP A 1 702 ? -20.562 1.008 -11.578 1 91.12 702 ASP A O 1
ATOM 5483 N N . ALA A 1 703 ? -19.609 0.885 -9.555 1 92.19 703 ALA A N 1
ATOM 5484 C CA . ALA A 1 703 ? -20.422 -0.258 -9.164 1 92.19 703 ALA A CA 1
ATOM 5485 C C . ALA A 1 703 ? -21.891 0.139 -9.039 1 92.19 703 ALA A C 1
ATOM 5487 O O . ALA A 1 703 ? -22.781 -0.602 -9.461 1 92.19 703 ALA A O 1
ATOM 5488 N N . ALA A 1 704 ? -22.141 1.282 -8.43 1 90.81 704 ALA A N 1
ATOM 5489 C CA . ALA A 1 704 ? -23.516 1.77 -8.289 1 90.81 704 ALA A CA 1
ATOM 5490 C C . ALA A 1 704 ? -24.141 2.059 -9.648 1 90.81 704 ALA A C 1
ATOM 5492 O O . ALA A 1 704 ? -25.328 1.791 -9.867 1 90.81 704 ALA A O 1
ATOM 5493 N N . MET A 1 705 ? -23.344 2.604 -10.555 1 90.31 705 MET A N 1
ATOM 5494 C CA . MET A 1 705 ? -23.828 2.895 -11.898 1 90.31 705 MET A CA 1
ATOM 5495 C C . MET A 1 705 ? -24.203 1.61 -12.633 1 90.31 705 MET A C 1
ATOM 5497 O O . MET A 1 705 ? -25.203 1.564 -13.352 1 90.31 705 MET A O 1
ATOM 5501 N N . LEU A 1 706 ? -23.422 0.616 -12.438 1 89.5 706 LEU A N 1
ATOM 5502 C CA . LEU A 1 706 ? -23.688 -0.66 -13.094 1 89.5 706 LEU A CA 1
ATOM 5503 C C . LEU A 1 706 ? -24.891 -1.35 -12.469 1 89.5 706 LEU A C 1
ATOM 5505 O O . LEU A 1 706 ? -25.656 -2.039 -13.156 1 89.5 706 LEU A O 1
ATOM 5509 N N . ASP A 1 707 ? -25.047 -1.224 -11.148 1 89.19 707 ASP A N 1
ATOM 5510 C CA . ASP A 1 707 ? -26.234 -1.759 -10.492 1 89.19 707 ASP A CA 1
ATOM 5511 C C . ASP A 1 707 ? -27.5 -1.064 -11 1 89.19 707 ASP A C 1
ATOM 5513 O O . ASP A 1 707 ? -28.547 -1.702 -11.156 1 89.19 707 ASP A O 1
ATOM 5517 N N . LEU A 1 708 ? -27.391 0.24 -11.188 1 87.38 708 LEU A N 1
ATOM 5518 C CA . LEU A 1 708 ? -28.516 0.989 -11.742 1 87.38 708 LEU A CA 1
ATOM 5519 C C . LEU A 1 708 ? -28.844 0.516 -13.156 1 87.38 708 LEU A C 1
ATOM 5521 O O . LEU A 1 708 ? -30.016 0.397 -13.523 1 87.38 708 LEU A O 1
ATOM 5525 N N . LYS A 1 709 ? -27.828 0.305 -13.906 1 85.12 709 LYS A N 1
ATOM 5526 C CA . LYS A 1 709 ? -28.016 -0.217 -15.258 1 85.12 709 LYS A CA 1
ATOM 5527 C C . LYS A 1 709 ? -28.719 -1.577 -15.227 1 85.12 709 LYS A C 1
ATOM 5529 O O . LYS A 1 709 ? -29.641 -1.826 -16 1 85.12 709 LYS A O 1
ATOM 5534 N N . ASP A 1 710 ? -28.281 -2.445 -14.312 1 83.62 710 ASP A N 1
ATOM 5535 C CA . ASP A 1 710 ? -28.891 -3.766 -14.172 1 83.62 710 ASP A CA 1
ATOM 5536 C C . ASP A 1 710 ? -30.344 -3.658 -13.727 1 83.62 710 ASP A C 1
ATOM 5538 O O . ASP A 1 710 ? -31.203 -4.43 -14.18 1 83.62 710 ASP A O 1
ATOM 5542 N N . ALA A 1 711 ? -30.594 -2.746 -12.812 1 84.12 711 ALA A N 1
ATOM 5543 C CA . ALA A 1 711 ? -31.953 -2.551 -12.328 1 84.12 711 ALA A CA 1
ATOM 5544 C C . ALA A 1 711 ? -32.875 -2.051 -13.438 1 84.12 711 ALA A C 1
ATOM 5546 O O . ALA A 1 711 ? -34.031 -2.439 -13.508 1 84.12 711 ALA A O 1
ATOM 5547 N N . THR A 1 712 ? -32.344 -1.183 -14.266 1 81.25 712 THR A N 1
ATOM 5548 C CA . THR A 1 712 ? -33.125 -0.636 -15.359 1 81.25 712 THR A CA 1
ATOM 5549 C C . THR A 1 712 ? -33.406 -1.696 -16.422 1 81.25 712 THR A C 1
ATOM 5551 O O . THR A 1 712 ? -34.469 -1.756 -17 1 81.25 712 THR A O 1
ATOM 5554 N N . ASP A 1 713 ? -32.406 -2.535 -16.719 1 78.94 713 ASP A N 1
ATOM 5555 C CA . ASP A 1 713 ? -32.531 -3.559 -17.75 1 78.94 713 ASP A CA 1
ATOM 5556 C C . ASP A 1 713 ? -33.438 -4.707 -17.281 1 78.94 713 ASP A C 1
ATOM 5558 O O . ASP A 1 713 ? -34.25 -5.238 -18.047 1 78.94 713 ASP A O 1
ATOM 5562 N N . ARG A 1 714 ? -33.344 -5.078 -15.977 1 80.31 714 ARG A N 1
ATOM 5563 C CA . ARG A 1 714 ? -34.031 -6.273 -15.492 1 80.31 714 ARG A CA 1
ATOM 5564 C C . ARG A 1 714 ? -35.25 -5.906 -14.648 1 80.31 714 ARG A C 1
ATOM 5566 O O . ARG A 1 714 ? -36.125 -6.734 -14.43 1 80.31 714 ARG A O 1
ATOM 5573 N N . GLY A 1 715 ? -35.344 -4.711 -14.188 1 72.44 715 GLY A N 1
ATOM 5574 C CA . GLY A 1 715 ? -36.469 -4.277 -13.367 1 72.44 715 GLY A CA 1
ATOM 5575 C C . GLY A 1 715 ? -36.25 -4.504 -11.891 1 72.44 715 GLY A C 1
ATOM 5576 O O . GLY A 1 715 ? -36.938 -3.934 -11.055 1 72.44 715 GLY A O 1
ATOM 5577 N N . ASP A 1 716 ? -35.469 -5.703 -11.539 1 73.5 716 ASP A N 1
ATOM 5578 C CA . ASP A 1 716 ? -35.219 -5.984 -10.133 1 73.5 716 ASP A CA 1
ATOM 5579 C C . ASP A 1 716 ? -33.719 -6.117 -9.859 1 73.5 716 ASP A C 1
ATOM 5581 O O . ASP A 1 716 ? -32.969 -6.633 -10.695 1 73.5 716 ASP A O 1
ATOM 5585 N N . GLU A 1 717 ? -33.344 -5.523 -8.703 1 74.19 717 GLU A N 1
ATOM 5586 C CA . GLU A 1 717 ? -31.938 -5.566 -8.32 1 74.19 717 GLU A CA 1
ATOM 5587 C C . GLU A 1 717 ? -31.578 -6.906 -7.688 1 74.19 717 GLU A C 1
ATOM 5589 O O . GLU A 1 717 ? -30.422 -7.316 -7.703 1 74.19 717 GLU A O 1
ATOM 5594 N N . ALA A 1 718 ? -32.594 -7.641 -7.254 1 79.38 718 ALA A N 1
ATOM 5595 C CA . ALA A 1 718 ? -32.344 -8.883 -6.539 1 79.38 718 ALA A CA 1
ATOM 5596 C C . ALA A 1 718 ? -32.125 -10.039 -7.508 1 79.38 718 ALA A C 1
ATOM 5598 O O . ALA A 1 718 ? -32.656 -10.047 -8.617 1 79.38 718 ALA A O 1
ATOM 5599 N N . MET A 1 719 ? -31.25 -10.93 -7.211 1 85.56 719 MET A N 1
ATOM 5600 C CA . MET A 1 719 ? -30.906 -12.07 -8.055 1 85.56 719 MET A CA 1
ATOM 5601 C C . MET A 1 719 ? -32.031 -13.086 -8.07 1 85.56 719 MET A C 1
ATOM 5603 O O . MET A 1 719 ? -32.656 -13.352 -7.039 1 85.56 719 MET A O 1
ATOM 5607 N N . SER A 1 720 ? -32.312 -13.57 -9.219 1 84.88 720 SER A N 1
ATOM 5608 C CA . SER A 1 720 ? -33.344 -14.602 -9.375 1 84.88 720 SER A CA 1
ATOM 5609 C C . SER A 1 720 ? -32.844 -15.953 -8.883 1 84.88 720 SER A C 1
ATOM 5611 O O . SER A 1 720 ? -31.641 -16.156 -8.711 1 84.88 720 SER A O 1
ATOM 5613 N N . GLN A 1 721 ? -33.688 -16.828 -8.609 1 87 721 GLN A N 1
ATOM 5614 C CA . GLN A 1 721 ? -33.344 -18.156 -8.141 1 87 721 GLN A CA 1
ATOM 5615 C C . GLN A 1 721 ? -32.562 -18.938 -9.211 1 87 721 GLN A C 1
ATOM 5617 O O . GLN A 1 721 ? -31.672 -19.719 -8.891 1 87 721 GLN A O 1
ATOM 5622 N N . ALA A 1 722 ? -32.938 -18.656 -10.43 1 86.94 722 ALA A N 1
ATOM 5623 C CA . ALA A 1 722 ? -32.219 -19.328 -11.523 1 86.94 722 ALA A CA 1
ATOM 5624 C C . ALA A 1 722 ? -30.766 -18.875 -11.594 1 86.94 722 ALA A C 1
ATOM 5626 O O . ALA A 1 722 ? -29.875 -19.688 -11.82 1 86.94 722 ALA A O 1
ATOM 5627 N N . GLU A 1 723 ? -30.625 -17.625 -11.367 1 87.75 723 GLU A N 1
ATOM 5628 C CA . GLU A 1 723 ? -29.266 -17.094 -11.375 1 87.75 723 GLU A CA 1
ATOM 5629 C C . GLU A 1 723 ? -28.438 -17.656 -10.211 1 87.75 723 GLU A C 1
ATOM 5631 O O . GLU A 1 723 ? -27.266 -17.953 -10.367 1 87.75 723 GLU A O 1
ATOM 5636 N N . LEU A 1 724 ? -29.094 -17.812 -9.125 1 91.19 724 LEU A N 1
ATOM 5637 C CA . LEU A 1 724 ? -28.406 -18.312 -7.938 1 91.19 724 LEU A CA 1
ATOM 5638 C C . LEU A 1 724 ? -28 -19.766 -8.117 1 91.19 724 LEU A C 1
ATOM 5640 O O . LEU A 1 724 ? -26.922 -20.172 -7.668 1 91.19 724 LEU A O 1
ATOM 5644 N N . GLN A 1 725 ? -28.797 -20.516 -8.75 1 90.81 725 GLN A N 1
ATOM 5645 C CA . GLN A 1 725 ? -28.469 -21.906 -9.008 1 90.81 725 GLN A CA 1
ATOM 5646 C C . GLN A 1 725 ? -27.297 -22.016 -9.992 1 90.81 725 GLN A C 1
ATOM 5648 O O . GLN A 1 725 ? -26.438 -22.891 -9.859 1 90.81 725 GLN A O 1
ATOM 5653 N N . GLU A 1 726 ? -27.312 -21.172 -10.906 1 89.44 726 GLU A N 1
ATOM 5654 C CA . GLU A 1 726 ? -26.203 -21.156 -11.859 1 89.44 726 GLU A CA 1
ATOM 5655 C C . GLU A 1 726 ? -24.891 -20.797 -11.18 1 89.44 726 GLU A C 1
ATOM 5657 O O . GLU A 1 726 ? -23.859 -21.391 -11.461 1 89.44 726 GLU A O 1
ATOM 5662 N N . ILE A 1 727 ? -24.984 -19.812 -10.305 1 91.88 727 ILE A N 1
ATOM 5663 C CA . ILE A 1 727 ? -23.797 -19.375 -9.594 1 91.88 727 ILE A CA 1
ATOM 5664 C C . ILE A 1 727 ? -23.297 -20.5 -8.672 1 91.88 727 ILE A C 1
ATOM 5666 O O . ILE A 1 727 ? -22.094 -20.719 -8.547 1 91.88 727 ILE A O 1
ATOM 5670 N N . LYS A 1 728 ? -24.219 -21.156 -8.086 1 90.75 728 LYS A N 1
ATOM 5671 C CA . LYS A 1 728 ? -23.859 -22.281 -7.227 1 90.75 728 LYS A CA 1
ATOM 5672 C C . LYS A 1 728 ? -23.141 -23.375 -8.023 1 90.75 728 LYS A C 1
ATOM 5674 O O . LYS A 1 728 ? -22.172 -23.953 -7.555 1 90.75 728 LYS A O 1
ATOM 5679 N N . GLN A 1 729 ? -23.578 -23.562 -9.203 1 89.5 729 GLN A N 1
ATOM 5680 C CA . GLN A 1 729 ? -22.953 -24.578 -10.055 1 89.5 729 GLN A CA 1
ATOM 5681 C C . GLN A 1 729 ? -21.594 -24.109 -10.555 1 89.5 729 GLN A C 1
ATOM 5683 O O . GLN A 1 729 ? -20.688 -24.922 -10.742 1 89.5 729 GLN A O 1
ATOM 5688 N N . MET A 1 730 ? -21.5 -22.875 -10.758 1 89.94 730 MET A N 1
ATOM 5689 C CA . MET A 1 730 ? -20.25 -22.312 -11.242 1 89.94 730 MET A CA 1
ATOM 5690 C C . MET A 1 730 ? -19.141 -22.453 -10.188 1 89.94 730 MET A C 1
ATOM 5692 O O . MET A 1 730 ? -18 -22.766 -10.516 1 89.94 730 MET A O 1
ATOM 5696 N N . TYR A 1 731 ? -19.453 -22.203 -8.953 1 92.5 731 TYR A N 1
ATOM 5697 C CA . TYR A 1 731 ? -18.453 -22.203 -7.898 1 92.5 731 TYR A CA 1
ATOM 5698 C C . TYR A 1 731 ? -18.453 -23.531 -7.145 1 92.5 731 TYR A C 1
ATOM 5700 O O . TYR A 1 731 ? -18.141 -23.562 -5.953 1 92.5 731 TYR A O 1
ATOM 5708 N N . GLN A 1 732 ? -18.875 -24.531 -7.867 1 90.06 732 GLN A N 1
ATOM 5709 C CA . GLN A 1 732 ? -18.719 -25.891 -7.371 1 90.06 732 GLN A CA 1
ATOM 5710 C C . GLN A 1 732 ? -17.5 -26.562 -7.988 1 90.06 732 GLN A C 1
ATOM 5712 O O . GLN A 1 732 ? -17.234 -26.438 -9.188 1 90.06 732 GLN A O 1
ATOM 5717 N N . SER A 1 733 ? -16.75 -27.188 -7.113 1 89.31 733 SER A N 1
ATOM 5718 C CA . SER A 1 733 ? -15.539 -27.859 -7.566 1 89.31 733 SER A CA 1
ATOM 5719 C C . SER A 1 733 ? -15.852 -28.891 -8.641 1 89.31 733 SER A C 1
ATOM 5721 O O . SER A 1 733 ? -16.906 -29.531 -8.617 1 89.31 733 SER A O 1
ATOM 5723 N N . PRO A 1 734 ? -15 -29.047 -9.57 1 85.19 734 PRO A N 1
ATOM 5724 C CA . PRO A 1 734 ? -15.203 -30.031 -10.641 1 85.19 734 PRO A CA 1
ATOM 5725 C C . PRO A 1 734 ? -15.344 -31.469 -10.109 1 85.19 734 PRO A C 1
ATOM 5727 O O . PRO A 1 734 ? -15.922 -32.312 -10.781 1 85.19 734 PRO A O 1
ATOM 5730 N N . VAL A 1 735 ? -14.906 -31.703 -8.93 1 85.81 735 VAL A N 1
ATOM 5731 C CA . VAL A 1 735 ? -14.969 -33.031 -8.352 1 85.81 735 VAL A CA 1
ATOM 5732 C C . VAL A 1 735 ? -16.422 -33.406 -8.07 1 85.81 735 VAL A C 1
ATOM 5734 O O . VAL A 1 735 ? -16.781 -34.594 -8.102 1 85.81 735 VAL A O 1
ATOM 5737 N N . PHE A 1 736 ? -17.172 -32.375 -7.918 1 86.75 736 PHE A N 1
ATOM 5738 C CA . PHE A 1 736 ? -18.578 -32.625 -7.594 1 86.75 736 PHE A CA 1
ATOM 5739 C C . PHE A 1 736 ? -19.438 -32.625 -8.852 1 86.75 736 PHE A C 1
ATOM 5741 O O . PHE A 1 736 ? -20.641 -32.875 -8.789 1 86.75 736 PHE A O 1
ATOM 5748 N N . LYS A 1 737 ? -18.828 -32.375 -9.969 1 83.56 737 LYS A N 1
ATOM 5749 C CA . LYS A 1 737 ? -19.594 -32.312 -11.211 1 83.56 737 LYS A CA 1
ATOM 5750 C C . LYS A 1 737 ? -19.547 -33.656 -11.945 1 83.56 737 LYS A C 1
ATOM 5752 O O . LYS A 1 737 ? -20.188 -33.812 -12.977 1 83.56 737 LYS A O 1
ATOM 5757 N N . VAL A 1 738 ? -18.797 -34.594 -11.398 1 84.5 738 VAL A N 1
ATOM 5758 C CA . VAL A 1 738 ? -18.719 -35.938 -12 1 84.5 738 VAL A CA 1
ATOM 5759 C C . VAL A 1 738 ? -19.859 -36.781 -11.469 1 84.5 738 VAL A C 1
ATOM 5761 O O . VAL A 1 738 ? -20 -36.969 -10.258 1 84.5 738 VAL A O 1
ATOM 5764 N N . HIS A 1 739 ? -20.719 -37.156 -12.445 1 83.25 739 HIS A N 1
ATOM 5765 C CA . HIS A 1 739 ? -21.828 -38.031 -12.078 1 83.25 739 HIS A CA 1
ATOM 5766 C C . HIS A 1 739 ? -21.641 -39.438 -12.648 1 83.25 739 HIS A C 1
ATOM 5768 O O . HIS A 1 739 ? -20.938 -39.594 -13.641 1 83.25 739 HIS A O 1
ATOM 5774 N N . LYS A 1 740 ? -22.219 -40.406 -12.008 1 81.62 740 LYS A N 1
ATOM 5775 C CA . LYS A 1 740 ? -22.109 -41.812 -12.422 1 81.62 740 LYS A CA 1
ATOM 5776 C C . LYS A 1 740 ? -22.672 -42.031 -13.82 1 81.62 740 LYS A C 1
ATOM 5778 O O . LYS A 1 740 ? -22.141 -42.812 -14.594 1 81.62 740 LYS A O 1
ATOM 5783 N N . ALA A 1 741 ? -23.625 -41.219 -14.109 1 80.19 741 ALA A N 1
ATOM 5784 C CA . ALA A 1 741 ? -24.328 -41.406 -15.383 1 80.19 741 ALA A CA 1
ATOM 5785 C C . ALA A 1 741 ? -23.469 -40.906 -16.547 1 80.19 741 ALA A C 1
ATOM 5787 O O . ALA A 1 741 ? -23.719 -41.25 -17.703 1 80.19 741 ALA A O 1
ATOM 5788 N N . ASP A 1 742 ? -22.375 -40.219 -16.25 1 82 742 ASP A N 1
ATOM 5789 C CA . ASP A 1 742 ? -21.562 -39.656 -17.312 1 82 742 ASP A CA 1
ATOM 5790 C C . ASP A 1 742 ? -20.766 -40.719 -18.062 1 82 742 ASP A C 1
ATOM 5792 O O . ASP A 1 742 ? -20.406 -40.531 -19.219 1 82 742 ASP A O 1
ATOM 5796 N N . ILE A 1 743 ? -20.547 -41.844 -17.375 1 86 743 ILE A N 1
ATOM 5797 C CA . ILE A 1 743 ? -19.672 -42.875 -17.984 1 86 743 ILE A CA 1
ATOM 5798 C C . ILE A 1 743 ? -20.531 -43.938 -18.672 1 86 743 ILE A C 1
ATOM 5800 O O . ILE A 1 743 ? -20 -44.75 -19.422 1 86 743 ILE A O 1
ATOM 5804 N N . ASP A 1 744 ? -21.844 -43.844 -18.516 1 87.19 744 ASP A N 1
ATOM 5805 C CA . ASP A 1 744 ? -22.719 -44.906 -19.047 1 87.19 744 ASP A CA 1
ATOM 5806 C C . ASP A 1 744 ? -22.609 -45 -20.562 1 87.19 744 ASP A C 1
ATOM 5808 O O . ASP A 1 744 ? -22.547 -46.094 -21.125 1 87.19 744 ASP A O 1
ATOM 5812 N N . ASP A 1 745 ? -22.531 -43.906 -21.156 1 86.44 745 ASP A N 1
ATOM 5813 C CA . ASP A 1 745 ? -22.438 -43.875 -22.609 1 86.44 745 ASP A CA 1
ATOM 5814 C C . ASP A 1 745 ? -21.094 -44.469 -23.078 1 86.44 745 ASP A C 1
ATOM 5816 O O . ASP A 1 745 ? -21.047 -45.188 -24.062 1 86.44 745 ASP A O 1
ATOM 5820 N N . LEU A 1 746 ? -20.094 -44.094 -22.406 1 88.69 746 LEU A N 1
ATOM 5821 C CA . LEU A 1 746 ? -18.766 -44.594 -22.75 1 88.69 746 LEU A CA 1
ATOM 5822 C C . LEU A 1 746 ? -18.656 -46.094 -22.531 1 88.69 746 LEU A C 1
ATOM 5824 O O . LEU A 1 746 ? -18.062 -46.812 -23.328 1 88.69 746 LEU A O 1
ATOM 5828 N N . LEU A 1 747 ? -19.266 -46.562 -21.453 1 90.12 747 LEU A N 1
ATOM 5829 C CA . LEU A 1 747 ? -19.234 -48 -21.141 1 90.12 747 LEU A CA 1
ATOM 5830 C C . LEU A 1 747 ? -20.078 -48.781 -22.141 1 90.12 747 LEU A C 1
ATOM 5832 O O . LEU A 1 747 ? -19.719 -49.906 -22.484 1 90.12 747 LEU A O 1
ATOM 5836 N N . ARG A 1 748 ? -21.125 -48.188 -22.625 1 89.81 748 ARG A N 1
ATOM 5837 C CA . ARG A 1 748 ? -21.938 -48.844 -23.656 1 89.81 748 ARG A CA 1
ATOM 5838 C C . ARG A 1 748 ? -21.172 -48.938 -24.969 1 89.81 748 ARG A C 1
ATOM 5840 O O . ARG A 1 748 ? -21.219 -49.969 -25.641 1 89.81 748 ARG A O 1
ATOM 5847 N N . GLU A 1 749 ? -20.562 -47.906 -25.203 1 88.94 749 GLU A N 1
ATOM 5848 C CA . GLU A 1 749 ? -19.75 -47.938 -26.422 1 88.94 749 GLU A CA 1
ATOM 5849 C C . GLU A 1 749 ? -18.641 -48.969 -26.328 1 88.94 749 GLU A C 1
ATOM 5851 O O . GLU A 1 749 ? -18.328 -49.625 -27.328 1 88.94 749 GLU A O 1
ATOM 5856 N N . ALA A 1 750 ? -18.062 -49.062 -25.219 1 90.25 750 ALA A N 1
ATOM 5857 C CA . ALA A 1 750 ? -17 -50.062 -25.016 1 90.25 750 ALA A CA 1
ATOM 5858 C C . ALA A 1 750 ? -17.547 -51.469 -25.141 1 90.25 750 ALA A C 1
ATOM 5860 O O . ALA A 1 750 ? -16.891 -52.344 -25.734 1 90.25 750 ALA A O 1
ATOM 5861 N N . ALA A 1 751 ? -18.719 -51.688 -24.703 1 89 751 ALA A N 1
ATOM 5862 C CA . ALA A 1 751 ? -19.344 -53 -24.781 1 89 751 ALA A CA 1
ATOM 5863 C C . ALA A 1 751 ? -19.703 -53.375 -26.219 1 89 751 ALA A C 1
ATOM 5865 O O . ALA A 1 751 ? -19.516 -54.5 -26.656 1 89 751 ALA A O 1
ATOM 5866 N N . ILE A 1 752 ? -20.109 -52.375 -26.922 1 87.75 752 ILE A N 1
ATOM 5867 C CA . ILE A 1 752 ? -20.469 -52.594 -28.312 1 87.75 752 ILE A CA 1
ATOM 5868 C C . ILE A 1 752 ? -19.219 -52.906 -29.141 1 87.75 752 ILE A C 1
ATOM 5870 O O . ILE A 1 752 ? -19.219 -53.812 -29.984 1 87.75 752 ILE A O 1
ATOM 5874 N N . THR A 1 753 ? -18.266 -52.156 -28.844 1 86.69 753 THR A N 1
ATOM 5875 C CA . THR A 1 753 ? -17.016 -52.312 -29.594 1 86.69 753 THR A CA 1
ATOM 5876 C C . THR A 1 753 ? -16.391 -53.688 -29.266 1 86.69 753 THR A C 1
ATOM 5878 O O . THR A 1 753 ? -15.828 -54.344 -30.141 1 86.69 753 THR A O 1
ATOM 5881 N N . SER A 1 754 ? -16.438 -54.062 -28.047 1 86.19 754 SER A N 1
ATOM 5882 C CA . SER A 1 754 ? -15.891 -55.375 -27.641 1 86.19 754 SER A CA 1
ATOM 5883 C C . SER A 1 754 ? -16.641 -56.531 -28.312 1 86.19 754 SER A C 1
ATOM 5885 O O . SER A 1 754 ? -16.031 -57.5 -28.719 1 86.19 754 SER A O 1
ATOM 5887 N N . ARG A 1 755 ? -17.922 -56.406 -28.531 1 84.25 755 ARG A N 1
ATOM 5888 C CA . ARG A 1 755 ? -18.734 -57.438 -29.203 1 84.25 755 ARG A CA 1
ATOM 5889 C C . ARG A 1 755 ? -18.422 -57.5 -30.688 1 84.25 755 ARG A C 1
ATOM 5891 O O . ARG A 1 755 ? -18.391 -58.562 -31.281 1 84.25 755 ARG A O 1
ATOM 5898 N N . ARG A 1 756 ? -18.125 -56.406 -31.172 1 82.69 756 ARG A N 1
ATOM 5899 C CA . ARG A 1 756 ? -17.828 -56.344 -32.594 1 82.69 756 ARG A CA 1
ATOM 5900 C C . ARG A 1 756 ? -16.484 -56.969 -32.906 1 82.69 756 ARG A C 1
ATOM 5902 O O . ARG A 1 756 ? -16.328 -57.625 -33.969 1 82.69 756 ARG A O 1
ATOM 5909 N N . ILE A 1 757 ? -15.625 -56.781 -32.062 1 81.31 757 ILE A N 1
ATOM 5910 C CA . ILE A 1 757 ? -14.305 -57.375 -32.281 1 81.31 757 ILE A CA 1
ATOM 5911 C C . ILE A 1 757 ? -14.359 -58.875 -32.094 1 81.31 757 ILE A C 1
ATOM 5913 O O . ILE A 1 757 ? -13.648 -59.625 -32.781 1 81.31 757 ILE A O 1
ATOM 5917 N N . ASN A 1 758 ? -15.273 -59.406 -31.141 1 75.75 758 ASN A N 1
ATOM 5918 C CA . ASN A 1 758 ? -15.398 -60.812 -30.906 1 75.75 758 ASN A CA 1
ATOM 5919 C C . ASN A 1 758 ? -16.266 -61.5 -31.953 1 75.75 758 ASN A C 1
ATOM 5921 O O . ASN A 1 758 ? -16.422 -62.719 -31.953 1 75.75 758 ASN A O 1
ATOM 5925 N N . GLY A 1 759 ? -16.594 -60.938 -33.094 1 67.94 759 GLY A N 1
ATOM 5926 C CA . GLY A 1 759 ? -17.312 -61.531 -34.219 1 67.94 759 GLY A CA 1
ATOM 5927 C C . GLY A 1 759 ? -18.812 -61.5 -34.031 1 67.94 759 GLY A C 1
ATOM 5928 O O . GLY A 1 759 ? -19.547 -62.219 -34.75 1 67.94 759 GLY A O 1
ATOM 5929 N N . GLY A 1 760 ? -19.406 -61.125 -33.031 1 48.84 760 GLY A N 1
ATOM 5930 C CA . GLY A 1 760 ? -20.859 -61.219 -32.906 1 48.84 760 GLY A CA 1
ATOM 5931 C C . GLY A 1 760 ? -21.594 -60.094 -33.562 1 48.84 760 GLY A C 1
ATOM 5932 O O . GLY A 1 760 ? -21 -59.031 -33.844 1 48.84 760 GLY A O 1
ATOM 5933 N N . ALA B 1 1 ? 51.344 -0.708 10.203 1 23.02 1 ALA B N 1
ATOM 5934 C CA . ALA B 1 1 ? 50.031 -0.969 10.789 1 23.02 1 ALA B CA 1
ATOM 5935 C C . ALA B 1 1 ? 49.812 -0.171 12.07 1 23.02 1 ALA B C 1
ATOM 5937 O O . ALA B 1 1 ? 50.531 -0.375 13.055 1 23.02 1 ALA B O 1
ATOM 5938 N N . LYS B 1 2 ? 49.375 0.978 12.047 1 29.98 2 LYS B N 1
ATOM 5939 C CA . LYS B 1 2 ? 49.281 1.8 13.25 1 29.98 2 LYS B CA 1
ATOM 5940 C C . LYS B 1 2 ? 48.375 1.138 14.297 1 29.98 2 LYS B C 1
ATOM 5942 O O . LYS B 1 2 ? 47.281 0.681 13.992 1 29.98 2 LYS B O 1
ATOM 5947 N N . ASN B 1 3 ? 48.906 0.671 15.359 1 28.64 3 ASN B N 1
ATOM 5948 C CA . ASN B 1 3 ? 48.312 0.1 16.562 1 28.64 3 ASN B CA 1
ATOM 5949 C C . ASN B 1 3 ? 47.281 1.042 17.188 1 28.64 3 ASN B C 1
ATOM 5951 O O . ASN B 1 3 ? 47.625 2.15 17.594 1 28.64 3 ASN B O 1
ATOM 5955 N N . TYR B 1 4 ? 46.188 1.249 16.609 1 34.41 4 TYR B N 1
ATOM 5956 C CA . TYR B 1 4 ? 45.125 2.098 17.141 1 34.41 4 TYR B CA 1
ATOM 5957 C C . TYR B 1 4 ? 44.938 1.852 18.625 1 34.41 4 TYR B C 1
ATOM 5959 O O . TYR B 1 4 ? 44.844 0.703 19.062 1 34.41 4 TYR B O 1
ATOM 5967 N N . ALA B 1 5 ? 45.656 2.555 19.438 1 33.47 5 ALA B N 1
ATOM 5968 C CA . ALA B 1 5 ? 45.625 2.568 20.891 1 33.47 5 ALA B CA 1
ATOM 5969 C C . ALA B 1 5 ? 44.219 2.623 21.406 1 33.47 5 ALA B C 1
ATOM 5971 O O . ALA B 1 5 ? 43.438 3.537 21.078 1 33.47 5 ALA B O 1
ATOM 5972 N N . PHE B 1 6 ? 43.469 1.483 21.531 1 39.88 6 PHE B N 1
ATOM 5973 C CA . PHE B 1 6 ? 42.125 1.311 22.078 1 39.88 6 PHE B CA 1
ATOM 5974 C C . PHE B 1 6 ? 42.062 1.832 23.5 1 39.88 6 PHE B C 1
ATOM 5976 O O . PHE B 1 6 ? 42.969 1.598 24.312 1 39.88 6 PHE B O 1
ATOM 5983 N N . SER B 1 7 ? 41.531 2.9 23.766 1 38.19 7 SER B N 1
ATOM 5984 C CA . SER B 1 7 ? 41.344 3.373 25.125 1 38.19 7 SER B CA 1
ATOM 5985 C C . SER B 1 7 ? 40.719 2.295 26 1 38.19 7 SER B C 1
ATOM 5987 O O . SER B 1 7 ? 40.156 1.318 25.484 1 38.19 7 SER B O 1
ATOM 5989 N N . SER B 1 8 ? 40.938 2.217 27.391 1 42.12 8 SER B N 1
ATOM 5990 C CA . SER B 1 8 ? 40.438 1.313 28.422 1 42.12 8 SER B CA 1
ATOM 5991 C C . SER B 1 8 ? 38.938 1.015 28.234 1 42.12 8 SER B C 1
ATOM 5993 O O . SER B 1 8 ? 38.469 -0.016 28.703 1 42.12 8 SER B O 1
ATOM 5995 N N . PHE B 1 9 ? 38.281 1.871 27.875 1 42.94 9 PHE B N 1
ATOM 5996 C CA . PHE B 1 9 ? 36.844 1.702 27.75 1 42.94 9 PHE B CA 1
ATOM 5997 C C . PHE B 1 9 ? 36.5 0.773 26.578 1 42.94 9 PHE B C 1
ATOM 5999 O O . PHE B 1 9 ? 35.438 0.174 26.547 1 42.94 9 PHE B O 1
ATOM 6006 N N . ASP B 1 10 ? 37.469 0.615 25.703 1 47.75 10 ASP B N 1
ATOM 6007 C CA . ASP B 1 10 ? 37.312 -0.233 24.531 1 47.75 10 ASP B CA 1
ATOM 6008 C C . ASP B 1 10 ? 37.562 -1.699 24.875 1 47.75 10 ASP B C 1
ATOM 6010 O O . ASP B 1 10 ? 37.594 -2.551 23.969 1 47.75 10 ASP B O 1
ATOM 6014 N N . ARG B 1 11 ? 37.938 -1.992 26.047 1 47.78 11 ARG B N 1
ATOM 6015 C CA . ARG B 1 11 ? 38.219 -3.375 26.422 1 47.78 11 ARG B CA 1
ATOM 6016 C C . ARG B 1 11 ? 37 -4.258 26.188 1 47.78 11 ARG B C 1
ATOM 6018 O O . ARG B 1 11 ? 37.125 -5.441 25.875 1 47.78 11 ARG B O 1
ATOM 6025 N N . CYS B 1 12 ? 35.844 -3.68 26.438 1 51.19 12 CYS B N 1
ATOM 6026 C CA . CYS B 1 12 ? 34.656 -4.516 26.359 1 51.19 12 CYS B CA 1
ATOM 6027 C C . CYS B 1 12 ? 34.062 -4.523 24.953 1 51.19 12 CYS B C 1
ATOM 6029 O O . CYS B 1 12 ? 33 -5.086 24.719 1 51.19 12 CYS B O 1
ATOM 6031 N N . SER B 1 13 ? 34.812 -3.945 24.094 1 59.12 13 SER B N 1
ATOM 6032 C CA . SER B 1 13 ? 34.312 -3.867 22.734 1 59.12 13 SER B CA 1
ATOM 6033 C C . SER B 1 13 ? 34.781 -5.062 21.906 1 59.12 13 SER B C 1
ATOM 6035 O O . SER B 1 13 ? 35.781 -5.707 22.234 1 59.12 13 SER B O 1
ATOM 6037 N N . LEU B 1 14 ? 33.969 -5.621 21.047 1 61.97 14 LEU B N 1
ATOM 6038 C CA . LEU B 1 14 ? 34.281 -6.703 20.125 1 61.97 14 LEU B CA 1
ATOM 6039 C C . LEU B 1 14 ? 35.625 -6.457 19.438 1 61.97 14 LEU B C 1
ATOM 6041 O O . LEU B 1 14 ? 36.25 -7.398 18.969 1 61.97 14 LEU B O 1
ATOM 6045 N N . ALA B 1 15 ? 36.125 -5.234 19.5 1 58.47 15 ALA B N 1
ATOM 6046 C CA . ALA B 1 15 ? 37.375 -4.918 18.844 1 58.47 15 ALA B CA 1
ATOM 6047 C C . ALA B 1 15 ? 38.562 -5.605 19.531 1 58.47 15 ALA B C 1
ATOM 6049 O O . ALA B 1 15 ? 39.594 -5.855 18.906 1 58.47 15 ALA B O 1
ATOM 6050 N N . ASN B 1 16 ? 38.312 -6.023 20.859 1 57.41 16 ASN B N 1
ATOM 6051 C CA . ASN B 1 16 ? 39.438 -6.594 21.625 1 57.41 16 ASN B CA 1
ATOM 6052 C C . ASN B 1 16 ? 39.469 -8.109 21.469 1 57.41 16 ASN B C 1
ATOM 6054 O O . ASN B 1 16 ? 40.406 -8.758 21.984 1 57.41 16 ASN B O 1
ATOM 6058 N N . VAL B 1 17 ? 38.438 -8.602 20.875 1 60.62 17 VAL B N 1
ATOM 6059 C CA . VAL B 1 17 ? 38.438 -10.055 20.719 1 60.62 17 VAL B CA 1
ATOM 6060 C C . VAL B 1 17 ? 39.344 -10.43 19.531 1 60.62 17 VAL B C 1
ATOM 6062 O O . VAL B 1 17 ? 39.25 -9.805 18.484 1 60.62 17 VAL B O 1
ATOM 6065 N N . ALA B 1 18 ? 40.312 -11.219 19.812 1 59.91 18 ALA B N 1
ATOM 6066 C CA . ALA B 1 18 ? 41.281 -11.648 18.797 1 59.91 18 ALA B CA 1
ATOM 6067 C C . ALA B 1 18 ? 40.562 -12.352 17.641 1 59.91 18 ALA B C 1
ATOM 6069 O O . ALA B 1 18 ? 39.438 -12.852 17.812 1 59.91 18 ALA B O 1
ATOM 6070 N N . SER B 1 19 ? 41.031 -12.125 16.438 1 66.12 19 SER B N 1
ATOM 6071 C CA . SER B 1 19 ? 40.5 -12.703 15.195 1 66.12 19 SER B CA 1
ATOM 6072 C C . SER B 1 19 ? 40.438 -14.227 15.297 1 66.12 19 SER B C 1
ATOM 6074 O O . SER B 1 19 ? 41.344 -14.875 15.805 1 66.12 19 SER B O 1
ATOM 6076 N N . GLY B 1 20 ? 39.281 -14.789 14.992 1 64 20 GLY B N 1
ATOM 6077 C CA . GLY B 1 20 ? 39.125 -16.219 14.836 1 64 20 GLY B CA 1
ATOM 6078 C C . GLY B 1 20 ? 38.75 -16.922 16.141 1 64 20 GLY B C 1
ATOM 6079 O O . GLY B 1 20 ? 38.781 -18.156 16.203 1 64 20 GLY B O 1
ATOM 6080 N N . GLU B 1 21 ? 38.656 -16.156 17.172 1 67.44 21 GLU B N 1
ATOM 6081 C CA . GLU B 1 21 ? 38.469 -16.812 18.453 1 67.44 21 GLU B CA 1
ATOM 6082 C C . GLU B 1 21 ? 37.031 -17.312 18.609 1 67.44 21 GLU B C 1
ATOM 6084 O O . GLU B 1 21 ? 36.125 -16.859 17.906 1 67.44 21 GLU B O 1
ATOM 6089 N N . LEU B 1 22 ? 36.875 -18.375 19.5 1 70 22 LEU B N 1
ATOM 6090 C CA . LEU B 1 22 ? 35.625 -19.062 19.797 1 70 22 LEU B CA 1
ATOM 6091 C C . LEU B 1 22 ? 3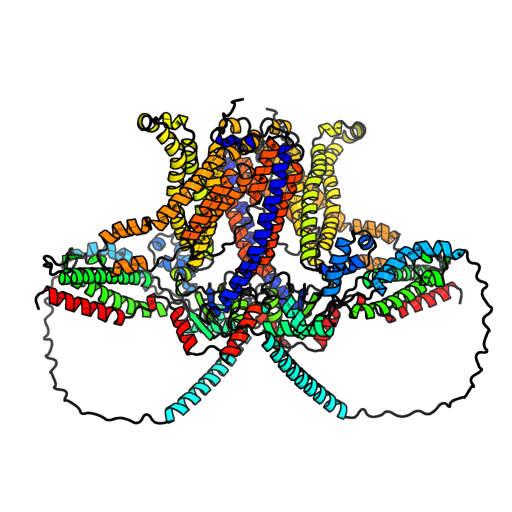4.625 -18.125 20.453 1 70 22 LEU B C 1
ATOM 6093 O O . LEU B 1 22 ? 33.438 -18.328 20.375 1 70 22 LEU B O 1
ATOM 6097 N N . LYS B 1 23 ? 35.188 -17.047 21 1 73.56 23 LYS B N 1
ATOM 6098 C CA . LYS B 1 23 ? 34.312 -16.109 21.688 1 73.56 23 LYS B CA 1
ATOM 6099 C C . LYS B 1 23 ? 33.406 -15.344 20.703 1 73.56 23 LYS B C 1
ATOM 6101 O O . LYS B 1 23 ? 32.375 -14.789 21.078 1 73.56 23 LYS B O 1
ATOM 6106 N N . LEU B 1 24 ? 33.75 -15.531 19.453 1 79.31 24 LEU B N 1
ATOM 6107 C CA . LEU B 1 24 ? 32.969 -14.836 18.438 1 79.31 24 LEU B CA 1
ATOM 6108 C C . LEU B 1 24 ? 31.625 -15.523 18.203 1 79.31 24 LEU B C 1
ATOM 6110 O O . LEU B 1 24 ? 30.688 -14.906 17.719 1 79.31 24 LEU B O 1
ATOM 6114 N N . TRP B 1 25 ? 31.562 -16.781 18.75 1 79.75 25 TRP B N 1
ATOM 6115 C CA . TRP B 1 25 ? 30.297 -17.5 18.719 1 79.75 25 TRP B CA 1
ATOM 6116 C C . TRP B 1 25 ? 29.281 -16.859 19.641 1 79.75 25 TRP B C 1
ATOM 6118 O O . TRP B 1 25 ? 28.094 -16.797 19.328 1 79.75 25 TRP B O 1
ATOM 6128 N N . ALA B 1 26 ? 29.781 -16.297 20.688 1 78.94 26 ALA B N 1
ATOM 6129 C CA . ALA B 1 26 ? 28.891 -15.656 21.656 1 78.94 26 ALA B CA 1
ATOM 6130 C C . ALA B 1 26 ? 28.266 -14.398 21.078 1 78.94 26 ALA B C 1
ATOM 6132 O O . ALA B 1 26 ? 27.078 -14.117 21.328 1 78.94 26 ALA B O 1
ATOM 6133 N N . HIS B 1 27 ? 29.062 -13.773 20.281 1 79.62 27 HIS B N 1
ATOM 6134 C CA . HIS B 1 27 ? 28.531 -12.555 19.688 1 79.62 27 HIS B CA 1
ATOM 6135 C C . HIS B 1 27 ? 27.516 -12.859 18.594 1 79.62 27 HIS B C 1
ATOM 6137 O O . HIS B 1 27 ? 26.516 -12.141 18.438 1 79.62 27 HIS B O 1
ATOM 6143 N N . MET B 1 28 ? 27.672 -13.945 17.938 1 82.81 28 MET B N 1
ATOM 6144 C CA . MET B 1 28 ? 26.719 -14.32 16.906 1 82.81 28 MET B CA 1
ATOM 6145 C C . MET B 1 28 ? 25.406 -14.805 17.516 1 82.81 28 MET B C 1
ATOM 6147 O O . MET B 1 28 ? 24.328 -14.414 17.078 1 82.81 28 MET B O 1
ATOM 6151 N N . ILE B 1 29 ? 25.562 -15.609 18.516 1 84.19 29 ILE B N 1
ATOM 6152 C CA . ILE B 1 29 ? 24.375 -16.125 19.172 1 84.19 29 ILE B CA 1
ATOM 6153 C C . ILE B 1 29 ? 23.625 -14.977 19.859 1 84.19 29 ILE B C 1
ATOM 6155 O O . ILE B 1 29 ? 22.391 -14.945 19.859 1 84.19 29 ILE B O 1
ATOM 6159 N N . SER B 1 30 ? 24.391 -14.047 20.422 1 84.44 30 SER B N 1
ATOM 6160 C CA . SER B 1 30 ? 23.766 -12.898 21.062 1 84.44 30 SER B CA 1
ATOM 6161 C C . SER B 1 30 ? 22.984 -12.055 20.047 1 84.44 30 SER B C 1
ATOM 6163 O O . SER B 1 30 ? 21.922 -11.516 20.359 1 84.44 30 SER B O 1
ATOM 6165 N N . CYS B 1 31 ? 23.469 -12 18.844 1 84.31 31 CYS B N 1
ATOM 6166 C CA . CYS B 1 31 ? 22.766 -11.258 17.812 1 84.31 31 CYS B CA 1
ATOM 6167 C C . CYS B 1 31 ? 21.438 -11.906 17.484 1 84.31 31 CYS B C 1
ATOM 6169 O O . CYS B 1 31 ? 20.422 -11.219 17.328 1 84.31 31 CYS B O 1
ATOM 6171 N N . TYR B 1 32 ? 21.438 -13.234 17.484 1 87 32 TYR B N 1
ATOM 6172 C CA . TYR B 1 32 ? 20.203 -13.938 17.188 1 87 32 TYR B CA 1
ATOM 6173 C C . TYR B 1 32 ? 19.219 -13.836 18.359 1 87 32 TYR B C 1
ATOM 6175 O O . TYR B 1 32 ? 18.016 -13.719 18.156 1 87 32 TYR B O 1
ATOM 6183 N N . VAL B 1 33 ? 19.734 -13.844 19.5 1 87.75 33 VAL B N 1
ATOM 6184 C CA . VAL B 1 33 ? 18.875 -13.766 20.672 1 87.75 33 VAL B CA 1
ATOM 6185 C C . VAL B 1 33 ? 18.266 -12.367 20.766 1 87.75 33 VAL B C 1
ATOM 6187 O O . VAL B 1 33 ? 17.062 -12.227 21.031 1 87.75 33 VAL B O 1
ATOM 6190 N N . VAL B 1 34 ? 19.062 -11.359 20.547 1 85.38 34 VAL B N 1
ATOM 6191 C CA . VAL B 1 34 ? 18.562 -9.992 20.594 1 85.38 34 VAL B CA 1
ATOM 6192 C C . VAL B 1 34 ? 17.516 -9.789 19.5 1 85.38 34 VAL B C 1
ATOM 6194 O O . VAL B 1 34 ? 16.484 -9.164 19.734 1 85.38 34 VAL B O 1
ATOM 6197 N N . THR B 1 35 ? 17.781 -10.352 18.344 1 86.56 35 THR B N 1
ATOM 6198 C CA . THR B 1 35 ? 16.812 -10.25 17.25 1 86.56 35 THR B CA 1
ATOM 6199 C C . THR B 1 35 ? 15.508 -10.945 17.609 1 86.56 35 THR B C 1
ATOM 6201 O O . THR B 1 35 ? 14.43 -10.414 17.359 1 86.56 35 THR B O 1
ATOM 6204 N N . TYR B 1 36 ? 15.641 -12.086 18.266 1 87.88 36 TYR B N 1
ATOM 6205 C CA . TYR B 1 36 ? 14.453 -12.836 18.641 1 87.88 36 TYR B CA 1
ATOM 6206 C C . TYR B 1 36 ? 13.633 -12.078 19.672 1 87.88 36 TYR B C 1
ATOM 6208 O O . TYR B 1 36 ? 12.406 -11.992 19.562 1 87.88 36 TYR B O 1
ATOM 6216 N N . ILE B 1 37 ? 14.242 -11.453 20.609 1 88.31 37 ILE B N 1
ATOM 6217 C CA . ILE B 1 37 ? 13.555 -10.719 21.656 1 88.31 37 ILE B CA 1
ATOM 6218 C C . ILE B 1 37 ? 12.891 -9.469 21.078 1 88.31 37 ILE B C 1
ATOM 6220 O O . ILE B 1 37 ? 11.742 -9.164 21.406 1 88.31 37 ILE B O 1
ATOM 6224 N N . VAL B 1 38 ? 13.586 -8.828 20.172 1 86.75 38 VAL B N 1
ATOM 6225 C CA . VAL B 1 38 ? 13.055 -7.59 19.609 1 86.75 38 VAL B CA 1
ATOM 6226 C C . VAL B 1 38 ? 11.867 -7.91 18.688 1 86.75 38 VAL B C 1
ATOM 6228 O O . VAL B 1 38 ? 10.844 -7.223 18.734 1 86.75 38 VAL B O 1
ATOM 6231 N N . LEU B 1 39 ? 11.969 -8.969 17.922 1 88.38 39 LEU B N 1
ATOM 6232 C CA . LEU B 1 39 ? 10.898 -9.312 17 1 88.38 39 LEU B CA 1
ATOM 6233 C C . LEU B 1 39 ? 9.656 -9.773 17.766 1 88.38 39 LEU B C 1
ATOM 6235 O O . LEU B 1 39 ? 8.531 -9.422 17.391 1 88.38 39 LEU B O 1
ATOM 6239 N N . THR B 1 40 ? 9.836 -10.531 18.844 1 89.56 40 THR B N 1
ATOM 6240 C CA . THR B 1 40 ? 8.703 -11 19.641 1 89.56 40 THR B CA 1
ATOM 6241 C C . THR B 1 40 ? 8.055 -9.836 20.375 1 89.56 40 THR B C 1
ATOM 6243 O O . THR B 1 40 ? 6.824 -9.773 20.5 1 89.56 40 THR B O 1
ATOM 6246 N N . ALA B 1 41 ? 8.875 -8.93 20.844 1 88 41 ALA B N 1
ATOM 6247 C CA . ALA B 1 41 ? 8.336 -7.75 21.516 1 88 41 ALA B CA 1
ATOM 6248 C C . ALA B 1 41 ? 7.562 -6.859 20.547 1 88 41 ALA B C 1
ATOM 6250 O O . ALA B 1 41 ? 6.492 -6.348 20.875 1 88 41 ALA B O 1
ATOM 6251 N N . LEU B 1 42 ? 8.125 -6.738 19.344 1 86.94 42 LEU B N 1
ATOM 6252 C CA . LEU B 1 42 ? 7.453 -5.914 18.344 1 86.94 42 LEU B CA 1
ATOM 6253 C C . LEU B 1 42 ? 6.121 -6.531 17.922 1 86.94 42 LEU B C 1
ATOM 6255 O O . LEU B 1 42 ? 5.145 -5.816 17.703 1 86.94 42 LEU B O 1
ATOM 6259 N N . TRP B 1 43 ? 6.074 -7.828 17.906 1 88.12 43 TRP B N 1
ATOM 6260 C CA . TRP B 1 43 ? 4.828 -8.516 17.562 1 88.12 43 TRP B CA 1
ATOM 6261 C C . TRP B 1 43 ? 3.777 -8.289 18.656 1 88.12 43 TRP B C 1
ATOM 6263 O O . TRP B 1 43 ? 2.631 -7.953 18.359 1 88.12 43 TRP B O 1
ATOM 6273 N N . ARG B 1 44 ? 4.168 -8.391 19.844 1 88 44 ARG B N 1
ATOM 6274 C CA . ARG B 1 44 ? 3.252 -8.219 20.969 1 88 44 ARG B CA 1
ATOM 6275 C C . ARG B 1 44 ? 2.76 -6.781 21.062 1 88 44 ARG B C 1
ATOM 6277 O O . ARG B 1 44 ? 1.565 -6.535 21.25 1 88 44 ARG B O 1
ATOM 6284 N N . TYR B 1 45 ? 3.643 -5.859 20.828 1 87.38 45 TYR B N 1
ATOM 6285 C CA . TYR B 1 45 ? 3.273 -4.453 20.953 1 87.38 45 TYR B CA 1
ATOM 6286 C C . TYR B 1 45 ? 2.4 -4.004 19.797 1 87.38 45 TYR B C 1
ATOM 6288 O O . TYR B 1 45 ? 1.516 -3.16 19.969 1 87.38 45 TYR B O 1
ATOM 6296 N N . ASN B 1 46 ? 2.625 -4.602 18.641 1 87.81 46 ASN B N 1
ATOM 6297 C CA . ASN B 1 46 ? 1.77 -4.266 17.5 1 87.81 46 ASN B CA 1
ATOM 6298 C C . ASN B 1 46 ? 0.348 -4.785 17.703 1 87.81 46 ASN B C 1
ATOM 6300 O O . ASN B 1 46 ? -0.62 -4.105 17.344 1 87.81 46 ASN B O 1
ATOM 6304 N N . LYS B 1 47 ? 0.23 -5.887 18.281 1 88.25 47 LYS B N 1
ATOM 6305 C CA . LYS B 1 47 ? -1.092 -6.445 18.562 1 88.25 47 LYS B CA 1
ATOM 6306 C C . LYS B 1 47 ? -1.808 -5.648 19.641 1 88.25 47 LYS B C 1
ATOM 6308 O O . LYS B 1 47 ? -2.988 -5.324 19.5 1 88.25 47 LYS B O 1
ATOM 6313 N N . GLU B 1 48 ? -1.102 -5.281 20.641 1 88.69 48 GLU B N 1
ATOM 6314 C CA . GLU B 1 48 ? -1.688 -4.508 21.734 1 88.69 48 GLU B CA 1
ATOM 6315 C C . GLU B 1 48 ? -2.076 -3.107 21.281 1 88.69 48 GLU B C 1
ATOM 6317 O O . GLU B 1 48 ? -3.102 -2.57 21.703 1 88.69 48 GLU B O 1
ATOM 6322 N N . ALA B 1 49 ? -1.244 -2.568 20.422 1 87.5 49 ALA B N 1
ATOM 6323 C CA . ALA B 1 49 ? -1.533 -1.228 19.922 1 87.5 49 ALA B CA 1
ATOM 6324 C C . ALA B 1 49 ? -2.818 -1.216 19.094 1 87.5 49 ALA B C 1
ATOM 6326 O O . ALA B 1 49 ? -3.6 -0.265 19.172 1 87.5 49 ALA B O 1
ATOM 6327 N N . THR B 1 50 ? -3.037 -2.25 18.344 1 89.75 50 THR B N 1
ATOM 6328 C CA . THR B 1 50 ? -4.254 -2.342 17.547 1 89.75 50 THR B CA 1
ATOM 6329 C C . THR B 1 50 ? -5.484 -2.439 18.438 1 89.75 50 THR B C 1
ATOM 6331 O O . THR B 1 50 ? -6.484 -1.758 18.203 1 89.75 50 THR B O 1
ATOM 6334 N N . LEU B 1 51 ? -5.375 -3.191 19.531 1 90.25 51 LEU B N 1
ATOM 6335 C CA . LEU B 1 51 ? -6.5 -3.373 20.438 1 90.25 51 LEU B CA 1
ATOM 6336 C C . LEU B 1 51 ? -6.742 -2.113 21.266 1 90.25 51 LEU B C 1
ATOM 6338 O O . LEU B 1 51 ? -7.891 -1.767 21.547 1 90.25 51 LEU B O 1
ATOM 6342 N N . MET B 1 52 ? -5.664 -1.417 21.609 1 88.88 52 MET B N 1
ATOM 6343 C CA . MET B 1 52 ? -5.809 -0.169 22.359 1 88.88 52 MET B CA 1
ATOM 6344 C C . MET B 1 52 ? -6.453 0.909 21.484 1 88.88 52 MET B C 1
ATOM 6346 O O . MET B 1 52 ? -7.227 1.729 21.984 1 88.88 52 MET B O 1
ATOM 6350 N N . ARG B 1 53 ? -6.121 0.881 20.266 1 88.56 53 ARG B N 1
ATOM 6351 C CA . ARG B 1 53 ? -6.73 1.847 19.359 1 88.56 53 ARG B CA 1
ATOM 6352 C C . ARG B 1 53 ? -8.234 1.617 19.25 1 88.56 53 ARG B C 1
ATOM 6354 O O . ARG B 1 53 ? -9.016 2.564 19.312 1 88.56 53 ARG B O 1
ATOM 6361 N N . ILE B 1 54 ? -8.656 0.411 19.109 1 89 54 ILE B N 1
ATOM 6362 C CA . ILE B 1 54 ? -10.07 0.093 18.984 1 89 54 ILE B CA 1
ATOM 6363 C C . ILE B 1 54 ? -10.805 0.452 20.281 1 89 54 ILE B C 1
ATOM 6365 O O . ILE B 1 54 ? -11.906 1.004 20.25 1 89 54 ILE B O 1
ATOM 6369 N N . ALA B 1 55 ? -10.172 0.162 21.375 1 87.94 55 ALA B N 1
ATOM 6370 C CA . ALA B 1 55 ? -10.773 0.499 22.672 1 87.94 55 ALA B CA 1
ATOM 6371 C C . ALA B 1 55 ? -10.914 2.01 22.828 1 87.94 55 ALA B C 1
ATOM 6373 O O . ALA B 1 55 ? -11.93 2.494 23.328 1 87.94 55 ALA B O 1
ATOM 6374 N N . PHE B 1 56 ? -9.945 2.795 22.391 1 86.81 56 PHE B N 1
ATOM 6375 C CA . PHE B 1 56 ? -9.984 4.25 22.469 1 86.81 56 PHE B CA 1
ATOM 6376 C C . PHE B 1 56 ? -11.109 4.805 21.594 1 86.81 56 PHE B C 1
ATOM 6378 O O . PHE B 1 56 ? -11.859 5.684 22.016 1 86.81 56 PHE B O 1
ATOM 6385 N N . LEU B 1 57 ? -11.211 4.238 20.391 1 86.25 57 LEU B N 1
ATOM 6386 C CA . LEU B 1 57 ? -12.242 4.711 19.484 1 86.25 57 LEU B CA 1
ATOM 6387 C C . LEU B 1 57 ? -13.633 4.309 19.969 1 86.25 57 LEU B C 1
ATOM 6389 O O . LEU B 1 57 ? -14.602 5.043 19.781 1 86.25 57 LEU B O 1
ATOM 6393 N N . ALA B 1 58 ? -13.695 3.162 20.562 1 87.44 58 ALA B N 1
ATOM 6394 C CA . ALA B 1 58 ? -14.969 2.666 21.062 1 87.44 58 ALA B CA 1
ATOM 6395 C C . ALA B 1 58 ? -15.445 3.48 22.25 1 87.44 58 ALA B C 1
ATOM 6397 O O . ALA B 1 58 ? -16.656 3.629 22.469 1 87.44 58 ALA B O 1
ATOM 6398 N N . ASN B 1 59 ? -14.469 4.012 23.031 1 85.81 59 ASN B N 1
ATOM 6399 C CA . ASN B 1 59 ? -14.836 4.742 24.25 1 85.81 59 ASN B CA 1
ATOM 6400 C C . ASN B 1 59 ? -14.922 6.246 23.984 1 85.81 59 ASN B C 1
ATOM 6402 O O . ASN B 1 59 ? -15.297 7.012 24.875 1 85.81 59 ASN B O 1
ATOM 6406 N N . SER B 1 60 ? -14.609 6.645 22.797 1 82.19 60 SER B N 1
ATOM 6407 C CA . SER B 1 60 ? -14.773 8.047 22.438 1 82.19 60 SER B CA 1
ATOM 6408 C C . SER B 1 60 ? -16.234 8.383 22.156 1 82.19 60 SER B C 1
ATOM 6410 O O . SER B 1 60 ? -16.984 7.535 21.656 1 82.19 60 SER B O 1
ATOM 6412 N N . PRO B 1 61 ? -16.547 9.5 22.594 1 78.31 61 PRO B N 1
ATOM 6413 C CA . PRO B 1 61 ? -17.953 9.867 22.406 1 78.31 61 PRO B CA 1
ATOM 6414 C C . PRO B 1 61 ? -18.344 9.984 20.938 1 78.31 61 PRO B C 1
ATOM 6416 O O . PRO B 1 61 ? -17.5 10.312 20.094 1 78.31 61 PRO B O 1
ATOM 6419 N N . ARG B 1 62 ? -19.656 9.609 20.812 1 83 62 ARG B N 1
ATOM 6420 C CA . ARG B 1 62 ? -20.219 9.766 19.484 1 83 62 ARG B CA 1
ATOM 6421 C C . ARG B 1 62 ? -20.219 11.234 19.062 1 83 62 ARG B C 1
ATOM 6423 O O . ARG B 1 62 ? -20.562 12.109 19.844 1 83 62 ARG B O 1
ATOM 6430 N N . GLY B 1 63 ? -19.5 11.57 17.969 1 78.38 63 GLY B N 1
ATOM 6431 C CA . GLY B 1 63 ? -19.469 12.961 17.531 1 78.38 63 GLY B CA 1
ATOM 6432 C C . GLY B 1 63 ? -18.984 13.133 16.109 1 78.38 63 GLY B C 1
ATOM 6433 O O . GLY B 1 63 ? -19.203 12.258 15.266 1 78.38 63 GLY B O 1
ATOM 6434 N N . GLY B 1 64 ? -18.469 14.234 15.891 1 84.44 64 GLY B N 1
ATOM 6435 C CA . GLY B 1 64 ? -18.031 14.672 14.57 1 84.44 64 GLY B CA 1
ATOM 6436 C C . GLY B 1 64 ? -16.953 13.789 13.977 1 84.44 64 GLY B C 1
ATOM 6437 O O . GLY B 1 64 ? -17.172 13.102 12.977 1 84.44 64 GLY B O 1
ATOM 6438 N N . PRO B 1 65 ? -15.953 13.461 14.781 1 86.31 65 PRO B N 1
ATOM 6439 C CA . PRO B 1 65 ? -14.859 12.703 14.156 1 86.31 65 PRO B CA 1
ATOM 6440 C C . PRO B 1 65 ? -15.219 11.242 13.898 1 86.31 65 PRO B C 1
ATOM 6442 O O . PRO B 1 65 ? -14.641 10.609 13.016 1 86.31 65 PRO B O 1
ATOM 6445 N N . SER B 1 66 ? -16.172 10.68 14.602 1 89.25 66 SER B N 1
ATOM 6446 C CA . SER B 1 66 ? -16.531 9.273 14.453 1 89.25 66 SER B CA 1
ATOM 6447 C C . SER B 1 66 ? -17.5 9.062 13.297 1 89.25 66 SER B C 1
ATOM 6449 O O . SER B 1 66 ? -17.625 7.953 12.773 1 89.25 66 SER B O 1
ATOM 6451 N N . HIS B 1 67 ? -18.172 10.141 12.828 1 93.75 67 HIS B N 1
ATOM 6452 C CA . HIS B 1 67 ? -19.219 9.945 11.828 1 93.75 67 HIS B CA 1
ATOM 6453 C C . HIS B 1 67 ? -19 10.852 10.625 1 93.75 67 HIS B C 1
ATOM 6455 O O . HIS B 1 67 ? -19.828 10.891 9.711 1 93.75 67 HIS B O 1
ATOM 6461 N N . THR B 1 68 ? -17.859 11.609 10.633 1 95.25 68 THR B N 1
ATOM 6462 C CA . THR B 1 68 ? -17.672 12.594 9.578 1 95.25 68 THR B CA 1
ATOM 6463 C C . THR B 1 68 ? -16.469 12.234 8.711 1 95.25 68 THR B C 1
ATOM 6465 O O . THR B 1 68 ? -15.469 11.719 9.219 1 95.25 68 THR B O 1
ATOM 6468 N N . VAL B 1 69 ? -16.594 12.398 7.422 1 96 69 VAL B N 1
ATOM 6469 C CA . VAL B 1 69 ? -15.523 12.195 6.457 1 96 69 VAL B CA 1
ATOM 6470 C C . VAL B 1 69 ? -15.188 13.516 5.77 1 96 69 VAL B C 1
ATOM 6472 O O . VAL B 1 69 ? -16.062 14.344 5.535 1 96 69 VAL B O 1
ATOM 6475 N N . LEU B 1 70 ? -13.922 13.781 5.551 1 96.5 70 LEU B N 1
ATOM 6476 C CA . LEU B 1 70 ? -13.469 14.93 4.77 1 96.5 70 LEU B CA 1
ATOM 6477 C C . LEU B 1 70 ? -13.328 14.57 3.295 1 96.5 70 LEU B C 1
ATOM 6479 O O . LEU B 1 70 ? -12.562 13.664 2.945 1 96.5 70 LEU B O 1
ATOM 6483 N N . VAL B 1 71 ? -14.094 15.125 2.465 1 96.19 71 VAL B N 1
ATOM 6484 C CA . VAL B 1 71 ? -14.047 14.898 1.023 1 96.19 71 VAL B CA 1
ATOM 6485 C C . VAL B 1 71 ? -13.352 16.078 0.342 1 96.19 71 VAL B C 1
ATOM 6487 O O . VAL B 1 71 ? -13.758 17.234 0.518 1 96.19 71 VAL B O 1
ATOM 6490 N N . MET B 1 72 ? -12.352 15.75 -0.391 1 95.44 72 MET B N 1
ATOM 6491 C CA . MET B 1 72 ? -11.586 16.781 -1.076 1 95.44 72 MET B CA 1
ATOM 6492 C C . MET B 1 72 ? -11.617 16.578 -2.588 1 95.44 72 MET B C 1
ATOM 6494 O O . MET B 1 72 ? -11.961 15.492 -3.061 1 95.44 72 MET B O 1
ATOM 6498 N N . ASP B 1 73 ? -11.297 17.609 -3.367 1 94.19 73 ASP B N 1
ATOM 6499 C CA . ASP B 1 73 ? -11.203 17.594 -4.824 1 94.19 73 ASP B CA 1
ATOM 6500 C C . ASP B 1 73 ? -12.539 17.219 -5.457 1 94.19 73 ASP B C 1
ATOM 6502 O O . ASP B 1 73 ? -12.602 16.297 -6.281 1 94.19 73 ASP B O 1
ATOM 6506 N N . ILE B 1 74 ? -13.531 17.891 -4.973 1 93 74 ILE B N 1
ATOM 6507 C CA . ILE B 1 74 ? -14.859 17.719 -5.539 1 93 74 ILE B CA 1
ATOM 6508 C C . ILE B 1 74 ? -14.898 18.266 -6.965 1 93 74 ILE B C 1
ATOM 6510 O O . ILE B 1 74 ? -14.547 19.422 -7.199 1 93 74 ILE B O 1
ATOM 6514 N N . PRO B 1 75 ? -15.227 17.438 -7.895 1 91 75 PRO B N 1
ATOM 6515 C CA . PRO B 1 75 ? -15.25 17.906 -9.281 1 91 75 PRO B CA 1
ATOM 6516 C C . PRO B 1 75 ? -16.344 18.938 -9.547 1 91 75 PRO B C 1
ATOM 6518 O O . PRO B 1 75 ? -17.344 18.984 -8.82 1 91 75 PRO B O 1
ATOM 6521 N N . GLY B 1 76 ? -16.188 19.781 -10.531 1 84.69 76 GLY B N 1
ATOM 6522 C CA . GLY B 1 76 ? -17.172 20.797 -10.891 1 84.69 76 GLY B CA 1
ATOM 6523 C C . GLY B 1 76 ? -16.781 22.188 -10.406 1 84.69 76 GLY B C 1
ATOM 6524 O O . GLY B 1 76 ? -17.125 23.188 -11.039 1 84.69 76 GLY B O 1
ATOM 6525 N N . ASN B 1 77 ? -16.203 22.219 -9.203 1 83.31 77 ASN B N 1
ATOM 6526 C CA . ASN B 1 77 ? -15.68 23.484 -8.695 1 83.31 77 ASN B CA 1
ATOM 6527 C C . ASN B 1 77 ? -14.328 23.812 -9.312 1 83.31 77 ASN B C 1
ATOM 6529 O O . ASN B 1 77 ? -13.344 23.094 -9.086 1 83.31 77 ASN B O 1
ATOM 6533 N N . LYS B 1 78 ? -14.219 24.797 -10.07 1 83.06 78 LYS B N 1
ATOM 6534 C CA . LYS B 1 78 ? -13.008 25.109 -10.828 1 83.06 78 LYS B CA 1
ATOM 6535 C C . LYS B 1 78 ? -11.977 25.828 -9.953 1 83.06 78 LYS B C 1
ATOM 6537 O O . LYS B 1 78 ? -10.898 26.203 -10.422 1 83.06 78 LYS B O 1
ATOM 6542 N N . TYR B 1 79 ? -12.297 25.891 -8.703 1 84.75 79 TYR B N 1
ATOM 6543 C CA . TYR B 1 79 ? -11.352 26.5 -7.77 1 84.75 79 TYR B CA 1
ATOM 6544 C C . TYR B 1 79 ? -10.039 25.719 -7.734 1 84.75 79 TYR B C 1
ATOM 6546 O O . TYR B 1 79 ? -10.047 24.484 -7.637 1 84.75 79 TYR B O 1
ATOM 6554 N N . GLY B 1 80 ? -8.945 26.297 -7.93 1 81.88 80 GLY B N 1
ATOM 6555 C CA . GLY B 1 80 ? -7.637 25.672 -7.793 1 81.88 80 GLY B CA 1
ATOM 6556 C C . GLY B 1 80 ? -7.184 24.953 -9.047 1 81.88 80 GLY B C 1
ATOM 6557 O O . GLY B 1 80 ? -6.152 24.281 -9.039 1 81.88 80 GLY B O 1
ATOM 6558 N N . THR B 1 81 ? -8 24.938 -10.047 1 85.69 81 THR B N 1
ATOM 6559 C CA . THR B 1 81 ? -7.594 24.328 -11.312 1 85.69 81 THR B CA 1
ATOM 6560 C C . THR B 1 81 ? -6.695 25.281 -12.102 1 85.69 81 THR B C 1
ATOM 6562 O O . THR B 1 81 ? -6.488 26.422 -11.695 1 85.69 81 THR B O 1
ATOM 6565 N N . LEU B 1 82 ? -6.078 24.719 -13.094 1 81.31 82 LEU B N 1
ATOM 6566 C CA . LEU B 1 82 ? -5.191 25.547 -13.914 1 81.31 82 LEU B CA 1
ATOM 6567 C C . LEU B 1 82 ? -5.949 26.719 -14.523 1 81.31 82 LEU B C 1
ATOM 6569 O O . LEU B 1 82 ? -5.41 27.812 -14.633 1 81.31 82 LEU B O 1
ATOM 6573 N N . VAL B 1 83 ? -7.148 26.5 -14.859 1 78.56 83 VAL B N 1
ATOM 6574 C CA . VAL B 1 83 ? -7.949 27.547 -15.484 1 78.56 83 VAL B CA 1
ATOM 6575 C C . VAL B 1 83 ? -8.258 28.641 -14.469 1 78.56 83 VAL B C 1
ATOM 6577 O O . VAL B 1 83 ? -8.312 29.812 -14.82 1 78.56 83 VAL B O 1
ATOM 6580 N N . TRP B 1 84 ? -8.383 28.188 -13.25 1 81.5 84 TRP B N 1
ATOM 6581 C CA . TRP B 1 84 ? -8.617 29.156 -12.188 1 81.5 84 TRP B CA 1
ATOM 6582 C C . TRP B 1 84 ? -7.391 30.031 -11.977 1 81.5 84 TRP B C 1
ATOM 6584 O O . TRP B 1 84 ? -7.516 31.25 -11.805 1 81.5 84 TRP B O 1
ATOM 6594 N N . TYR B 1 85 ? -6.258 29.484 -12.039 1 80.94 85 TYR B N 1
ATOM 6595 C CA . TYR B 1 85 ? -5.039 30.266 -11.859 1 80.94 85 TYR B CA 1
ATOM 6596 C C . TYR B 1 85 ? -4.797 31.172 -13.055 1 80.94 85 TYR B C 1
ATOM 6598 O O . TYR B 1 85 ? -4.254 32.281 -12.906 1 80.94 85 TYR B O 1
ATOM 6606 N N . LEU B 1 86 ? -5.176 30.703 -14.203 1 80.19 86 LEU B N 1
ATOM 6607 C CA . LEU B 1 86 ? -5.055 31.547 -15.398 1 80.19 86 LEU B CA 1
ATOM 6608 C C . LEU B 1 86 ? -5.969 32.75 -15.305 1 80.19 86 LEU B C 1
ATOM 6610 O O . LEU B 1 86 ? -5.602 33.844 -15.75 1 80.19 86 LEU B O 1
ATOM 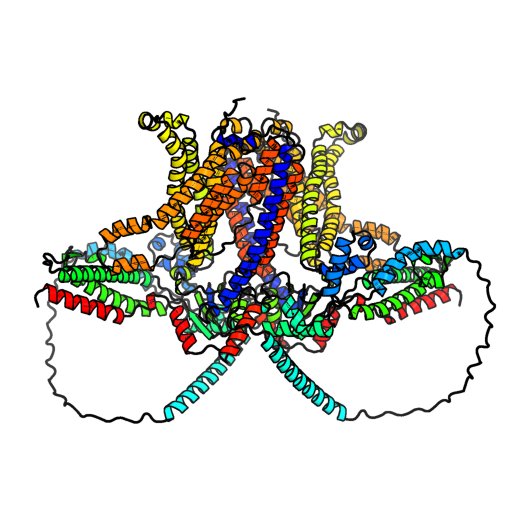6614 N N . ARG B 1 87 ? -7.078 32.531 -14.75 1 78.06 87 ARG B N 1
ATOM 6615 C CA . ARG B 1 87 ? -7.996 33.656 -14.539 1 78.06 87 ARG B CA 1
ATOM 6616 C C . ARG B 1 87 ? -7.387 34.688 -13.602 1 78.06 87 ARG B C 1
ATOM 6618 O O . ARG B 1 87 ? -7.52 35.906 -13.836 1 78.06 87 ARG B O 1
ATOM 6625 N N . GLU B 1 88 ? -6.723 34.188 -12.586 1 76.81 88 GLU B N 1
ATOM 6626 C CA . GLU B 1 88 ? -6.074 35.094 -11.648 1 76.81 88 GLU B CA 1
ATOM 6627 C C . GLU B 1 88 ? -4.887 35.812 -12.297 1 76.81 88 GLU B C 1
ATOM 6629 O O . GLU B 1 88 ? -4.578 36.938 -11.961 1 76.81 88 GLU B O 1
ATOM 6634 N N . LEU B 1 89 ? -4.332 35.094 -13.219 1 77.44 89 LEU B N 1
ATOM 6635 C CA . LEU B 1 89 ? -3.193 35.656 -13.93 1 77.44 89 LEU B CA 1
ATOM 6636 C C . LEU B 1 89 ? -3.643 36.781 -14.875 1 77.44 89 LEU B C 1
ATOM 6638 O O . LEU B 1 89 ? -2.936 37.75 -15.047 1 77.44 89 LEU B O 1
ATOM 6642 N N . VAL B 1 90 ? -4.746 36.594 -15.555 1 76.62 90 VAL B N 1
ATOM 6643 C CA . VAL B 1 90 ? -5.27 37.594 -16.484 1 76.62 90 VAL B CA 1
ATOM 6644 C C . VAL B 1 90 ? -5.445 38.938 -15.781 1 76.62 90 VAL B C 1
ATOM 6646 O O . VAL B 1 90 ? -5.215 40 -16.375 1 76.62 90 VAL B O 1
ATOM 6649 N N . GLY B 1 91 ? -5.668 38.875 -14.406 1 66.06 91 GLY B N 1
ATOM 6650 C CA . GLY B 1 91 ? -5.816 40.094 -13.648 1 66.06 91 GLY B CA 1
ATOM 6651 C C . GLY B 1 91 ? -4.5 40.625 -13.109 1 66.06 91 GLY B C 1
ATOM 6652 O O . GLY B 1 91 ? -4.441 41.75 -12.594 1 66.06 91 GLY B O 1
ATOM 6653 N N . SER B 1 92 ? -3.383 39.906 -13.477 1 72.69 92 SER B N 1
ATOM 6654 C CA . SER B 1 92 ? -2.109 40.281 -12.883 1 72.69 92 SER B CA 1
ATOM 6655 C C . SER B 1 92 ? -1.247 41.062 -13.883 1 72.69 92 SER B C 1
ATOM 6657 O O . SER B 1 92 ? -1.554 41.094 -15.078 1 72.69 92 SER B O 1
ATOM 6659 N N . THR B 1 93 ? -0.246 41.719 -13.336 1 69.38 93 THR B N 1
ATOM 6660 C CA . THR B 1 93 ? 0.697 42.5 -14.125 1 69.38 93 THR B CA 1
ATOM 6661 C C . THR B 1 93 ? 1.51 41.594 -15.047 1 69.38 93 THR B C 1
ATOM 6663 O O . THR B 1 93 ? 1.954 42 -16.109 1 69.38 93 THR B O 1
ATOM 6666 N N . LEU B 1 94 ? 1.61 40.406 -14.711 1 74.12 94 LEU B N 1
ATOM 6667 C CA . LEU B 1 94 ? 2.412 39.469 -15.5 1 74.12 94 LEU B CA 1
ATOM 6668 C C . LEU B 1 94 ? 1.721 39.125 -16.812 1 74.12 94 LEU B C 1
ATOM 6670 O O . LEU B 1 94 ? 2.385 38.844 -17.812 1 74.12 94 LEU B O 1
ATOM 6674 N N . PHE B 1 95 ? 0.445 39.188 -16.781 1 78.94 95 PHE B N 1
ATOM 6675 C CA . PHE B 1 95 ? -0.334 38.844 -17.969 1 78.94 95 PHE B CA 1
ATOM 6676 C C . PHE B 1 95 ? -0.105 39.875 -19.062 1 78.94 95 PHE B C 1
ATOM 6678 O O . PHE B 1 95 ? -0.069 39.531 -20.25 1 78.94 95 PHE B O 1
ATOM 6685 N N . VAL B 1 96 ? 0.121 41.031 -18.578 1 70.69 96 VAL B N 1
ATOM 6686 C CA . VAL B 1 96 ? 0.308 42.125 -19.531 1 70.69 96 VAL B CA 1
ATOM 6687 C C . VAL B 1 96 ? 1.669 42 -20.219 1 70.69 96 VAL B C 1
ATOM 6689 O O . VAL B 1 96 ? 1.847 42.406 -21.359 1 70.69 96 VAL B O 1
ATOM 6692 N N . MET B 1 97 ? 2.539 41.25 -19.531 1 74.88 97 MET B N 1
ATOM 6693 C CA . MET B 1 97 ? 3.898 41.125 -20.047 1 74.88 97 MET B CA 1
ATOM 6694 C C . MET B 1 97 ? 3.998 39.938 -21.016 1 74.88 97 MET B C 1
ATOM 6696 O O . MET B 1 97 ? 4.969 39.844 -21.766 1 74.88 97 MET B O 1
ATOM 6700 N N . LEU B 1 98 ? 3.01 39.188 -21.078 1 79.56 98 LEU B N 1
ATOM 6701 C CA . LEU B 1 98 ? 3.064 38 -21.953 1 79.56 98 LEU B CA 1
ATOM 6702 C C . LEU B 1 98 ? 2.822 38.375 -23.406 1 79.56 98 LEU B C 1
ATOM 6704 O O . LEU B 1 98 ? 2.148 39.375 -23.688 1 79.56 98 LEU B O 1
ATOM 6708 N N . PRO B 1 99 ? 3.422 37.625 -24.328 1 78 99 PRO B N 1
ATOM 6709 C CA . PRO B 1 99 ? 3.209 37.906 -25.75 1 78 99 PRO B CA 1
ATOM 6710 C C . PRO B 1 99 ? 1.74 37.812 -26.156 1 78 99 PRO B C 1
ATOM 6712 O O . PRO B 1 99 ? 0.964 37.094 -25.516 1 78 99 PRO B O 1
ATOM 6715 N N . LYS B 1 100 ? 1.343 38.531 -27.125 1 77.56 100 LYS B N 1
ATOM 6716 C CA . LYS B 1 100 ? -0.039 38.688 -27.562 1 77.56 100 LYS B CA 1
ATOM 6717 C C . LYS B 1 100 ? -0.657 37.344 -27.953 1 77.56 100 LYS B C 1
ATOM 6719 O O . LYS B 1 100 ? -1.828 37.094 -27.656 1 77.56 100 LYS B O 1
ATOM 6724 N N . SER B 1 101 ? 0.153 36.5 -28.594 1 78.75 101 SER B N 1
ATOM 6725 C CA . SER B 1 101 ? -0.39 35.219 -29.016 1 78.75 101 SER B CA 1
ATOM 6726 C C . SER B 1 101 ? -0.8 34.375 -27.828 1 78.75 101 SER B C 1
ATOM 6728 O O . SER B 1 101 ? -1.846 33.719 -27.844 1 78.75 101 SER B O 1
ATOM 6730 N N . TRP B 1 102 ? -0.036 34.469 -26.75 1 80.88 102 TRP B N 1
ATOM 6731 C CA . TRP B 1 102 ? -0.323 33.688 -25.562 1 80.88 102 TRP B CA 1
ATOM 6732 C C . TRP B 1 102 ? -1.473 34.281 -24.766 1 80.88 102 TRP B C 1
ATOM 6734 O O . TRP B 1 102 ? -2.291 33.562 -24.188 1 80.88 102 TRP B O 1
ATOM 6744 N N . ARG B 1 103 ? -1.59 35.594 -24.891 1 82.44 103 ARG B N 1
ATOM 6745 C CA . ARG B 1 103 ? -2.658 36.281 -24.156 1 82.44 103 ARG B CA 1
ATOM 6746 C C . ARG B 1 103 ? -4.023 35.906 -24.719 1 82.44 103 ARG B C 1
ATOM 6748 O O . ARG B 1 103 ? -4.961 35.656 -23.969 1 82.44 103 ARG B O 1
ATOM 6755 N N . LYS B 1 104 ? -4.008 35.812 -26 1 81.12 104 LYS B N 1
ATOM 6756 C CA . LYS B 1 104 ? -5.281 35.5 -26.641 1 81.12 104 LYS B CA 1
ATOM 6757 C C . LYS B 1 104 ? -5.703 34.062 -26.344 1 81.12 104 LYS B C 1
ATOM 6759 O O . LYS B 1 104 ? -6.879 33.781 -26.078 1 81.12 104 LYS B O 1
ATOM 6764 N N . ARG B 1 105 ? -4.785 33.25 -26.344 1 81.12 105 ARG B N 1
ATOM 6765 C CA . ARG B 1 105 ? -5.098 31.844 -26.094 1 81.12 105 ARG B CA 1
ATOM 6766 C C . ARG B 1 105 ? -5.57 31.625 -24.656 1 81.12 105 ARG B C 1
ATOM 6768 O O . ARG B 1 105 ? -6.496 30.859 -24.406 1 81.12 105 ARG B O 1
ATOM 6775 N N . ILE B 1 106 ? -4.922 32.312 -23.812 1 82.38 106 ILE B N 1
ATOM 6776 C CA . ILE B 1 106 ? -5.27 32.188 -22.391 1 82.38 106 ILE B CA 1
ATOM 6777 C C . ILE B 1 106 ? -6.637 32.844 -22.141 1 82.38 106 ILE B C 1
ATOM 6779 O O . ILE B 1 106 ? -7.457 32.281 -21.406 1 82.38 106 ILE B O 1
ATOM 6783 N N . LEU B 1 107 ? -6.855 33.906 -22.859 1 81 107 LEU B N 1
ATOM 6784 C CA . LEU B 1 107 ? -8.133 34.594 -22.688 1 81 107 LEU B CA 1
ATOM 6785 C C . LEU B 1 107 ? -9.273 33.75 -23.266 1 81 107 LEU B C 1
ATOM 6787 O O . LEU B 1 107 ? -10.367 33.719 -22.688 1 81 107 LEU B O 1
ATOM 6791 N N . ASP B 1 108 ? -8.984 33.062 -24.297 1 80.69 108 ASP B N 1
ATOM 6792 C CA . ASP B 1 108 ? -10.008 32.188 -24.891 1 80.69 108 ASP B CA 1
ATOM 6793 C C . ASP B 1 108 ? -10.352 31.031 -23.969 1 80.69 108 ASP B C 1
ATOM 6795 O O . ASP B 1 108 ? -11.523 30.672 -23.812 1 80.69 108 ASP B O 1
ATOM 6799 N N . LYS B 1 109 ? -9.383 30.531 -23.312 1 80.19 109 LYS B N 1
ATOM 6800 C CA . LYS B 1 109 ? -9.609 29.391 -22.422 1 80.19 109 LYS B CA 1
ATOM 6801 C C . LYS B 1 109 ? -10.359 29.812 -21.172 1 80.19 109 LYS B C 1
ATOM 6803 O O . LYS B 1 109 ? -11.211 29.078 -20.672 1 80.19 109 LYS B O 1
ATOM 6808 N N . VAL B 1 110 ? -10.023 30.969 -20.719 1 79.31 110 VAL B N 1
ATOM 6809 C CA . VAL B 1 110 ? -10.672 31.469 -19.516 1 79.31 110 VAL B CA 1
ATOM 6810 C C . VAL B 1 110 ? -12.117 31.844 -19.828 1 79.31 110 VAL B C 1
ATOM 6812 O O . VAL B 1 110 ? -13.023 31.594 -19.031 1 79.31 110 VAL B O 1
ATOM 6815 N N . GLU B 1 111 ? -12.336 32.406 -21.031 1 77.62 111 GLU B N 1
ATOM 6816 C CA . GLU B 1 111 ? -13.688 32.781 -21.438 1 77.62 111 GLU B CA 1
ATOM 6817 C C . GLU B 1 111 ? -14.547 31.562 -21.719 1 77.62 111 GLU B C 1
ATOM 6819 O O . GLU B 1 111 ? -15.75 31.578 -21.453 1 77.62 111 GLU B O 1
ATOM 6824 N N . GLU B 1 112 ? -13.93 30.625 -22.141 1 74.94 112 GLU B N 1
ATOM 6825 C CA . GLU B 1 112 ? -14.664 29.391 -22.391 1 74.94 112 GLU B CA 1
ATOM 6826 C C . GLU B 1 112 ? -15.102 28.734 -21.094 1 74.94 112 GLU B C 1
ATOM 6828 O O . GLU B 1 112 ? -16.188 28.156 -21.016 1 74.94 112 GLU B O 1
ATOM 6833 N N . ALA B 1 113 ? -14.273 28.875 -20.078 1 72.5 113 ALA B N 1
ATOM 6834 C CA . ALA B 1 113 ? -14.531 28.188 -18.812 1 72.5 113 ALA B CA 1
ATOM 6835 C C . ALA B 1 113 ? -15.43 29.016 -17.906 1 72.5 113 ALA B C 1
ATOM 6837 O O . ALA B 1 113 ? -16.266 28.484 -17.172 1 72.5 113 ALA B O 1
ATOM 6838 N N . PHE B 1 114 ? -15.203 30.359 -17.797 1 72.38 114 PHE B N 1
ATOM 6839 C CA . PHE B 1 114 ? -15.898 31.188 -16.828 1 72.38 114 PHE B CA 1
ATOM 6840 C C . PHE B 1 114 ? -16.875 32.125 -17.516 1 72.38 114 PHE B C 1
ATOM 6842 O O . PHE B 1 114 ? -17.672 32.812 -16.844 1 72.38 114 PHE B O 1
ATOM 6849 N N . GLY B 1 115 ? -17.109 31.953 -18.844 1 67.25 115 GLY B N 1
ATOM 6850 C CA . GLY B 1 115 ? -17.938 32.906 -19.578 1 67.25 115 GLY B CA 1
ATOM 6851 C C . GLY B 1 115 ? -17.219 34.188 -19.891 1 67.25 115 GLY B C 1
ATOM 6852 O O . GLY B 1 115 ? -16.078 34.406 -19.484 1 67.25 115 GLY B O 1
ATOM 6853 N N . LYS B 1 116 ? -17.906 35.156 -20.734 1 55.72 116 LYS B N 1
ATOM 6854 C CA . LYS B 1 116 ? -17.344 36.406 -21.234 1 55.72 116 LYS B CA 1
ATOM 6855 C C . LYS B 1 116 ? -16.891 37.281 -20.078 1 55.72 116 LYS B C 1
ATOM 6857 O O . LYS B 1 116 ? -17.656 37.531 -19.141 1 55.72 116 LYS B O 1
ATOM 6862 N N . VAL B 1 117 ? -15.68 37.188 -19.719 1 52.22 117 VAL B N 1
ATOM 6863 C CA . VAL B 1 117 ? -15.117 38.094 -18.734 1 52.22 117 VAL B CA 1
ATOM 6864 C C . VAL B 1 117 ? -15.438 39.531 -19.094 1 52.22 117 VAL B C 1
ATOM 6866 O O . VAL B 1 117 ? -15.219 39.969 -20.234 1 52.22 117 VAL B O 1
ATOM 6869 N N . SER B 1 118 ? -16.375 40.219 -18.594 1 43.28 118 SER B N 1
ATOM 6870 C CA . SER B 1 118 ? -16.672 41.594 -18.922 1 43.28 118 SER B CA 1
ATOM 6871 C C . SER B 1 118 ? -15.406 42.375 -19.203 1 43.28 118 SER B C 1
ATOM 6873 O O . SER B 1 118 ? -14.383 42.188 -18.547 1 43.28 118 SER B O 1
ATOM 6875 N N . GLU B 1 119 ? -15.258 42.938 -20.438 1 41.72 119 GLU B N 1
ATOM 6876 C CA . GLU B 1 119 ? -14.242 43.906 -20.891 1 41.72 119 GLU B CA 1
ATOM 6877 C C . GLU B 1 119 ? -13.82 44.844 -19.75 1 41.72 119 GLU B C 1
ATOM 6879 O O . GLU B 1 119 ? -12.734 45.406 -19.781 1 41.72 119 GLU B O 1
ATOM 6884 N N . LEU B 1 120 ? -14.711 45.188 -18.875 1 39.38 120 LEU B N 1
ATOM 6885 C CA . LEU B 1 120 ? -14.492 46.156 -17.812 1 39.38 120 LEU B CA 1
ATOM 6886 C C . LEU B 1 120 ? -13.469 45.656 -16.812 1 39.38 120 LEU B C 1
ATOM 6888 O O . LEU B 1 120 ? -12.68 46.438 -16.281 1 39.38 120 LEU B O 1
ATOM 6892 N N . ASP B 1 121 ? -13.367 44.406 -16.5 1 44.47 121 ASP B N 1
ATOM 6893 C CA . ASP B 1 121 ? -12.406 43.938 -15.492 1 44.47 121 ASP B CA 1
ATOM 6894 C C . ASP B 1 121 ? -11 43.875 -16.078 1 44.47 121 ASP B C 1
ATOM 6896 O O . ASP B 1 121 ? -10.023 44.188 -15.391 1 44.47 121 ASP B O 1
ATOM 6900 N N . VAL B 1 122 ? -10.812 43.531 -17.234 1 45.44 122 VAL B N 1
ATOM 6901 C CA . VAL B 1 122 ? -9.523 43.594 -17.922 1 45.44 122 VAL B CA 1
ATOM 6902 C C . VAL B 1 122 ? -9.141 45.062 -18.141 1 45.44 122 VAL B C 1
ATOM 6904 O O . VAL B 1 122 ? -7.977 45.438 -17.953 1 45.44 122 VAL B O 1
ATOM 6907 N N . ALA B 1 123 ? -10.031 45.938 -18.656 1 40.59 123 ALA B N 1
ATOM 6908 C CA . ALA B 1 123 ? -9.797 47.375 -18.828 1 40.59 123 ALA B CA 1
ATOM 6909 C C . ALA B 1 123 ? -9.523 48.062 -17.5 1 40.59 123 ALA B C 1
ATOM 6911 O O . ALA B 1 123 ? -8.703 48.969 -17.406 1 40.59 123 ALA B O 1
ATOM 6912 N N . ALA B 1 124 ? -10.195 47.688 -16.453 1 39.81 124 ALA B N 1
ATOM 6913 C CA . ALA B 1 124 ? -9.906 48.25 -15.141 1 39.81 124 ALA B CA 1
ATOM 6914 C C . ALA B 1 124 ? -8.508 47.875 -14.672 1 39.81 124 ALA B C 1
ATOM 6916 O O . ALA B 1 124 ? -7.805 48.688 -14.062 1 39.81 124 ALA B O 1
ATOM 6917 N N . ILE B 1 125 ? -8.07 46.656 -14.961 1 41.72 125 ILE B N 1
ATOM 6918 C CA . ILE B 1 125 ? -6.711 46.219 -14.656 1 41.72 125 ILE B CA 1
ATOM 6919 C C . ILE B 1 125 ? -5.73 46.938 -15.578 1 41.72 125 ILE B C 1
ATOM 6921 O O . ILE B 1 125 ? -4.684 47.406 -15.133 1 41.72 125 ILE B O 1
ATOM 6925 N N . ALA B 1 126 ? -5.988 47.031 -16.844 1 38.59 126 ALA B N 1
ATOM 6926 C CA . ALA B 1 126 ? -5.152 47.812 -17.75 1 38.59 126 ALA B CA 1
ATOM 6927 C C . ALA B 1 126 ? -5.164 49.281 -17.359 1 38.59 126 ALA B C 1
ATOM 6929 O O . ALA B 1 126 ? -4.141 49.969 -17.453 1 38.59 126 ALA B O 1
ATOM 6930 N N . ARG B 1 127 ? -6.34 49.875 -17.047 1 38.66 127 ARG B N 1
ATOM 6931 C CA . ARG B 1 127 ? -6.41 51.281 -16.609 1 38.66 127 ARG B CA 1
ATOM 6932 C C . ARG B 1 127 ? -5.75 51.469 -15.25 1 38.66 127 ARG B C 1
ATOM 6934 O O . ARG B 1 127 ? -5.227 52.531 -14.945 1 38.66 127 ARG B O 1
ATOM 6941 N N . GLY B 1 128 ? -5.832 50.469 -14.281 1 35.94 128 GLY B N 1
ATOM 6942 C CA . GLY B 1 128 ? -5.082 50.656 -13.047 1 35.94 128 GLY B CA 1
ATOM 6943 C C . GLY B 1 128 ? -3.58 50.688 -13.258 1 35.94 128 GLY B C 1
ATOM 6944 O O . GLY B 1 128 ? -2.852 51.281 -12.453 1 35.94 128 GLY B O 1
ATOM 6945 N N . ALA B 1 129 ? -3.037 49.969 -14.195 1 34.53 129 ALA B N 1
ATOM 6946 C CA . ALA B 1 129 ? -1.647 50.25 -14.547 1 34.53 129 ALA B CA 1
ATOM 6947 C C . ALA B 1 129 ? -1.49 51.688 -15.086 1 34.53 129 ALA B C 1
ATOM 6949 O O . ALA B 1 129 ? -0.489 52.344 -14.812 1 34.53 129 ALA B O 1
ATOM 6950 N N . ASP B 1 130 ? -2.404 52.125 -15.961 1 32.81 130 ASP B N 1
ATOM 6951 C CA . ASP B 1 130 ? -2.244 53.469 -16.484 1 32.81 130 ASP B CA 1
ATOM 6952 C C . ASP B 1 130 ? -2.598 54.531 -15.438 1 32.81 130 ASP B C 1
ATOM 6954 O O . ASP B 1 130 ? -2.172 55.688 -15.531 1 32.81 130 ASP B O 1
ATOM 6958 N N . LEU B 1 131 ? -3.574 54.219 -14.508 1 31.73 131 LEU B N 1
ATOM 6959 C CA . LEU B 1 131 ? -3.904 55.281 -13.555 1 31.73 131 LEU B CA 1
ATOM 6960 C C . LEU B 1 131 ? -2.711 55.594 -12.656 1 31.73 131 LEU B C 1
ATOM 6962 O O . LEU B 1 131 ? -2.654 56.656 -12.039 1 31.73 131 LEU B O 1
ATOM 6966 N N . THR B 1 132 ? -1.752 54.625 -12.445 1 32.09 132 THR B N 1
ATOM 6967 C CA . THR B 1 132 ? -0.635 55.188 -11.711 1 32.09 132 THR B CA 1
ATOM 6968 C C . THR B 1 132 ? 0.088 56.25 -12.562 1 32.09 132 THR B C 1
ATOM 6970 O O . THR B 1 132 ? 0.725 57.156 -12.023 1 32.09 132 THR B O 1
ATOM 6973 N N . ILE B 1 133 ? 0.101 55.969 -13.852 1 31.02 133 ILE B N 1
ATOM 6974 C CA . ILE B 1 133 ? 0.907 57 -14.531 1 31.02 133 ILE B CA 1
ATOM 6975 C C . ILE B 1 133 ? 0.105 58.281 -14.68 1 31.02 133 ILE B C 1
ATOM 6977 O O . ILE B 1 133 ? 0.673 59.375 -14.672 1 31.02 133 ILE B O 1
ATOM 6981 N N . GLU B 1 134 ? -1.231 58.094 -15 1 29.88 134 GLU B N 1
ATOM 6982 C CA . GLU B 1 134 ? -1.862 59.375 -15.32 1 29.88 134 GLU B CA 1
ATOM 6983 C C . GLU B 1 134 ? -2.082 60.219 -14.07 1 29.88 134 GLU B C 1
ATOM 6985 O O . GLU B 1 134 ? -2.41 61.406 -14.156 1 29.88 134 GLU B O 1
ATOM 6990 N N . ARG B 1 135 ? -2.1 59.562 -12.859 1 31.42 135 ARG B N 1
ATOM 6991 C CA . ARG B 1 135 ? -2.303 60.5 -11.758 1 31.42 135 ARG B CA 1
ATOM 6992 C C . ARG B 1 135 ? -1.206 61.562 -11.734 1 31.42 135 ARG B C 1
ATOM 6994 O O . ARG B 1 135 ? -1.315 62.562 -11.016 1 31.42 135 ARG B O 1
ATOM 7001 N N . GLU B 1 136 ? -0.049 61.25 -12.367 1 29.17 136 GLU B N 1
ATOM 7002 C CA . GLU B 1 136 ? 0.888 62.344 -12.227 1 29.17 136 GLU B CA 1
ATOM 7003 C C . GLU B 1 136 ? 0.451 63.562 -13.062 1 29.17 136 GLU B C 1
ATOM 7005 O O . GLU B 1 136 ? 0.656 64.688 -12.664 1 29.17 136 GLU B O 1
ATOM 7010 N N . GLU B 1 137 ? -0.027 63.219 -14.281 1 27.88 137 GLU B N 1
ATOM 7011 C CA . GLU B 1 137 ? -0.034 64.438 -15.141 1 27.88 137 GLU B CA 1
ATOM 7012 C C . GLU B 1 137 ? -1.184 65.375 -14.781 1 27.88 137 GLU B C 1
ATOM 7014 O O . GLU B 1 137 ? -1.08 66.562 -14.969 1 27.88 137 GLU B O 1
ATOM 7019 N N . ASP B 1 138 ? -2.352 64.75 -14.562 1 26.09 138 ASP B N 1
ATOM 7020 C CA . ASP B 1 138 ? -3.48 65.688 -14.562 1 26.09 138 ASP B CA 1
ATOM 7021 C C . ASP B 1 138 ? -3.436 66.625 -13.344 1 26.09 138 ASP B C 1
ATOM 7023 O O . ASP B 1 138 ? -4.406 67.312 -13.047 1 26.09 138 ASP B O 1
ATOM 7027 N N . ARG B 1 139 ? -2.365 66.438 -12.484 1 26.34 139 ARG B N 1
ATOM 7028 C CA . ARG B 1 139 ? -2.33 67.438 -11.398 1 26.34 139 ARG B CA 1
ATOM 7029 C C . ARG B 1 139 ? -2.406 68.812 -11.945 1 26.34 139 ARG B C 1
ATOM 7031 O O . ARG B 1 139 ? -2.578 69.812 -11.18 1 26.34 139 ARG B O 1
ATOM 7038 N N . HIS B 1 140 ? -1.868 69 -13.25 1 25.52 140 HIS B N 1
ATOM 7039 C CA . HIS B 1 140 ? -1.65 70.438 -13.422 1 25.52 140 HIS B CA 1
ATOM 7040 C C . HIS B 1 140 ? -2.971 71.188 -13.602 1 25.52 140 HIS B C 1
ATOM 7042 O O . HIS B 1 140 ? -2.988 72.438 -13.727 1 25.52 140 HIS B O 1
ATOM 7048 N N . ARG B 1 141 ? -3.957 70.438 -14.328 1 23.48 141 ARG B N 1
ATOM 7049 C CA . ARG B 1 141 ? -4.91 71.438 -14.789 1 23.48 141 ARG B CA 1
ATOM 7050 C C . ARG B 1 141 ? -5.746 72 -13.633 1 23.48 141 ARG B C 1
ATOM 7052 O O . ARG B 1 141 ? -6.211 71.25 -12.789 1 23.48 141 ARG B O 1
ATOM 7059 N N . GLY B 1 142 ? -5.641 73.25 -13.148 1 22.75 142 GLY B N 1
ATOM 7060 C CA . GLY B 1 142 ? -6.109 74.188 -12.133 1 22.75 142 GLY B CA 1
ATOM 7061 C C . GLY B 1 142 ? -7.621 74.25 -12.039 1 22.75 142 GLY B C 1
ATOM 7062 O O . GLY B 1 142 ? -8.172 75.188 -11.422 1 22.75 142 GLY B O 1
ATOM 7063 N N . THR B 1 143 ? -8.359 73.188 -12.516 1 21.91 143 THR B N 1
ATOM 7064 C CA . THR B 1 143 ? -9.75 73.562 -12.719 1 21.91 143 THR B CA 1
ATOM 7065 C C . THR B 1 143 ? -10.367 74.062 -11.43 1 21.91 143 THR B C 1
ATOM 7067 O O . THR B 1 143 ? -10.094 73.562 -10.344 1 21.91 143 THR B O 1
ATOM 7070 N N . THR B 1 144 ? -10.875 75.312 -11.391 1 21.41 144 THR B N 1
ATOM 7071 C CA . THR B 1 144 ? -11.5 76.25 -10.477 1 21.41 144 THR B CA 1
ATOM 7072 C C . THR B 1 144 ? -12.773 75.688 -9.867 1 21.41 144 THR B C 1
ATOM 7074 O O . THR B 1 144 ? -13.586 75.062 -10.578 1 21.41 144 THR B O 1
ATOM 7077 N N . PRO B 1 145 ? -12.75 75.188 -8.586 1 22 145 PRO B N 1
ATOM 7078 C CA . PRO B 1 145 ? -13.773 74.5 -7.777 1 22 145 PRO B CA 1
ATOM 7079 C C . PRO B 1 145 ? -15.102 75.312 -7.762 1 22 145 PRO B C 1
ATOM 7081 O O . PRO B 1 145 ? -15.125 76.438 -7.391 1 22 145 PRO B O 1
ATOM 7084 N N . SER B 1 146 ? -15.914 75.312 -8.883 1 20.77 146 SER B N 1
ATOM 7085 C CA . SER B 1 146 ? -17.109 76.125 -8.828 1 20.77 146 SER B CA 1
ATOM 7086 C C . SER B 1 146 ? -17.938 75.812 -7.594 1 20.77 146 SER B C 1
ATOM 7088 O O . SER B 1 146 ? -17.984 74.688 -7.137 1 20.77 146 SER B O 1
ATOM 7090 N N . PRO B 1 147 ? -18.422 76.875 -6.805 1 21.36 147 PRO B N 1
ATOM 7091 C CA . PRO B 1 147 ? -19.031 77.062 -5.484 1 21.36 147 PRO B CA 1
ATOM 7092 C C . PRO B 1 147 ? -20.406 76.375 -5.379 1 21.36 147 PRO B C 1
ATOM 7094 O O . PRO B 1 147 ? -21.344 76.812 -6.062 1 21.36 147 PRO B O 1
ATOM 7097 N N . SER B 1 148 ? -20.516 75.125 -5.859 1 19.53 148 SER B N 1
ATOM 7098 C CA . SER B 1 148 ? -21.891 74.625 -5.953 1 19.53 148 SER B CA 1
ATOM 7099 C C . SER B 1 148 ? -22.656 74.875 -4.66 1 19.53 148 SER B C 1
ATOM 7101 O O . SER B 1 148 ? -22.094 74.812 -3.568 1 19.53 148 SER B O 1
ATOM 7103 N N . SER B 1 149 ? -23.859 75.5 -4.777 1 19.66 149 SER B N 1
ATOM 7104 C CA . SER B 1 149 ? -24.891 76.125 -3.979 1 19.66 149 SER B CA 1
ATOM 7105 C C . SER B 1 149 ? -25.469 75.188 -2.939 1 19.66 149 SER B C 1
ATOM 7107 O O . SER B 1 149 ? -25.578 73.938 -3.186 1 19.66 149 SER B O 1
ATOM 7109 N N . ALA B 1 150 ? -25.359 75.5 -1.635 1 20.44 150 ALA B N 1
ATOM 7110 C CA . ALA B 1 150 ? -25.703 75.125 -0.268 1 20.44 150 ALA B CA 1
ATOM 7111 C C . ALA B 1 150 ? -27.203 74.812 -0.141 1 20.44 150 ALA B C 1
ATOM 7113 O O . ALA B 1 150 ? -27.781 75 0.932 1 20.44 150 ALA B O 1
ATOM 7114 N N . GLN B 1 151 ? -27.828 74.188 -1.256 1 19.38 151 GLN B N 1
ATOM 7115 C CA . GLN B 1 151 ? -29.281 74.25 -1.052 1 19.38 151 GLN B CA 1
ATOM 7116 C C . GLN B 1 151 ? -29.672 73.688 0.313 1 19.38 151 GLN B C 1
ATOM 7118 O O . GLN B 1 151 ? -29 72.812 0.859 1 19.38 151 GLN B O 1
ATOM 7123 N N . THR B 1 152 ? -30.641 74.375 0.969 1 19.16 152 THR B N 1
ATOM 7124 C CA . THR B 1 152 ? -31.297 74.625 2.238 1 19.16 152 THR B CA 1
ATOM 7125 C C . THR B 1 152 ? -32.094 73.375 2.717 1 19.16 152 THR B C 1
ATOM 7127 O O . THR B 1 152 ? -32.938 72.875 1.991 1 19.16 152 THR B O 1
ATOM 7130 N N . PRO B 1 153 ? -31.375 72.438 3.439 1 20.34 153 PRO B N 1
ATOM 7131 C CA . PRO B 1 153 ? -32.062 71.312 4.039 1 20.34 153 PRO B CA 1
ATOM 7132 C C . PRO B 1 153 ? -33.312 71.688 4.789 1 20.34 153 PRO B C 1
ATOM 7134 O O . PRO B 1 153 ? -33.312 72.562 5.633 1 20.34 153 PRO B O 1
ATOM 7137 N N . ALA B 1 154 ? -34.5 71.562 4.113 1 19.72 154 ALA B N 1
ATOM 7138 C CA . ALA B 1 154 ? -35.812 71.938 4.66 1 19.72 154 ALA B CA 1
ATOM 7139 C C . ALA B 1 154 ? -36.062 71.188 5.984 1 19.72 154 ALA B C 1
ATOM 7141 O O . ALA B 1 154 ? -35.5 70.125 6.23 1 19.72 154 ALA B O 1
ATOM 7142 N N . LEU B 1 155 ? -36.656 71.875 6.961 1 19.23 155 LEU B N 1
ATOM 7143 C CA . LEU B 1 155 ? -37.062 71.938 8.359 1 19.23 155 LEU B CA 1
ATOM 7144 C C . LEU B 1 155 ? -38.094 70.875 8.688 1 19.23 155 LEU B C 1
ATOM 7146 O O . LEU B 1 155 ? -39 71.125 9.508 1 19.23 155 LEU B O 1
ATOM 7150 N N . VAL B 1 156 ? -38.062 69.688 7.891 1 19.14 156 VAL B N 1
ATOM 7151 C CA . VAL B 1 156 ? -39.375 69.062 8.109 1 19.14 156 VAL B CA 1
ATOM 7152 C C . VAL B 1 156 ? -39.625 68.938 9.609 1 19.14 156 VAL B C 1
ATOM 7154 O O . VAL B 1 156 ? -38.688 68.75 10.391 1 19.14 156 VAL B O 1
ATOM 7157 N N . ASP B 1 157 ? -40.938 69.062 10.023 1 18.2 157 ASP B N 1
ATOM 7158 C CA . ASP B 1 157 ? -41.844 69.375 11.148 1 18.2 157 ASP B CA 1
ATOM 7159 C C . ASP B 1 157 ? -41.875 68.188 12.133 1 18.2 157 ASP B C 1
ATOM 7161 O O . ASP B 1 157 ? -41.562 67.062 11.766 1 18.2 157 ASP B O 1
ATOM 7165 N N . GLY B 1 158 ? -42.094 68.438 13.438 1 17.95 158 GLY B N 1
ATOM 7166 C CA . GLY B 1 158 ? -42.031 68.062 14.836 1 17.95 158 GLY B CA 1
ATOM 7167 C C . GLY B 1 158 ? -42.938 66.938 15.203 1 17.95 158 GLY B C 1
ATOM 7168 O O . GLY B 1 158 ? -43.031 66.562 16.375 1 17.95 158 GLY B O 1
ATOM 7169 N N . THR B 1 159 ? -43.844 66.438 14.203 1 19.48 159 THR B N 1
ATOM 7170 C CA . THR B 1 159 ? -45.031 66.125 14.984 1 19.48 159 THR B CA 1
ATOM 7171 C C . THR B 1 159 ? -44.781 65 15.969 1 19.48 159 THR B C 1
ATOM 7173 O O . THR B 1 159 ? -44 64.062 15.68 1 19.48 159 THR B O 1
ATOM 7176 N N . LYS B 1 160 ? -45.281 65.125 17.219 1 21.02 160 LYS B N 1
ATOM 7177 C CA . LYS B 1 160 ? -45.312 64.625 18.609 1 21.02 160 LYS B CA 1
ATOM 7178 C C . LYS B 1 160 ? -45.938 63.281 18.719 1 21.02 160 LYS B C 1
ATOM 7180 O O . LYS B 1 160 ? -46.25 62.812 19.812 1 21.02 160 LYS B O 1
ATOM 7185 N N . ALA B 1 161 ? -45.688 62.375 17.688 1 20.8 161 ALA B N 1
ATOM 7186 C CA . ALA B 1 161 ? -46.719 61.344 17.844 1 20.8 161 ALA B CA 1
ATOM 7187 C C . ALA B 1 161 ? -46.625 60.656 19.219 1 20.8 161 ALA B C 1
ATOM 7189 O O . ALA B 1 161 ? -45.531 60.531 19.766 1 20.8 161 ALA B O 1
ATOM 7190 N N . GLN B 1 162 ? -47.781 60.438 19.812 1 20.09 162 GLN B N 1
ATOM 7191 C CA . GLN B 1 162 ? -48.344 60.094 21.125 1 20.09 162 GLN B CA 1
ATOM 7192 C C . GLN B 1 162 ? -48 58.656 21.516 1 20.09 162 GLN B C 1
ATOM 7194 O O . GLN B 1 162 ? -47.75 57.812 20.641 1 20.09 162 GLN B O 1
ATOM 7199 N N . PRO B 1 163 ? -47.844 58.375 22.844 1 19.97 163 PRO B N 1
ATOM 7200 C CA . PRO B 1 163 ? -47.312 57.344 23.734 1 19.97 163 PRO B CA 1
ATOM 7201 C C . PRO B 1 163 ? -48.125 56.062 23.688 1 19.97 163 PRO B C 1
ATOM 7203 O O . PRO B 1 163 ? -47.875 55.125 24.469 1 19.97 163 PRO B O 1
ATOM 7206 N N . SER B 1 164 ? -48.75 55.688 22.531 1 16.55 164 SER B N 1
ATOM 7207 C CA . SER B 1 164 ? -49.844 54.812 22.859 1 16.55 164 SER B CA 1
ATOM 7208 C C . SER B 1 164 ? -49.375 53.625 23.688 1 16.55 164 SER B C 1
ATOM 7210 O O . SER B 1 164 ? -48.188 53.25 23.641 1 16.55 164 SER B O 1
ATOM 7212 N N . LYS B 1 165 ? -50.438 52.781 24.312 1 19.77 165 LYS B N 1
ATOM 7213 C CA . LYS B 1 165 ? -50.875 51.938 25.422 1 19.77 165 LYS B CA 1
ATOM 7214 C C . LYS B 1 165 ? -50.281 50.531 25.312 1 19.77 165 LYS B C 1
ATOM 7216 O O . LYS B 1 165 ? -49.875 50.094 24.219 1 19.77 165 LYS B O 1
ATOM 7221 N N . GLY B 1 166 ? -50.438 49.594 26.297 1 18.67 166 GLY B N 1
ATOM 7222 C CA . GLY B 1 166 ? -49.938 48.469 27.094 1 18.67 166 GLY B CA 1
ATOM 7223 C C . GLY B 1 166 ? -50.219 47.125 26.469 1 18.67 166 GLY B C 1
ATOM 7224 O O . GLY B 1 166 ? -49.969 46.094 27.094 1 18.67 166 GLY B O 1
ATOM 7225 N N . THR B 1 167 ? -50.594 46.906 25.156 1 19.69 167 THR B N 1
ATOM 7226 C CA . THR B 1 167 ? -51.438 45.75 24.953 1 19.69 167 THR B CA 1
ATOM 7227 C C . THR B 1 167 ? -50.719 44.469 25.406 1 19.69 167 THR B C 1
ATOM 7229 O O . THR B 1 167 ? -49.5 44.375 25.266 1 19.69 167 THR B O 1
ATOM 7232 N N . ALA B 1 168 ? -51.531 43.344 26.047 1 22.67 168 ALA B N 1
ATOM 7233 C CA . ALA B 1 168 ? -51.719 42.156 26.875 1 22.67 168 ALA B CA 1
ATOM 7234 C C . ALA B 1 168 ? -51.062 40.938 26.219 1 22.67 168 ALA B C 1
ATOM 7236 O O . ALA B 1 168 ? -50.812 40.938 25.016 1 22.67 168 ALA B O 1
ATOM 7237 N N . THR B 1 169 ? -51.031 39.75 27.016 1 22.88 169 THR B N 1
ATOM 7238 C CA . THR B 1 169 ? -50.344 38.5 27.219 1 22.88 169 THR B CA 1
ATOM 7239 C C . THR B 1 169 ? -50.781 37.469 26.188 1 22.88 169 THR B C 1
ATOM 7241 O O . THR B 1 169 ? -51.781 36.781 26.391 1 22.88 169 THR B O 1
ATOM 7244 N N . ALA B 1 170 ? -50.938 37.656 24.859 1 22.89 170 ALA B N 1
ATOM 7245 C CA . ALA B 1 170 ? -51.656 36.719 24 1 22.89 170 ALA B CA 1
ATOM 7246 C C . ALA B 1 170 ? -51.031 35.312 24.062 1 22.89 170 ALA B C 1
ATOM 7248 O O . ALA B 1 170 ? -49.812 35.188 24.047 1 22.89 170 ALA B O 1
ATOM 7249 N N . VAL B 1 171 ? -51.875 34.312 24.547 1 25.53 171 VAL B N 1
ATOM 7250 C CA . VAL B 1 171 ? -51.938 32.844 24.734 1 25.53 171 VAL B CA 1
ATOM 7251 C C . VAL B 1 171 ? -51.562 32.156 23.438 1 25.53 171 VAL B C 1
ATOM 7253 O O . VAL B 1 171 ? -52.25 32.344 22.406 1 25.53 171 VAL B O 1
ATOM 7256 N N . THR B 1 172 ? -50.375 31.797 23.141 1 24.81 172 THR B N 1
ATOM 7257 C CA . THR B 1 172 ? -49.781 31.172 21.969 1 24.81 172 THR B CA 1
ATOM 7258 C C . THR B 1 172 ? -50.438 29.828 21.656 1 24.81 172 THR B C 1
ATOM 7260 O O . THR B 1 172 ? -50.438 28.922 22.5 1 24.81 172 THR B O 1
ATOM 7263 N N . SER B 1 173 ? -51.656 29.75 20.906 1 26.17 173 SER B N 1
ATOM 7264 C CA . SER B 1 173 ? -52.562 28.672 20.531 1 26.17 173 SER B CA 1
ATOM 7265 C C . SER B 1 173 ? -51.844 27.531 19.844 1 26.17 173 SER B C 1
ATOM 7267 O O . SER B 1 173 ? -50.75 27.734 19.297 1 26.17 173 SER B O 1
ATOM 7269 N N . PRO B 1 174 ? -52.5 26.188 19.922 1 30.78 174 PRO B N 1
ATOM 7270 C CA . PRO B 1 174 ? -52.125 24.828 19.547 1 30.78 174 PRO B CA 1
ATOM 7271 C C . PRO B 1 174 ? -51.812 24.672 18.062 1 30.78 174 PRO B C 1
ATOM 7273 O O . PRO B 1 174 ? -51.469 23.594 17.594 1 30.78 174 PRO B O 1
ATOM 7276 N N . LEU B 1 175 ? -52.281 25.625 17.203 1 28.36 175 LEU B N 1
ATOM 7277 C CA . LEU B 1 175 ? -52.156 25.516 15.75 1 28.36 175 LEU B CA 1
ATOM 7278 C C . LEU B 1 175 ? -50.688 25.438 15.328 1 28.36 175 LEU B C 1
ATOM 7280 O O . LEU B 1 175 ? -50.406 25.203 14.164 1 28.36 175 LEU B O 1
ATOM 7284 N N . THR B 1 176 ? -49.812 25.938 16.172 1 31.89 176 THR B N 1
ATOM 7285 C CA . THR B 1 176 ? -48.438 25.984 15.727 1 31.89 176 THR B CA 1
ATOM 7286 C C . THR B 1 176 ? -47.844 24.578 15.68 1 31.89 176 THR B C 1
ATOM 7288 O O . THR B 1 176 ? -46.781 24.359 15.086 1 31.89 176 THR B O 1
ATOM 7291 N N . ALA B 1 177 ? -48.469 23.625 16.391 1 34.91 177 ALA B N 1
ATOM 7292 C CA . ALA B 1 177 ? -48 22.234 16.344 1 34.91 177 ALA B CA 1
ATOM 7293 C C . ALA B 1 177 ? -48.344 21.594 15 1 34.91 177 ALA B C 1
ATOM 7295 O O . ALA B 1 177 ? -47.562 20.812 14.461 1 34.91 177 ALA B O 1
ATOM 7296 N N . ALA B 1 178 ? -49.656 21.812 14.445 1 34.66 178 ALA B N 1
ATOM 7297 C CA . ALA B 1 178 ? -50.062 21.25 13.164 1 34.66 178 ALA B CA 1
ATOM 7298 C C . ALA B 1 178 ? -49.188 21.781 12.031 1 34.66 178 ALA B C 1
ATOM 7300 O O . ALA B 1 178 ? -48.844 21.062 11.086 1 34.66 178 ALA B O 1
ATOM 7301 N N . ALA B 1 179 ? -48.75 23.047 12.078 1 35.78 179 ALA B N 1
ATOM 7302 C CA . ALA B 1 179 ? -47.906 23.609 11.047 1 35.78 179 ALA B CA 1
ATOM 7303 C C . ALA B 1 179 ? -46.5 22.969 11.094 1 35.78 179 ALA B C 1
ATOM 7305 O O . ALA B 1 179 ? -45.875 22.797 10.055 1 35.78 179 ALA B O 1
ATOM 7306 N N . ALA B 1 180 ? -46.094 22.5 12.234 1 39.03 180 ALA B N 1
ATOM 7307 C CA . ALA B 1 180 ? -44.812 21.781 12.375 1 39.03 180 ALA B CA 1
ATOM 7308 C C . ALA B 1 180 ? -44.938 20.375 11.789 1 39.03 180 ALA B C 1
ATOM 7310 O O . ALA B 1 180 ? -43.969 19.875 11.195 1 39.03 180 ALA B O 1
ATOM 7311 N N . LEU B 1 181 ? -46.188 19.734 11.93 1 37.12 181 LEU B N 1
ATOM 7312 C CA . LEU B 1 181 ? -46.438 18.453 11.289 1 37.12 181 LEU B CA 1
ATOM 7313 C C . LEU B 1 181 ? -46.531 18.609 9.773 1 37.12 181 LEU B C 1
ATOM 7315 O O . LEU B 1 181 ? -46.062 17.766 9.016 1 37.12 181 LEU B O 1
ATOM 7319 N N . ASN B 1 182 ? -47.25 19.641 9.273 1 38.75 182 ASN B N 1
ATOM 7320 C CA . ASN B 1 182 ? -47.312 19.906 7.844 1 38.75 182 ASN B CA 1
ATOM 7321 C C . ASN B 1 182 ? -45.938 20.281 7.277 1 38.75 182 ASN B C 1
ATOM 7323 O O . ASN B 1 182 ? -45.594 19.922 6.141 1 38.75 182 ASN B O 1
ATOM 7327 N N . THR B 1 183 ? -45.062 20.953 8.031 1 41.44 183 THR B N 1
ATOM 7328 C CA . THR B 1 183 ? -43.719 21.219 7.547 1 41.44 183 THR B CA 1
ATOM 7329 C C . THR B 1 183 ? -42.875 19.953 7.547 1 41.44 183 THR B C 1
ATOM 7331 O O . THR B 1 183 ? -42.031 19.75 6.68 1 41.44 183 THR B O 1
ATOM 7334 N N . LYS B 1 184 ? -43.125 19.094 8.461 1 42.34 184 LYS B N 1
ATOM 7335 C CA . LYS B 1 184 ? -42.5 17.781 8.383 1 42.34 184 LYS B CA 1
ATOM 7336 C C . LYS B 1 184 ? -43.031 16.984 7.195 1 42.34 184 LYS B C 1
ATOM 7338 O O . LYS B 1 184 ? -42.281 16.281 6.523 1 42.34 184 LYS B O 1
ATOM 7343 N N . ALA B 1 185 ? -44.375 16.984 6.953 1 43.28 185 ALA B N 1
ATOM 7344 C CA . ALA B 1 185 ? -44.969 16.328 5.789 1 43.28 185 ALA B CA 1
ATOM 7345 C C . ALA B 1 185 ? -44.5 16.984 4.492 1 43.28 185 ALA B C 1
ATOM 7347 O O . ALA B 1 185 ? -44.219 16.297 3.508 1 43.28 185 ALA B O 1
ATOM 7348 N N . ALA B 1 186 ? -44.406 18.328 4.398 1 44 186 ALA B N 1
ATOM 7349 C CA . ALA B 1 186 ? -43.844 19 3.227 1 44 186 ALA B CA 1
ATOM 7350 C C . ALA B 1 186 ? -42.375 18.734 3.072 1 44 186 ALA B C 1
ATOM 7352 O O . ALA B 1 186 ? -41.875 18.547 1.958 1 44 186 ALA B O 1
ATOM 7353 N N . GLU B 1 187 ? -41.594 18.625 4.141 1 46.72 187 GLU B N 1
ATOM 7354 C CA . GLU B 1 187 ? -40.188 18.234 4.086 1 46.72 187 GLU B CA 1
ATOM 7355 C C . GLU B 1 187 ? -40.031 16.766 3.701 1 46.72 187 GLU B C 1
ATOM 7357 O O . GLU B 1 187 ? -39.125 16.422 2.951 1 46.72 187 GLU B O 1
ATOM 7362 N N . ALA B 1 188 ? -40.969 15.891 4.156 1 44.84 188 ALA B N 1
ATOM 7363 C CA . ALA B 1 188 ? -41 14.516 3.668 1 44.84 188 ALA B CA 1
ATOM 7364 C C . ALA B 1 188 ? -41.438 14.461 2.203 1 44.84 188 ALA B C 1
ATOM 7366 O O . ALA B 1 188 ? -40.875 13.688 1.418 1 44.84 188 ALA B O 1
ATOM 7367 N N . VAL B 1 189 ? -42.531 15.133 1.807 1 45.88 189 VAL B N 1
ATOM 7368 C CA . VAL B 1 189 ? -42.938 15.234 0.409 1 45.88 189 VAL B CA 1
ATOM 7369 C C . VAL B 1 189 ? -41.844 15.891 -0.404 1 45.88 189 VAL B C 1
ATOM 7371 O O . VAL B 1 189 ? -41.531 15.461 -1.518 1 45.88 189 VAL B O 1
ATOM 7374 N N . GLU B 1 190 ? -41.125 16.969 0.057 1 46.75 190 GLU B N 1
ATOM 7375 C CA . GLU B 1 190 ? -39.969 17.547 -0.618 1 46.75 190 GLU B CA 1
ATOM 7376 C C . GLU B 1 190 ? -38.781 16.594 -0.617 1 46.75 190 GLU B C 1
ATOM 7378 O O . GLU B 1 190 ? -38.062 16.516 -1.6 1 46.75 190 GLU B O 1
ATOM 7383 N N . ALA B 1 191 ? -38.594 15.867 0.441 1 47.78 191 ALA B N 1
ATOM 7384 C CA . ALA B 1 191 ? -37.625 14.781 0.463 1 47.78 191 ALA B CA 1
ATOM 7385 C C . ALA B 1 191 ? -37.969 13.695 -0.549 1 47.78 191 ALA B C 1
ATOM 7387 O O . ALA B 1 191 ? -37.094 13.172 -1.242 1 47.78 191 ALA B O 1
ATOM 7388 N N . GLN B 1 192 ? -39.312 13.305 -0.602 1 47.44 192 GLN B N 1
ATOM 7389 C CA . GLN B 1 192 ? -39.781 12.375 -1.625 1 47.44 192 GLN B CA 1
ATOM 7390 C C . GLN B 1 192 ? -39.625 12.977 -3.02 1 47.44 192 GLN B C 1
ATOM 7392 O O . GLN B 1 192 ? -39.312 12.273 -3.98 1 47.44 192 GLN B O 1
ATOM 7397 N N . LYS B 1 193 ? -40 14.156 -3.307 1 47.69 193 LYS B N 1
ATOM 7398 C CA . LYS B 1 193 ? -39.781 14.844 -4.574 1 47.69 193 LYS B CA 1
ATOM 7399 C C . LYS B 1 193 ? -38.281 14.898 -4.906 1 47.69 193 LYS B C 1
ATOM 7401 O O . LYS B 1 193 ? -37.875 14.734 -6.062 1 47.69 193 LYS B O 1
ATOM 7406 N N . LYS B 1 194 ? -37.469 15.227 -3.967 1 47.66 194 LYS B N 1
ATOM 7407 C CA . LYS B 1 194 ? -36.031 15.234 -4.129 1 47.66 194 LYS B CA 1
ATOM 7408 C C . LYS B 1 194 ? -35.5 13.828 -4.383 1 47.66 194 LYS B C 1
ATOM 7410 O O . LYS B 1 194 ? -34.562 13.641 -5.172 1 47.66 194 LYS B O 1
ATOM 7415 N N . THR B 1 195 ? -36.125 12.867 -3.717 1 45.59 195 THR B N 1
ATOM 7416 C CA . THR B 1 195 ? -35.781 11.484 -4.043 1 45.59 195 THR B CA 1
ATOM 7417 C C . THR B 1 195 ? -36.156 11.164 -5.488 1 45.59 195 THR B C 1
ATOM 7419 O O . THR B 1 195 ? -35.438 10.453 -6.18 1 45.59 195 THR B O 1
ATOM 7422 N N . ARG B 1 196 ? -37.438 11.656 -5.906 1 45.44 196 ARG B N 1
ATOM 7423 C CA . ARG B 1 196 ? -37.844 11.492 -7.297 1 45.44 196 ARG B CA 1
ATOM 7424 C C . ARG B 1 196 ? -36.938 12.266 -8.242 1 45.44 196 ARG B C 1
ATOM 7426 O O . ARG B 1 196 ? -36.656 11.812 -9.352 1 45.44 196 ARG B O 1
ATOM 7433 N N . ALA B 1 197 ? -36.562 13.406 -7.941 1 47.91 197 ALA B N 1
ATOM 7434 C CA . ALA B 1 197 ? -35.594 14.195 -8.719 1 47.91 197 ALA B CA 1
ATOM 7435 C C . ALA B 1 197 ? -34.219 13.516 -8.742 1 47.91 197 ALA B C 1
ATOM 7437 O O . ALA B 1 197 ? -33.531 13.555 -9.758 1 47.91 197 ALA B O 1
ATOM 7438 N N . THR B 1 198 ? -33.812 13 -7.672 1 48.31 198 THR B N 1
ATOM 7439 C CA . THR B 1 198 ? -32.625 12.18 -7.598 1 48.31 198 THR B CA 1
ATOM 7440 C C . THR B 1 198 ? -32.75 10.969 -8.516 1 48.31 198 THR B C 1
ATOM 7442 O O . THR B 1 198 ? -31.766 10.586 -9.18 1 48.31 198 THR B O 1
ATOM 7445 N N . GLY B 1 199 ? -34 10.336 -8.43 1 48.03 199 GLY B N 1
ATOM 7446 C CA . GLY B 1 199 ? -34.25 9.281 -9.398 1 48.03 199 GLY B CA 1
ATOM 7447 C C . GLY B 1 199 ? -34.094 9.742 -10.836 1 48.03 199 GLY B C 1
ATOM 7448 O O . GLY B 1 199 ? -33.562 8.992 -11.672 1 48.03 199 GLY B O 1
ATOM 7449 N N . SER B 1 200 ? -34.656 10.82 -11.164 1 51.41 200 SER B N 1
ATOM 7450 C CA . SER B 1 200 ? -34.5 11.375 -12.508 1 51.41 200 SER B CA 1
ATOM 7451 C C . SER B 1 200 ? -33.031 11.664 -12.828 1 51.41 200 SER B C 1
ATOM 7453 O O . SER B 1 200 ? -32.594 11.438 -13.953 1 51.41 200 SER B O 1
ATOM 7455 N N . LEU B 1 201 ? -32.344 12.219 -11.992 1 54.97 201 LEU B N 1
ATOM 7456 C CA . LEU B 1 201 ? -30.922 12.523 -12.156 1 54.97 201 LEU B CA 1
ATOM 7457 C C . LEU B 1 201 ? -30.109 11.25 -12.281 1 54.97 201 LEU B C 1
ATOM 7459 O O . LEU B 1 201 ? -29.094 11.219 -12.992 1 54.97 201 LEU B O 1
ATOM 7463 N N . LEU B 1 202 ? -30.688 10.25 -11.617 1 54.22 202 LEU B N 1
ATOM 7464 C CA . LEU B 1 202 ? -30.047 8.938 -11.719 1 54.22 202 LEU B CA 1
ATOM 7465 C C . LEU B 1 202 ? -30.156 8.391 -13.141 1 54.22 202 LEU B C 1
ATOM 7467 O O . LEU B 1 202 ? -29.234 7.73 -13.625 1 54.22 202 LEU B O 1
ATOM 7471 N N . ARG B 1 203 ? -31.422 8.648 -13.773 1 51 203 ARG B N 1
ATOM 7472 C CA . ARG B 1 203 ? -31.656 8.156 -15.125 1 51 203 ARG B CA 1
ATOM 7473 C C . ARG B 1 203 ? -30.688 8.812 -16.125 1 51 203 ARG B C 1
ATOM 7475 O O . ARG B 1 203 ? -30.312 8.211 -17.125 1 51 203 ARG B O 1
ATOM 7482 N N . LYS B 1 204 ? -30.406 9.93 -15.859 1 60.12 204 LYS B N 1
ATOM 7483 C CA . LYS B 1 204 ? -29.453 10.625 -16.734 1 60.12 204 LYS B CA 1
ATOM 7484 C C . LYS B 1 204 ? -28.031 10.109 -16.531 1 60.12 204 LYS B C 1
ATOM 7486 O O . LYS B 1 204 ? -27.172 10.305 -17.391 1 60.12 204 LYS B O 1
ATOM 7491 N N . ARG B 1 205 ? -27.969 9.227 -15.477 1 64.44 205 ARG B N 1
ATOM 7492 C CA . ARG B 1 205 ? -26.656 8.703 -15.102 1 64.44 205 ARG B CA 1
ATOM 7493 C C . ARG B 1 205 ? -26.469 7.281 -15.617 1 64.44 205 ARG B C 1
ATOM 7495 O O . ARG B 1 205 ? -25.375 6.73 -15.547 1 64.44 205 ARG B O 1
ATOM 7502 N N . VAL B 1 206 ? -27.547 6.832 -16.281 1 70.31 206 VAL B N 1
ATOM 7503 C CA . VAL B 1 206 ? -27.484 5.41 -16.609 1 70.31 206 VAL B CA 1
ATOM 7504 C C . VAL B 1 206 ? -26.594 5.195 -17.828 1 70.31 206 VAL B C 1
ATOM 7506 O O . VAL B 1 206 ? -26.656 5.965 -18.797 1 70.31 206 VAL B O 1
ATOM 7509 N N . TYR B 1 207 ? -25.75 4.211 -17.656 1 70.69 207 TYR B N 1
ATOM 7510 C CA . TYR B 1 207 ? -24.891 3.816 -18.766 1 70.69 207 TYR B CA 1
ATOM 7511 C C . TYR B 1 207 ? -25.719 3.35 -19.953 1 70.69 207 TYR B C 1
ATOM 7513 O O . TYR B 1 207 ? -26.828 2.822 -19.797 1 70.69 207 TYR B O 1
ATOM 7521 N N . SER B 1 208 ? -25.141 3.684 -21.109 1 71.5 208 SER B N 1
ATOM 7522 C CA . SER B 1 208 ? -25.734 3.125 -22.328 1 71.5 208 SER B CA 1
ATOM 7523 C C . SER B 1 208 ? -25.547 1.612 -22.375 1 71.5 208 SER B C 1
ATOM 7525 O O . SER B 1 208 ? -24.891 1.028 -21.516 1 71.5 208 SER B O 1
ATOM 7527 N N . LYS B 1 209 ? -26.203 0.915 -23.25 1 71.19 209 LYS B N 1
ATOM 7528 C CA . LYS B 1 209 ? -26.172 -0.536 -23.406 1 71.19 209 LYS B CA 1
ATOM 7529 C C . LYS B 1 209 ? -24.734 -1.057 -23.484 1 71.19 209 LYS B C 1
ATOM 7531 O O . LYS B 1 209 ? -24.406 -2.051 -22.828 1 71.19 209 LYS B O 1
ATOM 7536 N N . GLU B 1 210 ? -23.938 -0.334 -24.219 1 81 210 GLU B N 1
ATOM 7537 C CA . GLU B 1 210 ? -22.516 -0.678 -24.266 1 81 210 GLU B CA 1
ATOM 7538 C C . GLU B 1 210 ? -21.656 0.478 -23.766 1 81 210 GLU B C 1
ATOM 7540 O O . GLU B 1 210 ? -21.766 1.601 -24.266 1 81 210 GLU B O 1
ATOM 7545 N N . VAL B 1 211 ? -21.016 0.183 -22.734 1 83.06 211 VAL B N 1
ATOM 7546 C CA . VAL B 1 211 ? -20.141 1.211 -22.172 1 83.06 211 VAL B CA 1
ATOM 7547 C C . VAL B 1 211 ? -18.812 1.237 -22.906 1 83.06 211 VAL B C 1
ATOM 7549 O O . VAL B 1 211 ? -18.109 0.228 -22.969 1 83.06 211 VAL B O 1
ATOM 7552 N N . LYS B 1 212 ? -18.531 2.307 -23.625 1 83.56 212 LYS B N 1
ATOM 7553 C CA . LYS B 1 212 ? -17.25 2.523 -24.281 1 83.56 212 LYS B CA 1
ATOM 7554 C C . LYS B 1 212 ? -16.281 3.277 -23.391 1 83.56 212 LYS B C 1
ATOM 7556 O O . LYS B 1 212 ? -16.703 4.035 -22.5 1 83.56 212 LYS B O 1
ATOM 7561 N N . PRO B 1 213 ? -15.023 2.98 -23.5 1 83.25 213 PRO B N 1
ATOM 7562 C CA . PRO B 1 213 ? -14.031 3.641 -22.641 1 83.25 213 PRO B CA 1
ATOM 7563 C C . PRO B 1 213 ? -14.07 5.164 -22.766 1 83.25 213 PRO B C 1
ATOM 7565 O O . PRO B 1 213 ? -13.688 5.871 -21.828 1 83.25 213 PRO B O 1
ATOM 7568 N N . ASN B 1 214 ? -14.516 5.672 -23.859 1 80.19 214 ASN B N 1
ATOM 7569 C CA . ASN B 1 214 ? -14.539 7.121 -24.031 1 80.19 214 ASN B CA 1
ATOM 7570 C C . ASN B 1 214 ? -15.93 7.695 -23.75 1 80.19 214 ASN B C 1
ATOM 7572 O O . ASN B 1 214 ? -16.266 8.781 -24.234 1 80.19 214 ASN B O 1
ATOM 7576 N N . ASP B 1 215 ? -16.609 7.039 -22.953 1 82.56 215 ASP B N 1
ATOM 7577 C CA . ASP B 1 215 ? -17.938 7.516 -22.609 1 82.56 215 ASP B CA 1
ATOM 7578 C C . ASP B 1 215 ? -17.875 8.695 -21.641 1 82.56 215 ASP B C 1
ATOM 7580 O O . ASP B 1 215 ? -17.078 8.688 -20.688 1 82.56 215 ASP B O 1
ATOM 7584 N N . ASP B 1 216 ? -18.578 9.734 -21.844 1 79.38 216 ASP B N 1
ATOM 7585 C CA . ASP B 1 216 ? -18.641 10.953 -21.031 1 79.38 216 ASP B CA 1
ATOM 7586 C C . ASP B 1 216 ? -19.078 10.648 -19.609 1 79.38 216 ASP B C 1
ATOM 7588 O O . ASP B 1 216 ? -18.734 11.375 -18.672 1 79.38 216 ASP B O 1
ATOM 7592 N N . LYS B 1 217 ? -19.719 9.555 -19.469 1 81.44 217 LYS B N 1
ATOM 7593 C CA . LYS B 1 217 ? -20.266 9.219 -18.156 1 81.44 217 LYS B CA 1
ATOM 7594 C C . LYS B 1 217 ? -19.172 8.656 -17.25 1 81.44 217 LYS B C 1
ATOM 7596 O O . LYS B 1 217 ? -19.375 8.547 -16.031 1 81.44 217 LYS B O 1
ATOM 7601 N N . LEU B 1 218 ? -18.062 8.414 -17.828 1 86.81 218 LEU B N 1
ATOM 7602 C CA . LEU B 1 218 ? -16.969 7.883 -17.016 1 86.81 218 LEU B CA 1
ATOM 7603 C C . LEU B 1 218 ? -16.078 9.008 -16.516 1 86.81 218 LEU B C 1
ATOM 7605 O O . LEU B 1 218 ? -15.266 8.805 -15.609 1 86.81 218 LEU B O 1
ATOM 7609 N N . ASP B 1 219 ? -16.266 10.227 -17.078 1 88 219 ASP B N 1
ATOM 7610 C CA . ASP B 1 219 ? -15.492 11.383 -16.656 1 88 219 ASP B CA 1
ATOM 7611 C C . ASP B 1 219 ? -16.188 12.133 -15.523 1 88 219 ASP B C 1
ATOM 7613 O O . ASP B 1 219 ? -17.297 12.641 -15.695 1 88 219 ASP B O 1
ATOM 7617 N N . PRO B 1 220 ? -15.5 12.227 -14.367 1 89.88 220 PRO B N 1
ATOM 7618 C CA . PRO B 1 220 ? -16.141 12.852 -13.203 1 89.88 220 PRO B CA 1
ATOM 7619 C C . PRO B 1 220 ? -16.438 14.336 -13.43 1 89.88 220 PRO B C 1
ATOM 7621 O O . PRO B 1 220 ? -17.422 14.859 -12.891 1 89.88 220 PRO B O 1
ATOM 7624 N N . TRP B 1 221 ? -15.648 15.062 -14.211 1 88.5 221 TRP B N 1
ATOM 7625 C CA . TRP B 1 221 ? -15.875 16.484 -14.453 1 88.5 221 TRP B CA 1
ATOM 7626 C C . TRP B 1 221 ? -17.094 16.703 -15.344 1 88.5 221 TRP B C 1
ATOM 7628 O O . TRP B 1 221 ? -17.891 17.609 -15.109 1 88.5 221 TRP B O 1
ATOM 7638 N N . LYS B 1 222 ? -17.25 15.844 -16.312 1 85.75 222 LYS B N 1
ATOM 7639 C CA . LYS B 1 222 ? -18.422 15.945 -17.188 1 85.75 222 LYS B CA 1
ATOM 7640 C C . LYS B 1 222 ? -19.688 15.555 -16.438 1 85.75 222 LYS B C 1
ATOM 7642 O O . LYS B 1 222 ? -20.766 16.109 -16.688 1 85.75 222 LYS B O 1
ATOM 7647 N N . GLN B 1 223 ? -19.516 14.641 -15.523 1 85 223 GLN B N 1
ATOM 7648 C CA . GLN B 1 223 ? -20.656 14.258 -14.695 1 85 223 GLN B CA 1
ATOM 7649 C C . GLN B 1 223 ? -21.078 15.406 -13.781 1 85 223 GLN B C 1
ATOM 7651 O O . GLN B 1 223 ? -22.281 15.648 -13.609 1 85 223 GLN B O 1
ATOM 7656 N N . ALA B 1 224 ? -20.109 16.047 -13.172 1 87.19 224 ALA B N 1
ATOM 7657 C CA . ALA B 1 224 ? -20.391 17.156 -12.281 1 87.19 224 ALA B CA 1
ATOM 7658 C C . ALA B 1 224 ? -20.984 18.344 -13.055 1 87.19 224 ALA B C 1
ATOM 7660 O O . ALA B 1 224 ? -21.891 19.016 -12.562 1 87.19 224 ALA B O 1
ATOM 7661 N N . GLU B 1 225 ? -20.531 18.578 -14.312 1 83.38 225 GLU B N 1
ATOM 7662 C CA . GLU B 1 225 ? -21.047 19.656 -15.148 1 83.38 225 GLU B CA 1
ATOM 7663 C C . GLU B 1 225 ? -22.5 19.391 -15.555 1 83.38 225 GLU B C 1
ATOM 7665 O O . GLU B 1 225 ? -23.281 20.328 -15.695 1 83.38 225 GLU B O 1
ATOM 7670 N N . ALA B 1 226 ? -22.781 18.172 -15.68 1 78.19 226 ALA B N 1
ATOM 7671 C CA . ALA B 1 226 ? -24.156 17.797 -16.062 1 78.19 226 ALA B CA 1
ATOM 7672 C C . ALA B 1 226 ? -25.125 18.094 -14.922 1 78.19 226 ALA B C 1
ATOM 7674 O O . ALA B 1 226 ? -26.297 18.422 -15.164 1 78.19 226 ALA B O 1
ATOM 7675 N N . VAL B 1 227 ? -24.625 17.969 -13.688 1 78.56 227 VAL B N 1
ATOM 7676 C CA . VAL B 1 227 ? -25.5 18.156 -12.531 1 78.56 227 VAL B CA 1
ATOM 7677 C C . VAL B 1 227 ? -25.469 19.609 -12.086 1 78.56 227 VAL B C 1
ATOM 7679 O O . VAL B 1 227 ? -26.5 20.188 -11.781 1 78.56 227 VAL B O 1
ATOM 7682 N N . LEU B 1 228 ? -24.266 20.219 -11.93 1 80.62 228 LEU B N 1
ATOM 7683 C CA . LEU B 1 228 ? -24.109 21.562 -11.375 1 80.62 228 LEU B CA 1
ATOM 7684 C C . LEU B 1 228 ? -24.219 22.609 -12.469 1 80.62 228 LEU B C 1
ATOM 7686 O O . LEU B 1 228 ? -24.438 23.781 -12.188 1 80.62 228 LEU B O 1
ATOM 7690 N N . GLY B 1 229 ? -24.281 22.234 -13.664 1 72.12 229 GLY B N 1
ATOM 7691 C CA . GLY B 1 229 ? -24.281 23.203 -14.75 1 72.12 229 GLY B CA 1
ATOM 7692 C C . GLY B 1 229 ? -22.906 23.797 -15.016 1 72.12 229 GLY B C 1
ATOM 7693 O O . GLY B 1 229 ? -21.922 23.422 -14.375 1 72.12 229 GLY B O 1
ATOM 7694 N N . ASP B 1 230 ? -22.828 24.609 -15.984 1 62.88 230 ASP B N 1
ATOM 7695 C CA . ASP B 1 230 ? -21.562 25.188 -16.438 1 62.88 230 ASP B CA 1
ATOM 7696 C C . ASP B 1 230 ? -21.156 26.359 -15.555 1 62.88 230 ASP B C 1
ATOM 7698 O O . ASP B 1 230 ? -20.25 27.125 -15.906 1 62.88 230 ASP B O 1
ATOM 7702 N N . ALA B 1 231 ? -21.797 26.422 -14.375 1 59.06 231 ALA B N 1
ATOM 7703 C CA . ALA B 1 231 ? -21.422 27.609 -13.602 1 59.06 231 ALA B CA 1
ATOM 7704 C C . ALA B 1 231 ? -20.062 27.422 -12.938 1 59.06 231 ALA B C 1
ATOM 7706 O O . ALA B 1 231 ? -19.703 26.312 -12.547 1 59.06 231 ALA B O 1
ATOM 7707 N N . ALA B 1 232 ? -19.094 28.422 -13.211 1 57.72 232 ALA B N 1
ATOM 7708 C CA . ALA B 1 232 ? -17.734 28.469 -12.688 1 57.72 232 ALA B CA 1
ATOM 7709 C C . ALA B 1 232 ? -17.719 28.25 -11.18 1 57.72 232 ALA B C 1
ATOM 7711 O O . ALA B 1 232 ? -16.828 27.562 -10.656 1 57.72 232 ALA B O 1
ATOM 7712 N N . ALA B 1 233 ? -18.609 28.938 -10.43 1 61.31 233 ALA B N 1
ATOM 7713 C CA . ALA B 1 233 ? -18.703 28.797 -8.977 1 61.31 233 ALA B CA 1
ATOM 7714 C C . ALA B 1 233 ? -20.141 28.484 -8.555 1 61.31 233 ALA B C 1
ATOM 7716 O O . ALA B 1 233 ? -20.984 29.375 -8.492 1 61.31 233 ALA B O 1
ATOM 7717 N N . PRO B 1 234 ? -20.406 27.188 -8.453 1 65.44 234 PRO B N 1
ATOM 7718 C CA . PRO B 1 234 ? -21.781 26.828 -8.102 1 65.44 234 PRO B CA 1
ATOM 7719 C C . PRO B 1 234 ? -22.188 27.328 -6.715 1 65.44 234 PRO B C 1
ATOM 7721 O O . PRO B 1 234 ? -21.328 27.578 -5.871 1 65.44 234 PRO B O 1
ATOM 7724 N N . ASN B 1 235 ? -23.406 27.641 -6.59 1 72.94 235 ASN B N 1
ATOM 7725 C CA . ASN B 1 235 ? -23.984 28.047 -5.312 1 72.94 235 ASN B CA 1
ATOM 7726 C C . ASN B 1 235 ? -23.75 27 -4.234 1 72.94 235 ASN B C 1
ATOM 7728 O O . ASN B 1 235 ? -23.641 25.812 -4.535 1 72.94 235 ASN B O 1
ATOM 7732 N N . ALA B 1 236 ? -23.516 27.5 -3.021 1 77.38 236 ALA B N 1
ATOM 7733 C CA . ALA B 1 236 ? -23.25 26.641 -1.876 1 77.38 236 ALA B CA 1
ATOM 7734 C C . ALA B 1 236 ? -24.312 25.547 -1.745 1 77.38 236 ALA B C 1
ATOM 7736 O O . ALA B 1 236 ? -23.984 24.391 -1.453 1 77.38 236 ALA B O 1
ATOM 7737 N N . GLY B 1 237 ? -25.5 25.891 -1.953 1 79.88 237 GLY B N 1
ATOM 7738 C CA . GLY B 1 237 ? -26.594 24.938 -1.848 1 79.88 237 GLY B CA 1
ATOM 7739 C C . GLY B 1 237 ? -26.531 23.859 -2.912 1 79.88 237 GLY B C 1
ATOM 7740 O O . GLY B 1 237 ? -26.812 22.688 -2.631 1 79.88 237 GLY B O 1
ATOM 7741 N N . ALA B 1 238 ? -26.125 24.297 -4.035 1 82.69 238 ALA B N 1
ATOM 7742 C CA . ALA B 1 238 ? -26.031 23.344 -5.141 1 82.69 238 ALA B CA 1
ATOM 7743 C C . ALA B 1 238 ? -24.906 22.344 -4.914 1 82.69 238 ALA B C 1
ATOM 7745 O O . ALA B 1 238 ? -25.047 21.156 -5.23 1 82.69 238 ALA B O 1
ATOM 7746 N N . VAL B 1 239 ? -23.844 22.891 -4.379 1 85.69 239 VAL B N 1
ATOM 7747 C CA . VAL B 1 239 ? -22.703 22.016 -4.117 1 85.69 239 VAL B CA 1
ATOM 7748 C C . VAL B 1 239 ? -23.062 21.016 -3.02 1 85.69 239 VAL B C 1
ATOM 7750 O O . VAL B 1 239 ? -22.703 19.844 -3.104 1 85.69 239 VAL B O 1
ATOM 7753 N N . GLN B 1 240 ? -23.766 21.453 -1.99 1 89 240 GLN B N 1
ATOM 7754 C CA . GLN B 1 240 ? -24.188 20.578 -0.905 1 89 240 GLN B CA 1
ATOM 7755 C C . GLN B 1 240 ? -25.109 19.469 -1.418 1 89 240 GLN B C 1
ATOM 7757 O O . GLN B 1 240 ? -24.953 18.312 -1.045 1 89 240 GLN B O 1
ATOM 7762 N N . ASP B 1 241 ? -25.969 19.812 -2.299 1 87.62 241 ASP B N 1
ATOM 7763 C CA . ASP B 1 241 ? -26.891 18.844 -2.854 1 87.62 241 ASP B CA 1
ATOM 7764 C C . ASP B 1 241 ? -26.188 17.859 -3.77 1 87.62 241 ASP B C 1
ATOM 7766 O O . ASP B 1 241 ? -26.547 16.672 -3.82 1 87.62 241 ASP B O 1
ATOM 7770 N N . PHE B 1 242 ? -25.297 18.406 -4.438 1 88.94 242 PHE B N 1
ATOM 7771 C CA . PHE B 1 242 ? -24.516 17.562 -5.336 1 88.94 242 PHE B CA 1
ATOM 7772 C C . PHE B 1 242 ? -23.766 16.5 -4.555 1 88.94 242 PHE B C 1
ATOM 7774 O O . PHE B 1 242 ? -23.797 15.312 -4.918 1 88.94 242 PHE B O 1
ATOM 7781 N N . ILE B 1 243 ? -23.109 16.891 -3.463 1 92.5 243 ILE B N 1
ATOM 7782 C CA . ILE B 1 243 ? -22.344 15.961 -2.639 1 92.5 243 ILE B CA 1
ATOM 7783 C C . ILE B 1 243 ? -23.281 14.984 -1.951 1 92.5 243 ILE B C 1
ATOM 7785 O O . ILE B 1 243 ? -23.016 13.781 -1.915 1 92.5 243 ILE B O 1
ATOM 7789 N N . HIS B 1 244 ? -24.391 15.516 -1.47 1 92.69 244 HIS B N 1
ATOM 7790 C CA . HIS B 1 244 ? -25.406 14.688 -0.819 1 92.69 244 HIS B CA 1
ATOM 7791 C C . HIS B 1 244 ? -25.938 13.625 -1.773 1 92.69 244 HIS B C 1
ATOM 7793 O O . HIS B 1 244 ? -26.062 12.453 -1.404 1 92.69 244 HIS B O 1
ATOM 7799 N N . GLY B 1 245 ? -26.203 14.031 -2.938 1 89.12 245 GLY B N 1
ATOM 7800 C CA . GLY B 1 245 ? -26.734 13.117 -3.938 1 89.12 245 GLY B CA 1
ATOM 7801 C C . GLY B 1 245 ? -25.734 12.055 -4.355 1 89.12 245 GLY B C 1
ATOM 7802 O O . GLY B 1 245 ? -26.109 10.891 -4.535 1 89.12 245 GLY B O 1
ATOM 7803 N N . GLU B 1 246 ? -24.516 12.422 -4.5 1 91.12 246 GLU B N 1
ATOM 7804 C CA . GLU B 1 246 ? -23.469 11.477 -4.895 1 91.12 246 GLU B CA 1
ATOM 7805 C C . GLU B 1 246 ? -23.25 10.422 -3.811 1 91.12 246 GLU B C 1
ATOM 7807 O O . GLU B 1 246 ? -23.125 9.234 -4.109 1 91.12 246 GLU B O 1
ATOM 7812 N N . MET B 1 247 ? -23.234 10.844 -2.52 1 93.38 247 MET B N 1
ATOM 7813 C CA . MET B 1 247 ? -23 9.914 -1.421 1 93.38 247 MET B CA 1
ATOM 7814 C C . MET B 1 247 ? -24.172 8.969 -1.247 1 93.38 247 MET B C 1
ATOM 7816 O O . MET B 1 247 ? -23.984 7.773 -0.99 1 93.38 247 MET B O 1
ATOM 7820 N N . GLU B 1 248 ? -25.375 9.453 -1.423 1 92.06 248 GLU B N 1
ATOM 7821 C CA . GLU B 1 248 ? -26.547 8.594 -1.283 1 92.06 248 GLU B CA 1
ATOM 7822 C C . GLU B 1 248 ? -26.656 7.621 -2.451 1 92.06 248 GLU B C 1
ATOM 7824 O O . GLU B 1 248 ? -27.156 6.504 -2.289 1 92.06 248 GLU B O 1
ATOM 7829 N N . PHE B 1 249 ? -26.25 8.031 -3.568 1 88.94 249 PHE B N 1
ATOM 7830 C CA . PHE B 1 249 ? -26.266 7.172 -4.746 1 88.94 249 PHE B CA 1
ATOM 7831 C C . PHE B 1 249 ? -25.328 5.988 -4.562 1 88.94 249 PHE B C 1
ATOM 7833 O O . PHE B 1 249 ? -25.656 4.859 -4.922 1 88.94 249 PHE B O 1
ATOM 7840 N N . CYS B 1 250 ? -24.188 6.23 -4.012 1 90.06 250 CYS B N 1
ATOM 7841 C CA . CYS B 1 250 ? -23.156 5.207 -3.936 1 90.06 250 CYS B CA 1
ATOM 7842 C C . CYS B 1 250 ? -23.328 4.348 -2.689 1 90.06 250 CYS B C 1
ATOM 7844 O O . CYS B 1 250 ? -23 3.156 -2.707 1 90.06 250 CYS B O 1
ATOM 7846 N N . TYR B 1 251 ? -23.781 4.883 -1.548 1 90.12 251 TYR B N 1
ATOM 7847 C CA . TYR B 1 251 ? -23.734 4.16 -0.283 1 90.12 251 TYR B CA 1
ATOM 7848 C C . TYR B 1 251 ? -25.125 3.936 0.286 1 90.12 251 TYR B C 1
ATOM 7850 O O . TYR B 1 251 ? -25.266 3.43 1.4 1 90.12 251 TYR B O 1
ATOM 7858 N N . GLY B 1 252 ? -26.125 4.336 -0.354 1 85.94 252 GLY B N 1
ATOM 7859 C CA . GLY B 1 252 ? -27.484 4.027 0.071 1 85.94 252 GLY B CA 1
ATOM 7860 C C . GLY B 1 252 ? -28.297 5.262 0.404 1 85.94 252 GLY B C 1
ATOM 7861 O O . GLY B 1 252 ? -27.75 6.285 0.814 1 85.94 252 GLY B O 1
ATOM 7862 N N . ARG B 1 253 ? -29.516 5.098 0.373 1 85.62 253 ARG B N 1
ATOM 7863 C CA . ARG B 1 253 ? -30.438 6.203 0.628 1 85.62 253 ARG B CA 1
ATOM 7864 C C . ARG B 1 253 ? -30.531 6.496 2.121 1 85.62 253 ARG B C 1
ATOM 7866 O O . ARG B 1 253 ? -30.609 5.574 2.936 1 85.62 253 ARG B O 1
ATOM 7873 N N . GLY B 1 254 ? -30.391 7.715 2.463 1 86 254 GLY B N 1
ATOM 7874 C CA . GLY B 1 254 ? -30.578 8.148 3.834 1 86 254 GLY B CA 1
ATOM 7875 C C . GLY B 1 254 ? -29.344 8 4.695 1 86 254 GLY B C 1
ATOM 7876 O O . GLY B 1 254 ? -29.406 8.117 5.918 1 86 254 GLY B O 1
ATOM 7877 N N . CYS B 1 255 ? -28.281 7.746 4.105 1 89.69 255 CYS B N 1
ATOM 7878 C CA . CYS B 1 255 ? -27.078 7.508 4.895 1 89.69 255 CYS B CA 1
ATOM 7879 C C . CYS B 1 255 ? -26.422 8.82 5.297 1 89.69 255 CYS B C 1
ATOM 7881 O O . CYS B 1 255 ? -25.688 8.875 6.285 1 89.69 255 CYS B O 1
ATOM 7883 N N . VAL B 1 256 ? -26.656 9.93 4.574 1 94.19 256 VAL B N 1
ATOM 7884 C CA . VAL B 1 256 ? -25.984 11.203 4.836 1 94.19 256 VAL B CA 1
ATOM 7885 C C . VAL B 1 256 ? -26.812 12.016 5.832 1 94.19 256 VAL B C 1
ATOM 7887 O O . VAL B 1 256 ? -28.016 12.203 5.652 1 94.19 256 VAL B O 1
ATOM 7890 N N . ALA B 1 257 ? -26.203 12.422 6.902 1 93.44 257 ALA B N 1
ATOM 7891 C CA . ALA B 1 257 ? -26.875 13.242 7.91 1 93.44 257 ALA B CA 1
ATOM 7892 C C . ALA B 1 257 ? -26.734 14.727 7.586 1 93.44 257 ALA B C 1
ATOM 7894 O O . ALA B 1 257 ? -27.703 15.477 7.641 1 93.44 257 ALA B O 1
ATOM 7895 N N . SER B 1 258 ? -25.516 15.117 7.27 1 92.88 258 SER B N 1
ATOM 7896 C CA . SER B 1 258 ? -25.281 16.531 6.965 1 92.88 258 SER B CA 1
ATOM 7897 C C . SER B 1 258 ? -24.031 16.703 6.094 1 92.88 258 SER B C 1
ATOM 7899 O O . SER B 1 258 ? -23.141 15.867 6.117 1 92.88 258 SER B O 1
ATOM 7901 N N . VAL B 1 259 ? -24.047 17.719 5.277 1 94.38 259 VAL B N 1
ATOM 7902 C CA . VAL B 1 259 ? -22.906 18.109 4.453 1 94.38 259 VAL B CA 1
ATOM 7903 C C . VAL B 1 259 ? -22.5 19.531 4.781 1 94.38 259 VAL B C 1
ATOM 7905 O O . VAL B 1 259 ? -23.312 20.453 4.691 1 94.38 259 VAL B O 1
ATOM 7908 N N . ASN B 1 260 ? -21.297 19.75 5.293 1 92.69 260 ASN B N 1
ATOM 7909 C CA . ASN B 1 260 ? -20.766 21.078 5.602 1 92.69 260 ASN B CA 1
ATOM 7910 C C . ASN B 1 260 ? -19.656 21.469 4.633 1 92.69 260 ASN B C 1
ATOM 7912 O O . ASN B 1 260 ? -18.531 20.984 4.746 1 92.69 260 ASN B O 1
ATOM 7916 N N . PRO B 1 261 ? -19.906 22.312 3.674 1 91.88 261 PRO B N 1
ATOM 7917 C CA . PRO B 1 261 ? -18.875 22.75 2.742 1 91.88 261 PRO B CA 1
ATOM 7918 C C . PRO B 1 261 ? -17.844 23.672 3.398 1 91.88 261 PRO B C 1
ATOM 7920 O O . PRO B 1 261 ? -18.125 24.281 4.441 1 91.88 261 PRO B O 1
ATOM 7923 N N . VAL B 1 262 ? -16.672 23.672 2.879 1 92.81 262 VAL B N 1
ATOM 7924 C CA . VAL B 1 262 ? -15.617 24.578 3.336 1 92.81 262 VAL B CA 1
ATOM 7925 C C . VAL B 1 262 ? -15.57 25.812 2.439 1 92.81 262 VAL B C 1
ATOM 7927 O O . VAL B 1 262 ? -15.781 25.719 1.229 1 92.81 262 VAL B O 1
ATOM 7930 N N . TRP B 1 263 ? -15.305 26.953 3.041 1 90.06 263 TRP B N 1
ATOM 7931 C CA . TRP B 1 263 ? -15.336 28.219 2.326 1 90.06 263 TRP B CA 1
ATOM 7932 C C . TRP B 1 263 ? -13.93 28.812 2.189 1 90.06 263 TRP B C 1
ATOM 7934 O O . TRP B 1 263 ? -13.039 28.484 2.977 1 90.06 263 TRP B O 1
ATOM 7944 N N . ASP B 1 264 ? -13.805 29.609 1.137 1 87.44 264 ASP B N 1
ATOM 7945 C CA . ASP B 1 264 ? -12.523 30.281 0.932 1 87.44 264 ASP B CA 1
ATOM 7946 C C . ASP B 1 264 ? -12.297 31.375 1.973 1 87.44 264 ASP B C 1
ATOM 7948 O O . ASP B 1 264 ? -12.984 32.406 1.958 1 87.44 264 ASP B O 1
ATOM 7952 N N . GLN B 1 265 ? -11.375 31.172 2.85 1 87.25 265 GLN B N 1
ATOM 7953 C CA . GLN B 1 265 ? -11.148 32.125 3.932 1 87.25 265 GLN B CA 1
ATOM 7954 C C . GLN B 1 265 ? -9.812 32.844 3.75 1 87.25 265 GLN B C 1
ATOM 7956 O O . GLN B 1 265 ? -9.211 33.312 4.727 1 87.25 265 GLN B O 1
ATOM 7961 N N . SER B 1 266 ? -9.344 33 2.609 1 83.69 266 SER B N 1
ATOM 7962 C CA . SER B 1 266 ? -8.039 33.594 2.375 1 83.69 266 SER B CA 1
ATOM 7963 C C . SER B 1 266 ? -8.023 35.062 2.82 1 83.69 266 SER B C 1
ATOM 7965 O O . SER B 1 266 ? -7.043 35.531 3.408 1 83.69 266 SER B O 1
ATOM 7967 N N . GLU B 1 267 ? -9.109 35.781 2.617 1 82.19 267 GLU B N 1
ATOM 7968 C CA . GLU B 1 267 ? -9.195 37.188 2.994 1 82.19 267 GLU B CA 1
ATOM 7969 C C . GLU B 1 267 ? -9.398 37.344 4.5 1 82.19 267 GLU B C 1
ATOM 7971 O O . GLU B 1 267 ? -8.93 38.312 5.094 1 82.19 267 GLU B O 1
ATOM 7976 N N . LEU B 1 268 ? -10.062 36.375 5.012 1 88.25 268 LEU B N 1
ATOM 7977 C CA . LEU B 1 268 ? -10.445 36.469 6.414 1 88.25 268 LEU B CA 1
ATOM 7978 C C . LEU B 1 268 ? -9.289 36.062 7.324 1 88.25 268 LEU B C 1
ATOM 7980 O O . LEU B 1 268 ? -9.234 36.469 8.484 1 88.25 268 LEU B O 1
ATOM 7984 N N . GLU B 1 269 ? -8.398 35.281 6.809 1 86.62 269 GLU B N 1
ATOM 7985 C CA . GLU B 1 269 ? -7.301 34.781 7.641 1 86.62 269 GLU B CA 1
ATOM 7986 C C . GLU B 1 269 ? -6.402 35.938 8.086 1 86.62 269 GLU B C 1
ATOM 7988 O O . GLU B 1 269 ? -6.027 36 9.258 1 86.62 269 GLU B O 1
ATOM 7993 N N . GLY B 1 270 ? -6.074 36.812 7.141 1 84.75 270 GLY B N 1
ATOM 7994 C CA . GLY B 1 270 ? -5.262 37.969 7.504 1 84.75 270 GLY B CA 1
ATOM 7995 C C . GLY B 1 270 ? -5.957 38.906 8.477 1 84.75 270 GLY B C 1
ATOM 7996 O O . GLY B 1 270 ? -5.34 39.406 9.422 1 84.75 270 GLY B O 1
ATOM 7997 N N . LEU B 1 271 ? -7.219 39.062 8.273 1 87.62 271 LEU B N 1
ATOM 7998 C CA . LEU B 1 271 ? -8 39.938 9.125 1 87.62 271 LEU B CA 1
ATOM 7999 C C . LEU B 1 271 ? -8.125 39.375 10.539 1 87.62 271 LEU B C 1
ATOM 8001 O O . LEU B 1 271 ? -8.07 40.094 11.523 1 87.62 271 LEU B O 1
ATOM 8005 N N . LEU B 1 272 ? -8.266 38.062 10.555 1 87.69 272 LEU B N 1
ATOM 8006 C CA . LEU B 1 272 ? -8.398 37.406 11.852 1 87.69 272 LEU B CA 1
ATOM 8007 C C . LEU B 1 272 ? -7.094 37.5 12.648 1 87.69 272 LEU B C 1
ATOM 8009 O O . LEU B 1 272 ? -7.117 37.688 13.867 1 87.69 272 LEU B O 1
ATOM 8013 N N . ASP B 1 273 ? -6.078 37.375 11.945 1 86.25 273 ASP B N 1
ATOM 8014 C CA . ASP B 1 273 ? -4.785 3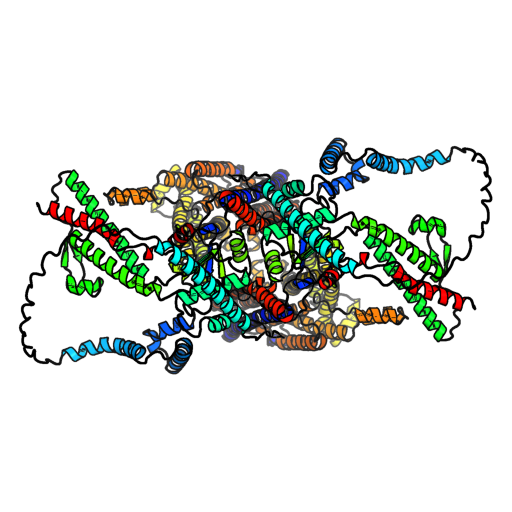7.469 12.625 1 86.25 273 ASP B CA 1
ATOM 8015 C C . ASP B 1 273 ? -4.59 38.844 13.219 1 86.25 273 ASP B C 1
ATOM 8017 O O . ASP B 1 273 ? -4.113 39 14.352 1 86.25 273 ASP B O 1
ATOM 8021 N N . ASP B 1 274 ? -4.926 39.875 12.5 1 87.12 274 ASP B N 1
ATOM 8022 C CA . ASP B 1 274 ? -4.824 41.25 12.984 1 87.12 274 ASP B CA 1
ATOM 8023 C C . ASP B 1 274 ? -5.785 41.5 14.148 1 87.12 274 ASP B C 1
ATOM 8025 O O . ASP B 1 274 ? -5.453 42.219 15.102 1 87.12 274 ASP B O 1
ATOM 8029 N N . TYR B 1 275 ? -6.91 40.938 14 1 89.31 275 TYR B N 1
ATOM 8030 C CA . TYR B 1 275 ? -7.922 41.062 15.039 1 89.31 275 TYR B CA 1
ATOM 8031 C C . TYR B 1 275 ? -7.434 40.438 16.344 1 89.31 275 TYR B C 1
ATOM 8033 O O . TYR B 1 275 ? -7.523 41.031 17.406 1 89.31 275 TYR B O 1
ATOM 8041 N N . THR B 1 276 ? -6.914 39.219 16.234 1 87.31 276 THR B N 1
ATOM 8042 C CA . THR B 1 276 ? -6.473 38.5 17.422 1 87.31 276 THR B CA 1
ATOM 8043 C C . THR B 1 276 ? -5.254 39.188 18.047 1 87.31 276 THR B C 1
ATOM 8045 O O . THR B 1 276 ? -5.129 39.25 19.281 1 87.31 276 THR B O 1
ATOM 8048 N N . LYS B 1 277 ? -4.43 39.688 17.25 1 86.81 277 LYS B N 1
ATOM 8049 C CA . LYS B 1 277 ? -3.254 40.375 17.75 1 86.81 277 LYS B CA 1
ATOM 8050 C C . LYS B 1 277 ? -3.652 41.656 18.469 1 86.81 277 LYS B C 1
ATOM 8052 O O . LYS B 1 277 ? -3.154 41.938 19.562 1 86.81 277 LYS B O 1
ATOM 8057 N N . THR B 1 278 ? -4.516 42.406 17.875 1 89.06 278 THR B N 1
ATOM 8058 C CA . THR B 1 278 ? -4.965 43.688 18.453 1 89.06 278 THR B CA 1
ATOM 8059 C C . THR B 1 278 ? -5.738 43.438 19.75 1 89.06 278 THR B C 1
ATOM 8061 O O . THR B 1 278 ? -5.594 44.188 20.719 1 89.06 278 THR B O 1
ATOM 8064 N N . LYS B 1 279 ? -6.52 42.406 19.703 1 87.81 279 LYS B N 1
ATOM 8065 C CA . LYS B 1 279 ? -7.27 42.062 20.891 1 87.81 279 LYS B CA 1
ATOM 8066 C C . LYS B 1 279 ? -6.336 41.656 22.031 1 87.81 279 LYS B C 1
ATOM 8068 O O . LYS B 1 279 ? -6.551 42.062 23.188 1 87.81 279 LYS B O 1
ATOM 8073 N N . GLN B 1 280 ? -5.391 40.938 21.688 1 85.31 280 GLN B N 1
ATOM 8074 C CA . GLN B 1 280 ? -4.43 40.5 22.688 1 85.31 280 GLN B CA 1
ATOM 8075 C C . GLN B 1 280 ? -3.646 41.688 23.25 1 85.31 280 GLN B C 1
ATOM 8077 O O . GLN B 1 280 ? -3.373 41.75 24.453 1 85.31 280 GLN B O 1
ATOM 8082 N N . LEU B 1 281 ? -3.225 42.625 22.406 1 84.31 281 LEU B N 1
ATOM 8083 C CA . LEU B 1 281 ? -2.488 43.812 22.844 1 84.31 281 LEU B CA 1
ATOM 8084 C C . LEU B 1 281 ? -3.336 44.656 23.781 1 84.31 281 LEU B C 1
ATOM 8086 O O . LEU B 1 281 ? -2.834 45.156 24.781 1 84.31 281 LEU B O 1
ATOM 8090 N N . LEU B 1 282 ? -4.574 44.812 23.453 1 87.75 282 LEU B N 1
ATOM 8091 C CA . LEU B 1 282 ? -5.477 45.594 24.281 1 87.75 282 LEU B CA 1
ATOM 8092 C C . LEU B 1 282 ? -5.703 44.938 25.625 1 87.75 282 LEU B C 1
ATOM 8094 O O . LEU B 1 282 ? -5.684 45.594 26.672 1 87.75 282 LEU B O 1
ATOM 8098 N N . GLU B 1 283 ? -5.934 43.625 25.562 1 84.81 283 GLU B N 1
ATOM 8099 C CA . GLU B 1 283 ? -6.152 42.875 26.797 1 84.81 283 GLU B CA 1
ATOM 8100 C C . GLU B 1 283 ? -4.926 42.938 27.703 1 84.81 283 GLU B C 1
ATOM 8102 O O . GLU B 1 283 ? -5.055 43.094 28.922 1 84.81 283 GLU B O 1
ATOM 8107 N N . ASP B 1 284 ? -3.836 42.812 27.094 1 81.88 284 ASP B N 1
ATOM 8108 C CA . ASP B 1 284 ? -2.594 42.844 27.859 1 81.88 284 ASP B CA 1
ATOM 8109 C C . ASP B 1 284 ? -2.369 44.188 28.5 1 81.88 284 ASP B C 1
ATOM 8111 O O . ASP B 1 284 ? -1.915 44.281 29.641 1 81.88 284 ASP B O 1
ATOM 8115 N N . TYR B 1 285 ? -2.594 45.219 27.797 1 82.56 285 TYR B N 1
ATOM 8116 C CA . TYR B 1 285 ? -2.395 46.562 28.297 1 82.56 285 TYR B CA 1
ATOM 8117 C C . TYR B 1 285 ? -3.396 46.875 29.406 1 82.56 285 TYR B C 1
ATOM 8119 O O . TYR B 1 285 ? -3.049 47.531 30.406 1 82.56 285 TYR B O 1
ATOM 8127 N N . LEU B 1 286 ? -4.637 46.469 29.219 1 83.5 286 LEU B N 1
ATOM 8128 C CA . LEU B 1 286 ? -5.652 46.688 30.234 1 83.5 286 LEU B CA 1
ATOM 8129 C C . LEU B 1 286 ? -5.309 45.969 31.531 1 83.5 286 LEU B C 1
ATOM 8131 O O . LEU B 1 286 ? -5.535 46.469 32.625 1 83.5 286 LEU B O 1
ATOM 8135 N N . ASP B 1 287 ? -4.805 44.844 31.344 1 80.12 287 ASP B N 1
ATOM 8136 C CA . ASP B 1 287 ? -4.406 44.062 32.5 1 80.12 287 ASP B CA 1
ATOM 8137 C C . ASP B 1 287 ? -3.23 44.719 33.219 1 80.12 287 ASP B C 1
ATOM 8139 O O . ASP B 1 287 ? -3.158 44.688 34.469 1 80.12 287 ASP B O 1
ATOM 8143 N N . LYS B 1 288 ? -2.324 45.25 32.5 1 78.31 288 LYS B N 1
ATOM 8144 C CA . LYS B 1 288 ? -1.196 45.938 33.094 1 78.31 288 LYS B CA 1
ATOM 8145 C C . LYS B 1 288 ? -1.667 47.188 33.844 1 78.31 288 LYS B C 1
ATOM 8147 O O . LYS B 1 288 ? -1.188 47.438 34.969 1 78.31 288 LYS B O 1
ATOM 8152 N N . LEU B 1 289 ? -2.582 47.875 33.281 1 80.62 289 LEU B N 1
ATOM 8153 C CA . LEU B 1 289 ? -3.111 49.062 33.938 1 80.62 289 LEU B CA 1
ATOM 8154 C C . LEU B 1 289 ? -3.889 48.719 35.188 1 80.62 289 LEU B C 1
ATOM 8156 O O . LEU B 1 289 ? -3.811 49.438 36.219 1 80.62 289 LEU B O 1
ATOM 8160 N N . ALA B 1 290 ? -4.652 47.625 35.094 1 76.56 290 ALA B N 1
ATOM 8161 C CA . ALA B 1 290 ? -5.398 47.188 36.281 1 76.56 290 ALA B CA 1
ATOM 8162 C C . ALA B 1 290 ? -4.457 46.75 37.375 1 76.56 290 ALA B C 1
ATOM 8164 O O . ALA B 1 290 ? -4.742 47 38.562 1 76.56 290 ALA B O 1
ATOM 8165 N N . TYR B 1 291 ? -3.398 46.219 36.969 1 75.38 291 TYR B N 1
ATOM 8166 C CA . TYR B 1 291 ? -2.391 45.781 37.938 1 75.38 291 TYR B CA 1
ATOM 8167 C C . TYR B 1 291 ? -1.722 47 38.594 1 75.38 291 TYR B C 1
ATOM 8169 O O . TYR B 1 291 ? -1.509 47 39.812 1 75.38 291 TYR B O 1
ATOM 8177 N N . ASP B 1 292 ? -1.428 48 37.812 1 76.12 292 ASP B N 1
ATOM 8178 C CA . ASP B 1 292 ? -0.787 49.219 38.344 1 76.12 292 ASP B CA 1
ATOM 8179 C C . ASP B 1 292 ? -1.739 50 39.219 1 76.12 292 ASP B C 1
ATOM 8181 O O . ASP B 1 292 ? -1.318 50.594 40.219 1 76.12 292 ASP B O 1
ATOM 8185 N N . LEU B 1 293 ? -2.963 50 38.906 1 75.62 293 LEU B N 1
ATOM 8186 C CA . LEU B 1 293 ? -3.965 50.719 39.688 1 75.62 293 LEU B CA 1
ATOM 8187 C C . LEU B 1 293 ? -4.164 50.031 41.031 1 75.62 293 LEU B C 1
ATOM 8189 O O . LEU B 1 293 ? -4.375 50.719 42.062 1 75.62 293 LEU B O 1
ATOM 8193 N N . ARG B 1 294 ? -4.047 48.781 41 1 72.12 294 ARG B N 1
ATOM 8194 C CA . ARG B 1 294 ? -4.199 48.031 42.25 1 72.12 294 ARG B CA 1
ATOM 8195 C C . ARG B 1 294 ? -3.025 48.281 43.188 1 72.12 294 ARG B C 1
ATOM 8197 O O . ARG B 1 294 ? -3.189 48.281 44.438 1 72.12 294 ARG B O 1
ATOM 8204 N N . ARG B 1 295 ? -1.948 48.562 42.594 1 67.31 295 ARG B N 1
ATOM 8205 C CA . ARG B 1 295 ? -0.762 48.812 43.406 1 67.31 295 ARG B CA 1
ATOM 8206 C C . ARG B 1 295 ? -0.618 50.312 43.75 1 67.31 295 ARG B C 1
ATOM 8208 O O . ARG B 1 295 ? 0.372 50.719 44.344 1 67.31 295 ARG B O 1
ATOM 8215 N N . ARG B 1 296 ? -1.604 51.125 43.438 1 64.25 296 ARG B N 1
ATOM 8216 C CA . ARG B 1 296 ? -1.664 52.562 43.688 1 64.25 296 ARG B CA 1
ATOM 8217 C C . ARG B 1 296 ? -0.453 53.281 43.094 1 64.25 296 ARG B C 1
ATOM 8219 O O . ARG B 1 296 ? 0.091 54.219 43.719 1 64.25 296 ARG B O 1
ATOM 8226 N N . LYS B 1 297 ? 0.13 52.656 42.125 1 64.12 297 LYS B N 1
ATOM 8227 C CA . LYS B 1 297 ? 1.217 53.344 41.438 1 64.12 297 LYS B CA 1
ATOM 8228 C C . LYS B 1 297 ? 0.679 54.438 40.531 1 64.12 297 LYS B C 1
ATOM 8230 O O . LYS B 1 297 ? -0.321 54.25 39.844 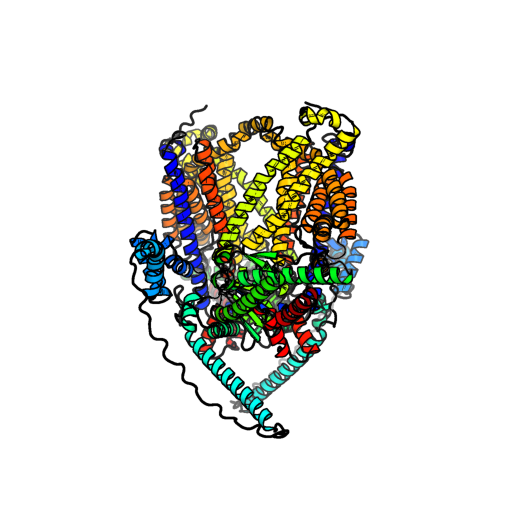1 64.12 297 LYS B O 1
ATOM 8235 N N . PRO B 1 298 ? 1.145 55.594 40.719 1 61.88 298 PRO B N 1
ATOM 8236 C CA . PRO B 1 298 ? 0.651 56.656 39.875 1 61.88 298 PRO B CA 1
ATOM 8237 C C . PRO B 1 298 ? 0.896 56.375 38.375 1 61.88 298 PRO B C 1
ATOM 8239 O O . PRO B 1 298 ? 1.979 55.938 38 1 61.88 298 PRO B O 1
ATOM 8242 N N . ILE B 1 299 ? -0.201 56.094 37.656 1 63.41 299 ILE B N 1
ATOM 8243 C CA . ILE B 1 299 ? -0.103 55.906 36.219 1 63.41 299 ILE B CA 1
ATOM 8244 C C . ILE B 1 299 ? 0.374 57.188 35.531 1 63.41 299 ILE B C 1
ATOM 8246 O O . ILE B 1 299 ? -0.385 58.156 35.406 1 63.41 299 ILE B O 1
ATOM 8250 N N . LYS B 1 300 ? 1.692 57.469 35.594 1 58.53 300 LYS B N 1
ATOM 8251 C CA . LYS B 1 300 ? 2.258 58.719 35.156 1 58.53 300 LYS B CA 1
ATOM 8252 C C . LYS B 1 300 ? 1.97 58.969 33.688 1 58.53 300 LYS B C 1
ATOM 8254 O O . LYS B 1 300 ? 1.666 60.094 33.281 1 58.53 300 LYS B O 1
ATOM 8259 N N . LYS B 1 301 ? 2.309 58.062 32.719 1 64.06 301 LYS B N 1
ATOM 8260 C CA . LYS B 1 301 ? 2.197 58.344 31.297 1 64.06 301 LYS B CA 1
ATOM 8261 C C . LYS B 1 301 ? 1.464 57.219 30.562 1 64.06 301 LYS B C 1
ATOM 8263 O O . LYS B 1 301 ? 1.789 56.062 30.719 1 64.06 301 LYS B O 1
ATOM 8268 N N . ARG B 1 302 ? 0.213 57.562 29.969 1 75.31 302 ARG B N 1
ATOM 8269 C CA . ARG B 1 302 ? -0.524 56.656 29.109 1 75.31 302 ARG B CA 1
ATOM 8270 C C . ARG B 1 302 ? 0.329 56.188 27.922 1 75.31 302 ARG B C 1
ATOM 8272 O O . ARG B 1 302 ? 1.128 56.969 27.406 1 75.31 302 ARG B O 1
ATOM 8279 N N . LEU B 1 303 ? 0.33 54.844 27.641 1 81.88 303 LEU B N 1
ATOM 8280 C CA . LEU B 1 303 ? 1.069 54.312 26.5 1 81.88 303 LEU B CA 1
ATOM 8281 C C . LEU B 1 303 ? 0.555 54.938 25.188 1 81.88 303 LEU B C 1
ATOM 8283 O O . LEU B 1 303 ? -0.655 54.969 24.953 1 81.88 303 LEU B O 1
ATOM 8287 N N . GLN B 1 304 ? 1.423 55.719 24.5 1 86.25 304 GLN B N 1
ATOM 8288 C CA . GLN B 1 304 ? 1.081 56.25 23.203 1 86.25 304 GLN B CA 1
ATOM 8289 C C . GLN B 1 304 ? 1.653 55.406 22.078 1 86.25 304 GLN B C 1
ATOM 8291 O O . GLN B 1 304 ? 2.781 54.938 22.156 1 86.25 304 GLN B O 1
ATOM 8296 N N . VAL B 1 305 ? 0.809 54.938 21.125 1 87.62 305 VAL B N 1
ATOM 8297 C CA . VAL B 1 305 ? 1.231 54.156 19.969 1 87.62 305 VAL B CA 1
ATOM 8298 C C . VAL B 1 305 ? 1.334 55.031 18.734 1 87.62 305 VAL B C 1
ATOM 8300 O O . VAL B 1 305 ? 0.497 55.906 18.531 1 87.62 305 VAL B O 1
ATOM 8303 N N . THR B 1 306 ? 2.42 54.906 18.031 1 87.81 306 THR B N 1
ATOM 8304 C CA . THR B 1 306 ? 2.598 55.625 16.781 1 87.81 306 THR B CA 1
ATOM 8305 C C . THR B 1 306 ? 1.857 54.938 15.641 1 87.81 306 THR B C 1
ATOM 8307 O O . THR B 1 306 ? 2.117 53.75 15.352 1 87.81 306 THR B O 1
ATOM 8310 N N . VAL B 1 307 ? 0.855 55.594 15.18 1 87.75 307 VAL B N 1
ATOM 8311 C CA . VAL B 1 307 ? 0.027 55 14.125 1 87.75 307 VAL B CA 1
ATOM 8312 C C . VAL B 1 307 ? 0.364 55.656 12.789 1 87.75 307 VAL B C 1
ATOM 8314 O O . VAL B 1 307 ? 0.484 56.875 12.688 1 87.75 307 VAL B O 1
ATOM 8317 N N . ILE B 1 308 ? 0.677 54.781 11.82 1 85.81 308 ILE B N 1
ATOM 8318 C CA . ILE B 1 308 ? 0.889 55.188 10.445 1 85.81 308 ILE B CA 1
ATOM 8319 C C . ILE B 1 308 ? -0.36 54.906 9.617 1 85.81 308 ILE B C 1
ATOM 8321 O O . ILE B 1 308 ? -0.646 53.75 9.297 1 85.81 308 ILE B O 1
ATOM 8325 N N . GLY B 1 309 ? -1.117 55.906 9.227 1 80.31 309 GLY B N 1
ATOM 8326 C CA . GLY B 1 309 ? -2.42 55.844 8.586 1 80.31 309 GLY B CA 1
ATOM 8327 C C . GLY B 1 309 ? -2.41 55 7.324 1 80.31 309 GLY B C 1
ATOM 8328 O O . GLY B 1 309 ? -3.188 54.031 7.191 1 80.31 309 GLY B O 1
ATOM 8329 N N . PRO B 1 310 ? -1.477 55.219 6.453 1 78.06 310 PRO B N 1
ATOM 8330 C CA . PRO B 1 310 ? -1.495 54.531 5.168 1 78.06 310 PRO B CA 1
ATOM 8331 C C . PRO B 1 310 ? -1.28 53 5.312 1 78.06 310 PRO B C 1
ATOM 8333 O O . PRO B 1 310 ? -1.716 52.25 4.457 1 78.06 310 PRO B O 1
ATOM 8336 N N . THR B 1 311 ? -0.724 52.562 6.367 1 79.81 311 THR B N 1
ATOM 8337 C CA . THR B 1 311 ? -0.491 51.125 6.555 1 79.81 311 THR B CA 1
ATOM 8338 C C . THR B 1 311 ? -1.79 50.406 6.91 1 79.81 311 THR B C 1
ATOM 8340 O O . THR B 1 311 ? -1.889 49.188 6.77 1 79.81 311 THR B O 1
ATOM 8343 N N . LEU B 1 312 ? -2.785 51.156 7.344 1 84.38 312 LEU B N 1
ATOM 8344 C CA . LEU B 1 312 ? -4.043 50.562 7.797 1 84.38 312 LEU B CA 1
ATOM 8345 C C . LEU B 1 312 ? -5.133 50.75 6.742 1 84.38 312 LEU B C 1
ATOM 8347 O O . LEU B 1 312 ? -6.312 50.5 7.02 1 84.38 312 LEU B O 1
ATOM 8351 N N . GLY B 1 313 ? -4.766 51.156 5.609 1 79.31 313 GLY B N 1
ATOM 8352 C CA . GLY B 1 313 ? -5.703 51.281 4.504 1 79.31 313 GLY B CA 1
ATOM 8353 C C . GLY B 1 313 ? -6.469 52.594 4.508 1 79.31 313 GLY B C 1
ATOM 8354 O O . GLY B 1 313 ? -5.977 53.594 5.004 1 79.31 313 GLY B O 1
ATOM 8355 N N . ALA B 1 314 ? -7.707 52.594 3.961 1 79.5 314 ALA B N 1
ATOM 8356 C CA . ALA B 1 314 ? -8.539 53.781 3.816 1 79.5 314 ALA B CA 1
ATOM 8357 C C . ALA B 1 314 ? -9.047 54.25 5.172 1 79.5 314 ALA B C 1
ATOM 8359 O O . ALA B 1 314 ? -9.141 55.469 5.418 1 79.5 314 ALA B O 1
ATOM 8360 N N . TRP B 1 315 ? -9.242 53.281 6.055 1 83.81 315 TRP B N 1
ATOM 8361 C CA . TRP B 1 315 ? -9.727 53.625 7.395 1 83.81 315 TRP B CA 1
ATOM 8362 C C . TRP B 1 315 ? -8.68 54.406 8.18 1 83.81 315 TRP B C 1
ATOM 8364 O O . TRP B 1 315 ? -9 55.375 8.875 1 83.81 315 TRP B O 1
ATOM 8374 N N . GLY B 1 316 ? -7.441 54.031 8.023 1 84.69 316 GLY B N 1
ATOM 8375 C CA . GLY B 1 316 ? -6.359 54.688 8.734 1 84.69 316 GLY B CA 1
ATOM 8376 C C . GLY B 1 316 ? -6.121 56.125 8.258 1 84.69 316 GLY B C 1
ATOM 8377 O O . GLY B 1 316 ? -5.875 57.031 9.062 1 84.69 316 GLY B O 1
ATOM 8378 N N . ILE B 1 317 ? -6.301 56.25 6.953 1 84.25 317 ILE B N 1
ATOM 8379 C CA . ILE B 1 317 ? -6.07 57.562 6.375 1 84.25 317 ILE B CA 1
ATOM 8380 C C . ILE B 1 317 ? -7.191 58.531 6.789 1 84.25 317 ILE B C 1
ATOM 8382 O O . ILE B 1 317 ? -6.941 59.688 7.102 1 84.25 317 ILE B O 1
ATOM 8386 N N . LYS B 1 318 ? -8.367 57.969 6.777 1 84.62 318 LYS B N 1
ATOM 8387 C CA . LYS B 1 318 ? -9.523 58.812 7.102 1 84.62 318 LYS B CA 1
ATOM 8388 C C . LYS B 1 318 ? -9.5 59.25 8.562 1 84.62 318 LYS B C 1
ATOM 8390 O O . LYS B 1 318 ? -9.805 60.406 8.867 1 84.62 318 LYS B O 1
ATOM 8395 N N . ASN B 1 319 ? -9.055 58.375 9.461 1 85.19 319 ASN B N 1
ATOM 8396 C CA . ASN B 1 319 ? -9.172 58.656 10.891 1 85.19 319 ASN B CA 1
ATOM 8397 C C . ASN B 1 319 ? -7.887 59.25 11.445 1 85.19 319 ASN B C 1
ATOM 8399 O O . ASN B 1 319 ? -7.91 59.938 12.469 1 85.19 319 ASN B O 1
ATOM 8403 N N . TYR B 1 320 ? -6.68 58.844 10.859 1 85.06 320 TYR B N 1
ATOM 8404 C CA . TYR B 1 320 ? -5.438 59.25 11.508 1 85.06 320 TYR B CA 1
ATOM 8405 C C . TYR B 1 320 ? -4.551 60.062 10.555 1 85.06 320 TYR B C 1
ATOM 8407 O O . TYR B 1 320 ? -3.459 60.5 10.93 1 85.06 320 TYR B O 1
ATOM 8415 N N . GLY B 1 321 ? -4.938 60.281 9.352 1 81.25 321 GLY B N 1
ATOM 8416 C CA . GLY B 1 321 ? -4.188 61.094 8.414 1 81.25 321 GLY B CA 1
ATOM 8417 C C . GLY B 1 321 ? -2.986 60.375 7.828 1 81.25 321 GLY B C 1
ATOM 8418 O O . GLY B 1 321 ? -2.816 59.188 8.031 1 81.25 321 GLY B O 1
ATOM 8419 N N . VAL B 1 322 ? -2.137 61 7.039 1 85.31 322 VAL B N 1
ATOM 8420 C CA . VAL B 1 322 ? -1.019 60.438 6.301 1 85.31 322 VAL B CA 1
ATOM 8421 C C . VAL B 1 322 ? 0.255 60.531 7.137 1 85.31 322 VAL B C 1
ATOM 8423 O O . VAL B 1 322 ? 1.157 59.688 7 1 85.31 322 VAL B O 1
ATOM 8426 N N . LYS B 1 323 ? 0.38 61.531 8.078 1 84.31 323 LYS B N 1
ATOM 8427 C CA . LYS B 1 323 ? 1.562 61.719 8.914 1 84.31 323 LYS B CA 1
ATOM 8428 C C . LYS B 1 323 ? 1.466 60.875 10.18 1 84.31 323 LYS B C 1
ATOM 8430 O O . LYS B 1 323 ? 0.369 60.625 10.68 1 84.31 323 LYS B O 1
ATOM 8435 N N . PRO B 1 324 ? 2.584 60.312 10.586 1 88.69 324 PRO B N 1
ATOM 8436 C CA . PRO B 1 324 ? 2.57 59.531 11.828 1 88.69 324 PRO B CA 1
ATOM 8437 C C . PRO B 1 324 ? 2.074 60.344 13.023 1 88.69 324 PRO B C 1
ATOM 8439 O O . PRO B 1 324 ? 2.523 61.469 13.234 1 88.69 324 PRO B O 1
ATOM 8442 N N . VAL B 1 325 ? 1.07 59.906 13.602 1 88.56 325 VAL B N 1
ATOM 8443 C CA . VAL B 1 325 ? 0.479 60.594 14.75 1 88.56 325 VAL B CA 1
ATOM 8444 C C . VAL B 1 325 ? 0.566 59.719 15.984 1 88.56 325 VAL B C 1
ATOM 8446 O O . VAL B 1 325 ? 0.449 58.469 15.883 1 88.56 325 VAL B O 1
ATOM 8449 N N . LYS B 1 326 ? 0.858 60.25 17.047 1 89.19 326 LYS B N 1
ATOM 8450 C CA . LYS B 1 326 ? 0.864 59.531 18.328 1 89.19 326 LYS B CA 1
ATOM 8451 C C . LYS B 1 326 ? -0.512 59.562 18.984 1 89.19 326 LYS B C 1
ATOM 8453 O O . LYS B 1 326 ? -1.055 60.625 19.234 1 89.19 326 LYS B O 1
ATOM 8458 N N . VAL B 1 327 ? -1.105 58.5 19.094 1 88.5 327 VAL B N 1
ATOM 8459 C CA . VAL B 1 327 ? -2.443 58.406 19.672 1 88.5 327 VAL B CA 1
ATOM 8460 C C . VAL B 1 327 ? -2.41 57.5 20.891 1 88.5 327 VAL B C 1
ATOM 8462 O O . VAL B 1 327 ? -1.48 56.688 21.062 1 88.5 327 VAL B O 1
ATOM 8465 N N . ASP B 1 328 ? -3.365 57.781 21.766 1 88.44 328 ASP B N 1
ATOM 8466 C CA . ASP B 1 328 ? -3.508 56.938 22.938 1 88.44 328 ASP B CA 1
ATOM 8467 C C . ASP B 1 328 ? -3.746 55.469 22.547 1 88.44 328 ASP B C 1
ATOM 8469 O O . ASP B 1 328 ? -4.539 55.188 21.641 1 88.44 328 ASP B O 1
ATOM 8473 N N . ALA B 1 329 ? -3.074 54.5 23.172 1 89.56 329 ALA B N 1
ATOM 8474 C CA . ALA B 1 329 ? -3.102 53.094 22.828 1 89.56 329 ALA B CA 1
ATOM 8475 C C . ALA B 1 329 ? -4.496 52.5 23.016 1 89.56 329 ALA B C 1
ATOM 8477 O O . ALA B 1 329 ? -4.973 51.719 22.188 1 89.56 329 ALA B O 1
ATOM 8478 N N . ILE B 1 330 ? -5.188 52.812 24.078 1 89.31 330 ILE B N 1
ATOM 8479 C CA . ILE B 1 330 ? -6.508 52.281 24.375 1 89.31 330 ILE B CA 1
ATOM 8480 C C . ILE B 1 330 ? -7.496 52.719 23.297 1 89.31 330 ILE B C 1
ATOM 8482 O O . ILE B 1 330 ? -8.305 51.938 22.812 1 89.31 330 ILE B O 1
ATOM 8486 N N . THR B 1 331 ? -7.398 54.062 23 1 88.25 331 THR B N 1
ATOM 8487 C CA . THR B 1 331 ? -8.32 54.594 22 1 88.25 331 THR B CA 1
ATOM 8488 C C . THR B 1 331 ? -8.039 54 20.625 1 88.25 331 THR B C 1
ATOM 8490 O O . THR B 1 331 ? -8.961 53.625 19.906 1 88.25 331 THR B O 1
ATOM 8493 N N . PHE B 1 332 ? -6.855 53.875 20.375 1 90.31 332 PHE B N 1
ATOM 8494 C CA . PHE B 1 332 ? -6.496 53.344 19.062 1 90.31 332 PHE B CA 1
ATOM 8495 C C . PHE B 1 332 ? -6.891 51.875 18.938 1 90.31 332 PHE B C 1
ATOM 8497 O O . PHE B 1 332 ? -7.52 51.469 17.969 1 90.31 332 PHE B O 1
ATOM 8504 N N . TRP B 1 333 ? -6.473 51.062 19.844 1 91.75 333 TRP B N 1
ATOM 8505 C CA . TRP B 1 333 ? -6.738 49.625 19.781 1 91.75 333 TRP B CA 1
ATOM 8506 C C . TRP B 1 333 ? -8.234 49.344 19.828 1 91.75 333 TRP B C 1
ATOM 8508 O O . TRP B 1 333 ? -8.719 48.406 19.203 1 91.75 333 TRP B O 1
ATOM 8518 N N . SER B 1 334 ? -8.938 50.125 20.562 1 91.38 334 SER B N 1
ATOM 8519 C CA . SER B 1 334 ? -10.383 49.969 20.609 1 91.38 334 SER B CA 1
ATOM 8520 C C . SER B 1 334 ? -11.023 50.281 19.266 1 91.38 334 SER B C 1
ATOM 8522 O O . SER B 1 334 ? -11.914 49.562 18.812 1 91.38 334 SER B O 1
ATOM 8524 N N . ASP B 1 335 ? -10.531 51.406 18.703 1 89.81 335 ASP B N 1
ATOM 8525 C CA . ASP B 1 335 ? -11.07 51.781 17.406 1 89.81 335 ASP B CA 1
ATOM 8526 C C . ASP B 1 335 ? -10.688 50.781 16.312 1 89.81 335 ASP B C 1
ATOM 8528 O O . ASP B 1 335 ? -11.5 50.469 15.438 1 89.81 335 ASP B O 1
ATOM 8532 N N . ARG B 1 336 ? -9.477 50.375 16.375 1 90.31 336 ARG B N 1
ATOM 8533 C CA . ARG B 1 336 ? -9.008 49.406 15.398 1 90.31 336 ARG B CA 1
ATOM 8534 C C . ARG B 1 336 ? -9.766 48.094 15.539 1 90.31 336 ARG B C 1
ATOM 8536 O O . ARG B 1 336 ? -10.102 47.438 14.539 1 90.31 336 ARG B O 1
ATOM 8543 N N . LEU B 1 337 ? -9.992 47.625 16.672 1 91.69 337 LEU B N 1
ATOM 8544 C CA . LEU B 1 337 ? -10.719 46.406 16.938 1 91.69 337 LEU B CA 1
ATOM 8545 C C . LEU B 1 337 ? -12.148 46.5 16.422 1 91.69 337 LEU B C 1
ATOM 8547 O O . LEU B 1 337 ? -12.672 45.5 15.891 1 91.69 337 LEU B O 1
ATOM 8551 N N . ARG B 1 338 ? -12.758 47.625 16.625 1 89.75 338 ARG B N 1
ATOM 8552 C CA . ARG B 1 338 ? -14.109 47.844 16.109 1 89.75 338 ARG B CA 1
ATOM 8553 C C . ARG B 1 338 ? -14.125 47.781 14.586 1 89.75 338 ARG B C 1
ATOM 8555 O O . ARG B 1 338 ? -15.039 47.188 13.992 1 89.75 338 ARG B O 1
ATOM 8562 N N . GLN B 1 339 ? -13.156 48.438 14.039 1 90.06 339 GLN B N 1
ATOM 8563 C CA . GLN B 1 339 ? -13.07 48.406 12.586 1 90.06 339 GLN B CA 1
ATOM 8564 C C . GLN B 1 339 ? -12.836 47 12.055 1 90.06 339 GLN B C 1
ATOM 8566 O O . GLN B 1 339 ? -13.414 46.625 11.039 1 90.06 339 GLN B O 1
ATOM 8571 N N . LEU B 1 340 ? -11.938 46.312 12.656 1 91.25 340 LEU B N 1
ATOM 8572 C CA . LEU B 1 340 ? -11.633 44.938 12.234 1 91.25 340 LEU B CA 1
ATOM 8573 C C . LEU B 1 340 ? -12.844 44.031 12.422 1 91.25 340 LEU B C 1
ATOM 8575 O O . LEU B 1 340 ? -13.102 43.156 11.586 1 91.25 340 LEU B O 1
ATOM 8579 N N . ALA B 1 341 ? -13.539 44.188 13.461 1 89.62 341 ALA B N 1
ATOM 8580 C CA . ALA B 1 341 ? -14.742 43.375 13.695 1 89.62 341 ALA B CA 1
ATOM 8581 C C . ALA B 1 341 ? -15.789 43.625 12.617 1 89.62 341 ALA B C 1
ATOM 8583 O O . ALA B 1 341 ? -16.469 42.719 12.18 1 89.62 341 ALA B O 1
ATOM 8584 N N . ASP B 1 342 ? -15.906 44.906 12.281 1 88.5 342 ASP B N 1
ATOM 8585 C CA . ASP B 1 342 ? -16.844 45.25 11.227 1 88.5 342 ASP B CA 1
ATOM 8586 C C . ASP B 1 342 ? -16.406 44.656 9.883 1 88.5 342 ASP B C 1
ATOM 8588 O O . ASP B 1 342 ? -17.234 44.156 9.117 1 88.5 342 ASP B O 1
ATOM 8592 N N . GLN B 1 343 ? -15.18 44.812 9.641 1 88.5 343 GLN B N 1
ATOM 8593 C CA . GLN B 1 343 ? -14.656 44.25 8.391 1 88.5 343 GLN B CA 1
ATOM 8594 C C . GLN B 1 343 ? -14.789 42.75 8.344 1 88.5 343 GLN B C 1
ATOM 8596 O O . GLN B 1 343 ? -15.047 42.156 7.281 1 88.5 343 GLN B O 1
ATOM 8601 N N . ILE B 1 344 ? -14.547 42.062 9.414 1 90.19 344 ILE B N 1
ATOM 8602 C CA . ILE B 1 344 ? -14.672 40.594 9.484 1 90.19 344 ILE B CA 1
ATOM 8603 C C . ILE B 1 344 ? -16.125 40.188 9.211 1 90.19 344 ILE B C 1
ATOM 8605 O O . ILE B 1 344 ? -16.375 39.219 8.484 1 90.19 344 ILE B O 1
ATOM 8609 N N . HIS B 1 345 ? -17.016 40.969 9.742 1 88.56 345 HIS B N 1
ATOM 8610 C CA . HIS B 1 345 ? -18.422 40.625 9.555 1 88.56 345 HIS B CA 1
ATOM 8611 C C . HIS B 1 345 ? -18.828 40.75 8.094 1 88.56 345 HIS B C 1
ATOM 8613 O O . HIS B 1 345 ? -19.562 39.906 7.566 1 88.56 345 HIS B O 1
ATOM 8619 N N . VAL B 1 346 ? -18.328 41.719 7.445 1 86.81 346 VAL B N 1
ATOM 8620 C CA . VAL B 1 346 ? -18.641 41.938 6.035 1 86.81 346 VAL B CA 1
ATOM 8621 C C . VAL B 1 346 ? -17.953 40.844 5.191 1 86.81 346 VAL B C 1
ATOM 8623 O O . VAL B 1 346 ? -18.562 40.312 4.281 1 86.81 346 VAL B O 1
ATOM 8626 N N . SER B 1 347 ? -16.766 40.656 5.512 1 88.62 347 SER B N 1
ATOM 8627 C CA . SER B 1 347 ? -16.016 39.656 4.742 1 88.62 347 SER B CA 1
ATOM 8628 C C . SER B 1 347 ? -16.531 38.25 4.969 1 88.62 347 SER B C 1
ATOM 8630 O O . SER B 1 347 ? -16.422 37.406 4.094 1 88.62 347 SER B O 1
ATOM 8632 N N . GLN B 1 348 ? -17.062 37.969 6.105 1 88.94 348 GLN B N 1
ATOM 8633 C CA . GLN B 1 348 ? -17.656 36.656 6.383 1 88.94 348 GLN B CA 1
ATOM 8634 C C . GLN B 1 348 ? -18.812 36.375 5.441 1 88.94 348 GLN B C 1
ATOM 8636 O O . GLN B 1 348 ? -18.953 35.25 4.938 1 88.94 348 GLN B O 1
ATOM 8641 N N . ALA B 1 349 ? -19.594 37.312 5.172 1 84.81 349 ALA B N 1
ATOM 8642 C CA . ALA B 1 349 ? -20.734 37.156 4.277 1 84.81 349 ALA B CA 1
ATOM 8643 C C . ALA B 1 349 ? -20.281 36.938 2.84 1 84.81 349 ALA B C 1
ATOM 8645 O O . ALA B 1 349 ? -20.906 36.156 2.107 1 84.81 349 ALA B O 1
ATOM 8646 N N . ASN B 1 350 ? -19.219 37.562 2.555 1 83.75 350 ASN B N 1
ATOM 8647 C CA . ASN B 1 350 ? -18.688 37.375 1.208 1 83.75 350 ASN B CA 1
ATOM 8648 C C . ASN B 1 350 ? -18.062 36 1.028 1 83.75 350 ASN B C 1
ATOM 8650 O O . ASN B 1 350 ? -18.141 35.406 -0.055 1 83.75 350 ASN B O 1
ATOM 8654 N N . CYS B 1 351 ? -17.469 35.5 2.055 1 85.94 351 CYS B N 1
ATOM 8655 C CA . CYS B 1 351 ? -16.781 34.219 2.002 1 85.94 351 CYS B CA 1
ATOM 8656 C C . CYS B 1 351 ? -17.781 33.062 1.857 1 85.94 351 CYS B C 1
ATOM 8658 O O . CYS B 1 351 ? -17.484 32.031 1.241 1 85.94 351 CYS B O 1
ATOM 8660 N N . LEU B 1 352 ? -18.969 33.219 2.354 1 83.31 352 LEU B N 1
ATOM 8661 C CA . LEU B 1 352 ? -19.984 32.156 2.33 1 83.31 352 LEU B CA 1
ATOM 8662 C C . LEU B 1 352 ? -20.531 31.969 0.918 1 83.31 352 LEU B C 1
ATOM 8664 O O . LEU B 1 352 ? -21.234 31 0.652 1 83.31 352 LEU B O 1
ATOM 8668 N N . GLN B 1 353 ? -19.984 32.719 -0.041 1 78.5 353 GLN B N 1
ATOM 8669 C CA . GLN B 1 353 ? -20.438 32.625 -1.423 1 78.5 353 GLN B CA 1
ATOM 8670 C C . GLN B 1 353 ? -19.406 31.922 -2.291 1 78.5 353 GLN B C 1
ATOM 8672 O O . GLN B 1 353 ? -19.672 31.562 -3.436 1 78.5 353 GLN B O 1
ATOM 8677 N N . ARG B 1 354 ? -18.344 31.703 -1.757 1 81.88 354 ARG B N 1
ATOM 8678 C CA . ARG B 1 354 ? -17.266 31.094 -2.527 1 81.88 354 ARG B CA 1
ATOM 8679 C C . ARG B 1 354 ? -16.844 29.766 -1.92 1 81.88 354 ARG B C 1
ATOM 8681 O O . ARG B 1 354 ? -15.859 29.703 -1.173 1 81.88 354 ARG B O 1
ATOM 8688 N N . PRO B 1 355 ? -17.484 28.719 -2.342 1 86.19 355 PRO B N 1
ATOM 8689 C CA . PRO B 1 355 ? -17.094 27.422 -1.795 1 86.19 355 PRO B CA 1
ATOM 8690 C C . PRO B 1 355 ? -15.797 26.891 -2.393 1 86.19 355 PRO B C 1
ATOM 8692 O O . PRO B 1 355 ? -15.5 27.141 -3.562 1 86.19 355 PRO B O 1
ATOM 8695 N N . VAL B 1 356 ? -15.008 26.266 -1.61 1 90.44 356 VAL B N 1
ATOM 8696 C CA . VAL B 1 356 ? -13.805 25.562 -2.035 1 90.44 356 VAL B CA 1
ATOM 8697 C C . VAL B 1 356 ? -14.133 24.109 -2.314 1 90.44 356 VAL B C 1
ATOM 8699 O O . VAL B 1 356 ? -15.18 23.609 -1.907 1 90.44 356 VAL B O 1
ATOM 8702 N N . PRO B 1 357 ? -13.312 23.375 -3.076 1 90.69 357 PRO B N 1
ATOM 8703 C CA . PRO B 1 357 ? -13.625 22 -3.451 1 90.69 357 PRO B CA 1
ATOM 8704 C C . PRO B 1 357 ? -13.383 21.016 -2.314 1 90.69 357 PRO B C 1
ATOM 8706 O O . PRO B 1 357 ? -12.688 20.016 -2.5 1 90.69 357 PRO B O 1
ATOM 8709 N N . SER B 1 358 ? -13.727 21.266 -1.11 1 94.81 358 SER B N 1
ATOM 8710 C CA . SER B 1 358 ? -13.648 20.391 0.056 1 94.81 358 SER B CA 1
ATOM 8711 C C . SER B 1 358 ? -14.906 20.5 0.915 1 94.81 358 SER B C 1
ATOM 8713 O O . SER B 1 358 ? -15.547 21.547 0.943 1 94.81 358 SER B O 1
ATOM 8715 N N . ALA B 1 359 ? -15.312 19.438 1.516 1 95.75 359 ALA B N 1
ATOM 8716 C CA . ALA B 1 359 ? -16.5 19.438 2.352 1 95.75 359 ALA B CA 1
ATOM 8717 C C . ALA B 1 359 ? -16.422 18.344 3.424 1 95.75 359 ALA B C 1
ATOM 8719 O O . ALA B 1 359 ? -15.734 17.344 3.244 1 95.75 359 ALA B O 1
ATOM 8720 N N . PHE B 1 360 ? -17.031 18.609 4.562 1 96.38 360 PHE B N 1
ATOM 8721 C CA . PHE B 1 360 ? -17.188 17.625 5.613 1 96.38 360 PHE B CA 1
ATOM 8722 C C . PHE B 1 360 ? -18.547 16.938 5.508 1 96.38 360 PHE B C 1
ATOM 8724 O O . PHE B 1 360 ? -19.594 17.609 5.547 1 96.38 360 PHE B O 1
ATOM 8731 N N . VAL B 1 361 ? -18.547 15.672 5.293 1 96.56 361 VAL B N 1
ATOM 8732 C CA . VAL B 1 361 ? -19.781 14.93 5.172 1 96.56 361 VAL B CA 1
ATOM 8733 C C . VAL B 1 361 ? -19.984 14.047 6.406 1 96.56 361 VAL B C 1
ATOM 8735 O O . VAL B 1 361 ? -19.141 13.219 6.73 1 96.56 361 VAL B O 1
ATOM 8738 N N . THR B 1 362 ? -21.062 14.273 7.094 1 95.69 362 THR B N 1
ATOM 8739 C CA . THR B 1 362 ? -21.391 13.5 8.281 1 95.69 362 THR B CA 1
ATOM 8740 C C . THR B 1 362 ? -22.453 12.445 7.961 1 95.69 362 THR B C 1
ATOM 8742 O O . THR B 1 362 ? -23.453 12.742 7.293 1 95.69 362 THR B O 1
ATOM 8745 N N . PHE B 1 363 ? -22.266 11.258 8.406 1 94.38 363 PHE B N 1
ATOM 8746 C CA . PHE B 1 363 ? -23.172 10.148 8.133 1 94.38 363 PHE B CA 1
ATOM 8747 C C . PHE B 1 363 ? -23.953 9.781 9.391 1 94.38 363 PHE B C 1
ATOM 8749 O O . PHE B 1 363 ? -23.578 10.164 10.5 1 94.38 363 PHE B O 1
ATOM 8756 N N . GLN B 1 364 ? -25.016 8.992 9.125 1 91.44 364 GLN B N 1
ATOM 8757 C CA . GLN B 1 364 ? -25.891 8.586 10.219 1 91.44 364 GLN B CA 1
ATOM 8758 C C . GLN B 1 364 ? -25.234 7.496 11.07 1 91.44 364 GLN B C 1
ATOM 8760 O O . GLN B 1 364 ? -25.406 7.473 12.289 1 91.44 364 GLN B O 1
ATOM 8765 N N . ILE B 1 365 ? -24.531 6.656 10.43 1 90.5 365 ILE B N 1
ATOM 8766 C CA . ILE B 1 365 ? -23.922 5.539 11.133 1 90.5 365 ILE B CA 1
ATOM 8767 C C . ILE B 1 365 ? -22.406 5.539 10.875 1 90.5 365 ILE B C 1
ATOM 8769 O O . ILE B 1 365 ? -21.953 6.043 9.844 1 90.5 365 ILE B O 1
ATOM 8773 N N . ARG B 1 366 ? -21.672 4.965 11.828 1 91.31 366 ARG B N 1
ATOM 8774 C CA . ARG B 1 366 ? -20.219 4.895 11.75 1 91.31 366 ARG B CA 1
ATOM 8775 C C . ARG B 1 366 ? -19.781 3.957 10.625 1 91.31 366 ARG B C 1
ATOM 8777 O O . ARG B 1 366 ? -18.75 4.188 9.984 1 91.31 366 ARG B O 1
ATOM 8784 N N . ALA B 1 367 ? -20.531 2.938 10.391 1 90.56 367 ALA B N 1
ATOM 8785 C CA . ALA B 1 367 ? -20.172 1.926 9.398 1 90.56 367 ALA B CA 1
ATOM 8786 C C . ALA B 1 367 ? -20.047 2.541 8.008 1 90.56 367 ALA B C 1
ATOM 8788 O O . ALA B 1 367 ? -19.141 2.184 7.246 1 90.56 367 ALA B O 1
ATOM 8789 N N . THR B 1 368 ? -20.922 3.484 7.727 1 91.62 368 THR B N 1
ATOM 8790 C CA . THR B 1 368 ? -20.875 4.121 6.414 1 91.62 368 THR B CA 1
ATOM 8791 C C . THR B 1 368 ? -19.641 5.012 6.285 1 91.62 368 THR B C 1
ATOM 8793 O O . THR B 1 368 ? -19.047 5.102 5.207 1 91.62 368 THR B O 1
ATOM 8796 N N . GLN B 1 369 ? -19.281 5.684 7.363 1 92.69 369 GLN B N 1
ATOM 8797 C CA . GLN B 1 369 ? -18.094 6.516 7.355 1 92.69 369 GLN B CA 1
ATOM 8798 C C . GLN B 1 369 ? -16.844 5.68 7.074 1 92.69 369 GLN B C 1
ATOM 8800 O O . GLN B 1 369 ? -15.992 6.074 6.273 1 92.69 369 GLN B O 1
ATOM 8805 N N . VAL B 1 370 ? -16.781 4.512 7.738 1 91.56 370 VAL B N 1
ATOM 8806 C CA . VAL B 1 370 ? -15.617 3.645 7.621 1 91.56 370 VAL B CA 1
ATOM 8807 C C . VAL B 1 370 ? -15.539 3.072 6.207 1 91.56 370 VAL B C 1
ATOM 8809 O O . VAL B 1 370 ? -14.453 2.996 5.625 1 91.56 370 VAL B O 1
ATOM 8812 N N . VAL B 1 371 ? -16.656 2.752 5.656 1 90.81 371 VAL B N 1
ATOM 8813 C CA . VAL B 1 371 ? -16.703 2.17 4.32 1 90.81 371 VAL B CA 1
ATOM 8814 C C . VAL B 1 371 ? -16.266 3.201 3.285 1 90.81 371 VAL B C 1
ATOM 8816 O O . VAL B 1 371 ? -15.484 2.889 2.383 1 90.81 371 VAL B O 1
ATOM 8819 N N . LEU B 1 372 ? -16.688 4.387 3.426 1 91.56 372 LEU B N 1
ATOM 8820 C CA . LEU B 1 372 ? -16.344 5.434 2.469 1 91.56 372 LEU B CA 1
ATOM 8821 C C . LEU B 1 372 ? -14.875 5.816 2.576 1 91.56 372 LEU B C 1
ATOM 8823 O O . LEU B 1 372 ? -14.227 6.098 1.566 1 91.56 372 LEU B O 1
ATOM 8827 N N . ALA B 1 373 ? -14.383 5.828 3.773 1 89.06 373 ALA B N 1
ATOM 8828 C CA . ALA B 1 373 ? -13.008 6.254 3.992 1 89.06 373 ALA B CA 1
ATOM 8829 C C . ALA B 1 373 ? -12.023 5.223 3.449 1 89.06 373 ALA B C 1
ATOM 8831 O O . ALA B 1 373 ? -10.891 5.562 3.094 1 89.06 373 ALA B O 1
ATOM 8832 N N . THR B 1 374 ? -12.414 3.992 3.379 1 86.31 374 THR B N 1
ATOM 8833 C CA . THR B 1 374 ? -11.492 2.939 2.965 1 86.31 374 THR B CA 1
ATOM 8834 C C . THR B 1 374 ? -11.719 2.564 1.504 1 86.31 374 THR B C 1
ATOM 8836 O O . THR B 1 374 ? -10.797 2.105 0.824 1 86.31 374 THR B O 1
ATOM 8839 N N . ASN B 1 375 ? -12.836 2.775 1.004 1 86.88 375 ASN B N 1
ATOM 8840 C CA . ASN B 1 375 ? -13.195 2.344 -0.343 1 86.88 375 ASN B CA 1
ATOM 8841 C C . ASN B 1 375 ? -12.695 3.332 -1.397 1 86.88 375 ASN B C 1
ATOM 8843 O O . ASN B 1 375 ? -12.414 4.488 -1.085 1 86.88 375 ASN B O 1
ATOM 8847 N N . LEU B 1 376 ? -12.492 2.75 -2.59 1 90.31 376 LEU B N 1
ATOM 8848 C CA . LEU B 1 376 ? -12.289 3.594 -3.764 1 90.31 376 LEU B CA 1
ATOM 8849 C C . LEU B 1 376 ? -13.609 4.191 -4.238 1 90.31 376 LEU B C 1
ATOM 8851 O O . LEU B 1 376 ? -14.477 3.475 -4.734 1 90.31 376 LEU B O 1
ATOM 8855 N N . HIS B 1 377 ? -13.781 5.449 -3.977 1 91.56 377 HIS B N 1
ATOM 8856 C CA . HIS B 1 377 ? -15.062 6.078 -4.297 1 91.56 377 HIS B CA 1
ATOM 8857 C C . HIS B 1 377 ? -15.25 6.203 -5.805 1 91.56 377 HIS B C 1
ATOM 8859 O O . HIS B 1 377 ? -16.312 5.859 -6.332 1 91.56 377 HIS B O 1
ATOM 8865 N N . HIS B 1 378 ? -14.227 6.762 -6.496 1 91.69 378 HIS B N 1
ATOM 8866 C CA . HIS B 1 378 ? -14.25 6.941 -7.941 1 91.69 378 HIS B CA 1
ATOM 8867 C C . HIS B 1 378 ? -12.977 6.398 -8.586 1 91.69 378 HIS B C 1
ATOM 8869 O O . HIS B 1 378 ? -11.922 6.371 -7.957 1 91.69 378 HIS B O 1
ATOM 8875 N N . HIS B 1 379 ? -13.086 5.969 -9.852 1 90.5 379 HIS B N 1
ATOM 8876 C CA . HIS B 1 379 ? -11.93 5.375 -10.516 1 90.5 379 HIS B CA 1
ATOM 8877 C C . HIS B 1 379 ? -10.844 6.418 -10.766 1 90.5 379 HIS B C 1
ATOM 8879 O O . HIS B 1 379 ? -9.664 6.074 -10.891 1 90.5 379 HIS B O 1
ATOM 8885 N N . ASP B 1 380 ? -11.289 7.629 -10.945 1 90.56 380 ASP B N 1
ATOM 8886 C CA . ASP B 1 380 ? -10.32 8.719 -11.047 1 90.56 380 ASP B CA 1
ATOM 8887 C C . ASP B 1 380 ? -9.953 9.25 -9.664 1 90.56 380 ASP B C 1
ATOM 8889 O O . ASP B 1 380 ? -10.688 10.055 -9.094 1 90.56 380 ASP B O 1
ATOM 8893 N N . GLU B 1 381 ? -8.828 8.891 -9.172 1 89.94 381 GLU B N 1
ATOM 8894 C CA . GLU B 1 381 ? -8.438 9.203 -7.801 1 89.94 381 GLU B CA 1
ATOM 8895 C C . GLU B 1 381 ? -7.988 10.656 -7.676 1 89.94 381 GLU B C 1
ATOM 8897 O O . GLU B 1 381 ? -7.691 11.125 -6.574 1 89.94 381 GLU B O 1
ATOM 8902 N N . THR B 1 382 ? -8.023 11.422 -8.797 1 89.31 382 THR B N 1
ATOM 8903 C CA . THR B 1 382 ? -7.727 12.844 -8.719 1 89.31 382 THR B CA 1
ATOM 8904 C C . THR B 1 382 ? -8.938 13.625 -8.227 1 89.31 382 THR B C 1
ATOM 8906 O O . THR B 1 382 ? -8.82 14.797 -7.852 1 89.31 382 THR B O 1
ATOM 8909 N N . THR B 1 383 ? -10.023 12.859 -8.188 1 92 383 THR B N 1
ATOM 8910 C CA . THR B 1 383 ? -11.25 13.477 -7.715 1 92 383 THR B CA 1
ATOM 8911 C C . THR B 1 383 ? -11.836 12.695 -6.543 1 92 383 THR B C 1
ATOM 8913 O O . THR B 1 383 ? -11.484 11.531 -6.332 1 92 383 THR B O 1
ATOM 8916 N N . TRP B 1 384 ? -12.648 13.312 -5.754 1 92.94 384 TRP B N 1
ATOM 8917 C CA . TRP B 1 384 ? -13.391 12.703 -4.656 1 92.94 384 TRP B CA 1
ATOM 8918 C C . TRP B 1 384 ? -12.453 11.992 -3.688 1 92.94 384 TRP B C 1
ATOM 8920 O O . TRP B 1 384 ? -12.656 10.82 -3.357 1 92.94 384 TRP B O 1
ATOM 8930 N N . GLN B 1 385 ? -11.516 12.695 -3.268 1 92.5 385 GLN B N 1
ATOM 8931 C CA . GLN B 1 385 ? -10.633 12.117 -2.256 1 92.5 385 GLN B CA 1
ATOM 8932 C C . GLN B 1 385 ? -11.281 12.156 -0.875 1 92.5 385 GLN B C 1
ATOM 8934 O O . GLN B 1 385 ? -11.617 13.234 -0.376 1 92.5 385 GLN B O 1
ATOM 8939 N N . ALA B 1 386 ? -11.531 10.977 -0.357 1 93.12 386 ALA B N 1
ATOM 8940 C CA . ALA B 1 386 ? -12.211 10.906 0.933 1 93.12 386 ALA B CA 1
ATOM 8941 C C . ALA B 1 386 ? -11.289 10.336 2.008 1 93.12 386 ALA B C 1
ATOM 8943 O O . ALA B 1 386 ? -10.602 9.336 1.784 1 93.12 386 ALA B O 1
ATOM 8944 N N . THR B 1 387 ? -11.156 11.039 3.066 1 91.38 387 THR B N 1
ATOM 8945 C CA . THR B 1 387 ? -10.406 10.594 4.234 1 91.38 387 THR B CA 1
ATOM 8946 C C . THR B 1 387 ? -11.195 10.844 5.516 1 91.38 387 THR B C 1
ATOM 8948 O O . THR B 1 387 ? -12.195 11.562 5.504 1 91.38 387 THR B O 1
ATOM 8951 N N . LEU B 1 388 ? -10.836 10.219 6.582 1 93.06 388 LEU B N 1
ATOM 8952 C CA . LEU B 1 388 ? -11.484 10.461 7.867 1 93.06 388 LEU B CA 1
ATOM 8953 C C . LEU B 1 388 ? -11.305 11.906 8.305 1 93.06 388 LEU B C 1
ATOM 8955 O O . LEU B 1 388 ? -10.227 12.477 8.133 1 93.06 388 LEU B O 1
ATOM 8959 N N . ALA B 1 389 ? -12.328 12.516 8.766 1 94.31 389 ALA B N 1
ATOM 8960 C CA . ALA B 1 389 ? -12.234 13.898 9.234 1 94.31 389 ALA B CA 1
ATOM 8961 C C . ALA B 1 389 ? -11.422 13.984 10.516 1 94.31 389 ALA B C 1
ATOM 8963 O O . ALA B 1 389 ? -11.641 13.211 11.453 1 94.31 389 ALA B O 1
ATOM 8964 N N . PRO B 1 390 ? -10.461 14.852 10.523 1 91.38 390 PRO B N 1
ATOM 8965 C CA . PRO B 1 390 ? -9.711 15.055 11.766 1 91.38 390 PRO B CA 1
ATOM 8966 C C . PRO B 1 390 ? -10.531 15.742 12.852 1 91.38 390 PRO B C 1
ATOM 8968 O O . PRO B 1 390 ? -11.648 16.203 12.586 1 91.38 390 PRO B O 1
ATOM 8971 N N . GLU B 1 391 ? -9.992 15.734 14.055 1 89.19 391 GLU B N 1
ATOM 8972 C CA . GLU B 1 391 ? -10.633 16.484 15.125 1 89.19 391 GLU B CA 1
ATOM 8973 C C . GLU B 1 391 ? -10.711 17.969 14.797 1 89.19 391 GLU B C 1
ATOM 8975 O O . GLU B 1 391 ? -9.766 18.531 14.242 1 89.19 391 GLU B O 1
ATOM 8980 N N . PRO B 1 392 ? -11.758 18.562 15.102 1 89.81 392 PRO B N 1
ATOM 8981 C CA . PRO B 1 392 ? -12 19.953 14.703 1 89.81 392 PRO B CA 1
ATOM 8982 C C . PRO B 1 392 ? -10.906 20.906 15.18 1 89.81 392 PRO B C 1
ATOM 8984 O O . PRO B 1 392 ? -10.57 21.859 14.484 1 89.81 392 PRO B O 1
ATOM 8987 N N . LYS B 1 393 ? -10.281 20.625 16.328 1 85.25 393 LYS B N 1
ATOM 8988 C CA . LYS B 1 393 ? -9.273 21.516 16.891 1 85.25 393 LYS B CA 1
ATOM 8989 C C . LYS B 1 393 ? -7.945 21.391 16.141 1 85.25 393 LYS B C 1
ATOM 8991 O O . LYS B 1 393 ? -7.094 22.281 16.219 1 85.25 393 LYS B O 1
ATOM 8996 N N . GLU B 1 394 ? -7.859 20.312 15.383 1 89.25 394 GLU B N 1
ATOM 8997 C CA . GLU B 1 394 ? -6.57 20.031 14.766 1 89.25 394 GLU B CA 1
ATOM 8998 C C . GLU B 1 394 ? -6.59 20.344 13.273 1 89.25 394 GLU B C 1
ATOM 9000 O O . GLU B 1 394 ? -5.586 20.172 12.578 1 89.25 394 GLU B O 1
ATOM 9005 N N . ILE B 1 395 ? -7.613 20.906 12.781 1 92.75 395 ILE B N 1
ATOM 9006 C CA . ILE B 1 395 ? -7.766 21.109 11.344 1 92.75 395 ILE B CA 1
ATOM 9007 C C . ILE B 1 395 ? -6.98 22.344 10.906 1 92.75 395 ILE B C 1
ATOM 9009 O O . ILE B 1 395 ? -7.027 23.391 11.57 1 92.75 395 ILE B O 1
ATOM 9013 N N . ILE B 1 396 ? -6.191 22.219 9.844 1 93.56 396 ILE B N 1
ATOM 9014 C CA . ILE B 1 396 ? -5.531 23.344 9.188 1 93.56 396 ILE B CA 1
ATOM 9015 C C . ILE B 1 396 ? -6.367 23.812 8 1 93.56 396 ILE B C 1
ATOM 9017 O O . ILE B 1 396 ? -6.203 23.328 6.879 1 93.56 396 ILE B O 1
ATOM 9021 N N . TRP B 1 397 ? -7.164 24.766 8.188 1 91.62 397 TRP B N 1
ATOM 9022 C CA . TRP B 1 397 ? -8.195 25.203 7.258 1 91.62 397 TRP B CA 1
ATOM 9023 C C . TRP B 1 397 ? -7.574 25.75 5.977 1 91.62 397 TRP B C 1
ATOM 9025 O O . TRP B 1 397 ? -8.141 25.594 4.891 1 91.62 397 TRP B O 1
ATOM 9035 N N . ARG B 1 398 ? -6.434 26.344 6.031 1 89.5 398 ARG B N 1
ATOM 9036 C CA . ARG B 1 398 ? -5.785 26.938 4.863 1 89.5 398 ARG B CA 1
ATOM 9037 C C . ARG B 1 398 ? -5.438 25.859 3.83 1 89.5 398 ARG B C 1
ATOM 9039 O O . ARG B 1 398 ? -5.492 26.125 2.625 1 89.5 398 ARG B O 1
ATOM 9046 N N . ASN B 1 399 ? -5.152 24.672 4.297 1 93.38 399 ASN B N 1
ATOM 9047 C CA . ASN B 1 399 ? -4.695 23.609 3.412 1 93.38 399 ASN B CA 1
ATOM 9048 C C . ASN B 1 399 ? -5.867 22.875 2.777 1 93.38 399 ASN B C 1
ATOM 9050 O O . ASN B 1 399 ? -5.676 22.062 1.863 1 93.38 399 ASN B O 1
ATOM 9054 N N . LEU B 1 400 ? -7.082 23.125 3.199 1 94.12 400 LEU B N 1
ATOM 9055 C CA . LEU B 1 400 ? -8.25 22.469 2.631 1 94.12 400 LEU B CA 1
ATOM 9056 C C . LEU B 1 400 ? -8.586 23.047 1.256 1 94.12 400 LEU B C 1
ATOM 9058 O O . LEU B 1 400 ? -9.359 22.453 0.504 1 94.12 400 LEU B O 1
ATOM 9062 N N . ARG B 1 401 ? -7.953 24.203 0.912 1 90.75 401 ARG B N 1
ATOM 9063 C CA . ARG B 1 401 ? -8.219 24.859 -0.367 1 90.75 401 ARG B CA 1
ATOM 9064 C C . ARG B 1 401 ? -7.348 24.266 -1.472 1 90.75 401 ARG B C 1
ATOM 9066 O O . ARG B 1 401 ? -7.609 24.484 -2.656 1 90.75 401 ARG B O 1
ATOM 9073 N N . MET B 1 402 ? -6.441 23.5 -1.093 1 91.06 402 MET B N 1
ATOM 9074 C CA . MET B 1 402 ? -5.48 22.984 -2.062 1 91.06 402 MET B CA 1
ATOM 9075 C C . MET B 1 402 ? -6.039 21.75 -2.77 1 91.06 402 MET B C 1
ATOM 9077 O O . MET B 1 402 ? -6.648 20.891 -2.135 1 91.06 402 MET B O 1
ATOM 9081 N N . ARG B 1 403 ? -5.824 21.75 -4.062 1 91.81 403 ARG B N 1
ATOM 9082 C CA . ARG B 1 403 ? -6.223 20.578 -4.836 1 91.81 403 ARG B CA 1
ATOM 9083 C C . ARG B 1 403 ? -5.129 19.516 -4.812 1 91.81 403 ARG B C 1
ATOM 9085 O O . ARG B 1 403 ? -4.016 19.766 -4.348 1 91.81 403 ARG B O 1
ATOM 9092 N N . ALA B 1 404 ? -5.422 18.344 -5.293 1 88.5 404 ALA B N 1
ATOM 9093 C CA . ALA B 1 404 ? -4.543 17.188 -5.211 1 88.5 404 ALA B CA 1
ATOM 9094 C C . ALA B 1 404 ? -3.248 17.422 -5.984 1 88.5 404 ALA B C 1
ATOM 9096 O O . ALA B 1 404 ? -2.172 17.016 -5.547 1 88.5 404 ALA B O 1
ATOM 9097 N N . TRP B 1 405 ? -3.305 18.062 -7.152 1 85.81 405 TRP B N 1
ATOM 9098 C CA . TRP B 1 405 ? -2.094 18.25 -7.945 1 85.81 405 TRP B CA 1
ATOM 9099 C C . TRP B 1 405 ? -1.12 19.188 -7.238 1 85.81 405 TRP B C 1
ATOM 9101 O O . TRP B 1 405 ? 0.094 18.969 -7.277 1 85.81 405 TRP B O 1
ATOM 9111 N N . GLU B 1 406 ? -1.669 20.25 -6.645 1 90 406 GLU B N 1
ATOM 9112 C CA . GLU B 1 406 ? -0.829 21.188 -5.898 1 90 406 GLU B CA 1
ATOM 9113 C C . GLU B 1 406 ? -0.182 20.5 -4.695 1 90 406 GLU B C 1
ATOM 9115 O O . GLU B 1 406 ? 0.997 20.719 -4.41 1 90 406 GLU B O 1
ATOM 9120 N N . ARG B 1 407 ? -0.938 19.734 -4.059 1 89.88 407 ARG B N 1
ATOM 9121 C CA . ARG B 1 407 ? -0.429 19.016 -2.893 1 89.88 407 ARG B CA 1
ATOM 9122 C C . ARG B 1 407 ? 0.681 18.047 -3.283 1 89.88 407 ARG B C 1
ATOM 9124 O O . ARG B 1 407 ? 1.694 17.938 -2.59 1 89.88 407 ARG B O 1
ATOM 9131 N N . THR B 1 408 ? 0.458 17.375 -4.34 1 87.25 408 THR B N 1
ATOM 9132 C CA . THR B 1 408 ? 1.451 16.406 -4.793 1 87.25 408 THR B CA 1
ATOM 9133 C C . THR B 1 408 ? 2.742 17.109 -5.203 1 87.25 408 THR B C 1
ATOM 9135 O O . THR B 1 408 ? 3.838 16.656 -4.863 1 87.25 408 THR B O 1
ATOM 9138 N N . LEU B 1 409 ? 2.605 18.172 -5.914 1 86.81 409 LEU B N 1
ATOM 9139 C CA . LEU B 1 409 ? 3.783 18.922 -6.348 1 86.81 409 LEU B CA 1
ATOM 9140 C C . LEU B 1 409 ? 4.547 19.469 -5.145 1 86.81 409 LEU B C 1
ATOM 9142 O O . LEU B 1 409 ? 5.777 19.359 -5.086 1 86.81 409 LEU B O 1
ATOM 9146 N N . ARG B 1 410 ? 3.852 20.031 -4.246 1 91.94 410 ARG B N 1
ATOM 9147 C CA . ARG B 1 410 ? 4.488 20.578 -3.049 1 91.94 410 ARG B CA 1
ATOM 9148 C C . ARG B 1 410 ? 5.168 19.484 -2.244 1 91.94 410 ARG B C 1
ATOM 9150 O O . ARG B 1 410 ? 6.273 19.672 -1.73 1 91.94 410 ARG B O 1
ATOM 9157 N N . THR B 1 411 ? 4.504 18.406 -2.154 1 90 411 THR B N 1
ATOM 9158 C CA . THR B 1 411 ? 5.082 17.281 -1.417 1 90 411 THR B CA 1
ATOM 9159 C C . THR B 1 411 ? 6.367 16.812 -2.082 1 90 411 THR B C 1
ATOM 9161 O O . THR B 1 411 ? 7.355 16.516 -1.401 1 90 411 THR B O 1
ATOM 9164 N N . MET B 1 412 ? 6.395 16.734 -3.387 1 86.12 412 MET B N 1
ATOM 9165 C CA . MET B 1 412 ? 7.578 16.281 -4.109 1 86.12 412 MET B CA 1
ATOM 9166 C C . MET B 1 412 ? 8.734 17.266 -3.926 1 86.12 412 MET B C 1
ATOM 9168 O O . MET B 1 412 ? 9.875 16.844 -3.699 1 86.12 412 MET B O 1
ATOM 9172 N N . VAL B 1 413 ? 8.391 18.516 -4.051 1 87.75 413 VAL B N 1
ATOM 9173 C CA . VAL B 1 413 ? 9.414 19.547 -3.914 1 87.75 413 VAL B CA 1
ATOM 9174 C C . VAL B 1 413 ? 9.977 19.531 -2.496 1 87.75 413 VAL B C 1
ATOM 9176 O O . VAL B 1 413 ? 11.195 19.609 -2.307 1 87.75 413 VAL B O 1
ATOM 9179 N N . LEU B 1 414 ? 9.125 19.375 -1.591 1 92.69 414 LEU B N 1
ATOM 9180 C CA . LEU B 1 414 ? 9.57 19.422 -0.201 1 92.69 414 LEU B CA 1
ATOM 9181 C C . LEU B 1 414 ? 10.312 18.156 0.18 1 92.69 414 LEU B C 1
ATOM 9183 O O . LEU B 1 414 ? 11.211 18.188 1.026 1 92.69 414 LEU B O 1
ATOM 9187 N N . TRP B 1 415 ? 9.992 17.031 -0.428 1 89.25 415 TRP B N 1
ATOM 9188 C CA . TRP B 1 415 ? 10.805 15.836 -0.241 1 89.25 415 TRP B CA 1
ATOM 9189 C C . TRP B 1 415 ? 12.195 16.016 -0.839 1 89.25 415 TRP B C 1
ATOM 9191 O O . TRP B 1 415 ? 13.18 15.539 -0.282 1 89.25 415 TRP B O 1
ATOM 9201 N N . GLY B 1 416 ? 12.25 16.656 -2.031 1 86.44 416 GLY B N 1
ATOM 9202 C CA . GLY B 1 416 ? 13.547 17.016 -2.592 1 86.44 416 GLY B CA 1
ATOM 9203 C C . GLY B 1 416 ? 14.375 17.891 -1.678 1 86.44 416 GLY B C 1
ATOM 9204 O O . GLY B 1 416 ? 15.57 17.656 -1.496 1 86.44 416 GLY B O 1
ATOM 9205 N N . ALA B 1 417 ? 13.688 18.875 -1.106 1 91.12 417 ALA B N 1
ATOM 9206 C CA . ALA B 1 417 ? 14.352 19.766 -0.154 1 91.12 417 ALA B CA 1
ATOM 9207 C C . ALA B 1 417 ? 14.82 19 1.077 1 91.12 417 ALA B C 1
ATOM 9209 O O . ALA B 1 417 ? 15.883 19.281 1.625 1 91.12 417 ALA B O 1
ATOM 9210 N N . TYR B 1 418 ? 14.062 18.078 1.509 1 92.94 418 TYR B N 1
ATOM 9211 C CA . TYR B 1 418 ? 14.422 17.25 2.652 1 92.94 418 TYR B CA 1
ATOM 9212 C C . TYR B 1 418 ? 15.672 16.422 2.363 1 92.94 418 TYR B C 1
ATOM 9214 O O . TYR B 1 418 ? 16.562 16.344 3.205 1 92.94 418 TYR B O 1
ATOM 9222 N N . VAL B 1 419 ? 15.766 15.805 1.205 1 87.12 419 VAL B N 1
ATOM 9223 C CA . VAL B 1 419 ? 16.938 15.023 0.826 1 87.12 419 VAL B CA 1
ATOM 9224 C C . VAL B 1 419 ? 18.172 15.938 0.772 1 87.12 419 VAL B C 1
ATOM 9226 O O . VAL B 1 419 ? 19.25 15.562 1.234 1 87.12 419 VAL B O 1
ATOM 9229 N N . ALA B 1 420 ? 17.953 17.141 0.242 1 86.75 420 ALA B N 1
ATOM 9230 C CA . ALA B 1 420 ? 19.031 18.109 0.197 1 86.75 420 ALA B CA 1
ATOM 9231 C C . ALA B 1 420 ? 19.469 18.516 1.604 1 86.75 420 ALA B C 1
ATOM 9233 O O . ALA B 1 420 ? 20.672 18.656 1.871 1 86.75 420 ALA B O 1
ATOM 9234 N N . LEU B 1 421 ? 18.484 18.672 2.453 1 89.56 421 LEU B N 1
ATOM 9235 C CA . LEU B 1 421 ? 18.781 19.031 3.84 1 89.56 421 LEU B CA 1
ATOM 9236 C C . LEU B 1 421 ? 19.594 17.938 4.52 1 89.56 421 LEU B C 1
ATOM 9238 O O . LEU B 1 421 ? 20.547 18.234 5.25 1 89.56 421 LEU B O 1
ATOM 9242 N N . VAL B 1 422 ? 19.25 16.672 4.285 1 88 422 VAL B N 1
ATOM 9243 C CA . VAL B 1 422 ? 19.953 15.539 4.863 1 88 422 VAL B CA 1
ATOM 9244 C C . VAL B 1 422 ? 21.406 15.523 4.363 1 88 422 VAL B C 1
ATOM 9246 O O . VAL B 1 422 ? 22.344 15.359 5.152 1 88 422 VAL B O 1
ATOM 9249 N N . LEU B 1 423 ? 21.656 15.766 3.092 1 82.75 423 LEU B N 1
ATOM 9250 C CA . LEU B 1 423 ? 22.984 15.742 2.502 1 82.75 423 LEU B CA 1
ATOM 9251 C C . LEU B 1 423 ? 23.828 16.906 3.004 1 82.75 423 LEU B C 1
ATOM 9253 O O . LEU B 1 423 ? 25.016 16.75 3.266 1 82.75 423 LEU B O 1
ATOM 9257 N N . PHE B 1 424 ? 23.188 18.031 3.141 1 83.31 424 PHE B N 1
ATOM 9258 C CA . PHE B 1 424 ? 23.875 19.219 3.6 1 83.31 424 PHE B CA 1
ATOM 9259 C C . PHE B 1 424 ? 24.266 19.094 5.07 1 83.31 424 PHE B C 1
ATOM 9261 O O . PHE B 1 424 ? 25.297 19.609 5.488 1 83.31 424 PHE B O 1
ATOM 9268 N N . PHE B 1 425 ? 23.469 18.453 5.824 1 82.38 425 PHE B N 1
ATOM 9269 C CA . PHE B 1 425 ? 23.688 18.375 7.266 1 82.38 425 PHE B CA 1
ATOM 9270 C C . PHE B 1 425 ? 24.797 17.391 7.586 1 82.38 425 PHE B C 1
ATOM 9272 O O . PHE B 1 425 ? 25.328 17.375 8.695 1 82.38 425 PHE B O 1
ATOM 9279 N N . ILE B 1 426 ? 25.109 16.531 6.664 1 75.94 426 ILE B N 1
ATOM 9280 C CA . ILE B 1 426 ? 26.234 15.617 6.871 1 75.94 426 ILE B CA 1
ATOM 9281 C C . ILE B 1 426 ? 27.531 16.422 7.027 1 75.94 426 ILE B C 1
ATOM 9283 O O . ILE B 1 426 ? 28.438 16 7.746 1 75.94 426 ILE B O 1
ATOM 9287 N N . ILE B 1 427 ? 27.531 17.594 6.504 1 74.75 427 ILE B N 1
ATOM 9288 C CA . ILE B 1 427 ? 28.719 18.438 6.52 1 74.75 427 ILE B CA 1
ATOM 9289 C C . ILE B 1 427 ? 28.969 18.938 7.938 1 74.75 427 ILE B C 1
ATOM 9291 O O . ILE B 1 427 ? 30.031 18.703 8.508 1 74.75 427 ILE B O 1
ATOM 9295 N N . PRO B 1 428 ? 28.062 19.594 8.555 1 72.38 428 PRO B N 1
ATOM 9296 C CA . PRO B 1 428 ? 28.297 20.047 9.93 1 72.38 428 PRO B CA 1
ATOM 9297 C C . PRO B 1 428 ? 28.562 18.891 10.891 1 72.38 428 PRO B C 1
ATOM 9299 O O . PRO B 1 428 ? 29.375 19.016 11.812 1 72.38 428 PRO B O 1
ATOM 9302 N N . VAL B 1 429 ? 27.922 17.812 10.68 1 72.31 429 VAL B N 1
ATOM 9303 C CA . VAL B 1 429 ? 28.141 16.641 11.523 1 72.31 429 VAL B CA 1
ATOM 9304 C C . VAL B 1 429 ? 29.578 16.141 11.352 1 72.31 429 VAL B C 1
ATOM 9306 O O . VAL B 1 429 ? 30.219 15.742 12.32 1 72.31 429 VAL B O 1
ATOM 9309 N N . GLY B 1 430 ? 30 16.156 10.125 1 69.31 430 GLY B N 1
ATOM 9310 C CA . GLY B 1 430 ? 31.391 15.789 9.852 1 69.31 430 GLY B CA 1
ATOM 9311 C C . GLY B 1 430 ? 32.375 16.703 10.531 1 69.31 430 GLY B C 1
ATOM 9312 O O . GLY B 1 430 ? 33.406 16.234 11.062 1 69.31 430 GLY B O 1
ATOM 9313 N N . ILE B 1 431 ? 32.125 17.969 10.547 1 68.69 431 ILE B N 1
ATOM 9314 C CA . ILE B 1 431 ? 33 18.953 11.164 1 68.69 431 ILE B CA 1
ATOM 9315 C C . ILE B 1 431 ? 33.062 18.719 12.672 1 68.69 431 ILE B C 1
ATOM 9317 O O . ILE B 1 431 ? 34.125 18.781 13.273 1 68.69 431 ILE B O 1
ATOM 9321 N N . VAL B 1 432 ? 31.891 18.438 13.25 1 67.38 432 VAL B N 1
ATOM 9322 C CA . VAL B 1 432 ? 31.812 18.203 14.688 1 67.38 432 VAL B CA 1
ATOM 9323 C C . VAL B 1 432 ? 32.562 16.922 15.039 1 67.38 432 VAL B C 1
ATOM 9325 O O . VAL B 1 432 ? 33.281 16.875 16.062 1 67.38 432 VAL B O 1
ATOM 9328 N N . GLN B 1 433 ? 32.406 15.906 14.203 1 64.12 433 GLN B N 1
ATOM 9329 C CA . GLN B 1 433 ? 33.094 14.641 14.43 1 64.12 433 GLN B CA 1
ATOM 9330 C C . GLN B 1 433 ? 34.594 14.812 14.289 1 64.12 433 GLN B C 1
ATOM 9332 O O . GLN B 1 433 ? 35.375 14.164 14.992 1 64.12 433 GLN B O 1
ATOM 9337 N N . ALA B 1 434 ? 34.938 15.617 13.297 1 60.59 434 ALA B N 1
ATOM 9338 C CA . ALA B 1 434 ? 36.375 15.883 13.094 1 60.59 434 ALA B CA 1
ATOM 9339 C C . ALA B 1 434 ? 36.969 16.625 14.297 1 60.59 434 ALA B C 1
ATOM 9341 O O . ALA B 1 434 ? 38.156 16.484 14.586 1 60.59 434 ALA B O 1
ATOM 9342 N N . LEU B 1 435 ? 36.125 17.484 14.828 1 55.91 435 LEU B N 1
ATOM 9343 C CA . LEU B 1 435 ? 36.562 18.203 16.016 1 55.91 435 LEU B CA 1
ATOM 9344 C C . LEU B 1 435 ? 36.875 17.234 17.156 1 55.91 435 LEU B C 1
ATOM 9346 O O . LEU B 1 435 ? 37.719 17.516 18 1 55.91 435 LEU B O 1
ATOM 9350 N N . ILE B 1 436 ? 36.125 16.141 17.094 1 52.12 436 ILE B N 1
ATOM 9351 C CA . ILE B 1 436 ? 36.438 15.148 18.109 1 52.12 436 ILE B CA 1
ATOM 9352 C C . ILE B 1 436 ? 37.812 14.539 17.859 1 52.12 436 ILE B C 1
ATOM 9354 O O . ILE B 1 436 ? 38.469 14.109 18.797 1 52.12 436 ILE B O 1
ATOM 9358 N N . GLU B 1 437 ? 38.281 14.555 16.719 1 49.56 437 GLU B N 1
ATOM 9359 C CA . GLU B 1 437 ? 39.656 14.102 16.578 1 49.56 437 GLU B CA 1
ATOM 9360 C C . GLU B 1 437 ? 40.625 15.141 17.125 1 49.56 437 GLU B C 1
ATOM 9362 O O . GLU B 1 437 ? 40.656 16.281 16.656 1 49.56 437 GLU B O 1
ATOM 9367 N N . VAL B 1 438 ? 40.875 15.203 18.391 1 49.41 438 VAL B N 1
ATOM 9368 C CA . VAL B 1 438 ? 41.594 15.969 19.406 1 49.41 438 VAL B CA 1
ATOM 9369 C C . VAL B 1 438 ? 42.781 16.703 18.781 1 49.41 438 VAL B C 1
ATOM 9371 O O . VAL B 1 438 ? 43.031 17.875 19.062 1 49.41 438 VAL B O 1
ATOM 9374 N N . PRO B 1 439 ? 43.656 15.984 18.078 1 47.34 439 PRO B N 1
ATOM 9375 C CA . PRO B 1 439 ? 44.906 16.75 17.859 1 47.34 439 PRO B CA 1
ATOM 9376 C C . PRO B 1 439 ? 44.656 18.016 17.047 1 47.34 439 PRO B C 1
ATOM 9378 O O . PRO B 1 439 ? 45.438 18.984 17.188 1 47.34 439 PRO B O 1
ATOM 9381 N N . ARG B 1 440 ? 43.688 18.172 16.438 1 45.66 440 ARG B N 1
ATOM 9382 C CA . ARG B 1 440 ? 43.594 19.328 15.562 1 45.66 440 ARG B CA 1
ATOM 9383 C C . ARG B 1 440 ? 43 20.516 16.312 1 45.66 440 ARG B C 1
ATOM 9385 O O . ARG B 1 440 ? 43.344 21.672 16.016 1 45.66 440 ARG B O 1
ATOM 9392 N N . LEU B 1 441 ? 42.094 20.297 17.125 1 44.81 441 LEU B N 1
ATOM 9393 C CA . LEU B 1 441 ? 41.625 21.438 17.906 1 44.81 441 LEU B CA 1
ATOM 9394 C C . LEU B 1 441 ? 42.719 22 18.797 1 44.81 441 LEU B C 1
ATOM 9396 O O . LEU B 1 441 ? 42.688 23.172 19.141 1 44.81 441 LEU B O 1
ATOM 9400 N N . ALA B 1 442 ? 43.625 21.094 19.188 1 45.22 442 ALA B N 1
ATOM 9401 C CA . ALA B 1 442 ? 44.781 21.578 19.938 1 45.22 442 ALA B CA 1
ATOM 9402 C C . ALA B 1 442 ? 45.562 22.609 19.141 1 45.22 442 ALA B C 1
ATOM 9404 O O . ALA B 1 442 ? 46.375 23.344 19.688 1 45.22 442 ALA B O 1
ATOM 9405 N N . SER B 1 443 ? 45.375 22.469 17.891 1 43.38 443 SER B N 1
ATOM 9406 C CA . SER B 1 443 ? 46.156 23.406 17.109 1 43.38 443 SER B CA 1
ATOM 9407 C C . SER B 1 443 ? 45.562 24.797 17.125 1 43.38 443 SER B C 1
ATOM 9409 O O . SER B 1 443 ? 46.125 25.75 16.578 1 43.38 443 SER B O 1
ATOM 9411 N N . VAL B 1 444 ? 44.312 24.891 17.453 1 42.94 444 VAL B N 1
ATOM 9412 C CA . VAL B 1 444 ? 43.875 26.281 17.516 1 42.94 444 VAL B CA 1
ATOM 9413 C C . VAL B 1 444 ? 44.406 26.953 18.766 1 42.94 444 VAL B C 1
ATOM 9415 O O . VAL B 1 444 ? 44.219 26.438 19.875 1 42.94 444 VAL B O 1
ATOM 9418 N N . PRO B 1 445 ? 45.25 27.844 18.656 1 45.12 445 PRO B N 1
ATOM 9419 C CA . PRO B 1 445 ? 46.031 28.531 19.688 1 45.12 445 PRO B CA 1
ATOM 9420 C C . PRO B 1 445 ? 45.156 28.984 20.875 1 45.12 445 PRO B C 1
ATOM 9422 O O . PRO B 1 445 ? 45.625 28.938 22.016 1 45.12 445 PRO B O 1
ATOM 9425 N N . VAL B 1 446 ? 44.125 29.703 20.594 1 44.44 446 VAL B N 1
ATOM 9426 C CA . VAL B 1 446 ? 43.438 30.406 21.688 1 44.44 446 VAL B CA 1
ATOM 9427 C C . VAL B 1 446 ? 42.875 29.406 22.688 1 44.44 446 VAL B C 1
ATOM 9429 O O . VAL B 1 446 ? 42.875 29.641 23.891 1 44.44 446 VAL B O 1
ATOM 9432 N N . LEU B 1 447 ? 42.281 28.375 22.266 1 46.19 447 LEU B N 1
ATOM 9433 C CA . LEU B 1 447 ? 41.656 27.391 23.141 1 46.19 447 LEU B CA 1
ATOM 9434 C C . LEU B 1 447 ? 42.688 26.453 23.75 1 46.19 447 LEU B C 1
ATOM 9436 O O . LEU B 1 447 ? 42.344 25.656 24.625 1 46.19 447 LEU B O 1
ATOM 9440 N N . GLY B 1 448 ? 43.844 26.5 23.328 1 46.47 448 GLY B N 1
ATOM 9441 C CA . GLY B 1 448 ? 44.969 25.688 23.781 1 46.47 448 GLY B CA 1
ATOM 9442 C C . GLY B 1 448 ? 45.188 25.734 25.281 1 46.47 448 GLY B C 1
ATOM 9443 O O . GLY B 1 448 ? 45.438 24.719 25.906 1 46.47 448 GLY B O 1
ATOM 9444 N N . THR B 1 449 ? 45.188 26.953 25.688 1 49.88 449 THR B N 1
ATOM 9445 C CA . THR B 1 449 ? 45.562 27.047 27.094 1 49.88 449 THR B CA 1
ATOM 9446 C C . THR B 1 449 ? 44.5 26.438 27.984 1 49.88 449 THR B C 1
ATOM 9448 O O . THR B 1 449 ? 44.812 25.797 29 1 49.88 449 THR B O 1
ATOM 9451 N N . ILE B 1 450 ? 43.312 26.812 27.797 1 47.5 450 ILE B N 1
ATOM 9452 C CA . ILE B 1 450 ? 42.219 26.359 28.672 1 47.5 450 ILE B CA 1
ATOM 9453 C C . ILE B 1 450 ? 41.938 24.875 28.422 1 47.5 450 ILE B C 1
ATOM 9455 O O . ILE B 1 450 ? 41.594 24.141 29.344 1 47.5 450 ILE B O 1
ATOM 9459 N N . VAL B 1 451 ? 42.062 24.422 27.188 1 50.62 451 VAL B N 1
ATOM 9460 C CA . VAL B 1 451 ? 41.812 23.047 26.781 1 50.62 451 VAL B CA 1
ATOM 9461 C C . VAL B 1 451 ? 42.875 22.125 27.344 1 50.62 451 VAL B C 1
ATOM 9463 O O . VAL B 1 451 ? 42.688 20.922 27.484 1 50.62 451 VAL B O 1
ATOM 9466 N N . ASN B 1 452 ? 44 22.688 27.797 1 51.53 452 ASN B N 1
ATOM 9467 C CA . ASN B 1 452 ? 45.094 21.844 28.266 1 51.53 452 ASN B CA 1
ATOM 9468 C C . ASN B 1 452 ? 44.875 21.391 29.703 1 51.53 452 ASN B C 1
ATOM 9470 O O . ASN B 1 452 ? 45.688 20.656 30.266 1 51.53 452 ASN B O 1
ATOM 9474 N N . LEU B 1 453 ? 43.844 21.891 30.281 1 52.97 453 LEU B N 1
ATOM 9475 C CA . LEU B 1 453 ? 43.594 21.266 31.578 1 52.97 453 LEU B CA 1
ATOM 9476 C C . LEU B 1 453 ? 42.906 19.922 31.406 1 52.97 453 LEU B C 1
ATOM 9478 O O . LEU B 1 453 ? 41.938 19.812 30.625 1 52.97 453 LEU B O 1
ATOM 9482 N N . PRO B 1 454 ? 43.438 18.797 31.906 1 54 454 PRO B N 1
ATOM 9483 C CA . PRO B 1 454 ? 43 17.422 31.625 1 54 454 PRO B CA 1
ATOM 9484 C C . PRO B 1 454 ? 41.5 17.219 31.797 1 54 454 PRO B C 1
ATOM 9486 O O . PRO B 1 454 ? 40.875 16.547 30.984 1 54 454 PRO B O 1
ATOM 9489 N N . VAL B 1 455 ? 41 17.719 32.906 1 52.62 455 VAL B N 1
ATOM 9490 C CA . VAL B 1 455 ? 39.594 17.484 33.188 1 52.62 455 VAL B CA 1
ATOM 9491 C C . VAL B 1 455 ? 38.719 18.188 32.156 1 52.62 455 VAL B C 1
ATOM 9493 O O . VAL B 1 455 ? 37.75 17.625 31.656 1 52.62 455 VAL B O 1
ATOM 9496 N N . ILE B 1 456 ? 39.094 19.297 31.781 1 54.88 456 ILE B N 1
ATOM 9497 C CA . ILE B 1 456 ? 38.281 20.094 30.875 1 54.88 456 ILE B CA 1
ATOM 9498 C C . ILE B 1 456 ? 38.406 19.531 29.453 1 54.88 456 ILE B C 1
ATOM 9500 O O . ILE B 1 456 ? 37.406 19.531 28.703 1 54.88 456 ILE B O 1
ATOM 9504 N N . LYS B 1 457 ? 39.5 18.984 29.156 1 55.19 457 LYS B N 1
ATOM 9505 C CA . LYS B 1 457 ? 39.719 18.359 27.859 1 55.19 457 LYS B CA 1
ATOM 9506 C C . LYS B 1 457 ? 38.781 17.172 27.656 1 55.19 457 LYS B C 1
ATOM 9508 O O . LYS B 1 457 ? 38.25 16.984 26.578 1 55.19 457 LYS B O 1
ATOM 9513 N N . GLN B 1 458 ? 38.719 16.516 28.719 1 54.44 458 GLN B N 1
ATOM 9514 C CA . GLN B 1 458 ? 37.875 15.32 28.641 1 54.44 458 GLN B CA 1
ATOM 9515 C C . GLN B 1 458 ? 36.406 15.688 28.469 1 54.44 458 GLN B C 1
ATOM 9517 O O . GLN B 1 458 ? 35.688 15.039 27.719 1 54.44 458 GLN B O 1
ATOM 9522 N N . VAL B 1 459 ? 36.062 16.672 29.234 1 55.59 459 VAL B N 1
ATOM 9523 C CA . VAL B 1 459 ? 34.688 17.078 29.188 1 55.59 459 VAL B CA 1
ATOM 9524 C C . VAL B 1 459 ? 34.375 17.703 27.828 1 55.59 459 VAL B C 1
ATOM 9526 O O . VAL B 1 459 ? 33.312 17.422 27.234 1 55.59 459 VAL B O 1
ATOM 9529 N N . LEU B 1 460 ? 35.25 18.484 27.438 1 56.25 460 LEU B N 1
ATOM 9530 C CA . LEU B 1 460 ? 35.031 19.172 26.156 1 56.25 460 LEU B CA 1
ATOM 9531 C C . LEU B 1 460 ? 35.031 18.188 25 1 56.25 460 LEU B C 1
ATOM 9533 O O . LEU B 1 460 ? 34.188 18.281 24.109 1 56.25 460 LEU B O 1
ATOM 9537 N N . GLU B 1 461 ? 35.969 17.234 25.141 1 58.53 461 GLU B N 1
ATOM 9538 C CA . GLU B 1 461 ? 36.062 16.25 24.094 1 58.53 461 GLU B CA 1
ATOM 9539 C C . GLU B 1 461 ? 34.875 15.289 24.109 1 58.53 461 GLU B C 1
ATOM 9541 O O . GLU B 1 461 ? 34.469 14.766 23.078 1 58.53 461 GLU B O 1
ATOM 9546 N N . GLY B 1 462 ? 34.406 15.195 25.281 1 58.03 462 GLY B N 1
ATOM 9547 C CA . GLY B 1 462 ? 33.344 14.211 25.406 1 58.03 462 GLY B CA 1
ATOM 9548 C C . GLY B 1 462 ? 31.969 14.797 25.234 1 58.03 462 GLY B C 1
ATOM 9549 O O . GLY B 1 462 ? 31.094 14.195 24.609 1 58.03 462 GLY B O 1
ATOM 9550 N N . ILE B 1 463 ? 31.797 16.016 25.703 1 63.62 463 ILE B N 1
ATOM 9551 C CA . ILE B 1 463 ? 30.438 16.516 25.844 1 63.62 463 ILE B CA 1
ATOM 9552 C C . ILE B 1 463 ? 30.141 17.5 24.719 1 63.62 463 ILE B C 1
ATOM 9554 O O . ILE B 1 463 ? 29.016 17.547 24.188 1 63.62 463 ILE B O 1
ATOM 9558 N N . VAL B 1 464 ? 31.156 18.219 24.266 1 64.5 464 VAL B N 1
ATOM 9559 C CA . VAL B 1 464 ? 30.938 19.359 23.375 1 64.5 464 VAL B CA 1
ATOM 9560 C C . VAL B 1 464 ? 30.422 18.875 22.031 1 64.5 464 VAL B C 1
ATOM 9562 O O . VAL B 1 464 ? 29.453 19.406 21.5 1 64.5 464 VAL B O 1
ATOM 9565 N N . PRO B 1 465 ? 31.094 17.828 21.531 1 66.75 465 PRO B N 1
ATOM 9566 C CA . PRO B 1 465 ? 30.578 17.375 20.25 1 66.75 465 PRO B CA 1
ATOM 9567 C C . PRO B 1 465 ? 29.109 16.953 20.328 1 66.75 465 PRO B C 1
ATOM 9569 O O . PRO B 1 465 ? 28.328 17.25 19.406 1 66.75 465 PRO B O 1
ATOM 9572 N N . GLY B 1 466 ? 28.781 16.422 21.391 1 67.81 466 GLY B N 1
ATOM 9573 C CA . GLY B 1 466 ? 27.391 16.016 21.562 1 67.81 466 GLY B CA 1
ATOM 9574 C C . GLY B 1 466 ? 26.438 17.203 21.719 1 67.81 466 GLY B C 1
ATOM 9575 O O . GLY B 1 466 ? 25.344 17.188 21.172 1 67.81 466 GLY B O 1
ATOM 9576 N N . LEU B 1 467 ? 26.922 18.266 22.312 1 69 467 LEU B N 1
ATOM 9577 C CA . LEU B 1 467 ? 26.094 19.438 22.562 1 69 467 LEU B CA 1
ATOM 9578 C C . LEU B 1 467 ? 25.875 20.219 21.266 1 69 467 LEU B C 1
ATOM 9580 O O . LEU B 1 467 ? 24.766 20.703 21.016 1 69 467 LEU B O 1
ATOM 9584 N N . VAL B 1 468 ? 26.969 20.391 20.547 1 67.44 468 VAL B N 1
ATOM 9585 C CA . VAL B 1 468 ? 26.875 21.109 19.297 1 67.44 468 VAL B CA 1
ATOM 9586 C C . VAL B 1 468 ? 25.875 20.406 18.375 1 67.44 468 VAL B C 1
ATOM 9588 O O . VAL B 1 468 ? 25.047 21.047 17.719 1 67.44 468 VAL B O 1
ATOM 9591 N N . LEU B 1 469 ? 25.953 19.109 18.375 1 72.88 469 LEU B N 1
ATOM 9592 C CA . LEU B 1 469 ? 25.047 18.328 17.547 1 72.88 469 LEU B CA 1
ATOM 9593 C C . LEU B 1 469 ? 23.594 18.484 18.016 1 72.88 469 LEU B C 1
ATOM 9595 O O . LEU B 1 469 ? 22.688 18.609 17.203 1 72.88 469 LEU B O 1
ATOM 9599 N N . LEU B 1 470 ? 23.438 18.625 19.266 1 72.88 470 LEU B N 1
ATOM 9600 C CA . LEU B 1 470 ? 22.094 18.75 19.828 1 72.88 470 LEU B CA 1
ATOM 9601 C C . LEU B 1 470 ? 21.484 20.094 19.469 1 72.88 470 LEU B C 1
ATOM 9603 O O . LEU B 1 470 ? 20.281 20.188 19.219 1 72.88 470 LEU B O 1
ATOM 9607 N N . ILE B 1 471 ? 22.281 21.094 19.453 1 70.62 471 ILE B N 1
ATOM 9608 C CA . ILE B 1 471 ? 21.797 22.438 19.125 1 70.62 471 ILE B CA 1
ATOM 9609 C C . ILE B 1 471 ? 21.328 22.484 17.672 1 70.62 471 ILE B C 1
ATOM 9611 O O . ILE B 1 471 ? 20.266 23.047 17.375 1 70.62 471 ILE B O 1
ATOM 9615 N N . PHE B 1 472 ? 22.125 21.859 16.859 1 71.81 472 PHE B N 1
ATOM 9616 C CA . PHE B 1 472 ? 21.75 21.812 15.445 1 71.81 472 PHE B CA 1
ATOM 9617 C C . PHE B 1 472 ? 20.484 21 15.25 1 71.81 472 PHE B C 1
ATOM 9619 O O . PHE B 1 472 ? 19.641 21.344 14.422 1 71.81 472 PHE B O 1
ATOM 9626 N N . LEU B 1 473 ? 20.359 20.016 16.047 1 78.12 473 LEU B N 1
ATOM 9627 C CA . LEU B 1 473 ? 19.219 19.125 15.922 1 78.12 473 LEU B CA 1
ATOM 9628 C C . LEU B 1 473 ? 17.969 19.75 16.516 1 78.12 473 LEU B C 1
ATOM 9630 O O . LEU B 1 473 ? 16.844 19.391 16.141 1 78.12 473 LEU B O 1
ATOM 9634 N N . ALA B 1 474 ? 18.125 20.781 17.312 1 75.31 474 ALA B N 1
ATOM 9635 C CA . ALA B 1 474 ? 16.984 21.391 18 1 75.31 474 ALA B CA 1
ATOM 9636 C C . ALA B 1 474 ? 16.156 22.219 17.031 1 75.31 474 ALA B C 1
ATOM 9638 O O . ALA B 1 474 ? 14.945 22.375 17.234 1 75.31 474 ALA B O 1
ATOM 9639 N N . LEU B 1 475 ? 16.734 22.688 15.984 1 80.19 475 LEU B N 1
ATOM 9640 C CA . LEU B 1 475 ? 16.031 23.547 15.031 1 80.19 475 LEU B CA 1
ATOM 9641 C C . LEU B 1 475 ? 15.328 22.719 13.969 1 80.19 475 LEU B C 1
ATOM 9643 O O . LEU B 1 475 ? 14.445 23.219 13.266 1 80.19 475 LEU B O 1
ATOM 9647 N N . LEU B 1 476 ? 15.625 21.484 13.961 1 87 476 LEU B N 1
ATOM 9648 C CA . LEU B 1 476 ? 15.195 20.672 12.828 1 87 476 LEU B CA 1
ATOM 9649 C C . LEU B 1 476 ? 13.703 20.359 12.914 1 87 476 LEU B C 1
ATOM 9651 O O . LEU B 1 476 ? 12.984 20.453 11.914 1 87 476 LEU B O 1
ATOM 9655 N N . PRO B 1 477 ? 13.156 20.062 14.094 1 87.5 477 PRO B N 1
ATOM 9656 C CA . PRO B 1 477 ? 11.734 19.734 14.148 1 87.5 477 PRO B CA 1
ATOM 9657 C C . PRO B 1 477 ? 10.836 20.891 13.727 1 87.5 477 PRO B C 1
ATOM 9659 O O . PRO B 1 477 ? 9.805 20.688 13.086 1 87.5 477 PRO B O 1
ATOM 9662 N N . SER B 1 478 ? 11.219 22.125 14.078 1 87.31 478 SER B N 1
ATOM 9663 C CA . SER B 1 478 ? 10.438 23.281 13.672 1 87.31 478 SER B CA 1
ATOM 9664 C C . SER B 1 478 ? 10.492 23.469 12.156 1 87.31 478 SER B C 1
ATOM 9666 O O . SER B 1 478 ? 9.484 23.828 11.539 1 87.31 478 SER B O 1
ATOM 9668 N N . LEU B 1 479 ? 11.586 23.203 11.672 1 90.38 479 LEU B N 1
ATOM 9669 C CA . LEU B 1 479 ? 11.734 23.328 10.227 1 90.38 479 LEU B CA 1
ATOM 9670 C C . LEU B 1 479 ? 10.938 22.234 9.516 1 90.38 479 LEU B C 1
ATOM 9672 O O . LEU B 1 479 ? 10.281 22.5 8.5 1 90.38 479 LEU B O 1
ATOM 9676 N N . LEU B 1 480 ? 11.008 21.094 10.07 1 93.75 480 LEU B N 1
ATOM 9677 C CA . LEU B 1 480 ? 10.273 19.984 9.477 1 93.75 480 LEU B CA 1
ATOM 9678 C C . LEU B 1 480 ? 8.773 20.203 9.602 1 93.75 480 LEU B C 1
ATOM 9680 O O . LEU B 1 480 ? 8.016 19.859 8.688 1 93.75 480 LEU B O 1
ATOM 9684 N N . ALA B 1 481 ? 8.344 20.75 10.695 1 92.44 481 ALA B N 1
ATOM 9685 C CA . ALA B 1 481 ? 6.922 21.062 10.867 1 92.44 481 ALA B CA 1
ATOM 9686 C C . ALA B 1 481 ? 6.453 22.078 9.828 1 92.44 481 ALA B C 1
ATOM 9688 O O . ALA B 1 481 ? 5.367 21.938 9.266 1 92.44 481 ALA B O 1
ATOM 9689 N N . PHE B 1 482 ? 7.301 23.062 9.602 1 92.31 482 PHE B N 1
ATOM 9690 C CA . PHE B 1 482 ? 6.996 24.078 8.602 1 92.31 482 PHE B CA 1
ATOM 9691 C C . PHE B 1 482 ? 6.898 23.469 7.215 1 92.31 482 PHE B C 1
ATOM 9693 O O . PHE B 1 482 ? 5.988 23.797 6.449 1 92.31 482 PHE B O 1
ATOM 9700 N N . MET B 1 483 ? 7.742 22.531 6.953 1 94.81 483 MET B N 1
ATOM 9701 C CA . MET B 1 483 ? 7.73 21.844 5.66 1 94.81 483 MET B CA 1
ATOM 9702 C C . MET B 1 483 ? 6.48 21 5.5 1 94.81 483 MET B C 1
ATOM 9704 O O . MET B 1 483 ? 5.887 20.953 4.422 1 94.81 483 MET B O 1
ATOM 9708 N N . CYS B 1 484 ? 6.062 20.375 6.555 1 93.62 484 CYS B N 1
ATOM 9709 C CA . CYS B 1 484 ? 4.875 19.531 6.504 1 93.62 484 CYS B CA 1
ATOM 9710 C C . CYS B 1 484 ? 3.617 20.359 6.32 1 93.62 484 CYS B C 1
ATOM 9712 O O . CYS B 1 484 ? 2.701 19.969 5.594 1 93.62 484 CYS B O 1
ATOM 9714 N N . ARG B 1 485 ? 3.613 21.516 6.938 1 94.12 485 ARG B N 1
ATOM 9715 C CA . ARG B 1 485 ? 2.477 22.406 6.758 1 94.12 485 ARG B CA 1
ATOM 9716 C C . ARG B 1 485 ? 2.416 22.938 5.328 1 94.12 485 ARG B C 1
ATOM 9718 O O . ARG B 1 485 ? 1.336 23.031 4.742 1 94.12 485 ARG B O 1
ATOM 9725 N N . LEU B 1 486 ? 3.547 23.141 4.797 1 94.75 486 LEU B N 1
ATOM 9726 C CA . LEU B 1 486 ? 3.617 23.656 3.432 1 94.75 486 LEU B CA 1
ATOM 9727 C C . LEU B 1 486 ? 3.24 22.578 2.424 1 94.75 486 LEU B C 1
ATOM 9729 O O . LEU B 1 486 ? 2.781 22.891 1.32 1 94.75 486 LEU B O 1
ATOM 9733 N N . SER B 1 487 ? 3.484 21.344 2.77 1 94 487 SER B N 1
ATOM 9734 C CA . SER B 1 487 ? 3.174 20.234 1.873 1 94 487 SER B CA 1
ATOM 9735 C C . SER B 1 487 ? 1.667 20.031 1.74 1 94 487 SER B C 1
ATOM 9737 O O . SER B 1 487 ? 1.201 19.391 0.803 1 94 487 SER B O 1
ATOM 9739 N N . GLY B 1 488 ? 0.854 20.562 2.65 1 92.88 488 GLY B N 1
ATOM 9740 C CA . GLY B 1 488 ? -0.593 20.484 2.52 1 92.88 488 GLY B CA 1
ATOM 9741 C C . GLY B 1 488 ? -1.231 19.516 3.488 1 92.88 488 GLY B C 1
ATOM 9742 O O . GLY B 1 488 ? -2.307 18.969 3.215 1 92.88 488 GLY B O 1
ATOM 9743 N N . CYS B 1 489 ? -0.668 19.219 4.605 1 93.69 489 CYS B N 1
ATOM 9744 C CA . CYS B 1 489 ? -1.287 18.375 5.621 1 93.69 489 CYS B CA 1
ATOM 9745 C C . CYS B 1 489 ? -2.576 19 6.141 1 93.69 489 CYS B C 1
ATOM 9747 O O . CYS B 1 489 ? -2.65 20.219 6.328 1 93.69 489 CYS B O 1
ATOM 9749 N N . VAL B 1 490 ? -3.51 18.234 6.355 1 93.94 490 VAL B N 1
ATOM 9750 C CA . VAL B 1 490 ? -4.84 18.75 6.66 1 93.94 490 VAL B CA 1
ATOM 9751 C C . VAL B 1 490 ? -5.012 18.875 8.172 1 93.94 490 VAL B C 1
ATOM 9753 O O . VAL B 1 490 ? -5.898 19.594 8.648 1 93.94 490 VAL B O 1
ATOM 9756 N N . SER B 1 491 ? -4.219 18.172 8.938 1 92.81 491 SER B N 1
ATOM 9757 C CA . SER B 1 491 ? -4.355 18.203 10.391 1 92.81 491 SER B CA 1
ATOM 9758 C C . SER B 1 491 ? -3.004 18.375 11.07 1 92.81 491 SER B C 1
ATOM 9760 O O . SER B 1 491 ? -1.966 18.047 10.5 1 92.81 491 SER B O 1
ATOM 9762 N N . ASN B 1 492 ? -3.041 18.938 12.297 1 89.75 492 ASN B N 1
ATOM 9763 C CA . ASN B 1 492 ? -1.817 19.109 13.07 1 89.75 492 ASN B CA 1
ATOM 9764 C C . ASN B 1 492 ? -1.237 17.766 13.508 1 89.75 492 ASN B C 1
ATOM 9766 O O . ASN B 1 492 ? -0.021 17.625 13.641 1 89.75 492 ASN B O 1
ATOM 9770 N N . SER B 1 493 ? -2.115 16.844 13.664 1 86.5 493 SER B N 1
ATOM 9771 C CA . SER B 1 493 ? -1.632 15.508 13.992 1 86.5 493 SER B CA 1
ATOM 9772 C C . SER B 1 493 ? -0.856 14.898 12.828 1 86.5 493 SER B C 1
ATOM 9774 O O . SER B 1 493 ? 0.143 14.203 13.031 1 86.5 493 SER B O 1
ATOM 9776 N N . ALA B 1 494 ? -1.373 15.188 11.656 1 89.75 494 ALA B N 1
ATOM 9777 C CA . ALA B 1 494 ? -0.66 14.703 10.469 1 89.75 494 ALA B CA 1
ATOM 9778 C C . ALA B 1 494 ? 0.707 15.367 10.344 1 89.75 494 ALA B C 1
ATOM 9780 O O . ALA B 1 494 ? 1.678 14.734 9.93 1 89.75 494 ALA B O 1
ATOM 9781 N N . VAL B 1 495 ? 0.785 16.609 10.703 1 92 495 VAL B N 1
ATOM 9782 C CA . VAL B 1 495 ? 2.055 17.328 10.695 1 92 495 VAL B CA 1
ATOM 9783 C C . VAL B 1 495 ? 3.002 16.734 11.727 1 92 495 VAL B C 1
ATOM 9785 O O . VAL B 1 495 ? 4.176 16.484 11.438 1 92 495 VAL B O 1
ATOM 9788 N N . ASP B 1 496 ? 2.486 16.469 12.883 1 88.31 496 ASP B N 1
ATOM 9789 C CA . ASP B 1 496 ? 3.297 15.898 13.953 1 88.31 496 ASP B CA 1
ATOM 9790 C C . ASP B 1 496 ? 3.836 14.531 13.562 1 88.31 496 ASP B C 1
ATOM 9792 O O . ASP B 1 496 ? 5 14.219 13.828 1 88.31 496 ASP B O 1
ATOM 9796 N N . PHE B 1 497 ? 3.01 13.758 12.922 1 86.88 497 PHE B N 1
ATOM 9797 C CA . PHE B 1 497 ? 3.455 12.445 12.484 1 86.88 497 PHE B CA 1
ATOM 9798 C C . PHE B 1 497 ? 4.492 12.562 11.367 1 86.88 497 PHE B C 1
ATOM 9800 O O . PHE B 1 497 ? 5.41 11.75 11.281 1 86.88 497 PHE B O 1
ATOM 9807 N N . GLY B 1 498 ? 4.281 13.531 10.547 1 89.25 498 GLY B N 1
ATOM 9808 C CA . GLY B 1 498 ? 5.277 13.781 9.523 1 89.25 498 GLY B CA 1
ATOM 9809 C C . GLY B 1 498 ? 6.633 14.164 10.086 1 89.25 498 GLY B C 1
ATOM 9810 O O . GLY B 1 498 ? 7.668 13.727 9.578 1 89.25 498 GLY B O 1
ATOM 9811 N N . VAL B 1 499 ? 6.625 14.867 11.164 1 90.62 499 VAL B N 1
ATOM 9812 C CA . VAL B 1 499 ? 7.867 15.289 11.805 1 90.62 499 VAL B CA 1
ATOM 9813 C C . VAL B 1 499 ? 8.539 14.086 12.461 1 90.62 499 VAL B C 1
ATOM 9815 O O . VAL B 1 499 ? 9.758 13.922 12.375 1 90.62 499 VAL B O 1
ATOM 9818 N N . VAL B 1 500 ? 7.738 13.281 13.07 1 87.75 500 VAL B N 1
ATOM 9819 C CA . VAL B 1 500 ? 8.281 12.109 13.742 1 87.75 500 VAL B CA 1
ATOM 9820 C C . VAL B 1 500 ? 9.016 11.227 12.734 1 87.75 500 VAL B C 1
ATOM 9822 O O . VAL B 1 500 ? 10.156 10.82 12.969 1 87.75 500 VAL B O 1
ATOM 9825 N N . GLU B 1 501 ? 8.398 10.984 11.664 1 87.44 501 GLU B N 1
ATOM 9826 C CA . GLU B 1 501 ? 8.977 10.094 10.664 1 87.44 501 GLU B CA 1
ATOM 9827 C C . GLU B 1 501 ? 10.219 10.703 10.023 1 87.44 501 GLU B C 1
ATOM 9829 O O . GLU B 1 501 ? 11.273 10.062 9.969 1 87.44 501 GLU B O 1
ATOM 9834 N N . ARG B 1 502 ? 10.133 11.906 9.625 1 90.69 502 ARG B N 1
ATOM 9835 C CA . ARG B 1 502 ? 11.227 12.555 8.914 1 90.69 502 ARG B CA 1
ATOM 9836 C C . ARG B 1 502 ? 12.398 12.836 9.852 1 90.69 502 ARG B C 1
ATOM 9838 O O . ARG B 1 502 ? 13.562 12.742 9.453 1 90.69 502 ARG B O 1
ATOM 9845 N N . TYR B 1 503 ? 12.094 13.203 11.039 1 90.69 503 TYR B N 1
ATOM 9846 C CA . TYR B 1 503 ? 13.156 13.484 12.008 1 90.69 503 TYR B CA 1
ATOM 9847 C C . TYR B 1 503 ? 13.898 12.211 12.383 1 90.69 503 TYR B C 1
ATOM 9849 O O . TYR B 1 503 ? 15.117 12.227 12.562 1 90.69 503 TYR B O 1
ATOM 9857 N N . PHE B 1 504 ? 13.242 11.141 12.445 1 87.94 504 PHE B N 1
ATOM 9858 C CA . PHE B 1 504 ? 13.891 9.867 12.734 1 87.94 504 PHE B CA 1
ATOM 9859 C C . PHE B 1 504 ? 14.836 9.469 11.609 1 87.94 504 PHE B C 1
ATOM 9861 O O . PHE B 1 504 ? 15.992 9.125 11.859 1 87.94 504 PHE B O 1
ATOM 9868 N N . TYR B 1 505 ? 14.305 9.492 10.406 1 87.62 505 TYR B N 1
ATOM 9869 C CA . TYR B 1 505 ? 15.164 9.125 9.281 1 87.62 505 TYR B CA 1
ATOM 9870 C C . TYR B 1 505 ? 16.344 10.086 9.156 1 87.62 505 TYR B C 1
ATOM 9872 O O . TYR B 1 505 ? 17.438 9.672 8.789 1 87.62 505 TYR B O 1
ATOM 9880 N N . PHE B 1 506 ? 16.094 11.312 9.469 1 89.38 506 PHE B N 1
ATOM 9881 C CA . PHE B 1 506 ? 17.156 12.312 9.43 1 89.38 506 PHE B CA 1
ATOM 9882 C C . PHE B 1 506 ? 18.266 11.969 10.414 1 89.38 506 PHE B C 1
ATOM 9884 O O . PHE B 1 506 ? 19.453 12.016 10.07 1 89.38 506 PHE B O 1
ATOM 9891 N N . GLN B 1 507 ? 17.906 11.578 11.523 1 87.38 507 GLN B N 1
ATOM 9892 C CA . GLN B 1 507 ? 18.891 11.25 12.555 1 87.38 507 GLN B CA 1
ATOM 9893 C C . GLN B 1 507 ? 19.656 9.977 12.195 1 87.38 507 GLN B C 1
ATOM 9895 O O . GLN B 1 507 ? 20.859 9.891 12.43 1 87.38 507 GLN B O 1
ATOM 9900 N N . VAL B 1 508 ? 18.953 9.047 11.664 1 86.06 508 VAL B N 1
ATOM 9901 C CA . VAL B 1 508 ? 19.609 7.797 11.305 1 86.06 508 VAL B CA 1
ATOM 9902 C C . VAL B 1 508 ? 20.641 8.055 10.195 1 86.06 508 VAL B C 1
ATOM 9904 O O . VAL B 1 508 ? 21.766 7.57 10.273 1 86.06 508 VAL B O 1
ATOM 9907 N N . LEU B 1 509 ? 20.281 8.828 9.242 1 84.94 509 LEU B N 1
ATOM 9908 C CA . LEU B 1 509 ? 21.141 9.047 8.086 1 84.94 509 LEU B CA 1
ATOM 9909 C C . LEU B 1 509 ? 22.266 10.016 8.422 1 84.94 509 LEU B C 1
ATOM 9911 O O . LEU B 1 509 ? 23.406 9.805 8 1 84.94 509 LEU B O 1
ATOM 9915 N N . THR B 1 510 ? 21.969 11.016 9.211 1 83.94 510 THR B N 1
ATOM 9916 C CA . THR B 1 510 ? 22.953 12.07 9.43 1 83.94 510 THR B CA 1
ATOM 9917 C C . THR B 1 510 ? 23.797 11.773 10.664 1 83.94 510 THR B C 1
ATOM 9919 O O . THR B 1 510 ? 25 12.008 10.672 1 83.94 510 THR B O 1
ATOM 9922 N N . ILE B 1 511 ? 23.141 11.312 11.641 1 78.19 511 ILE B N 1
ATOM 9923 C CA . ILE B 1 511 ? 23.875 11.117 12.891 1 78.19 511 ILE B CA 1
ATOM 9924 C C . ILE B 1 511 ? 24.531 9.742 12.891 1 78.19 511 ILE B C 1
ATOM 9926 O O . ILE B 1 511 ? 25.734 9.625 13.102 1 78.19 511 ILE B O 1
ATOM 9930 N N . PHE B 1 512 ? 23.797 8.766 12.656 1 80.62 512 PHE B N 1
ATOM 9931 C CA . PHE B 1 512 ? 24.344 7.418 12.734 1 80.62 512 PHE B CA 1
ATOM 9932 C C . PHE B 1 512 ? 25.266 7.137 11.555 1 80.62 512 PHE B C 1
ATOM 9934 O O . PHE B 1 512 ? 26.453 6.863 11.734 1 80.62 512 PHE B O 1
ATOM 9941 N N . LEU B 1 513 ? 24.703 7.258 10.344 1 78.12 513 LEU B N 1
ATOM 9942 C CA . LEU B 1 513 ? 25.5 6.949 9.164 1 78.12 513 LEU B CA 1
ATOM 9943 C C . LEU B 1 513 ? 26.547 8.031 8.914 1 78.12 513 LEU B C 1
ATOM 9945 O O . LEU B 1 513 ? 27.656 7.734 8.477 1 78.12 513 LEU B O 1
ATOM 9949 N N . GLY B 1 514 ? 26.203 9.266 9.195 1 76.06 514 GLY B N 1
ATOM 9950 C CA . GLY B 1 514 ? 27.141 10.367 9.031 1 76.06 514 GLY B CA 1
ATOM 9951 C C . GLY B 1 514 ? 28.359 10.266 9.938 1 76.06 514 GLY B C 1
ATOM 9952 O O . GLY B 1 514 ? 29.469 10.555 9.516 1 76.06 514 GLY B O 1
ATOM 9953 N N . SER B 1 515 ? 28.172 9.836 11.133 1 76.5 515 SER B N 1
ATOM 9954 C CA . SER B 1 515 ? 29.266 9.695 12.078 1 76.5 515 SER B CA 1
ATOM 9955 C C . SER B 1 515 ? 30.219 8.57 11.672 1 76.5 515 SER B C 1
ATOM 9957 O O . SER B 1 515 ? 31.422 8.672 11.875 1 76.5 515 SER B O 1
ATOM 9959 N N . ILE B 1 516 ? 29.609 7.598 11.148 1 73.81 516 ILE B N 1
ATOM 9960 C CA . ILE B 1 516 ? 30.422 6.477 10.695 1 73.81 516 ILE B CA 1
ATOM 9961 C C . ILE B 1 516 ? 31.266 6.906 9.492 1 73.81 516 ILE B C 1
ATOM 9963 O O . ILE B 1 516 ? 32.438 6.582 9.406 1 73.81 516 ILE B O 1
ATOM 9967 N N . ILE B 1 517 ? 30.578 7.633 8.562 1 70.62 517 ILE B N 1
ATOM 9968 C CA . ILE B 1 517 ? 31.25 8.055 7.328 1 70.62 517 ILE B CA 1
ATOM 9969 C C . ILE B 1 517 ? 32.281 9.133 7.645 1 70.62 517 ILE B C 1
ATOM 9971 O O . ILE B 1 517 ? 33.406 9.102 7.125 1 70.62 517 ILE B O 1
ATOM 9975 N N . SER B 1 518 ? 31.953 10.156 8.328 1 64.19 518 SER B N 1
ATOM 9976 C CA . SER B 1 518 ? 32.812 11.289 8.602 1 64.19 518 SER B CA 1
ATOM 9977 C C . SER B 1 518 ? 34 10.883 9.453 1 64.19 518 SER B C 1
ATOM 9979 O O . SER B 1 518 ? 35.125 11.406 9.281 1 64.19 518 SER B O 1
ATOM 9981 N N . GLY B 1 519 ? 33.75 10.094 10.406 1 58.47 519 GLY B N 1
ATOM 9982 C CA . GLY B 1 519 ? 34.844 9.672 11.258 1 58.47 519 GLY B CA 1
ATOM 9983 C C . GLY B 1 519 ? 35.875 8.844 10.523 1 58.47 519 GLY B C 1
ATOM 9984 O O . GLY B 1 519 ? 37.094 9.164 10.562 1 58.47 519 GLY B O 1
ATOM 9985 N N . SER B 1 520 ? 35.375 7.801 9.883 1 58.78 520 SER B N 1
ATOM 9986 C CA . SER B 1 520 ? 36.312 6.816 9.328 1 58.78 520 SER B CA 1
ATOM 9987 C C . SER B 1 520 ? 36.562 7.07 7.848 1 58.78 520 SER B C 1
ATOM 9989 O O . SER B 1 520 ? 37.688 7.039 7.391 1 58.78 520 SER B O 1
ATOM 9991 N N . LEU B 1 521 ? 35.469 7.465 7.117 1 58.56 521 LEU B N 1
ATOM 9992 C CA . LEU B 1 521 ? 35.562 7.5 5.664 1 58.56 521 LEU B CA 1
ATOM 9993 C C . LEU B 1 521 ? 36.281 8.758 5.199 1 58.56 521 LEU B C 1
ATOM 9995 O O . LEU B 1 521 ? 37.125 8.703 4.277 1 58.56 521 LEU B O 1
ATOM 9999 N N . LEU B 1 522 ? 36.031 9.914 5.906 1 58.53 522 LEU B N 1
ATOM 10000 C CA . LEU B 1 522 ? 36.625 11.156 5.441 1 58.53 522 LEU B CA 1
ATOM 10001 C C . LEU B 1 522 ? 38.125 11.18 5.758 1 58.53 522 LEU B C 1
ATOM 10003 O O . LEU B 1 522 ? 38.938 11.727 4.988 1 58.53 522 LEU B O 1
ATOM 10007 N N . SER B 1 523 ? 38.5 10.586 6.914 1 57.97 523 SER B N 1
ATOM 10008 C CA . SER B 1 523 ? 39.906 10.555 7.297 1 57.97 523 SER B CA 1
ATOM 10009 C C . SER B 1 523 ? 40.719 9.609 6.406 1 57.97 523 SER B C 1
ATOM 10011 O O . SER B 1 523 ? 41.906 9.789 6.23 1 57.97 523 SER B O 1
ATOM 10013 N N . GLN B 1 524 ? 39.906 8.703 5.918 1 59.53 524 GLN B N 1
ATOM 10014 C CA . GLN B 1 524 ? 40.625 7.723 5.102 1 59.53 524 GLN B CA 1
ATOM 10015 C C . GLN B 1 524 ? 40.25 7.855 3.629 1 59.53 524 GLN B C 1
ATOM 10017 O O . GLN B 1 524 ? 40.281 6.879 2.879 1 59.53 524 GLN B O 1
ATOM 10022 N N . LEU B 1 525 ? 39.688 9.047 3.371 1 60.44 525 LEU B N 1
ATOM 10023 C CA . LEU B 1 525 ? 39.25 9.32 2.002 1 60.44 525 LEU B CA 1
ATOM 10024 C C . LEU B 1 525 ? 40.375 8.992 1.013 1 60.44 525 LEU B C 1
ATOM 10026 O O . LEU B 1 525 ? 40.125 8.461 -0.068 1 60.44 525 LEU B O 1
ATOM 10030 N N . LYS B 1 526 ? 41.625 9.406 1.416 1 57.91 526 LYS B N 1
ATOM 10031 C CA . LYS B 1 526 ? 42.75 9.148 0.544 1 57.91 526 LYS B CA 1
ATOM 10032 C C . LYS B 1 526 ? 42.969 7.652 0.323 1 57.91 526 LYS B C 1
ATOM 10034 O O . LYS B 1 526 ? 43.281 7.219 -0.784 1 57.91 526 LYS B O 1
ATOM 10039 N N . LEU B 1 527 ? 42.719 7.008 1.413 1 61 527 LEU B N 1
ATOM 10040 C CA . LEU B 1 527 ? 42.875 5.559 1.302 1 61 527 LEU B CA 1
ATOM 10041 C C . LEU B 1 527 ? 41.75 4.973 0.447 1 61 527 LEU B C 1
ATOM 10043 O O . LEU B 1 527 ? 41.969 4.047 -0.333 1 61 527 LEU B O 1
ATOM 10047 N N . LEU B 1 528 ? 40.562 5.527 0.592 1 62.72 528 LEU B N 1
ATOM 10048 C CA . LEU B 1 528 ? 39.438 5.051 -0.171 1 62.72 528 LEU B CA 1
ATOM 10049 C C . LEU B 1 528 ? 39.594 5.348 -1.657 1 62.72 528 LEU B C 1
ATOM 10051 O O . LEU B 1 528 ? 39.125 4.578 -2.506 1 62.72 528 LEU B O 1
ATOM 10055 N N . GLN B 1 529 ? 40.25 6.465 -1.812 1 60.84 529 GLN B N 1
ATOM 10056 C CA . GLN B 1 529 ? 40.531 6.82 -3.201 1 60.84 529 GLN B CA 1
ATOM 10057 C C . GLN B 1 529 ? 41.531 5.852 -3.828 1 60.84 529 GLN B C 1
ATOM 10059 O O . GLN B 1 529 ? 41.406 5.508 -5.004 1 60.84 529 GLN B O 1
ATOM 10064 N N . SER B 1 530 ? 42.469 5.41 -2.965 1 60.34 530 SER B N 1
ATOM 10065 C CA . SER B 1 530 ? 43.5 4.52 -3.48 1 60.34 530 SER B CA 1
ATOM 10066 C C . SER B 1 530 ? 43.031 3.064 -3.445 1 60.34 530 SER B C 1
ATOM 10068 O O . SER B 1 530 ? 43.375 2.281 -4.336 1 60.34 530 SER B O 1
ATOM 10070 N N . ASN B 1 531 ? 42.219 2.66 -2.301 1 59.5 531 ASN B N 1
ATOM 10071 C CA . ASN B 1 531 ? 41.719 1.299 -2.135 1 59.5 531 ASN B CA 1
ATOM 10072 C C . ASN B 1 531 ? 40.25 1.287 -1.704 1 59.5 531 ASN B C 1
ATOM 10074 O O . ASN B 1 531 ? 39.969 1.191 -0.513 1 59.5 531 ASN B O 1
ATOM 10078 N N . PRO B 1 532 ? 39.344 1.427 -2.658 1 60.53 532 PRO B N 1
ATOM 10079 C CA . PRO B 1 532 ? 37.938 1.479 -2.301 1 60.53 532 PRO B CA 1
ATOM 10080 C C . PRO B 1 532 ? 37.469 0.236 -1.543 1 60.53 532 PRO B C 1
ATOM 10082 O O . PRO B 1 532 ? 36.5 0.301 -0.775 1 60.53 532 PRO B O 1
ATOM 10085 N N . GLY B 1 533 ? 38.031 -1.014 -1.836 1 60.03 533 GLY B N 1
ATOM 10086 C CA . GLY B 1 533 ? 37.688 -2.213 -1.096 1 60.03 533 GLY B CA 1
ATOM 10087 C C . GLY B 1 533 ? 37.906 -2.082 0.399 1 60.03 533 GLY B C 1
ATOM 10088 O O . GLY B 1 533 ? 37.344 -2.854 1.186 1 60.03 533 GLY B O 1
ATOM 10089 N N . ALA B 1 534 ? 38.594 -1.048 0.618 1 63.94 534 ALA B N 1
ATOM 10090 C CA . ALA B 1 534 ? 38.938 -0.84 2.027 1 63.94 534 ALA B CA 1
ATOM 10091 C C . ALA B 1 534 ? 37.719 -0.295 2.789 1 63.94 534 ALA B C 1
ATOM 10093 O O . ALA B 1 534 ? 37.75 -0.169 4.016 1 63.94 534 ALA B O 1
ATOM 10094 N N . ILE B 1 535 ? 36.562 -0.129 2.031 1 67.31 535 ILE B N 1
ATOM 10095 C CA . ILE B 1 535 ? 35.375 0.449 2.643 1 67.31 535 ILE B CA 1
ATOM 10096 C C . ILE B 1 535 ? 34.844 -0.483 3.732 1 67.31 535 ILE B C 1
ATOM 10098 O O . ILE B 1 535 ? 34.406 -0.025 4.785 1 67.31 535 ILE B O 1
ATOM 10102 N N . ILE B 1 536 ? 34.875 -1.718 3.438 1 65.06 536 ILE B N 1
ATOM 10103 C CA . ILE B 1 536 ? 34.344 -2.688 4.398 1 65.06 536 ILE B CA 1
ATOM 10104 C C . ILE B 1 536 ? 35.219 -2.658 5.664 1 65.06 536 ILE B C 1
ATOM 10106 O O . ILE B 1 536 ? 34.688 -2.713 6.777 1 65.06 536 ILE B O 1
ATOM 10110 N N . ARG B 1 537 ? 36.5 -2.553 5.391 1 67.06 537 ARG B N 1
ATOM 10111 C CA . ARG B 1 537 ? 37.406 -2.492 6.531 1 67.06 537 ARG B CA 1
ATOM 10112 C C . ARG B 1 537 ? 37.25 -1.182 7.293 1 67.06 537 ARG B C 1
ATOM 10114 O O . ARG B 1 537 ? 37.25 -1.168 8.523 1 67.06 537 ARG B O 1
ATOM 10121 N N . ILE B 1 538 ? 37.031 -0.172 6.531 1 69.69 538 ILE B N 1
ATOM 10122 C CA . ILE B 1 538 ? 36.875 1.14 7.156 1 69.69 538 ILE B CA 1
ATOM 10123 C C . ILE B 1 538 ? 35.562 1.188 7.957 1 69.69 538 ILE B C 1
ATOM 10125 O O . ILE B 1 538 ? 35.562 1.683 9.086 1 69.69 538 ILE B O 1
ATOM 10129 N N . LEU B 1 539 ? 34.5 0.634 7.398 1 67.69 539 LEU B N 1
ATOM 10130 C CA . LEU B 1 539 ? 33.219 0.601 8.094 1 67.69 539 LEU B CA 1
ATOM 10131 C C . LEU B 1 539 ? 33.281 -0.322 9.312 1 67.69 539 LEU B C 1
ATOM 10133 O O . LEU B 1 539 ? 32.688 -0.037 10.344 1 67.69 539 LEU B O 1
ATOM 10137 N N . GLY B 1 540 ? 33.969 -1.383 9.141 1 65.81 540 GLY B N 1
ATOM 10138 C CA . GLY B 1 540 ? 34.125 -2.34 10.227 1 65.81 540 GLY B CA 1
ATOM 10139 C C . GLY B 1 540 ? 34.875 -1.775 11.414 1 65.81 540 GLY B C 1
ATOM 10140 O O . GLY B 1 540 ? 34.531 -2.061 12.562 1 65.81 540 GLY B O 1
ATOM 10141 N N . VAL B 1 541 ? 35.844 -0.989 11.086 1 67.5 541 VAL B N 1
ATOM 10142 C CA . VAL B 1 541 ? 36.625 -0.396 12.164 1 67.5 541 VAL B CA 1
ATOM 10143 C C . VAL B 1 541 ? 35.938 0.876 12.656 1 67.5 541 VAL B C 1
ATOM 10145 O O . VAL B 1 541 ? 36.031 1.224 13.836 1 67.5 541 VAL B O 1
ATOM 10148 N N . GLY B 1 542 ? 35.188 1.515 11.836 1 70.25 542 GLY B N 1
ATOM 10149 C CA . GLY B 1 542 ? 34.531 2.775 12.164 1 70.25 542 GLY B CA 1
ATOM 10150 C C . GLY B 1 542 ? 33.344 2.611 13.094 1 70.25 542 GLY B C 1
ATOM 10151 O O . GLY B 1 542 ? 33.125 3.441 13.984 1 70.25 542 GLY B O 1
ATOM 10152 N N . ILE B 1 543 ? 32.594 1.526 13.031 1 74.5 543 ILE B N 1
ATOM 10153 C CA . ILE B 1 543 ? 31.375 1.317 13.781 1 74.5 543 ILE B CA 1
ATOM 10154 C C . ILE B 1 543 ? 31.688 1.165 15.266 1 74.5 543 ILE B C 1
ATOM 10156 O O . ILE B 1 543 ? 31.109 1.852 16.109 1 74.5 543 ILE B O 1
ATOM 10160 N N . PRO B 1 544 ? 32.688 0.381 15.539 1 73 544 PRO B N 1
ATOM 10161 C CA . PRO B 1 544 ? 33 0.247 16.969 1 73 544 PRO B CA 1
ATOM 10162 C C . PRO B 1 544 ? 33.656 1.498 17.547 1 73 544 PRO B C 1
ATOM 10164 O O . PRO B 1 544 ? 33.5 1.786 18.734 1 73 544 PRO B O 1
ATOM 10167 N N . GLN B 1 545 ? 34.344 2.197 16.703 1 70.81 545 GLN B N 1
ATOM 10168 C CA . GLN B 1 545 ? 35.062 3.383 17.172 1 70.81 545 GLN B CA 1
ATOM 10169 C C . GLN B 1 545 ? 34.062 4.496 17.547 1 70.81 545 GLN B C 1
ATOM 10171 O O . GLN B 1 545 ? 34.375 5.359 18.359 1 70.81 545 GLN B O 1
ATOM 10176 N N . THR B 1 546 ? 32.906 4.5 16.984 1 76.19 546 THR B N 1
ATOM 10177 C CA . THR B 1 546 ? 31.953 5.566 17.219 1 76.19 546 THR B CA 1
ATOM 10178 C C . THR B 1 546 ? 31.062 5.234 18.422 1 76.19 546 THR B C 1
ATOM 10180 O O . THR B 1 546 ? 30.219 6.035 18.812 1 76.19 546 THR B O 1
ATOM 10183 N N . ALA B 1 547 ? 31.266 4.109 19.062 1 77 547 ALA B N 1
ATOM 10184 C CA . ALA B 1 547 ? 30.422 3.666 20.172 1 77 547 ALA B CA 1
ATOM 10185 C C . ALA B 1 547 ? 30.5 4.641 21.344 1 77 547 ALA B C 1
ATOM 10187 O O . ALA B 1 547 ? 29.484 4.977 21.953 1 77 547 ALA B O 1
ATOM 10188 N N . THR B 1 548 ? 31.703 5.109 21.594 1 74.12 548 THR B N 1
ATOM 10189 C CA . THR B 1 548 ? 31.891 6.023 22.719 1 74.12 548 THR B CA 1
ATOM 10190 C C . THR B 1 548 ? 31.188 7.355 22.453 1 74.12 548 THR B C 1
ATOM 10192 O O . THR B 1 548 ? 30.609 7.953 23.359 1 74.12 548 THR B O 1
ATOM 10195 N N . PHE B 1 549 ? 31.266 7.711 21.312 1 75.5 549 PHE B N 1
ATOM 10196 C CA . PHE B 1 549 ? 30.562 8.93 20.922 1 75.5 549 PHE B CA 1
ATOM 10197 C C . PHE B 1 549 ? 29.062 8.797 21.156 1 75.5 549 PHE B C 1
ATOM 10199 O O . PHE B 1 549 ? 28.422 9.711 21.688 1 75.5 549 PHE B O 1
ATOM 10206 N N . PHE B 1 550 ? 28.531 7.695 20.797 1 80.69 550 PHE B N 1
ATOM 10207 C CA . PHE B 1 550 ? 27.094 7.523 20.906 1 80.69 550 PHE B CA 1
ATOM 10208 C C . PHE B 1 550 ? 26.656 7.34 22.344 1 80.69 550 PHE B C 1
ATOM 10210 O O . PHE B 1 550 ? 25.562 7.762 22.734 1 80.69 550 PHE B O 1
ATOM 10217 N N . ILE B 1 551 ? 27.5 6.762 23.078 1 80.31 551 ILE B N 1
ATOM 10218 C CA . ILE B 1 551 ? 27.219 6.637 24.5 1 80.31 551 ILE B CA 1
ATOM 10219 C C . ILE B 1 551 ? 27.125 8.023 25.141 1 80.31 551 ILE B C 1
ATOM 10221 O O . ILE B 1 551 ? 26.188 8.32 25.875 1 80.31 551 ILE B O 1
ATOM 10225 N N . ASN B 1 552 ? 28.047 8.906 24.719 1 77.25 552 ASN B N 1
ATOM 10226 C CA . ASN B 1 552 ? 28.047 10.273 25.234 1 77.25 552 ASN B CA 1
ATOM 10227 C C . ASN B 1 552 ? 26.875 11.086 24.688 1 77.25 552 ASN B C 1
ATOM 10229 O O . ASN B 1 552 ? 26.297 11.906 25.391 1 77.25 552 ASN B O 1
ATOM 10233 N N . PHE B 1 553 ? 26.625 10.82 23.516 1 80.12 553 PHE B N 1
ATOM 10234 C CA . PHE B 1 553 ? 25.516 11.5 22.859 1 80.12 553 PHE B CA 1
ATOM 10235 C C . PHE B 1 553 ? 24.203 11.219 23.594 1 80.12 553 PHE B C 1
ATOM 10237 O O . PHE B 1 553 ? 23.438 12.133 23.859 1 80.12 553 PHE B O 1
ATOM 10244 N N . ILE B 1 554 ? 24 9.977 23.938 1 82.56 554 ILE B N 1
ATOM 10245 C CA . ILE B 1 554 ? 22.766 9.555 24.578 1 82.56 554 ILE B CA 1
ATOM 10246 C C . ILE B 1 554 ? 22.734 10.086 26.016 1 82.56 554 ILE B C 1
ATOM 10248 O O . ILE B 1 554 ? 21.688 10.492 26.516 1 82.56 554 ILE B O 1
ATOM 10252 N N . LEU B 1 555 ? 23.875 10.125 26.578 1 78.25 555 LEU B N 1
ATOM 10253 C CA . LEU B 1 555 ? 23.969 10.602 27.953 1 78.25 555 LEU B CA 1
ATOM 10254 C C . LEU B 1 555 ? 23.672 12.102 28.031 1 78.25 555 LEU B C 1
ATOM 10256 O O . LEU B 1 555 ? 22.906 12.547 28.891 1 78.25 555 LEU B O 1
ATOM 10260 N N . VAL B 1 556 ? 24.234 12.789 27.078 1 75.31 556 VAL B N 1
ATOM 10261 C CA . VAL B 1 556 ? 24.031 14.227 27.047 1 75.31 556 VAL B CA 1
ATOM 10262 C C . VAL B 1 556 ? 22.578 14.531 26.688 1 75.31 556 VAL B C 1
ATOM 10264 O O . VAL B 1 556 ? 21.953 15.438 27.266 1 75.31 556 VAL B O 1
ATOM 10267 N N . ALA B 1 557 ? 22.047 13.781 25.797 1 75.31 557 ALA B N 1
ATOM 10268 C CA . ALA B 1 557 ? 20.656 13.969 25.391 1 75.31 557 ALA B CA 1
ATOM 10269 C C . ALA B 1 557 ? 19.703 13.68 26.547 1 75.31 557 ALA B C 1
ATOM 10271 O O . ALA B 1 557 ? 18.672 14.352 26.688 1 75.31 557 ALA B O 1
ATOM 10272 N N . GLY B 1 558 ? 19.953 12.688 27.219 1 71.25 558 GLY B N 1
ATOM 10273 C CA . GLY B 1 558 ? 19.125 12.328 28.359 1 71.25 558 GLY B CA 1
ATOM 10274 C C . GLY B 1 558 ? 19.172 13.344 29.484 1 71.25 558 GLY B C 1
ATOM 10275 O O . GLY B 1 558 ? 18.141 13.766 30 1 71.25 558 GLY B O 1
ATOM 10276 N N . ILE B 1 559 ? 20.375 13.727 29.766 1 62.81 559 ILE B N 1
ATOM 10277 C CA . ILE B 1 559 ? 20.562 14.688 30.859 1 62.81 559 ILE B CA 1
ATOM 10278 C C . ILE B 1 559 ? 20.125 16.078 30.391 1 62.81 559 ILE B C 1
ATOM 10280 O O . ILE B 1 559 ? 19.5 16.812 31.141 1 62.81 559 ILE B O 1
ATOM 10284 N N . GLY B 1 560 ? 20.438 16.344 29.141 1 58.16 560 GLY B N 1
ATOM 10285 C CA . GLY B 1 560 ? 20.078 17.641 28.594 1 58.16 560 GLY B CA 1
ATOM 10286 C C . GLY B 1 560 ? 18.594 17.828 28.422 1 58.16 560 GLY B C 1
ATOM 10287 O O . GLY B 1 560 ? 18.047 18.859 28.797 1 58.16 560 GLY B O 1
ATOM 10288 N N . LYS B 1 561 ? 17.953 16.781 27.797 1 58.44 561 LYS B N 1
ATOM 10289 C CA . LYS B 1 561 ? 16.516 16.891 27.547 1 58.44 561 LYS B CA 1
ATOM 10290 C C . LYS B 1 561 ? 15.727 16.953 28.844 1 58.44 561 LYS B C 1
ATOM 10292 O O . LYS B 1 561 ? 14.805 17.75 28.984 1 58.44 561 LYS B O 1
ATOM 10297 N N . ALA B 1 562 ? 15.992 15.93 29.75 1 52.66 562 ALA B N 1
ATOM 10298 C CA . ALA B 1 562 ? 15.305 15.906 31.031 1 52.66 562 ALA B CA 1
ATOM 10299 C C . ALA B 1 562 ? 15.547 17.203 31.812 1 52.66 562 ALA B C 1
ATOM 10301 O O . ALA B 1 562 ? 14.617 17.75 32.406 1 52.66 562 ALA B O 1
ATOM 10302 N N . GLY B 1 563 ? 16.844 17.609 31.812 1 47.44 563 GLY B N 1
ATOM 10303 C CA . GLY B 1 563 ? 17.156 18.844 32.5 1 47.44 563 GLY B CA 1
ATOM 10304 C C . GLY B 1 563 ? 16.484 20.062 31.891 1 47.44 563 GLY B C 1
ATOM 10305 O O . GLY B 1 563 ? 15.93 20.891 32.594 1 47.44 563 GLY B O 1
ATOM 10306 N N . ILE B 1 564 ? 16.531 19.922 30.547 1 49.22 564 ILE B N 1
ATOM 10307 C CA . ILE B 1 564 ? 15.969 21.078 29.859 1 49.22 564 ILE B CA 1
ATOM 10308 C C . ILE B 1 564 ? 14.445 21.062 29.953 1 49.22 564 ILE B C 1
ATOM 10310 O O . ILE B 1 564 ? 13.812 22.109 30.125 1 49.22 564 ILE B O 1
ATOM 10314 N N . LYS B 1 565 ? 13.867 19.875 29.766 1 51.09 565 LYS B N 1
ATOM 10315 C CA . LYS B 1 565 ? 12.414 19.766 29.828 1 51.09 565 LYS B CA 1
ATOM 10316 C C . LYS B 1 565 ? 11.898 20.078 31.234 1 51.09 565 LYS B C 1
ATOM 10318 O O . LYS B 1 565 ? 10.867 20.734 31.375 1 51.09 565 LYS B O 1
ATOM 10323 N N . HIS B 1 566 ? 12.578 19.391 32.25 1 47.25 566 HIS B N 1
ATOM 10324 C CA . HIS B 1 566 ? 12.156 19.672 33.594 1 47.25 566 HIS B CA 1
ATOM 10325 C C . HIS B 1 566 ? 12.398 21.141 33.969 1 47.25 566 HIS B C 1
ATOM 10327 O O . HIS B 1 566 ? 11.672 21.719 34.781 1 47.25 566 HIS B O 1
ATOM 10333 N N . LEU B 1 567 ? 13.531 21.578 33.5 1 39.78 567 LEU B N 1
ATOM 10334 C CA . LEU B 1 567 ? 13.742 23 33.75 1 39.78 567 LEU B CA 1
ATOM 10335 C C . LEU B 1 567 ? 12.859 23.844 32.844 1 39.78 567 LEU B C 1
ATOM 10337 O O . LEU B 1 567 ? 12.766 25.062 33.031 1 39.78 567 LEU B O 1
ATOM 10341 N N . ARG B 1 568 ? 11.852 23.156 32.25 1 44.19 568 ARG B N 1
ATOM 10342 C CA . ARG B 1 568 ? 10.977 23.906 31.344 1 44.19 568 ARG B CA 1
ATOM 10343 C C . ARG B 1 568 ? 11.75 25.016 30.641 1 44.19 568 ARG B C 1
ATOM 10345 O O . ARG B 1 568 ? 11.297 26.172 30.625 1 44.19 568 ARG B O 1
ATOM 10352 N N . LEU B 1 569 ? 12.938 25 30.438 1 39.31 569 LEU B N 1
ATOM 10353 C CA . LEU B 1 569 ? 13.898 26.062 30.172 1 39.31 569 LEU B CA 1
ATOM 10354 C C . LEU B 1 569 ? 13.523 26.844 28.906 1 39.31 569 LEU B C 1
ATOM 10356 O O . LEU B 1 569 ? 13.508 28.078 28.922 1 39.31 569 LEU B O 1
ATOM 10360 N N . PRO B 1 570 ? 13.391 26.156 27.781 1 42.91 570 PRO B N 1
ATOM 10361 C CA . PRO B 1 570 ? 13.062 27.109 26.734 1 42.91 570 PRO B CA 1
ATOM 10362 C C . PRO B 1 570 ? 11.758 27.859 27 1 42.91 570 PRO B C 1
ATOM 10364 O O . PRO B 1 570 ? 11.664 29.062 26.766 1 42.91 570 PRO B O 1
ATOM 10367 N N . GLY B 1 571 ? 10.766 27.188 27.438 1 41.28 571 GLY B N 1
ATOM 10368 C CA . GLY B 1 571 ? 9.562 27.891 27.859 1 41.28 571 GLY B CA 1
ATOM 10369 C C . GLY B 1 571 ? 9.805 28.828 29.031 1 41.28 571 GLY B C 1
ATOM 10370 O O . GLY B 1 571 ? 9.281 29.938 29.062 1 41.28 571 GLY B O 1
ATOM 10371 N N . LEU B 1 572 ? 10.531 28.328 29.969 1 44.09 572 LEU B N 1
ATOM 10372 C CA . LEU B 1 572 ? 10.852 29.188 31.109 1 44.09 572 LEU B CA 1
ATOM 10373 C C . LEU B 1 572 ? 11.742 30.344 30.672 1 44.09 572 LEU B C 1
ATOM 10375 O O . LEU B 1 572 ? 11.555 31.484 31.109 1 44.09 572 LEU B O 1
ATOM 10379 N N . VAL B 1 573 ? 12.75 30.031 29.938 1 41.97 573 VAL B N 1
ATOM 10380 C CA . VAL B 1 573 ? 13.539 31.156 29.438 1 41.97 573 VAL B CA 1
ATOM 10381 C C . VAL B 1 573 ? 12.656 32.094 28.609 1 41.97 573 VAL B C 1
ATOM 10383 O O . VAL B 1 573 ? 12.711 33.312 28.766 1 41.97 573 VAL B O 1
ATOM 10386 N N . ILE B 1 574 ? 11.961 31.359 27.688 1 43.59 574 ILE B N 1
ATOM 10387 C CA . ILE B 1 574 ? 11.016 32.188 26.969 1 43.59 574 ILE B CA 1
ATOM 10388 C C . ILE B 1 574 ? 9.992 32.781 27.938 1 43.59 574 ILE B C 1
ATOM 10390 O O . ILE B 1 574 ? 9.641 33.969 27.859 1 43.59 574 ILE B O 1
ATOM 10394 N N . PHE B 1 575 ? 9.516 31.953 28.812 1 43.81 575 PHE B N 1
ATOM 10395 C CA . PHE B 1 575 ? 8.656 32.438 29.875 1 43.81 575 PHE B CA 1
ATOM 10396 C C . PHE B 1 575 ? 9.391 33.469 30.734 1 43.81 575 PHE B C 1
ATOM 10398 O O . PHE B 1 575 ? 8.836 34.531 31.062 1 43.81 575 PHE B O 1
ATOM 10405 N N . TRP B 1 576 ? 10.516 33.125 31.266 1 44.91 576 TRP B N 1
ATOM 10406 C CA . TRP B 1 576 ? 11.305 34.094 32.031 1 44.91 576 TRP B CA 1
ATOM 10407 C C . TRP B 1 576 ? 11.586 35.344 31.219 1 44.91 576 TRP B C 1
ATOM 10409 O O . TRP B 1 576 ? 11.484 36.438 31.734 1 44.91 576 TRP B O 1
ATOM 10419 N N . LEU B 1 577 ? 11.945 35.062 30.062 1 40.75 577 LEU B N 1
ATOM 10420 C CA . LEU B 1 577 ? 12.156 36.219 29.203 1 40.75 577 LEU B CA 1
ATOM 10421 C C . LEU B 1 577 ? 10.844 36.938 28.922 1 40.75 577 LEU B C 1
ATOM 10423 O O . LEU B 1 577 ? 10.781 38.156 28.953 1 40.75 577 LEU B O 1
ATOM 10427 N N . LEU B 1 578 ? 9.859 36.062 28.562 1 44.34 578 LEU B N 1
ATOM 10428 C CA . LEU B 1 578 ? 8.555 36.656 28.297 1 44.34 578 LEU B CA 1
ATOM 10429 C C . LEU B 1 578 ? 7.848 37.031 29.594 1 44.34 578 LEU B C 1
ATOM 10431 O O . LEU B 1 578 ? 7.09 38 29.641 1 44.34 578 LEU B O 1
ATOM 10435 N N . SER B 1 579 ? 7.895 36.188 30.531 1 43.72 579 SER B N 1
ATOM 10436 C CA . SER B 1 579 ? 7.32 36.562 31.812 1 43.72 579 SER B CA 1
ATOM 10437 C C . SER B 1 579 ? 7.934 37.875 32.344 1 43.72 579 SER B C 1
ATOM 10439 O O . SER B 1 579 ? 7.254 38.656 33 1 43.72 579 SER B O 1
ATOM 10441 N N . LYS B 1 580 ? 9.188 37.938 32.312 1 43.34 580 LYS B N 1
ATOM 10442 C CA . LYS B 1 580 ? 9.734 39.219 32.688 1 43.34 580 LYS B CA 1
ATOM 10443 C C . LYS B 1 580 ? 9.141 40.312 31.797 1 43.34 580 LYS B C 1
ATOM 10445 O O . LYS B 1 580 ? 8.969 41.469 32.25 1 43.34 580 LYS B O 1
ATOM 10450 N N . MET B 1 581 ? 8.898 39.875 30.672 1 39.53 581 MET B N 1
ATOM 10451 C CA . MET B 1 581 ? 8.227 40.844 29.828 1 39.53 581 MET B CA 1
ATOM 10452 C C . MET B 1 581 ? 6.711 40.75 29.953 1 39.53 581 MET B C 1
ATOM 10454 O O . MET B 1 581 ? 5.984 41.688 29.656 1 39.53 581 MET B O 1
ATOM 10458 N N . ALA B 1 582 ? 6.195 39.5 30.062 1 45.34 582 ALA B N 1
ATOM 10459 C CA . ALA B 1 582 ? 4.742 39.344 30.172 1 45.34 582 ALA B CA 1
ATOM 10460 C C . ALA B 1 582 ? 4.262 39.594 31.594 1 45.34 582 ALA B C 1
ATOM 10462 O O . ALA B 1 582 ? 4.438 38.719 32.469 1 45.34 582 ALA B O 1
ATOM 10463 N N . SER B 1 583 ? 4.219 40.656 32 1 45.94 583 SER B N 1
ATOM 10464 C CA . SER B 1 583 ? 3.811 41.188 33.312 1 45.94 583 SER B CA 1
ATOM 10465 C C . SER B 1 583 ? 2.391 40.781 33.656 1 45.94 583 SER B C 1
ATOM 10467 O O . SER B 1 583 ? 1.956 40.938 34.812 1 45.94 583 SER B O 1
ATOM 10469 N N . THR B 1 584 ? 1.527 40.25 32.656 1 49.84 584 THR B N 1
ATOM 10470 C CA . THR B 1 584 ? 0.119 40.125 33 1 49.84 584 THR B CA 1
ATOM 10471 C C . THR B 1 584 ? -0.268 38.656 33.188 1 49.84 584 THR B C 1
ATOM 10473 O O . THR B 1 584 ? 0.33 37.781 32.562 1 49.84 584 THR B O 1
ATOM 10476 N N . PRO B 1 585 ? -1.14 38.406 34.156 1 49.69 585 PRO B N 1
ATOM 10477 C CA . PRO B 1 585 ? -1.634 37.062 34.469 1 49.69 585 PRO B CA 1
ATOM 10478 C C . PRO B 1 585 ? -2.219 36.375 33.25 1 49.69 585 PRO B C 1
ATOM 10480 O O . PRO B 1 585 ? -2.041 35.156 33.125 1 49.69 585 PRO B O 1
ATOM 10483 N N . ARG B 1 586 ? -2.932 36.969 32.531 1 55.78 586 ARG B N 1
ATOM 10484 C CA . ARG B 1 586 ? -3.531 36.312 31.375 1 55.78 586 ARG B CA 1
ATOM 10485 C C . ARG B 1 586 ? -2.459 35.812 30.406 1 55.78 586 ARG B C 1
ATOM 10487 O O . ARG B 1 586 ? -2.586 34.75 29.828 1 55.78 586 ARG B O 1
ATOM 10494 N N . ALA B 1 587 ? -1.544 36.594 30.266 1 54.72 587 ALA B N 1
ATOM 10495 C CA . ALA B 1 587 ? -0.445 36.188 29.391 1 54.72 587 ALA B CA 1
ATOM 10496 C C . ALA B 1 587 ? 0.246 34.938 29.922 1 54.72 587 ALA B C 1
ATOM 10498 O O . ALA B 1 587 ? 0.633 34.062 29.156 1 54.72 587 ALA B O 1
ATOM 10499 N N . ARG B 1 588 ? 0.272 34.906 31.219 1 52.44 588 ARG B N 1
ATOM 10500 C CA . ARG B 1 588 ? 0.863 33.75 31.859 1 52.44 588 ARG B CA 1
ATOM 10501 C C . ARG B 1 588 ? 0.008 32.5 31.625 1 52.44 588 ARG B C 1
ATOM 10503 O O . ARG B 1 588 ? 0.537 31.406 31.406 1 52.44 588 ARG B O 1
ATOM 10510 N N . ALA B 1 589 ? -1.221 32.75 31.734 1 52.41 589 ALA B N 1
ATOM 10511 C CA . ALA B 1 589 ? -2.139 31.625 31.562 1 52.41 589 ALA B CA 1
ATOM 10512 C C . ALA B 1 589 ? -2.061 31.062 30.141 1 52.41 589 ALA B C 1
ATOM 10514 O O . ALA B 1 589 ? -2.162 29.859 29.938 1 52.41 589 ALA B O 1
ATOM 10515 N N . ARG B 1 590 ? -1.853 31.906 29.328 1 55.41 590 ARG B N 1
ATOM 10516 C CA . ARG B 1 590 ? -1.771 31.469 27.938 1 55.41 590 ARG B CA 1
ATOM 10517 C C . ARG B 1 590 ? -0.517 30.641 27.688 1 55.41 590 ARG B C 1
ATOM 10519 O O . ARG B 1 590 ? -0.534 29.703 26.891 1 55.41 590 ARG B O 1
ATOM 10526 N N . LEU B 1 591 ? 0.417 31.094 28.297 1 51.75 591 LEU B N 1
ATOM 10527 C CA . LEU B 1 591 ? 1.674 30.359 28.125 1 51.75 591 LEU B CA 1
ATOM 10528 C C . LEU B 1 591 ? 1.573 28.969 28.719 1 51.75 591 LEU B C 1
ATOM 10530 O O . LEU B 1 591 ? 2.182 28.031 28.219 1 51.75 591 LEU B O 1
ATOM 10534 N N . TRP B 1 592 ? 0.796 28.922 29.844 1 45.81 592 TRP B N 1
ATOM 10535 C CA . TRP B 1 592 ? 0.641 27.641 30.516 1 45.81 592 TRP B CA 1
ATOM 10536 C C . TRP B 1 592 ? -0.36 26.75 29.766 1 45.81 592 TRP B C 1
ATOM 10538 O O . TRP B 1 592 ? -0.286 25.531 29.828 1 45.81 592 TRP B O 1
ATOM 10548 N N . ALA B 1 593 ? -1.268 27.266 29.219 1 44.84 593 ALA B N 1
ATOM 10549 C CA . ALA B 1 593 ? -2.387 26.484 28.703 1 44.84 593 ALA B CA 1
ATOM 10550 C C . ALA B 1 593 ? -1.934 25.547 27.578 1 44.84 593 ALA B C 1
ATOM 10552 O O . ALA B 1 593 ? -2.389 24.406 27.484 1 44.84 593 ALA B O 1
ATOM 10553 N N . ASP B 1 594 ? -1.231 26.031 26.641 1 45 594 ASP B N 1
ATOM 10554 C CA . ASP B 1 594 ? -1.137 25.25 25.406 1 45 594 ASP B CA 1
ATOM 10555 C C . ASP B 1 594 ? 0.093 24.344 25.422 1 45 594 ASP B C 1
ATOM 10557 O O . ASP B 1 594 ? 0.946 24.422 24.531 1 45 594 ASP B O 1
ATOM 10561 N N . GLN B 1 595 ? 0.364 23.828 26.625 1 44.16 595 GLN B N 1
ATOM 10562 C CA . GLN B 1 595 ? 1.536 22.953 26.578 1 44.16 595 GLN B CA 1
ATOM 10563 C C . GLN B 1 595 ? 1.2 21.625 25.922 1 44.16 595 GLN B C 1
ATOM 10565 O O . GLN B 1 595 ? 0.722 20.703 26.594 1 44.16 595 GLN B O 1
ATOM 10570 N N . TYR B 1 596 ? 0.643 21.656 24.75 1 48.12 596 TYR B N 1
ATOM 10571 C CA . TYR B 1 596 ? 0.457 20.359 24.094 1 48.12 596 TYR B CA 1
ATOM 10572 C C . TYR B 1 596 ? 1.795 19.766 23.672 1 48.12 596 TYR B C 1
ATOM 10574 O O . TYR B 1 596 ? 2.648 20.469 23.125 1 48.12 596 TYR B O 1
ATOM 10582 N N . THR B 1 597 ? 2.217 18.859 24.562 1 52.56 597 THR B N 1
ATOM 10583 C CA . THR B 1 597 ? 3.424 18.125 24.188 1 52.56 597 THR B CA 1
ATOM 10584 C C . THR B 1 597 ? 3.268 17.484 22.812 1 52.56 597 THR B C 1
ATOM 10586 O O . THR B 1 597 ? 2.299 16.766 22.562 1 52.56 597 THR B O 1
ATOM 10589 N N . THR B 1 598 ? 3.982 18.109 21.844 1 64.31 598 THR B N 1
ATOM 10590 C CA . THR B 1 598 ? 3.982 17.578 20.484 1 64.31 598 THR B CA 1
ATOM 10591 C C . THR B 1 598 ? 4.84 16.312 20.406 1 64.31 598 THR B C 1
ATOM 10593 O O . THR B 1 598 ? 5.848 16.188 21.109 1 64.31 598 THR B O 1
ATOM 10596 N N . TYR B 1 599 ? 4.391 15.25 19.812 1 70.5 599 TYR B N 1
ATOM 10597 C CA . TYR B 1 599 ? 5.086 13.977 19.641 1 70.5 599 TYR B CA 1
ATOM 10598 C C . TYR B 1 599 ? 6.219 14.117 18.625 1 70.5 599 TYR B C 1
ATOM 10600 O O . TYR B 1 599 ? 7.18 13.352 18.656 1 70.5 599 TYR B O 1
ATOM 10608 N N . GLY B 1 600 ? 6.203 15.141 17.906 1 72.69 600 GLY B N 1
ATOM 10609 C CA . GLY B 1 600 ? 7.09 15.281 16.766 1 72.69 600 GLY B CA 1
ATOM 10610 C C . GLY B 1 600 ? 8.555 15.305 17.156 1 72.69 600 GLY B C 1
ATOM 10611 O O . GLY B 1 600 ? 9.32 14.43 16.75 1 72.69 600 GLY B O 1
ATOM 10612 N N . PRO B 1 601 ? 8.938 16.109 18.109 1 72.19 601 PRO B N 1
ATOM 10613 C CA . PRO B 1 601 ? 10.367 16.219 18.422 1 72.19 601 PRO B CA 1
ATOM 10614 C C . PRO B 1 601 ? 10.812 15.188 19.453 1 72.19 601 PRO B C 1
ATOM 10616 O O . PRO B 1 601 ? 12.008 14.875 19.547 1 72.19 601 PRO B O 1
ATOM 10619 N N . ASN B 1 602 ? 9.945 14.555 20.156 1 73.75 602 ASN B N 1
ATOM 10620 C CA . ASN B 1 602 ? 10.328 13.734 21.297 1 73.75 602 ASN B CA 1
ATOM 10621 C C . ASN B 1 602 ? 10.445 12.258 20.906 1 73.75 602 ASN B C 1
ATOM 10623 O O . ASN B 1 602 ? 11.383 11.578 21.312 1 73.75 602 ASN B O 1
ATOM 10627 N N . VAL B 1 603 ? 9.617 11.82 20.109 1 78.44 603 VAL B N 1
ATOM 10628 C CA . VAL B 1 603 ? 9.547 10.398 19.797 1 78.44 603 VAL B CA 1
ATOM 10629 C C . VAL B 1 603 ? 10.805 9.969 19.031 1 78.44 603 VAL B C 1
ATOM 10631 O O . VAL B 1 603 ? 11.383 8.922 19.328 1 78.44 603 VAL B O 1
ATOM 10634 N N . PRO B 1 604 ? 11.195 10.758 18.125 1 82.69 604 PRO B N 1
ATOM 10635 C CA . PRO B 1 604 ? 12.406 10.344 17.406 1 82.69 604 PRO B CA 1
ATOM 10636 C C . PRO B 1 604 ? 13.641 10.281 18.312 1 82.69 604 PRO B C 1
ATOM 10638 O O . PRO B 1 604 ? 14.57 9.523 18.031 1 82.69 604 PRO B O 1
ATOM 10641 N N . GLY B 1 605 ? 13.656 11.047 19.422 1 80.56 605 GLY B N 1
ATOM 10642 C CA . GLY B 1 605 ? 14.742 10.93 20.375 1 80.56 605 GLY B CA 1
ATOM 10643 C C . GLY B 1 605 ? 14.797 9.57 21.047 1 80.56 605 GLY B C 1
ATOM 10644 O O . GLY B 1 605 ? 15.875 8.992 21.203 1 80.56 605 GLY B O 1
ATOM 10645 N N . TYR B 1 606 ? 13.656 9.086 21.312 1 82.38 606 TYR B N 1
ATOM 10646 C CA . TYR B 1 606 ? 13.586 7.777 21.938 1 82.38 606 TYR B CA 1
ATOM 10647 C C . TYR B 1 606 ? 13.945 6.672 20.953 1 82.38 606 TYR B C 1
ATOM 10649 O O . TYR B 1 606 ? 14.656 5.727 21.312 1 82.38 606 TYR B O 1
ATOM 10657 N N . THR B 1 607 ? 13.477 6.855 19.781 1 83.94 607 THR B N 1
ATOM 10658 C CA . THR B 1 607 ? 13.648 5.785 18.797 1 83.94 607 THR B CA 1
ATOM 10659 C C . THR B 1 607 ? 15.109 5.699 18.359 1 83.94 607 THR B C 1
ATOM 10661 O O . THR B 1 607 ? 15.633 4.605 18.125 1 83.94 607 THR B O 1
ATOM 10664 N N . ILE B 1 608 ? 15.719 6.797 18.234 1 84.75 608 ILE B N 1
ATOM 10665 C CA . ILE B 1 608 ? 17.109 6.762 17.828 1 84.75 608 ILE B CA 1
ATOM 10666 C C . ILE B 1 608 ? 17.969 6.18 18.953 1 84.75 608 ILE B C 1
ATOM 10668 O O . ILE B 1 608 ? 18.922 5.445 18.688 1 84.75 608 ILE B O 1
ATOM 10672 N N . ALA B 1 609 ? 17.703 6.586 20.188 1 85.12 609 ALA B N 1
ATOM 10673 C CA . ALA B 1 609 ? 18.422 6.023 21.312 1 85.12 609 ALA B CA 1
ATOM 10674 C C . ALA B 1 609 ? 18.266 4.508 21.375 1 85.12 609 ALA B C 1
ATOM 10676 O O . ALA B 1 609 ? 19.219 3.785 21.641 1 85.12 609 ALA B O 1
ATOM 10677 N N . PHE B 1 610 ? 17.078 4.102 21.109 1 85.56 610 PHE B N 1
ATOM 10678 C CA . PHE B 1 610 ? 16.812 2.67 21.109 1 85.56 610 PHE B CA 1
ATOM 10679 C C . PHE B 1 610 ? 17.547 1.975 19.969 1 85.56 610 PHE B C 1
ATOM 10681 O O . PHE B 1 610 ? 18.109 0.888 20.156 1 85.56 610 PHE B O 1
ATOM 10688 N N . LEU B 1 611 ? 17.562 2.545 18.812 1 85.62 611 LEU B N 1
ATOM 10689 C CA . LEU B 1 611 ? 18.25 1.978 17.656 1 85.62 611 LEU B CA 1
ATOM 10690 C C . LEU B 1 611 ? 19.75 1.879 17.938 1 85.62 611 LEU B C 1
ATOM 10692 O O . LEU B 1 611 ? 20.375 0.846 17.656 1 85.62 611 LEU B O 1
ATOM 10696 N N . LEU B 1 612 ? 20.297 2.947 18.469 1 86.44 612 LEU B N 1
ATOM 10697 C CA . LEU B 1 612 ? 21.719 2.951 18.781 1 86.44 612 LEU B CA 1
ATOM 10698 C C . LEU B 1 612 ? 22.047 1.922 19.859 1 86.44 612 LEU B C 1
ATOM 10700 O O . LEU B 1 612 ? 23.094 1.269 19.812 1 86.44 612 LEU B O 1
ATOM 10704 N N . GLY B 1 613 ? 21.141 1.824 20.781 1 85.88 613 GLY B N 1
ATOM 10705 C CA . GLY B 1 613 ? 21.297 0.797 21.797 1 85.88 613 GLY B CA 1
ATOM 10706 C C . GLY B 1 613 ? 21.297 -0.61 21.234 1 85.88 613 GLY B C 1
ATOM 10707 O O . GLY B 1 613 ? 22.094 -1.456 21.641 1 85.88 613 GLY B O 1
ATOM 10708 N N . LEU B 1 614 ? 20.484 -0.816 20.281 1 85.81 614 LEU B N 1
ATOM 10709 C CA . LEU B 1 614 ? 20.375 -2.139 19.672 1 85.81 614 LEU B CA 1
ATOM 10710 C C . LEU B 1 614 ? 21.609 -2.447 18.828 1 85.81 614 LEU B C 1
ATOM 10712 O O . LEU B 1 614 ? 22.094 -3.582 18.812 1 85.81 614 LEU B O 1
ATOM 10716 N N . VAL B 1 615 ? 22.047 -1.478 18.125 1 83.12 615 VAL B N 1
ATOM 10717 C CA . VAL B 1 615 ? 23.172 -1.68 17.219 1 83.12 615 VAL B CA 1
ATOM 10718 C C . VAL B 1 615 ? 24.438 -1.941 18.031 1 83.12 615 VAL B C 1
ATOM 10720 O O . VAL B 1 615 ? 25.219 -2.83 17.688 1 83.12 615 VAL B O 1
ATOM 10723 N N . TYR B 1 616 ? 24.625 -1.277 19.141 1 84.88 616 TYR B N 1
ATOM 10724 C CA . TYR B 1 616 ? 25.906 -1.303 19.828 1 84.88 616 TYR B CA 1
ATOM 10725 C C . TYR B 1 616 ? 25.859 -2.215 21.047 1 84.88 616 TYR B C 1
ATOM 10727 O O . TYR B 1 616 ? 26.875 -2.457 21.703 1 84.88 616 TYR B O 1
ATOM 10735 N N . CYS B 1 617 ? 24.688 -2.709 21.344 1 84 617 CYS B N 1
ATOM 10736 C CA . CYS B 1 617 ? 24.594 -3.541 22.547 1 84 617 CYS B CA 1
ATOM 10737 C C . CYS B 1 617 ? 25.5 -4.762 22.438 1 84 617 CYS B C 1
ATOM 10739 O O . CYS B 1 617 ? 26.078 -5.199 23.422 1 84 617 CYS B O 1
ATOM 10741 N N . ASN B 1 618 ? 25.688 -5.281 21.188 1 80.62 618 ASN B N 1
ATOM 10742 C CA . ASN B 1 618 ? 26.547 -6.449 21 1 80.62 618 ASN B CA 1
ATOM 10743 C C . ASN B 1 618 ? 28 -6.055 20.812 1 80.62 618 ASN B C 1
ATOM 10745 O O . ASN B 1 618 ? 28.891 -6.891 20.953 1 80.62 618 ASN B O 1
ATOM 10749 N N . ILE B 1 619 ? 28.219 -4.809 20.484 1 77.81 619 ILE B N 1
ATOM 10750 C CA . ILE B 1 619 ? 29.578 -4.324 20.234 1 77.81 619 ILE B CA 1
ATOM 10751 C C . ILE B 1 619 ? 30.172 -3.793 21.531 1 77.81 619 ILE B C 1
ATOM 10753 O O . ILE B 1 619 ? 31.297 -4.16 21.906 1 77.81 619 ILE B O 1
ATOM 10757 N N . ASN B 1 620 ? 29.438 -2.967 22.234 1 80 620 ASN B N 1
ATOM 10758 C CA . ASN B 1 620 ? 29.797 -2.379 23.531 1 80 620 ASN B CA 1
ATOM 10759 C C . ASN B 1 620 ? 28.625 -2.41 24.5 1 80 620 ASN B C 1
ATOM 10761 O O . ASN B 1 620 ? 27.812 -1.491 24.516 1 80 620 ASN B O 1
ATOM 10765 N N . PRO B 1 621 ? 28.594 -3.367 25.312 1 80 621 PRO B N 1
ATOM 10766 C CA . PRO B 1 621 ? 27.438 -3.582 26.172 1 80 621 PRO B CA 1
ATOM 10767 C C . PRO B 1 621 ? 27.203 -2.43 27.156 1 80 621 PRO B C 1
ATOM 10769 O O . PRO B 1 621 ? 26.125 -2.328 27.75 1 80 621 PRO B O 1
ATOM 10772 N N . ILE B 1 622 ? 28.141 -1.491 27.25 1 81.75 622 ILE B N 1
ATOM 10773 C CA . ILE B 1 622 ? 27.969 -0.37 28.172 1 81.75 622 ILE B CA 1
ATOM 10774 C C . ILE B 1 622 ? 26.844 0.541 27.672 1 81.75 622 ILE B C 1
ATOM 10776 O O . ILE B 1 622 ? 26.234 1.271 28.469 1 81.75 622 ILE B O 1
ATOM 10780 N N . ILE B 1 623 ? 26.5 0.43 26.484 1 84.94 623 ILE B N 1
ATOM 10781 C CA . ILE B 1 623 ? 25.484 1.305 25.906 1 84.94 623 ILE B CA 1
ATOM 10782 C C . ILE B 1 623 ? 24.109 0.894 26.406 1 84.94 623 ILE B C 1
ATOM 10784 O O . ILE B 1 623 ? 23.188 1.724 26.484 1 84.94 623 ILE B O 1
ATOM 10788 N N . ALA B 1 624 ? 23.938 -0.35 26.875 1 86.44 624 ALA B N 1
ATOM 10789 C CA . ALA B 1 624 ? 22.625 -0.857 27.266 1 86.44 624 ALA B CA 1
ATOM 10790 C C . ALA B 1 624 ? 22.141 -0.177 28.547 1 86.44 624 ALA B C 1
ATOM 10792 O O . ALA B 1 624 ? 21.031 0.357 28.594 1 86.44 624 ALA B O 1
ATOM 10793 N N . PRO B 1 625 ? 23.047 -0.088 29.516 1 85.81 625 PRO B N 1
ATOM 10794 C CA . PRO B 1 625 ? 22.594 0.612 30.719 1 85.81 625 PRO B CA 1
ATOM 10795 C C . PRO B 1 625 ? 22.391 2.109 30.5 1 85.81 625 PRO B C 1
ATOM 10797 O O . PRO B 1 625 ? 21.531 2.73 31.125 1 85.81 625 PRO B O 1
ATOM 10800 N N . VAL B 1 626 ? 23.156 2.697 29.656 1 85.19 626 VAL B N 1
ATOM 10801 C CA . VAL B 1 626 ? 23.016 4.121 29.359 1 85.19 626 VAL B CA 1
ATOM 10802 C C . VAL B 1 626 ? 21.688 4.383 28.672 1 85.19 626 VAL B C 1
ATOM 10804 O O . VAL B 1 626 ? 20.984 5.348 29 1 85.19 626 VAL B O 1
ATOM 10807 N N . VAL B 1 627 ? 21.297 3.494 27.766 1 87.25 627 VAL B N 1
ATOM 10808 C CA . VAL B 1 627 ? 20.016 3.635 27.078 1 87.25 627 VAL B CA 1
ATOM 10809 C C . VAL B 1 627 ? 18.875 3.42 28.062 1 87.25 627 VAL B C 1
ATOM 10811 O O . VAL B 1 627 ? 17.859 4.117 28.016 1 87.25 627 VAL B O 1
ATOM 10814 N N . LEU B 1 628 ? 19.078 2.492 29.016 1 85.06 628 LEU B N 1
ATOM 10815 C CA . LEU B 1 628 ? 18.062 2.254 30.031 1 85.06 628 LEU B CA 1
ATOM 10816 C C . LEU B 1 628 ? 17.875 3.484 30.906 1 85.06 628 LEU B C 1
ATOM 10818 O O . LEU B 1 628 ? 16.75 3.844 31.25 1 85.06 628 LEU B O 1
ATOM 10822 N N . LEU B 1 629 ? 18.953 4.055 31.203 1 82.06 629 LEU B N 1
ATOM 10823 C CA . LEU B 1 629 ? 18.906 5.273 32 1 82.06 629 LEU B CA 1
ATOM 10824 C C . LEU B 1 629 ? 18.188 6.391 31.25 1 82.06 629 LEU B C 1
ATOM 10826 O O . LEU B 1 629 ? 17.359 7.094 31.828 1 82.06 629 LEU B O 1
ATOM 10830 N N . TYR B 1 630 ? 18.469 6.477 30.031 1 82.31 630 TYR B N 1
ATOM 10831 C CA . TYR B 1 630 ? 17.844 7.488 29.188 1 82.31 630 TYR B CA 1
ATOM 10832 C C . TYR B 1 630 ? 16.344 7.258 29.094 1 82.31 630 TYR B C 1
ATOM 10834 O O . TYR B 1 630 ? 15.547 8.195 29.234 1 82.31 630 TYR B O 1
ATOM 10842 N N . MET B 1 631 ? 15.938 6.051 28.922 1 81.38 631 MET B N 1
ATOM 10843 C CA . MET B 1 631 ? 14.523 5.719 28.781 1 81.38 631 MET B CA 1
ATOM 10844 C C . MET B 1 631 ? 13.781 5.91 30.094 1 81.38 631 MET B C 1
ATOM 10846 O O . MET B 1 631 ? 12.633 6.352 30.109 1 81.38 631 MET B O 1
ATOM 10850 N N . THR B 1 632 ? 14.445 5.621 31.219 1 76.94 632 THR B N 1
ATOM 10851 C CA . THR B 1 632 ? 13.828 5.789 32.531 1 76.94 632 THR B CA 1
ATOM 10852 C C . THR B 1 632 ? 13.617 7.27 32.844 1 76.94 632 THR B C 1
ATOM 10854 O O . THR B 1 632 ? 12.547 7.66 33.312 1 76.94 632 THR B O 1
ATOM 10857 N N . PHE B 1 633 ? 14.523 8.094 32.5 1 73 633 PHE B N 1
ATOM 10858 C CA . PHE B 1 633 ? 14.406 9.531 32.719 1 73 633 PHE B CA 1
ATOM 10859 C C . PHE B 1 633 ? 13.336 10.133 31.812 1 73 633 PHE B C 1
ATOM 10861 O O . PHE B 1 633 ? 12.609 11.039 32.219 1 73 633 PHE B O 1
ATOM 10868 N N . SER B 1 634 ? 13.25 9.555 30.641 1 73.19 634 SER B N 1
ATOM 10869 C CA . SER B 1 634 ? 12.281 10.078 29.688 1 73.19 634 SER B CA 1
ATOM 10870 C C . SER B 1 634 ? 10.852 9.719 30.094 1 73.19 634 SER B C 1
ATOM 10872 O O . SER B 1 634 ? 9.93 10.523 29.906 1 73.19 634 SER B O 1
ATOM 10874 N N . VAL B 1 635 ? 10.641 8.531 30.656 1 68.88 635 VAL B N 1
ATOM 10875 C CA . VAL B 1 635 ? 9.312 8.094 31.078 1 68.88 635 VAL B CA 1
ATOM 10876 C C . VAL B 1 635 ? 8.875 8.898 32.281 1 68.88 635 VAL B C 1
ATOM 10878 O O . VAL B 1 635 ? 7.695 9.242 32.438 1 68.88 635 VAL B O 1
ATOM 10881 N N . ILE B 1 636 ? 9.766 9.164 33.094 1 63.94 636 ILE B N 1
ATOM 10882 C CA . ILE B 1 636 ? 9.445 9.922 34.312 1 63.94 636 ILE B CA 1
ATOM 10883 C C . ILE B 1 636 ? 9.078 11.352 33.938 1 63.94 636 ILE B C 1
ATOM 10885 O O . ILE B 1 636 ? 8.156 11.938 34.531 1 63.94 636 ILE B O 1
ATOM 10889 N N . SER B 1 637 ? 9.719 11.781 32.906 1 62.12 637 SER B N 1
ATOM 10890 C CA . SER B 1 637 ? 9.484 13.164 32.5 1 62.12 637 SER B CA 1
ATOM 10891 C C . SER B 1 637 ? 8.203 13.281 31.672 1 62.12 637 SER B C 1
ATOM 10893 O O . SER B 1 637 ? 7.504 14.289 31.75 1 62.12 637 SER B O 1
ATOM 10895 N N . GLU B 1 638 ? 7.961 12.219 30.672 1 59 638 GLU B N 1
ATOM 10896 C CA . GLU B 1 638 ? 6.836 12.344 29.75 1 59 638 GLU B CA 1
ATOM 10897 C C . GLU B 1 638 ? 5.652 11.492 30.203 1 59 638 GLU B C 1
ATOM 10899 O O . GLU B 1 638 ? 4.82 11.086 29.391 1 59 638 GLU B O 1
ATOM 10904 N N . ARG B 1 639 ? 5.496 11 31.328 1 50.78 639 ARG B N 1
ATOM 10905 C CA . ARG B 1 639 ? 4.395 10.148 31.781 1 50.78 639 ARG B CA 1
ATOM 10906 C C . ARG B 1 639 ? 3.078 10.594 31.156 1 50.78 639 ARG B C 1
ATOM 10908 O O . ARG B 1 639 ? 2.201 9.766 30.891 1 50.78 639 ARG B O 1
ATOM 10915 N N . SER B 1 640 ? 2.9 11.766 30.844 1 43.38 640 SER B N 1
ATOM 10916 C CA . SER B 1 640 ? 1.538 12.07 30.422 1 43.38 640 SER B CA 1
ATOM 10917 C C . SER B 1 640 ? 1.326 11.734 28.953 1 43.38 640 SER B C 1
ATOM 10919 O O . SER B 1 640 ? 0.19 11.688 28.484 1 43.38 640 SER B O 1
ATOM 10921 N N . CYS B 1 641 ? 2.369 11.648 28.078 1 41.66 641 CYS B N 1
ATOM 10922 C CA . CYS B 1 641 ? 2.021 11.711 26.656 1 41.66 641 CYS B CA 1
ATOM 10923 C C . CYS B 1 641 ? 2.541 10.492 25.906 1 41.66 641 CYS B C 1
ATOM 10925 O O . CYS B 1 641 ? 2.84 10.562 24.719 1 41.66 641 CYS B O 1
ATOM 10927 N N . SER B 1 642 ? 2.668 9.281 26.391 1 43.06 642 SER B N 1
ATOM 10928 C CA . SER B 1 642 ? 3.477 8.305 25.672 1 43.06 642 SER B CA 1
ATOM 10929 C C . SER B 1 642 ? 2.668 7.609 24.578 1 43.06 642 SER B C 1
ATOM 10931 O O . SER B 1 642 ? 1.688 6.918 24.875 1 43.06 642 SER B O 1
ATOM 10933 N N . CYS B 1 643 ? 2.406 8.156 23.391 1 42.94 643 CYS B N 1
ATOM 10934 C CA . CYS B 1 643 ? 1.75 7.488 22.266 1 42.94 643 CYS B CA 1
ATOM 10935 C C . CYS B 1 643 ? 2.727 6.59 21.516 1 42.94 643 CYS B C 1
ATOM 10937 O O . CYS B 1 643 ? 3.91 6.914 21.406 1 42.94 643 CYS B O 1
ATOM 10939 N N . CYS B 1 644 ? 2.391 5.312 21.375 1 41.78 644 CYS B N 1
ATOM 10940 C CA . CYS B 1 644 ? 3.102 4.219 20.719 1 41.78 644 CYS B CA 1
ATOM 10941 C C . CYS B 1 644 ? 3.23 4.473 19.219 1 41.78 644 CYS B C 1
ATOM 10943 O O . CYS B 1 644 ? 2.238 4.754 18.547 1 41.78 644 CYS B O 1
ATOM 10945 N N . TYR B 1 645 ? 4.328 5.051 18.797 1 43.66 645 TYR B N 1
ATOM 10946 C CA . TYR B 1 645 ? 4.598 5.223 17.375 1 43.66 645 TYR B CA 1
ATOM 10947 C C . TYR B 1 645 ? 5.242 3.975 16.781 1 43.66 645 TYR B C 1
ATOM 10949 O O . TYR B 1 645 ? 5.992 3.271 17.469 1 43.66 645 TYR B O 1
ATOM 10957 N N . TRP B 1 646 ? 4.773 3.441 15.734 1 43.38 646 TRP B N 1
ATOM 10958 C CA . TRP B 1 646 ? 5.273 2.303 14.969 1 43.38 646 TRP B CA 1
ATOM 10959 C C . TRP B 1 646 ? 6.637 2.611 14.359 1 43.38 646 TRP B C 1
ATOM 10961 O O . TRP B 1 646 ? 6.824 3.66 13.742 1 43.38 646 TRP B O 1
ATOM 10971 N N . LEU B 1 647 ? 7.766 1.942 14.891 1 46.22 647 LEU B N 1
ATOM 10972 C CA . LEU B 1 647 ? 9.117 2.049 14.352 1 46.22 647 LEU B CA 1
ATOM 10973 C C . LEU B 1 647 ? 9.375 0.965 13.305 1 46.22 647 LEU B C 1
ATOM 10975 O O . LEU B 1 647 ? 9.031 -0.2 13.523 1 46.22 647 LEU B O 1
ATOM 10979 N N . PRO B 1 648 ? 9.625 1.366 12.016 1 49.94 648 PRO B N 1
ATOM 10980 C CA . PRO B 1 648 ? 10.07 0.342 11.07 1 49.94 648 PRO B CA 1
ATOM 10981 C C . PRO B 1 648 ? 11.18 -0.542 11.633 1 49.94 648 PRO B C 1
ATOM 10983 O O . PRO B 1 648 ? 11.961 -0.095 12.477 1 49.94 648 PRO B O 1
ATOM 10986 N N . CYS B 1 649 ? 11.047 -1.872 11.531 1 49.59 649 CYS B N 1
ATOM 10987 C CA . CYS B 1 649 ? 11.992 -2.857 12.055 1 49.59 649 CYS B CA 1
ATOM 10988 C C . CYS B 1 649 ? 13.406 -2.557 11.578 1 49.59 649 CYS B C 1
ATOM 10990 O O . CYS B 1 649 ? 13.727 -2.738 10.406 1 49.59 649 CYS B O 1
ATOM 10992 N N . LEU B 1 650 ? 14.18 -1.641 12.273 1 61.88 650 LEU B N 1
ATOM 10993 C CA . LEU B 1 650 ? 15.531 -1.227 11.922 1 61.88 650 LEU B CA 1
ATOM 10994 C C . LEU B 1 650 ? 16.562 -2.191 12.492 1 61.88 650 LEU B C 1
ATOM 10996 O O . LEU B 1 650 ? 17.734 -1.841 12.625 1 61.88 650 LEU B O 1
ATOM 11000 N N . CYS B 1 651 ? 16.078 -3.473 12.867 1 65.56 651 CYS B N 1
ATOM 11001 C CA . CYS B 1 651 ? 17.016 -4.484 13.359 1 65.56 651 CYS B CA 1
ATOM 11002 C C . CYS B 1 651 ? 17.969 -4.926 12.266 1 65.56 651 CYS B C 1
ATOM 11004 O O . CYS B 1 651 ? 19.016 -5.508 12.547 1 65.56 651 CYS B O 1
ATOM 11006 N N . CYS B 1 652 ? 17.578 -4.516 11.078 1 70 652 CYS B N 1
ATOM 11007 C CA . CYS B 1 652 ? 18.453 -4.906 9.977 1 70 652 CYS B CA 1
ATOM 11008 C C . CYS B 1 652 ? 19.812 -4.25 10.109 1 70 652 CYS B C 1
ATOM 11010 O O . CYS B 1 652 ? 20.828 -4.844 9.75 1 70 652 CYS B O 1
ATOM 11012 N N . TRP B 1 653 ? 19.891 -3.139 10.742 1 71.69 653 TRP B N 1
ATOM 11013 C CA . TRP B 1 653 ? 21.156 -2.422 10.883 1 71.69 653 TRP B CA 1
ATOM 11014 C C . TRP B 1 653 ? 22.078 -3.137 11.867 1 71.69 653 TRP B C 1
ATOM 11016 O O . TRP B 1 653 ? 23.297 -3.148 11.688 1 71.69 653 TRP B O 1
ATOM 11026 N N . VAL B 1 654 ? 21.453 -3.748 12.859 1 74.56 654 VAL B N 1
ATOM 11027 C CA . VAL B 1 654 ? 22.203 -4.5 13.852 1 74.56 654 VAL B CA 1
ATOM 11028 C C . VAL B 1 654 ? 22.875 -5.707 13.195 1 74.56 654 VAL B C 1
ATOM 11030 O O . VAL B 1 654 ? 24.062 -5.961 13.398 1 74.56 654 VAL B O 1
ATOM 11033 N N . GLN B 1 655 ? 22.156 -6.293 12.406 1 80.81 655 GLN B N 1
ATOM 11034 C CA . GLN B 1 655 ? 22.625 -7.523 11.789 1 80.81 655 GLN B CA 1
ATOM 11035 C C . GLN B 1 655 ? 23.688 -7.23 10.727 1 80.81 655 GLN B C 1
ATOM 11037 O O . GLN B 1 655 ? 24.672 -7.961 10.602 1 80.81 655 GLN B O 1
ATOM 11042 N N . VAL B 1 656 ? 23.422 -6.137 10.008 1 76.75 656 VAL B N 1
ATOM 11043 C CA . VAL B 1 656 ? 24.391 -5.762 8.984 1 76.75 656 VAL B CA 1
ATOM 11044 C C . VAL B 1 656 ? 25.703 -5.336 9.641 1 76.75 656 VAL B C 1
ATOM 11046 O O . VAL B 1 656 ? 26.781 -5.703 9.18 1 76.75 656 VAL B O 1
ATOM 11049 N N . ALA B 1 657 ? 25.625 -4.605 10.742 1 74.69 657 ALA B N 1
ATOM 11050 C CA . ALA B 1 657 ? 26.812 -4.168 11.469 1 74.69 657 ALA B CA 1
ATOM 11051 C C . ALA B 1 657 ? 27.594 -5.363 12.016 1 74.69 657 ALA B C 1
ATOM 11053 O O . ALA B 1 657 ? 28.812 -5.402 11.938 1 74.69 657 ALA B O 1
ATOM 11054 N N . MET B 1 658 ? 26.891 -6.297 12.461 1 79.12 658 MET B N 1
ATOM 11055 C CA . MET B 1 658 ? 27.531 -7.484 13.023 1 79.12 658 MET B CA 1
ATOM 11056 C C . MET B 1 658 ? 28.125 -8.352 11.922 1 79.12 658 MET B C 1
ATOM 11058 O O . MET B 1 658 ? 29.188 -8.945 12.117 1 79.12 658 MET B O 1
ATOM 11062 N N . LEU B 1 659 ? 27.453 -8.406 10.82 1 78.75 659 LEU B N 1
ATOM 11063 C CA . LEU B 1 659 ? 27.969 -9.164 9.688 1 78.75 659 LEU B CA 1
ATOM 11064 C C . LEU B 1 659 ? 29.297 -8.586 9.211 1 78.75 659 LEU B C 1
ATOM 11066 O O . LEU B 1 659 ? 30.234 -9.328 8.938 1 78.75 659 LEU B O 1
ATOM 11070 N N . VAL B 1 660 ? 29.328 -7.293 9.125 1 74.38 660 VAL B N 1
ATOM 11071 C CA . VAL B 1 660 ? 30.531 -6.621 8.656 1 74.38 660 VAL B CA 1
ATOM 11072 C C . VAL B 1 660 ? 31.656 -6.809 9.672 1 74.38 660 VAL B C 1
ATOM 11074 O O . VAL B 1 660 ? 32.781 -7.129 9.305 1 74.38 660 VAL B O 1
ATOM 11077 N N . LEU B 1 661 ? 31.422 -6.695 10.953 1 76.81 661 LEU B N 1
ATOM 11078 C CA . LEU B 1 661 ? 32.438 -6.785 12.008 1 76.81 661 LEU B CA 1
ATOM 11079 C C . LEU B 1 661 ? 32.969 -8.211 12.117 1 76.81 661 LEU B C 1
ATOM 11081 O O . LEU B 1 661 ? 34.188 -8.406 12.25 1 76.81 661 LEU B O 1
ATOM 11085 N N . LEU B 1 662 ? 32.094 -9.18 12.031 1 77.31 662 LEU B N 1
ATOM 11086 C CA . LEU B 1 662 ? 32.531 -10.562 12.148 1 77.31 662 LEU B CA 1
ATOM 11087 C C . LEU B 1 662 ? 33.344 -10.992 10.922 1 77.31 662 LEU B C 1
ATOM 11089 O O . LEU B 1 662 ? 34.25 -11.82 11.016 1 77.31 662 LEU B O 1
ATOM 11093 N N . SER B 1 663 ? 32.938 -10.453 9.742 1 74.88 663 SER B N 1
ATOM 11094 C CA . SER B 1 663 ? 33.688 -10.758 8.516 1 74.88 663 SER B CA 1
ATOM 11095 C C . SER B 1 663 ? 35.094 -10.227 8.578 1 74.88 663 SER B C 1
ATOM 11097 O O . SER B 1 663 ? 36.031 -10.898 8.141 1 74.88 663 SER B O 1
ATOM 11099 N N . ILE B 1 664 ? 35.312 -9.094 9.18 1 72.31 664 ILE B N 1
ATOM 11100 C CA . ILE B 1 664 ? 36.625 -8.477 9.281 1 72.31 664 ILE B CA 1
ATOM 11101 C C . ILE B 1 664 ? 37.469 -9.234 10.289 1 72.31 664 ILE B C 1
ATOM 11103 O O . ILE B 1 664 ? 38.688 -9.367 10.109 1 72.31 664 ILE B O 1
ATOM 11107 N N . LYS B 1 665 ? 36.812 -9.727 11.266 1 75.06 665 LYS B N 1
ATOM 11108 C CA . LYS B 1 665 ? 37.562 -10.461 12.289 1 75.06 665 LYS B CA 1
ATOM 11109 C C . LYS B 1 665 ? 37.844 -11.891 11.844 1 75.06 665 LYS B C 1
ATOM 11111 O O . LYS B 1 665 ? 38.438 -12.664 12.586 1 75.06 665 LYS B O 1
ATOM 11116 N N . GLY B 1 666 ? 37.406 -12.266 10.602 1 70 666 GLY B N 1
ATOM 11117 C CA . GLY B 1 666 ? 37.781 -13.539 9.992 1 70 666 GLY B CA 1
ATOM 11118 C C . GLY B 1 666 ? 37 -14.711 10.57 1 70 666 GLY B C 1
ATOM 11119 O O . GLY B 1 666 ? 37.531 -15.82 10.648 1 70 666 GLY B O 1
ATOM 11120 N N . PHE B 1 667 ? 35.906 -14.438 11.18 1 75.62 667 PHE B N 1
ATOM 11121 C CA . PHE B 1 667 ? 35.094 -15.523 11.711 1 75.62 667 PHE B CA 1
ATOM 11122 C C . PHE B 1 667 ? 34.594 -16.422 10.594 1 75.62 667 PHE B C 1
ATOM 11124 O O . PHE B 1 667 ? 33.969 -15.953 9.648 1 75.62 667 PHE B O 1
ATOM 11131 N N . GLN B 1 668 ? 34.938 -17.734 10.562 1 75.31 668 GLN B N 1
ATOM 11132 C CA . GLN B 1 668 ? 34.656 -18.688 9.484 1 75.31 668 GLN B CA 1
ATOM 11133 C C . GLN B 1 668 ? 33.156 -18.938 9.344 1 75.31 668 GLN B C 1
ATOM 11135 O O . GLN B 1 668 ? 32.656 -19.234 8.25 1 75.31 668 GLN B O 1
ATOM 11140 N N . TRP B 1 669 ? 32.344 -18.766 10.445 1 79.12 669 TRP B N 1
ATOM 11141 C CA . TRP B 1 669 ? 30.938 -19.125 10.414 1 79.12 669 TRP B CA 1
ATOM 11142 C C . TRP B 1 669 ? 30.078 -17.875 10.211 1 79.12 669 TRP B C 1
ATOM 11144 O O . TRP B 1 669 ? 28.891 -17.875 10.562 1 79.12 669 TRP B O 1
ATOM 11154 N N . VAL B 1 670 ? 30.594 -16.891 9.547 1 79.31 670 VAL B N 1
ATOM 11155 C CA . VAL B 1 670 ? 29.906 -15.617 9.312 1 79.31 670 VAL B CA 1
ATOM 11156 C C . VAL B 1 670 ? 28.688 -15.844 8.422 1 79.31 670 VAL B C 1
ATOM 11158 O O . VAL B 1 670 ? 27.641 -15.219 8.625 1 79.31 670 VAL B O 1
ATOM 11161 N N . PRO B 1 671 ? 28.719 -16.922 7.547 1 79.25 671 PRO B N 1
ATOM 11162 C CA . PRO B 1 671 ? 27.578 -17.094 6.656 1 79.25 671 PRO B CA 1
ATOM 11163 C C . PRO B 1 671 ? 26.312 -17.547 7.395 1 79.25 671 PRO B C 1
ATOM 11165 O O . PRO B 1 671 ? 25.203 -17.359 6.895 1 79.25 671 PRO B O 1
ATOM 11168 N N . LEU B 1 672 ? 26.422 -17.984 8.547 1 83.5 672 LEU B N 1
ATOM 11169 C CA . LEU B 1 672 ? 25.25 -18.391 9.328 1 83.5 672 LEU B CA 1
ATOM 11170 C C . LEU B 1 672 ? 24.453 -17.188 9.797 1 83.5 672 LEU B C 1
ATOM 11172 O O . LEU B 1 672 ? 23.297 -17.328 10.219 1 83.5 672 LEU B O 1
ATOM 11176 N N . LEU B 1 673 ? 25.047 -16.016 9.648 1 85.62 673 LEU B N 1
ATOM 11177 C CA . LEU B 1 673 ? 24.359 -14.797 10.078 1 85.62 673 LEU B CA 1
ATOM 11178 C C . LEU B 1 673 ? 23.641 -14.133 8.906 1 85.62 673 LEU B C 1
ATOM 11180 O O . LEU B 1 673 ? 22.844 -13.219 9.102 1 85.62 673 LEU B O 1
ATOM 11184 N N . ILE B 1 674 ? 23.75 -14.711 7.746 1 80.75 674 ILE B N 1
ATOM 11185 C CA . ILE B 1 674 ? 23.219 -14.094 6.535 1 80.75 674 ILE B CA 1
ATOM 11186 C C . ILE B 1 674 ? 21.688 -14.195 6.543 1 80.75 674 ILE B C 1
ATOM 11188 O O . ILE B 1 674 ? 21 -13.258 6.133 1 80.75 674 ILE B O 1
ATOM 11192 N N . PRO B 1 675 ? 21.109 -15.203 7.133 1 80.31 675 PRO B N 1
ATOM 11193 C CA . PRO B 1 675 ? 19.641 -15.305 7.109 1 80.31 675 PRO B CA 1
ATOM 11194 C C . PRO B 1 675 ? 18.969 -14.312 8.062 1 80.31 675 PRO B C 1
ATOM 11196 O O . PRO B 1 675 ? 17.781 -14.008 7.906 1 80.31 675 PRO B O 1
ATOM 11199 N N . ALA B 1 676 ? 19.672 -13.844 8.961 1 84.81 676 ALA B N 1
ATOM 11200 C CA . ALA B 1 676 ? 19.078 -13.016 10.008 1 84.81 676 ALA B CA 1
ATOM 11201 C C . ALA B 1 676 ? 18.469 -11.742 9.422 1 84.81 676 ALA B C 1
ATOM 11203 O O . ALA B 1 676 ? 17.312 -11.406 9.719 1 84.81 676 ALA B O 1
ATOM 11204 N N . PRO B 1 677 ? 19.188 -11.023 8.5 1 83.44 677 PRO B N 1
ATOM 11205 C CA . PRO B 1 677 ? 18.531 -9.844 7.922 1 83.44 677 PRO B CA 1
ATOM 11206 C C . PRO B 1 677 ? 17.312 -10.195 7.07 1 83.44 677 PRO B C 1
ATOM 11208 O O . PRO B 1 677 ? 16.359 -9.422 7.008 1 83.44 677 PRO B O 1
ATOM 11211 N N . PHE B 1 678 ? 17.312 -11.344 6.562 1 79.88 678 PHE B N 1
ATOM 11212 C CA . PHE B 1 678 ? 16.188 -11.75 5.73 1 79.88 678 PHE B CA 1
ATOM 11213 C C . PHE B 1 678 ? 14.984 -12.117 6.586 1 79.88 678 PHE B C 1
ATOM 11215 O O . PHE B 1 678 ? 13.844 -11.844 6.207 1 79.88 678 PHE B O 1
ATOM 11222 N N . ILE B 1 679 ? 15.266 -12.664 7.672 1 83.06 679 ILE B N 1
ATOM 11223 C CA . ILE B 1 679 ? 14.188 -12.992 8.602 1 83.06 679 ILE B CA 1
ATOM 11224 C C . ILE B 1 679 ? 13.57 -11.711 9.141 1 83.06 679 ILE B C 1
ATOM 11226 O O . ILE B 1 679 ? 12.344 -11.609 9.258 1 83.06 679 ILE B O 1
ATOM 11230 N N . THR B 1 680 ? 14.383 -10.758 9.367 1 86.12 680 THR B N 1
ATOM 11231 C CA . THR B 1 680 ? 13.891 -9.484 9.883 1 86.12 680 THR B CA 1
ATOM 11232 C C . THR B 1 680 ? 13.094 -8.742 8.812 1 86.12 680 THR B C 1
ATOM 11234 O O . THR B 1 680 ? 12.062 -8.141 9.109 1 86.12 680 THR B O 1
ATOM 11237 N N . LEU B 1 681 ? 13.562 -8.891 7.645 1 83.38 681 LEU B N 1
ATOM 11238 C CA . LEU B 1 681 ? 12.836 -8.258 6.547 1 83.38 681 LEU B CA 1
ATOM 11239 C C . LEU B 1 681 ? 11.492 -8.945 6.316 1 83.38 681 LEU B C 1
ATOM 11241 O O . LEU B 1 681 ? 10.484 -8.281 6.062 1 83.38 681 LEU B O 1
ATOM 11245 N N . ALA B 1 682 ? 11.562 -10.242 6.453 1 83.25 682 ALA B N 1
ATOM 11246 C CA . ALA B 1 682 ? 10.32 -11 6.301 1 83.25 682 ALA B CA 1
ATOM 11247 C C . ALA B 1 682 ? 9.32 -10.656 7.402 1 83.25 682 ALA B C 1
ATOM 11249 O O . ALA B 1 682 ? 8.125 -10.531 7.148 1 83.25 682 ALA B O 1
ATOM 11250 N N . PHE B 1 683 ? 9.797 -10.492 8.555 1 86.06 683 PHE B N 1
ATOM 11251 C CA . PHE B 1 683 ? 8.953 -10.094 9.68 1 86.06 683 PHE B CA 1
ATOM 11252 C C . PHE B 1 683 ? 8.383 -8.703 9.461 1 86.06 683 PHE B C 1
ATOM 11254 O O . PHE B 1 683 ? 7.203 -8.461 9.727 1 86.06 683 PHE B O 1
ATOM 11261 N N . HIS B 1 684 ? 9.219 -7.844 8.922 1 85.81 684 HIS B N 1
ATOM 11262 C CA . HIS B 1 684 ? 8.781 -6.473 8.688 1 85.81 684 HIS B CA 1
ATOM 11263 C C . HIS B 1 684 ? 7.668 -6.422 7.641 1 85.81 684 HIS B C 1
ATOM 11265 O O . HIS B 1 684 ? 6.668 -5.73 7.824 1 85.81 684 HIS B O 1
ATOM 11271 N N . VAL B 1 685 ? 7.848 -7.168 6.68 1 83.5 685 VAL B N 1
ATOM 11272 C CA . VAL B 1 685 ? 6.852 -7.18 5.613 1 83.5 685 VAL B CA 1
ATOM 11273 C C . VAL B 1 685 ? 5.559 -7.816 6.121 1 83.5 685 VAL B C 1
ATOM 11275 O O . VAL B 1 685 ? 4.465 -7.344 5.816 1 83.5 685 VAL B O 1
ATOM 11278 N N . SER B 1 686 ? 5.707 -8.844 6.91 1 84.56 686 SER B N 1
ATOM 11279 C CA . SER B 1 686 ? 4.527 -9.492 7.477 1 84.56 686 SER B CA 1
ATOM 11280 C C . SER B 1 686 ? 3.764 -8.555 8.398 1 84.56 686 SER B C 1
ATOM 11282 O O . SER B 1 686 ? 2.531 -8.523 8.383 1 84.56 686 SER B O 1
ATOM 11284 N N . CYS B 1 687 ? 4.461 -7.793 9.109 1 85.38 687 CYS B N 1
ATOM 11285 C CA . CYS B 1 687 ? 3.814 -6.844 10.008 1 85.38 687 CYS B CA 1
ATOM 11286 C C . CYS B 1 687 ? 3.125 -5.73 9.227 1 85.38 687 CYS B C 1
ATOM 11288 O O . CYS B 1 687 ? 2.041 -5.281 9.609 1 85.38 687 CYS B O 1
ATOM 11290 N N . LEU B 1 688 ? 3.773 -5.395 8.172 1 84.88 688 LEU B N 1
ATOM 11291 C CA . LEU B 1 688 ? 3.186 -4.332 7.363 1 84.88 688 LEU B CA 1
ATOM 11292 C C . LEU B 1 688 ? 1.89 -4.801 6.707 1 84.88 688 LEU B C 1
ATOM 11294 O O . LEU B 1 688 ? 0.927 -4.039 6.609 1 84.88 688 LEU B O 1
ATOM 11298 N N . VAL B 1 689 ? 1.852 -5.965 6.41 1 82.5 689 VAL B N 1
ATOM 11299 C CA . VAL B 1 689 ? 0.68 -6.496 5.723 1 82.5 689 VAL B CA 1
ATOM 11300 C C . VAL B 1 689 ? -0.447 -6.727 6.727 1 82.5 689 VAL B C 1
ATOM 11302 O O . VAL B 1 689 ? -1.617 -6.488 6.422 1 82.5 689 VAL B O 1
ATOM 11305 N N . LEU B 1 690 ? -0.116 -7.07 7.922 1 87 690 LEU B N 1
ATOM 11306 C CA . LEU B 1 690 ? -1.127 -7.484 8.883 1 87 690 LEU B CA 1
ATOM 11307 C C . LEU B 1 6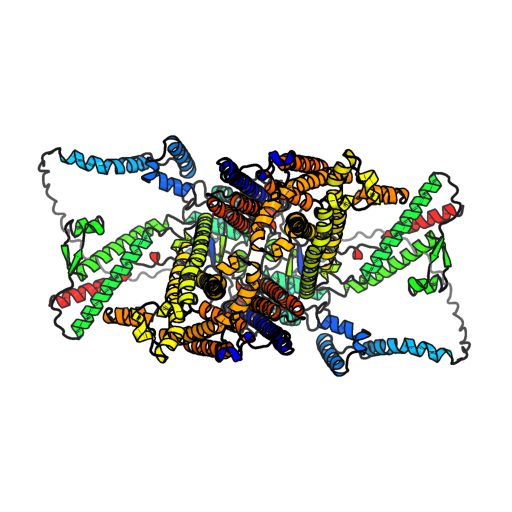90 ? -1.631 -6.289 9.695 1 87 690 LEU B C 1
ATOM 11309 O O . LEU B 1 690 ? -2.807 -6.234 10.062 1 87 690 LEU B O 1
ATOM 11313 N N . PHE B 1 691 ? -0.782 -5.277 9.922 1 89.56 691 PHE B N 1
ATOM 11314 C CA . PHE B 1 691 ? -1.179 -4.297 10.922 1 89.56 691 PHE B CA 1
ATOM 11315 C C . PHE B 1 691 ? -1.285 -2.906 10.305 1 89.56 691 PHE B C 1
ATOM 11317 O O . PHE B 1 691 ? -1.805 -1.981 10.938 1 89.56 691 PHE B O 1
ATOM 11324 N N . ASN B 1 692 ? -0.875 -2.701 9.125 1 86.12 692 ASN B N 1
ATOM 11325 C CA . ASN B 1 692 ? -0.885 -1.364 8.539 1 86.12 692 ASN B CA 1
ATOM 11326 C C . ASN B 1 692 ? -2.307 -0.835 8.375 1 86.12 692 ASN B C 1
ATOM 11328 O O . ASN B 1 692 ? -2.592 0.31 8.727 1 86.12 692 ASN B O 1
ATOM 11332 N N . ARG B 1 693 ? -3.262 -1.611 7.957 1 88.25 693 ARG B N 1
ATOM 11333 C CA . ARG B 1 693 ? -4.625 -1.163 7.699 1 88.25 693 ARG B CA 1
ATOM 11334 C C . ARG B 1 693 ? -5.379 -0.918 9 1 88.25 693 ARG B C 1
ATOM 11336 O O . ARG B 1 693 ? -6.008 0.127 9.18 1 88.25 693 ARG B O 1
ATOM 11343 N N . PRO B 1 694 ? -5.27 -1.881 9.953 1 89.44 694 PRO B N 1
ATOM 11344 C CA . PRO B 1 694 ? -5.992 -1.659 11.203 1 89.44 694 PRO B CA 1
ATOM 11345 C C . PRO B 1 694 ? -5.473 -0.448 11.977 1 89.44 694 PRO B C 1
ATOM 11347 O O . PRO B 1 694 ? -6.188 0.102 12.82 1 89.44 694 PRO B O 1
ATOM 11350 N N . TRP B 1 695 ? -4.285 -0.043 11.68 1 87.12 695 TRP B N 1
ATOM 11351 C CA . TRP B 1 695 ? -3.717 1.114 12.367 1 87.12 695 TRP B CA 1
ATOM 11352 C C . TRP B 1 695 ? -4.262 2.414 11.781 1 87.12 695 TRP B C 1
ATOM 11354 O O . TRP B 1 695 ? -4.211 3.463 12.43 1 87.12 695 TRP B O 1
ATOM 11364 N N . THR B 1 696 ? -4.812 2.283 10.586 1 84.38 696 THR B N 1
ATOM 11365 C CA . THR B 1 696 ? -5.23 3.512 9.922 1 84.38 696 THR B CA 1
ATOM 11366 C C . THR B 1 696 ? -6.75 3.633 9.906 1 84.38 696 THR B C 1
ATOM 11368 O O . THR B 1 696 ? -7.293 4.734 10.031 1 84.38 696 THR B O 1
ATOM 11371 N N . VAL B 1 697 ? -7.398 2.488 9.766 1 88 697 VAL B N 1
ATOM 11372 C CA . VAL B 1 697 ? -8.852 2.568 9.641 1 88 697 VAL B CA 1
ATOM 11373 C C . VAL B 1 697 ? -9.5 1.516 10.539 1 88 697 VAL B C 1
ATOM 11375 O O . VAL B 1 697 ? -8.891 0.496 10.859 1 88 697 VAL B O 1
ATOM 11378 N N . MET B 1 698 ? -10.695 1.862 10.93 1 91.31 698 MET B N 1
ATOM 11379 C CA . MET B 1 698 ? -11.484 0.905 11.695 1 91.31 698 MET B CA 1
ATOM 11380 C C . MET B 1 698 ? -12.109 -0.143 10.781 1 91.31 698 MET B C 1
ATOM 11382 O O . MET B 1 698 ? -12.414 0.14 9.617 1 91.31 698 MET B O 1
ATOM 11386 N N . SER B 1 699 ? -12.258 -1.341 11.312 1 92.69 699 SER B N 1
ATOM 11387 C CA . SER B 1 699 ? -12.844 -2.422 10.523 1 92.69 699 SER B CA 1
ATOM 11388 C C . SER B 1 699 ? -14.359 -2.285 10.438 1 92.69 699 SER B C 1
ATOM 11390 O O . SER B 1 699 ? -14.969 -1.598 11.258 1 92.69 699 SER B O 1
ATOM 11392 N N . ALA B 1 700 ? -14.945 -2.871 9.391 1 93 700 ALA B N 1
ATOM 11393 C CA . ALA B 1 700 ? -16.391 -2.848 9.211 1 93 700 ALA B CA 1
ATOM 11394 C C . ALA B 1 700 ? -17.109 -3.547 10.367 1 93 700 ALA B C 1
ATOM 11396 O O . ALA B 1 700 ? -18.156 -3.088 10.828 1 93 700 ALA B O 1
ATOM 11397 N N . HIS B 1 701 ? -16.516 -4.617 10.852 1 91.81 701 HIS B N 1
ATOM 11398 C CA . HIS B 1 701 ? -17.109 -5.359 11.953 1 91.81 701 HIS B CA 1
ATOM 11399 C C . HIS B 1 701 ? -17.125 -4.531 13.234 1 91.81 701 HIS B C 1
ATOM 11401 O O . HIS B 1 701 ? -18.141 -4.473 13.938 1 91.81 701 HIS B O 1
ATOM 11407 N N . ASP B 1 702 ? -16.031 -3.943 13.562 1 91.25 702 ASP B N 1
ATOM 11408 C CA . ASP B 1 702 ? -15.945 -3.135 14.773 1 91.25 702 ASP B CA 1
ATOM 11409 C C . ASP B 1 702 ? -16.859 -1.912 14.68 1 91.25 702 ASP B C 1
ATOM 11411 O O . ASP B 1 702 ? -17.422 -1.473 15.688 1 91.25 702 ASP B O 1
ATOM 11415 N N . ALA B 1 703 ? -16.938 -1.347 13.492 1 92.31 703 ALA B N 1
ATOM 11416 C CA . ALA B 1 703 ? -17.844 -0.213 13.297 1 92.31 703 ALA B CA 1
ATOM 11417 C C . ALA B 1 703 ? -19.297 -0.627 13.508 1 92.31 703 ALA B C 1
ATOM 11419 O O . ALA B 1 703 ? -20.078 0.103 14.125 1 92.31 703 ALA B O 1
ATOM 11420 N N . ALA B 1 704 ? -19.672 -1.777 12.977 1 91 704 ALA B N 1
ATOM 11421 C CA . ALA B 1 704 ? -21.031 -2.281 13.141 1 91 704 ALA B CA 1
ATOM 11422 C C . ALA B 1 704 ? -21.328 -2.574 14.609 1 91 704 ALA B C 1
ATOM 11424 O O . ALA B 1 704 ? -22.438 -2.318 15.094 1 91 704 ALA B O 1
ATOM 11425 N N . MET B 1 705 ? -20.344 -3.104 15.312 1 90.5 705 MET B N 1
ATOM 11426 C CA . MET B 1 705 ? -20.5 -3.396 16.734 1 90.5 705 MET B CA 1
ATOM 11427 C C . MET B 1 705 ? -20.703 -2.115 17.531 1 90.5 705 MET B C 1
ATOM 11429 O O . MET B 1 705 ? -21.516 -2.078 18.453 1 90.5 705 MET B O 1
ATOM 11433 N N . LEU B 1 706 ? -20 -1.111 17.172 1 89.81 706 LEU B N 1
ATOM 11434 C CA . LEU B 1 706 ? -20.141 0.163 17.875 1 89.81 706 LEU B CA 1
ATOM 11435 C C . LEU B 1 706 ? -21.453 0.835 17.531 1 89.81 706 LEU B C 1
ATOM 11437 O O . LEU B 1 706 ? -22.047 1.519 18.375 1 89.81 706 LEU B O 1
ATOM 11441 N N . ASP B 1 707 ? -21.906 0.699 16.281 1 89.5 707 ASP B N 1
ATOM 11442 C CA . ASP B 1 707 ? -23.219 1.219 15.914 1 89.5 707 ASP B CA 1
ATOM 11443 C C . ASP B 1 707 ? -24.328 0.509 16.688 1 89.5 707 ASP B C 1
ATOM 11445 O O . ASP B 1 707 ? -25.312 1.133 17.078 1 89.5 707 ASP B O 1
ATOM 11449 N N . LEU B 1 708 ? -24.156 -0.79 16.844 1 87.69 708 LEU B N 1
ATOM 11450 C CA . LEU B 1 708 ? -25.125 -1.553 17.641 1 87.69 708 LEU B CA 1
ATOM 11451 C C . LEU B 1 708 ? -25.125 -1.082 19.094 1 87.69 708 LEU B C 1
ATOM 11453 O O . LEU B 1 708 ? -26.172 -0.977 19.719 1 87.69 708 LEU B O 1
ATOM 11457 N N . LYS B 1 709 ? -23.953 -0.862 19.594 1 85.38 709 LYS B N 1
ATOM 11458 C CA . LYS B 1 709 ? -23.844 -0.343 20.953 1 85.38 709 LYS B CA 1
ATOM 11459 C C . LYS B 1 709 ? -24.547 1.008 21.078 1 85.38 709 LYS B C 1
ATOM 11461 O O . LYS B 1 709 ? -25.281 1.244 22.047 1 85.38 709 LYS B O 1
ATOM 11466 N N . ASP B 1 710 ? -24.344 1.888 20.094 1 83.81 710 ASP B N 1
ATOM 11467 C CA . ASP B 1 710 ? -24.984 3.201 20.109 1 83.81 710 ASP B CA 1
ATOM 11468 C C . ASP B 1 710 ? -26.5 3.076 20 1 83.81 710 ASP B C 1
ATOM 11470 O O . ASP B 1 710 ? -27.234 3.834 20.641 1 83.81 710 ASP B O 1
ATOM 11474 N N . ALA B 1 711 ? -26.938 2.156 19.172 1 84.25 711 ALA B N 1
ATOM 11475 C CA . ALA B 1 711 ? -28.375 1.943 19 1 84.25 711 ALA B CA 1
ATOM 11476 C C . ALA B 1 711 ? -29 1.432 20.297 1 84.25 711 ALA B C 1
ATOM 11478 O O . ALA B 1 711 ? -30.125 1.806 20.625 1 84.25 711 ALA B O 1
ATOM 11479 N N . THR B 1 712 ? -28.281 0.57 20.984 1 81.75 712 THR B N 1
ATOM 11480 C CA . THR B 1 712 ? -28.812 0.011 22.219 1 81.75 712 THR B CA 1
ATOM 11481 C C . THR B 1 712 ? -28.828 1.066 23.328 1 81.75 712 THR B C 1
ATOM 11483 O O . THR B 1 712 ? -29.75 1.112 24.125 1 81.75 712 THR B O 1
ATOM 11486 N N . ASP B 1 713 ? -27.828 1.931 23.375 1 79.06 713 ASP B N 1
ATOM 11487 C CA . ASP B 1 713 ? -27.734 2.953 24.422 1 79.06 713 ASP B CA 1
ATOM 11488 C C . ASP B 1 713 ? -28.719 4.09 24.156 1 79.06 713 ASP B C 1
ATOM 11490 O O . ASP B 1 713 ? -29.328 4.613 25.094 1 79.06 713 ASP B O 1
ATOM 11494 N N . ARG B 1 714 ? -28.938 4.461 22.875 1 80.5 714 ARG B N 1
ATOM 11495 C CA . ARG B 1 714 ? -29.719 5.648 22.562 1 80.5 714 ARG B CA 1
ATOM 11496 C C . ARG B 1 714 ? -31.094 5.262 22.016 1 80.5 714 ARG B C 1
ATOM 11498 O O . ARG B 1 714 ? -32.031 6.078 22.016 1 80.5 714 ARG B O 1
ATOM 11505 N N . GLY B 1 715 ? -31.281 4.062 21.609 1 72.69 715 GLY B N 1
ATOM 11506 C CA . GLY B 1 715 ? -32.562 3.617 21.062 1 72.69 715 GLY B CA 1
ATOM 11507 C C . GLY B 1 715 ? -32.688 3.852 19.562 1 72.69 715 GLY B C 1
ATOM 11508 O O . GLY B 1 715 ? -33.562 3.277 18.906 1 72.69 715 GLY B O 1
ATOM 11509 N N . ASP B 1 716 ? -31.984 5.043 19.047 1 73.56 716 ASP B N 1
ATOM 11510 C CA . ASP B 1 716 ? -32.062 5.332 17.609 1 73.56 716 ASP B CA 1
ATOM 11511 C C . ASP B 1 716 ? -30.672 5.48 17.016 1 73.56 716 ASP B C 1
ATOM 11513 O O . ASP B 1 716 ? -29.75 6 17.672 1 73.56 716 ASP B O 1
ATOM 11517 N N . GLU B 1 717 ? -30.578 4.895 15.805 1 74.19 717 GLU B N 1
ATOM 11518 C CA . GLU B 1 717 ? -29.281 4.957 15.117 1 74.19 717 GLU B CA 1
ATOM 11519 C C . GLU B 1 717 ? -29.094 6.297 14.414 1 74.19 717 GLU B C 1
ATOM 11521 O O . GLU B 1 717 ? -27.969 6.723 14.164 1 74.19 717 GLU B O 1
ATOM 11526 N N . ALA B 1 718 ? -30.203 7.016 14.219 1 79.38 718 ALA B N 1
ATOM 11527 C CA . ALA B 1 718 ? -30.125 8.258 13.461 1 79.38 718 ALA B CA 1
ATOM 11528 C C . ALA B 1 718 ? -29.688 9.422 14.352 1 79.38 718 ALA B C 1
ATOM 11530 O O . ALA B 1 718 ? -29.953 9.422 15.555 1 79.38 718 ALA B O 1
ATOM 11531 N N . MET B 1 719 ? -28.922 10.32 13.859 1 85.62 719 MET B N 1
ATOM 11532 C CA . MET B 1 719 ? -28.422 11.469 14.609 1 85.62 719 MET B CA 1
ATOM 11533 C C . MET B 1 719 ? -29.531 12.477 14.883 1 85.62 719 MET B C 1
ATOM 11535 O O . MET B 1 719 ? -30.375 12.727 14.016 1 85.62 719 MET B O 1
ATOM 11539 N N . SER B 1 720 ? -29.531 12.969 16.062 1 84.88 720 SER B N 1
ATOM 11540 C CA . SER B 1 720 ? -30.5 13.984 16.438 1 84.88 720 SER B CA 1
ATOM 11541 C C . SER B 1 720 ? -30.141 15.344 15.852 1 84.88 720 SER B C 1
ATOM 11543 O O . SER B 1 720 ? -29.016 15.555 15.406 1 84.88 720 SER B O 1
ATOM 11545 N N . GLN B 1 721 ? -31.047 16.203 15.789 1 86.94 721 GLN B N 1
ATOM 11546 C CA . GLN B 1 721 ? -30.812 17.547 15.258 1 86.94 721 GLN B CA 1
ATOM 11547 C C . GLN B 1 721 ? -29.844 18.328 16.125 1 86.94 721 GLN B C 1
ATOM 11549 O O . GLN B 1 721 ? -29.047 19.125 15.609 1 86.94 721 GLN B O 1
ATOM 11554 N N . ALA B 1 722 ? -29.906 18.047 17.391 1 87 722 ALA B N 1
ATOM 11555 C CA . ALA B 1 722 ? -28.984 18.719 18.297 1 87 722 ALA B CA 1
ATOM 11556 C C . ALA B 1 722 ? -27.547 18.297 18.031 1 87 722 ALA B C 1
ATOM 11558 O O . ALA B 1 722 ? -26.625 19.125 18.062 1 87 722 ALA B O 1
ATOM 11559 N N . GLU B 1 723 ? -27.438 17.031 17.781 1 87.81 723 GLU B N 1
ATOM 11560 C CA . GLU B 1 723 ? -26.109 16.516 17.469 1 87.81 723 GLU B CA 1
ATOM 11561 C C . GLU B 1 723 ? -25.578 17.094 16.156 1 87.81 723 GLU B C 1
ATOM 11563 O O . GLU B 1 723 ? -24.406 17.406 16.047 1 87.81 723 GLU B O 1
ATOM 11568 N N . LEU B 1 724 ? -26.469 17.234 15.25 1 91.25 724 LEU B N 1
ATOM 11569 C CA . LEU B 1 724 ? -26.078 17.75 13.938 1 91.25 724 LEU B CA 1
ATOM 11570 C C . LEU B 1 724 ? -25.656 19.203 14.023 1 91.25 724 LEU B C 1
ATOM 11572 O O . LEU B 1 724 ? -24.719 19.625 13.344 1 91.25 724 LEU B O 1
ATOM 11576 N N . GLN B 1 725 ? -26.297 19.953 14.828 1 90.81 725 GLN B N 1
ATOM 11577 C CA . GLN B 1 725 ? -25.922 21.344 15 1 90.81 725 GLN B CA 1
ATOM 11578 C C . GLN B 1 725 ? -24.578 21.469 15.703 1 90.81 725 GLN B C 1
ATOM 11580 O O . GLN B 1 725 ? -23.781 22.359 15.375 1 90.81 725 GLN B O 1
ATOM 11585 N N . GLU B 1 726 ? -24.375 20.625 16.594 1 89.56 726 GLU B N 1
ATOM 11586 C CA . GLU B 1 726 ? -23.078 20.625 17.266 1 89.56 726 GLU B CA 1
ATOM 11587 C C . GLU B 1 726 ? -21.953 20.281 16.297 1 89.56 726 GLU B C 1
ATOM 11589 O O . GLU B 1 726 ? -20.875 20.891 16.344 1 89.56 726 GLU B O 1
ATOM 11594 N N . ILE B 1 727 ? -22.219 19.297 15.477 1 92 727 ILE B N 1
ATOM 11595 C CA . ILE B 1 727 ? -21.219 18.875 14.516 1 92 727 ILE B CA 1
ATOM 11596 C C . ILE B 1 727 ? -20.969 19.984 13.508 1 92 727 ILE B C 1
ATOM 11598 O O . ILE B 1 727 ? -19.812 20.234 13.109 1 92 727 ILE B O 1
ATOM 11602 N N . LYS B 1 728 ? -22.016 20.641 13.141 1 90.75 728 LYS B N 1
ATOM 11603 C CA . LYS B 1 728 ? -21.859 21.781 12.227 1 90.75 728 LYS B CA 1
ATOM 11604 C C . LYS B 1 728 ? -21 22.875 12.844 1 90.75 728 LYS B C 1
ATOM 11606 O O . LYS B 1 728 ? -20.156 23.469 12.164 1 90.75 728 LYS B O 1
ATOM 11611 N N . GLN B 1 729 ? -21.141 23.062 14.078 1 89.56 729 GLN B N 1
ATOM 11612 C CA . GLN B 1 729 ? -20.359 24.078 14.766 1 89.56 729 GLN B CA 1
ATOM 11613 C C . GLN B 1 729 ? -18.906 23.641 14.945 1 89.56 729 GLN B C 1
ATOM 11615 O O . GLN B 1 729 ? -18 24.453 14.922 1 89.56 729 GLN B O 1
ATOM 11620 N N . MET B 1 730 ? -18.766 22.391 15.117 1 90 730 MET B N 1
ATOM 11621 C CA . MET B 1 730 ? -17.422 21.844 15.297 1 90 730 MET B CA 1
ATOM 11622 C C . MET B 1 730 ? -16.594 21.984 14.023 1 90 730 MET B C 1
ATOM 11624 O O . MET B 1 730 ? -15.406 22.328 14.086 1 90 730 MET B O 1
ATOM 11628 N N . TYR B 1 731 ? -17.172 21.734 12.898 1 92.56 731 TYR B N 1
ATOM 11629 C CA . TYR B 1 731 ? -16.438 21.766 11.641 1 92.56 731 TYR B CA 1
ATOM 11630 C C . TYR B 1 731 ? -16.641 23.078 10.906 1 92.56 731 TYR B C 1
ATOM 11632 O O . TYR B 1 731 ? -16.609 23.125 9.68 1 92.56 731 TYR B O 1
ATOM 11640 N N . GLN B 1 732 ? -16.875 24.078 11.703 1 90.12 732 GLN B N 1
ATOM 11641 C CA . GLN B 1 732 ? -16.859 25.438 11.188 1 90.12 732 GLN B CA 1
ATOM 11642 C C . GLN B 1 732 ? -15.539 26.141 11.516 1 90.12 732 GLN B C 1
ATOM 11644 O O . GLN B 1 732 ? -15.023 26 12.625 1 90.12 732 GLN B O 1
ATOM 11649 N N . SER B 1 733 ? -15.016 26.75 10.492 1 89.31 733 SER B N 1
ATOM 11650 C CA . SER B 1 733 ? -13.742 27.438 10.656 1 89.31 733 SER B CA 1
ATOM 11651 C C . SER B 1 733 ? -13.812 28.484 11.773 1 89.31 733 SER B C 1
ATOM 11653 O O . SER B 1 733 ? -14.859 29.094 11.992 1 89.31 733 SER B O 1
ATOM 11655 N N . PRO B 1 734 ? -12.773 28.656 12.484 1 85.19 734 PRO B N 1
ATOM 11656 C CA . PRO B 1 734 ? -12.742 29.641 13.57 1 85.19 734 PRO B CA 1
ATOM 11657 C C . PRO B 1 734 ? -13.016 31.062 13.086 1 85.19 734 PRO B C 1
ATOM 11659 O O . PRO B 1 734 ? -13.43 31.906 13.875 1 85.19 734 PRO B O 1
ATOM 11662 N N . VAL B 1 735 ? -12.859 31.297 11.844 1 85.75 735 VAL B N 1
ATOM 11663 C CA . VAL B 1 735 ? -13.062 32.625 11.297 1 85.75 735 VAL B CA 1
ATOM 11664 C C . VAL B 1 735 ? -14.547 33 11.352 1 85.75 735 VAL B C 1
ATOM 11666 O O . VAL B 1 735 ? -14.898 34.188 11.461 1 85.75 735 VAL B O 1
ATOM 11669 N N . PHE B 1 736 ? -15.305 31.953 11.375 1 86.81 736 PHE B N 1
ATOM 11670 C CA . PHE B 1 736 ? -16.75 32.188 11.375 1 86.81 736 PHE B CA 1
ATOM 11671 C C . PHE B 1 736 ? -17.297 32.188 12.797 1 86.81 736 PHE B C 1
ATOM 11673 O O . PHE B 1 736 ? -18.484 32.406 13 1 86.81 736 PHE B O 1
ATOM 11680 N N . LYS B 1 737 ? -16.438 31.922 13.75 1 83.56 737 LYS B N 1
ATOM 11681 C CA . LYS B 1 737 ? -16.906 31.859 15.133 1 83.56 737 LYS B CA 1
ATOM 11682 C C . LYS B 1 737 ? -16.703 33.219 15.836 1 83.56 737 LYS B C 1
ATOM 11684 O O . LYS B 1 737 ? -17.094 33.375 17 1 83.56 737 LYS B O 1
ATOM 11689 N N . VAL B 1 738 ? -16.125 34.156 15.141 1 84.31 738 VAL B N 1
ATOM 11690 C CA . VAL B 1 738 ? -15.93 35.5 15.711 1 84.31 738 VAL B CA 1
ATOM 11691 C C . VAL B 1 738 ? -17.172 36.344 15.461 1 84.31 738 VAL B C 1
ATOM 11693 O O . VAL B 1 738 ? -17.578 36.531 14.312 1 84.31 738 VAL B O 1
ATOM 11696 N N . HIS B 1 739 ? -17.797 36.688 16.609 1 82.88 739 HIS B N 1
ATOM 11697 C CA . HIS B 1 739 ? -18.969 37.531 16.5 1 82.88 739 HIS B CA 1
ATOM 11698 C C . HIS B 1 739 ? -18.672 38.938 17.031 1 82.88 739 HIS B C 1
ATOM 11700 O O . HIS B 1 739 ? -17.766 39.125 17.844 1 82.88 739 HIS B O 1
ATOM 11706 N N . LYS B 1 740 ? -19.375 39.906 16.516 1 81.31 740 LYS B N 1
ATOM 11707 C CA . LYS B 1 740 ? -19.203 41.312 16.906 1 81.31 740 LYS B CA 1
ATOM 11708 C C . LYS B 1 740 ? -19.438 41.531 18.391 1 81.31 740 LYS B C 1
ATOM 11710 O O . LYS B 1 740 ? -18.766 42.344 19.031 1 81.31 740 LYS B O 1
ATOM 11715 N N . ALA B 1 741 ? -20.297 40.719 18.891 1 79.62 741 ALA B N 1
ATOM 11716 C CA . ALA B 1 741 ? -20.688 40.875 20.281 1 79.62 741 ALA B CA 1
ATOM 11717 C C . ALA B 1 741 ? -19.578 40.406 21.219 1 79.62 741 ALA B C 1
ATOM 11719 O O . ALA B 1 741 ? -19.562 40.75 22.406 1 79.62 741 ALA B O 1
ATOM 11720 N N . ASP B 1 742 ? -18.578 39.75 20.672 1 81.69 742 ASP B N 1
ATOM 11721 C CA . ASP B 1 742 ? -17.531 39.188 21.516 1 81.69 742 ASP B CA 1
ATOM 11722 C C . ASP B 1 742 ? -16.609 40.25 22.062 1 81.69 742 ASP B C 1
ATOM 11724 O O . ASP B 1 742 ? -15.977 40.094 23.109 1 81.69 742 ASP B O 1
ATOM 11728 N N . ILE B 1 743 ? -16.562 41.406 21.359 1 85.62 743 ILE B N 1
ATOM 11729 C CA . ILE B 1 743 ? -15.602 42.438 21.734 1 85.62 743 ILE B CA 1
ATOM 11730 C C . ILE B 1 743 ? -16.297 43.5 22.594 1 85.62 743 ILE B C 1
ATOM 11732 O O . ILE B 1 743 ? -15.625 44.312 23.219 1 85.62 743 ILE B O 1
ATOM 11736 N N . ASP B 1 744 ? -17.609 43.406 22.766 1 86.88 744 ASP B N 1
ATOM 11737 C CA . ASP B 1 744 ? -18.344 44.438 23.469 1 86.88 744 ASP B CA 1
ATOM 11738 C C . ASP B 1 744 ? -17.906 44.531 24.922 1 86.88 744 ASP B C 1
ATOM 11740 O O . ASP B 1 744 ? -17.734 45.625 25.453 1 86.88 744 ASP B O 1
ATOM 11744 N N . ASP B 1 745 ? -17.688 43.438 25.469 1 86.06 745 ASP B N 1
ATOM 11745 C CA . ASP B 1 745 ? -17.25 43.438 26.875 1 86.06 745 ASP B CA 1
ATOM 11746 C C . ASP B 1 745 ? -15.859 44.031 27.016 1 86.06 745 ASP B C 1
ATOM 11748 O O . ASP B 1 745 ? -15.586 44.781 27.969 1 86.06 745 ASP B O 1
ATOM 11752 N N . LEU B 1 746 ? -15.023 43.688 26.141 1 88.38 746 LEU B N 1
ATOM 11753 C CA . LEU B 1 746 ? -13.656 44.188 26.188 1 88.38 746 LEU B CA 1
ATOM 11754 C C . LEU B 1 746 ? -13.633 45.688 25.938 1 88.38 746 LEU B C 1
ATOM 11756 O O . LEU B 1 746 ? -12.875 46.438 26.594 1 88.38 746 LEU B O 1
ATOM 11760 N N . LEU B 1 747 ? -14.469 46.156 25.031 1 89.75 747 LEU B N 1
ATOM 11761 C CA . LEU B 1 747 ? -14.531 47.562 24.719 1 89.75 747 LEU B CA 1
ATOM 11762 C C . LEU B 1 747 ? -15.125 48.375 25.875 1 89.75 747 LEU B C 1
ATOM 11764 O O . LEU B 1 747 ? -14.719 49.5 26.141 1 89.75 747 LEU B O 1
ATOM 11768 N N . ARG B 1 748 ? -16.031 47.781 26.594 1 89.44 748 ARG B N 1
ATOM 11769 C CA . ARG B 1 748 ? -16.594 48.406 27.766 1 89.44 748 ARG B CA 1
ATOM 11770 C C . ARG B 1 748 ? -15.555 48.531 28.875 1 89.44 748 ARG B C 1
ATOM 11772 O O . ARG B 1 748 ? -15.477 49.562 29.547 1 89.44 748 ARG B O 1
ATOM 11779 N N . GLU B 1 749 ? -14.891 47.5 28.969 1 88.5 749 GLU B N 1
ATOM 11780 C CA . GLU B 1 749 ? -13.836 47.531 29.984 1 88.5 749 GLU B CA 1
ATOM 11781 C C . GLU B 1 749 ? -12.789 48.594 29.641 1 88.5 749 GLU B C 1
ATOM 11783 O O . GLU B 1 749 ? -12.266 49.25 30.531 1 88.5 749 GLU B O 1
ATOM 11788 N N . ALA B 1 750 ? -12.469 48.688 28.422 1 90.06 750 ALA B N 1
ATOM 11789 C CA . ALA B 1 750 ? -11.492 49.688 27.984 1 90.06 750 ALA B CA 1
ATOM 11790 C C . ALA B 1 750 ? -12.008 51.094 28.234 1 90.06 750 ALA B C 1
ATOM 11792 O O . ALA B 1 750 ? -11.25 51.969 28.656 1 90.06 750 ALA B O 1
ATOM 11793 N N . ALA B 1 751 ? -13.273 51.281 28.062 1 88.81 751 ALA B N 1
ATOM 11794 C CA . ALA B 1 751 ? -13.875 52.594 28.281 1 88.81 751 ALA B CA 1
ATOM 11795 C C . ALA B 1 751 ? -13.898 52.969 29.766 1 88.81 751 ALA B C 1
ATOM 11797 O O . ALA B 1 751 ? -13.641 54.094 30.141 1 88.81 751 ALA B O 1
ATOM 11798 N N . ILE B 1 752 ? -14.125 51.969 30.547 1 87.56 752 ILE B N 1
ATOM 11799 C CA . ILE B 1 752 ? -14.18 52.188 31.984 1 87.56 752 ILE B CA 1
ATOM 11800 C C . ILE B 1 752 ? -12.781 52.5 32.5 1 87.56 752 ILE B C 1
ATOM 11802 O O . ILE B 1 752 ? -12.602 53.406 33.312 1 87.56 752 ILE B O 1
ATOM 11806 N N . THR B 1 753 ? -11.898 51.75 32 1 86.44 753 THR B N 1
ATOM 11807 C CA . THR B 1 753 ? -10.523 51.969 32.438 1 86.44 753 THR B CA 1
ATOM 11808 C C . THR B 1 753 ? -10 53.312 31.984 1 86.44 753 THR B C 1
ATOM 11810 O O . THR B 1 753 ? -9.273 54 32.719 1 86.44 753 THR B O 1
ATOM 11813 N N . SER B 1 754 ? -10.328 53.719 30.812 1 86.12 754 SER B N 1
ATOM 11814 C CA . SER B 1 754 ? -9.906 55 30.297 1 86.12 754 SER B CA 1
ATOM 11815 C C . SER B 1 754 ? -10.508 56.156 31.109 1 86.12 754 SER B C 1
ATOM 11817 O O . SER B 1 754 ? -9.836 57.156 31.375 1 86.12 754 SER B O 1
ATOM 11819 N N . ARG B 1 755 ? -11.703 56.031 31.609 1 84.06 755 ARG B N 1
ATOM 11820 C CA . ARG B 1 755 ? -12.359 57.031 32.438 1 84.06 755 ARG B CA 1
ATOM 11821 C C . ARG B 1 755 ? -11.719 57.094 33.812 1 84.06 755 ARG B C 1
ATOM 11823 O O . ARG B 1 755 ? -11.578 58.188 34.406 1 84.06 755 ARG B O 1
ATOM 11830 N N . ARG B 1 756 ? -11.289 56.031 34.219 1 82.62 756 ARG B N 1
ATOM 11831 C CA . ARG B 1 756 ? -10.688 55.969 35.562 1 82.62 756 ARG B CA 1
ATOM 11832 C C . ARG B 1 756 ? -9.312 56.656 35.562 1 82.62 756 ARG B C 1
ATOM 11834 O O . ARG B 1 756 ? -8.938 57.281 36.531 1 82.62 756 ARG B O 1
ATOM 11841 N N . ILE B 1 757 ? -8.664 56.438 34.562 1 81.19 757 ILE B N 1
ATOM 11842 C CA . ILE B 1 757 ? -7.336 57.031 34.469 1 81.19 757 ILE B CA 1
ATOM 11843 C C . ILE B 1 757 ? -7.457 58.562 34.281 1 81.19 757 ILE B C 1
ATOM 11845 O O . ILE B 1 757 ? -6.617 59.312 34.781 1 81.19 757 ILE B O 1
ATOM 11849 N N . ASN B 1 758 ? -8.578 59.031 33.562 1 75.62 758 ASN B N 1
ATOM 11850 C CA . ASN B 1 758 ? -8.773 60.469 33.344 1 75.62 758 ASN B CA 1
ATOM 11851 C C . ASN B 1 758 ? -9.398 61.125 34.562 1 75.62 758 ASN B C 1
ATOM 11853 O O . ASN B 1 758 ? -9.562 62.344 34.594 1 75.62 758 ASN B O 1
ATOM 11857 N N . GLY B 1 759 ? -9.445 60.562 35.781 1 68.19 759 GLY B N 1
ATOM 11858 C CA . GLY B 1 759 ? -9.906 61.156 37.031 1 68.19 759 GLY B CA 1
ATOM 11859 C C . GLY B 1 759 ? -11.414 61.125 37.156 1 68.19 759 GLY B C 1
ATOM 11860 O O . GLY B 1 759 ? -11.977 61.812 38 1 68.19 759 GLY B O 1
ATOM 11861 N N . GLY B 1 760 ? -12.203 60.719 36.312 1 49.06 760 GLY B N 1
ATOM 11862 C CA . GLY B 1 760 ? -13.648 60.781 36.5 1 49.06 760 GLY B CA 1
ATOM 11863 C C . GLY B 1 760 ? -14.211 59.625 37.312 1 49.06 760 GLY B C 1
ATOM 11864 O O . GLY B 1 760 ? -13.555 58.594 37.438 1 49.06 760 GLY B O 1
#

Organism: Haematococcus lacustris (NCBI:txid44745)

Solvent-accessible surface area (backbone atoms only — not comparable to full-atom values): 82328 Å² total; per-residue (Å²): 130,84,76,74,79,69,56,81,80,41,63,68,22,58,83,61,54,63,67,60,46,75,68,54,53,54,53,52,53,47,51,52,50,52,49,50,54,52,52,52,50,49,51,51,49,52,54,50,50,47,32,45,50,51,22,52,61,66,64,44,73,92,48,49,54,62,17,22,29,32,36,30,33,41,60,48,45,42,66,69,36,72,60,41,50,48,50,57,35,63,67,34,76,65,42,72,70,44,58,68,75,58,45,50,53,50,48,49,53,35,30,69,55,63,40,82,68,61,67,62,61,54,48,48,45,56,43,54,62,45,49,64,57,49,62,60,59,65,65,66,70,75,80,76,81,79,81,76,79,78,78,75,82,76,77,79,76,75,78,76,82,72,83,81,84,81,86,80,85,82,78,87,69,78,68,62,57,59,54,52,52,51,47,49,47,50,48,45,51,47,47,49,50,47,49,49,50,48,50,52,56,45,59,75,54,46,63,59,94,68,52,53,59,83,40,62,82,75,36,62,51,56,46,28,34,69,72,64,38,78,46,46,73,52,52,55,66,56,50,43,49,50,53,51,49,53,53,26,63,48,71,36,82,78,41,67,67,46,69,48,72,38,57,51,49,74,74,51,50,60,50,48,52,53,41,53,51,45,49,49,53,48,52,47,50,52,44,44,50,53,52,37,56,72,66,66,46,78,83,80,72,82,64,64,41,78,43,54,7,66,82,59,44,73,64,22,34,74,76,52,33,78,56,75,37,77,37,53,37,68,61,45,42,50,51,50,48,53,49,44,43,51,49,49,56,54,49,49,62,57,24,69,63,38,62,35,36,23,32,40,39,28,33,35,42,35,39,59,34,44,47,52,41,56,35,50,49,41,62,55,56,77,31,54,40,48,36,71,29,65,53,59,90,37,52,37,71,80,33,50,57,57,34,60,67,58,31,50,50,36,38,52,53,50,50,52,48,47,55,51,49,47,62,56,47,29,49,62,48,27,53,41,48,48,52,51,48,50,76,58,56,58,64,41,65,82,57,32,67,67,46,63,40,68,70,51,33,50,46,48,57,49,46,43,49,39,48,56,51,47,57,60,55,62,54,44,48,61,51,42,36,53,52,32,55,66,26,41,40,52,29,51,63,55,24,32,50,50,20,24,53,52,51,35,54,42,43,47,54,29,52,54,49,24,49,35,38,34,54,34,44,59,73,34,36,69,48,39,72,63,32,34,70,45,46,59,56,39,50,38,55,20,56,66,65,46,44,62,55,50,46,36,34,48,49,48,47,35,53,45,46,48,48,36,56,73,54,35,31,69,59,37,48,46,34,51,56,36,41,73,64,45,78,30,67,66,57,50,48,54,65,61,66,69,66,68,82,66,61,21,68,51,51,29,55,53,51,49,46,49,49,52,26,58,46,32,34,77,38,34,53,69,33,43,61,54,40,50,51,32,51,53,51,47,47,70,70,43,65,86,67,80,72,88,71,90,71,79,78,64,62,47,54,32,47,52,52,48,50,45,38,38,50,73,37,52,40,86,70,47,71,75,56,59,56,54,44,52,50,50,50,50,50,41,52,51,46,50,69,47,45,51,57,48,71,73,4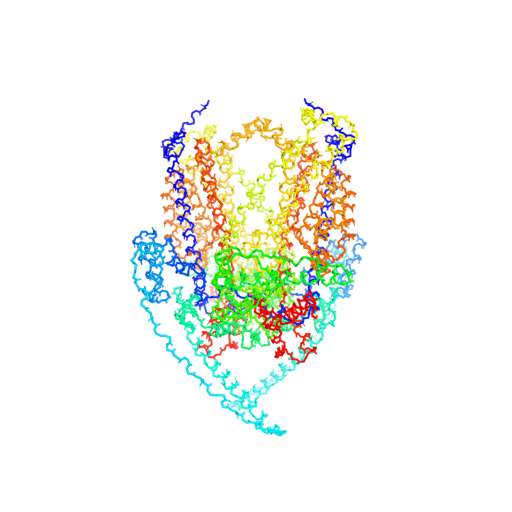3,70,19,36,42,58,28,32,38,51,42,49,35,46,23,69,76,65,70,49,63,63,72,50,71,69,56,48,53,50,37,52,58,47,73,43,59,70,80,74,69,66,52,71,72,70,49,49,62,58,50,50,49,50,52,51,51,54,39,51,72,72,69,102,129,84,76,73,80,69,57,83,81,42,63,66,22,60,82,61,55,63,67,61,46,75,69,56,53,54,52,52,51,48,50,54,50,52,49,50,52,50,53,54,49,50,52,52,49,53,53,49,49,48,32,44,48,52,22,52,61,68,63,43,74,92,46,49,52,62,16,23,29,33,36,29,32,40,60,48,44,44,67,68,36,72,59,41,51,49,50,56,35,64,68,33,76,64,43,72,69,46,57,68,73,57,45,52,53,51,48,51,53,34,29,70,55,67,39,83,66,60,69,61,62,55,46,49,47,55,42,53,62,45,48,64,58,50,62,61,59,65,67,66,68,72,78,75,81,74,82,76,80,77,78,76,82,76,75,82,80,77,82,72,83,75,84,78,86,79,86,81,86,80,77,86,67,77,64,62,56,56,53,52,50,49,49,48,49,49,49,48,49,47,47,48,49,47,49,49,49,47,49,53,56,45,60,74,55,46,63,60,96,69,53,52,60,84,39,62,83,75,36,63,52,55,46,29,32,71,72,65,38,80,47,47,73,49,51,57,69,55,52,43,49,50,52,51,49,54,52,25,62,49,71,35,82,78,40,68,66,45,67,46,73,38,58,51,50,74,74,50,51,61,51,48,51,53,40,53,50,44,49,49,53,46,52,47,51,51,44,45,51,53,52,37,55,73,66,68,45,78,83,80,74,82,65,66,40,77,43,54,7,65,81,59,42,71,64,22,34,73,75,51,32,78,55,76,38,76,37,52,40,68,62,46,44,49,51,49,48,52,50,44,43,52,49,48,56,55,47,50,62,58,26,69,63,38,60,35,36,23,32,40,39,27,33,36,43,36,39,59,36,44,48,51,41,56,35,51,49,41,62,56,56,78,30,55,40,48,36,72,29,64,54,58,91,36,52,37,71,79,35,52,58,58,35,62,69,59,31,50,52,36,39,52,51,50,50,51,50,48,54,49,50,48,62,57,47,31,50,62,47,25,54,41,48,50,51,51,49,51,75,58,54,56,63,42,67,83,54,31,68,66,46,64,39,68,71,50,32,49,46,46,56,48,45,44,48,39,48,57,51,48,58,62,54,64,55,44,49,62,51,41,36,52,49,33,53,66,27,41,41,51,29,52,64,54,23,32,52,49,19,24,54,52,51,33,53,41,42,48,52,30,52,55,50,24,49,35,39,36,54,35,43,59,73,34,36,68,48,38,72,63,32,34,71,45,47,59,56,40,50,37,55,20,54,67,64,46,46,62,54,50,45,37,34,47,49,47,48,35,52,46,46,47,49,37,57,73,53,35,33,69,58,36,47,45,34,50,55,37,41,72,63,43,79,28,68,66,57,49,47,54,66,60,66,70,66,68,82,65,61,23,68,51,50,29,56,53,52,50,46,49,49,51,26,58,46,33,34,77,37,33,54,70,32,42,61,54,41,49,51,32,52,53,51,47,47,71,70,42,67,86,67,81,72,88,72,89,71,78,77,63,61,45,56,31,46,51,53,48,50,44,40,38,51,72,36,54,39,88,69,49,72,75,55,60,56,54,45,53,51,50,49,50,50,42,51,51,47,49,70,46,45,49,57,47,70,73,42,70,18,37,44,60,27,32,38,50,43,50,36,44,24,68,76,64,72,49,61,64,72,49,70,68,56,49,51,50,36,54,58,48,73,42,62,71,81,76,69,66,54,71,73,70,48,50,62,57,51,49,50,50,52,51,52,53,39,48,74,72,71,100

InterPro domains:
  IPR003864 CSC1/OSCA1-like, 7TM region [PF02714] (410-638)
  IPR027815 CSC1/OSCA1-like, cytosolic domain [PF14703] (253-399)
  IPR045122 Calcium permeable stress-gated cation channel 1-like [PTHR13018] (4-738)

Nearest PDB structures (foldseek):
  8xw0-assembly1_A  TM=8.409E-01  e=5.053E-20  Arabidopsis thaliana
  6mgv-assembly1_A  TM=8.133E-01  e=1.615E-19  Arabidopsis thaliana
  8grn-assembly1_B  TM=7.952E-01  e=1.477E-19  Arabidopsis thaliana
  8ymq-assembly1_A  TM=7.885E-01  e=1.376E-16  Arabidopsis thaliana
  8ymp-assembly1_B  TM=7.381E-01  e=3.846E-16  Arabidopsis thaliana

pLDDT: mean 72.36, std 20.39, range [16.55, 96.56]

Secondary structure (DSSP, 8-state):
-------GGGGGSGGGSPTT-TTHHHHHHHHHHHHHHHHHHHHHHHHHHHHHHHHHHHHSPSSHHHHEEEEE--TT--TTSHHHHHHHHHTSHHHHHS-HHHHHHHHHHHHHHH----HHHHHHHHHHHHHHHHHHHGGG---------------------------------THHHHHHHHHHHHHHHHHHHHHHHHHHHHHTTPPPSS--TT-GGG-HHHHHHHHH-S-SS--HHHHHHHHHHHHHHHH-TT-EEEEEEEE--HHHHHHHHHHHHHHHHHHHHHHHHHHHHHTT----S--EEEE-GGGGHHHHHHHH-SS-EEEEHHHHHHHHHHHHHHHHHHHHHHHTT-EEEEEEEEESSHHHHHHHHHS---S-TTS-EEEEPPPGGGB-GGGGG--HHHHHHHHHHHHHHHHHHHHHHHHHHHHHHHHHSHHHHTTSHHHHHHHTSHHHHHHHHHHHHHHHHHHHHHTHHHHHHHHHHHHT-SBHHHHHHHHHHHHHHHIIIIIIIHHHIIIIITTTHHHHHH-TTHHHHHHHHHHHHTHHHHHHHHHHHHHHHHHHHHTTHHHHHHHHHHHHH--SHHHHHHHHHT----STTTHHHHHHHHHHHHHHHTT-TTHHHHHHHHHHHHHHHHTT----------THHHHHHHHHHHHHTT-TTGGGGTHHHHHHHHHHHHHHHHHHHHHHS--HHHHHHHHHHHHHHHS-SSPPHHHHHHHHHHTS-GGGG--GGGGHHHHHHHHHHHHHHTT-/-------GGGGGSGGGSPTT-TTHHHHHHHHHHHHHHHHHHHHHHHHHHHHHHHHHHHHSPSSHHHHEEEEE--TT--TTSHHHHHHHHHTSHHHHHS-HHHHHHHHHHHHHHH----HHHHHHHHHHHHHHHHHHHGGG---------------------------------THHHHHHHHHHHHHHHHHHHHHHHHHHHHHTTPPPSS--TT-GGG-HHHHHHHHH-S-SS--HHHHHHHHHHHHHHHH-TT-EEEEEEEE--HHHHHHHHHHHHHHHHHHHHHHHHHHHHHTT----S--EEEE-GGGGHHHHHHHH-SS-EEEEHHHHHHHHHHHHHHHHHHHHHHHTT-EEEEEEEEESSHHHHHHHHHS---S-TTS-EEEEPPPGGGB-GGGGG--HHHHHHHHHHHHHHHHHHHHHHHHHHHHHHHHHSHHHHTTSHHHHHHHTSHHHHHHHHHHHHHHHHHHHHHTHHHHHHHHHHHHT-SBHHHHHHHHHHHHHHHIIIIIIIHHHIIIIITTTHHHHHH-TTHHHHHHHHHHHHTHHHHHHHHHHHHHHHHHHHHTTHHHHHHHHHHHHH--SHHHHHHHHHT----STTTHHHHHHHHHHHHHHTTT-TTHHHHHHHHHHHHHHHHTT----------THHHHHHHHHHHHHTT-TTGGGGTHHHHHHHHHHHHHHHHHHHHHHS--HHHHHHHHHHHHHHHS-SSPPHHHHHHHHHHTS-GGGS--GGGGHHHHHHHHHHHHHHTT-

Foldseek 3Di:
DPPPPQPPLQCQFPVVDFFADPCLVVLLVVLVVLLVVVLVVLVVVLVVQLVVVLVVLLPDDDAQQLFKKKWFFAAQACFQPPLNVLVVVLLDPVLVVDDPVVNVVNQVSNCVQANDPPPCSSVVSVVVVVVVVVVPPVVPPPPDPPPPDPPDPPDPDPPPPDDDDDDDDDDPDPVVVVVVVVVVVVVVVVVVVVVVVLVVLVVVLDDDPDHDPPDLSQDSNSNSCVQQPSHNFGFPVSVQSVVVSLLCVQQHHQFFFGKFFAWDCPVLVVLVVVLVVLLVVLVLVLQVLVVCVVVVNQPPDADWDWDAQPVLPPVSCVPPNRDTDTDGSLVVSLVVNLVSQVVLVVVVVVRSGGTARMMMIGTLASLSLQCLQPDDSGPPCQGTHMHRDDFLVFFDSNLSRHGPVQLVVLVVVLVVVLVVVLVVLLVVLLVLLVVLVPPPVCPPPPCVVVCPPVVNVCCCSQAVSLVVVVVVLVCQLVVQLVSLVRSRDGGSLSSLVSLQVSSLVSCCSRPVVSQLCSNQVVVCVVVCVVPVVCVLVSSLVSNLVCLSNLLSNLLCCLCVVLVCVVVVPVLVVVCVVVVVVSVGPVVVVVSVPPPPPRNNSPVSSLVVLVLSCLQCCSRNVVSVVSNVSSVVSSCVSPVVDDNDDDDQLPSLNNLVNSLSNSVVSVHVCSVVSVCSSVVSVVSRVVSCVPNVVSVRGPDSVSSVVSLVVVCVVPVDSGDDPVSVVVSNVSNDDVSVVDHSVVCVVVSVSSVVSVVVSVPD/DPPPPQPPLQCQFPVVDFFADPCLVVLLVVLVVLLVVVLVVLVVVLVVQLVVVLVVLLPDDDAQQLFKKKWFFAAQACFQPPLNVLVVVLLDPVLVVDDPVVNVVNQVSNCVQANDPPPCSSVVSVVVVVVVVVVPPVVPDPPDPPPPDPPDPDPPDDDPPDDDDDDDDDDPDPVVVVVVVVVVVVVVVVVVVVVVVLVVLVVVLDDDPDDDPPDLSQDSNSNSCVQQPSHNFGFPVSVQSVVVSLLCVQQHHQFFFGKFFAWDCVVLVVLVVVLVVLLVVLVLVLQVLVVCVVVVNQPPDADWDWDAQPVLPPVSCVPPNHDTDTDGSLVVSLVVNLVSQVVLVVVVVVRSGGTARMMMIGTLASLSLQCLQPDDSGPPCQGTHMHRDDFLVFFDSNLSRHGPVQLVVLVVVLVVVLVVVLVVLLVVLLVLLVVLVPPVVCPPPPCVVVCPPVVNVCCCSQQVSLVVVVVVLVCQLVVQLVSLVRSRDGGSLSSLVSLQVSSLVSCCSRPVVSQLCSNQVVVCVVVCVVPVVCVLVSSLVSNLVCLSNLLSNLLNCLCVVLVCVVVVPVLVVVCVVVVVVSVGPVVVVVSVPPPPPRNNSPVSSLVVLVLSCLQCCSRNVVSVVSNVSSVVSSCVSPVVDDDDDDDQLSSLNNLVNSLSNSVVSVHVCSVVSVCSSVVSVVSRVVSCVPSVVSVRGPDSVSSVVSLVVVCVVPVDSGDDPVSVVVSNVSNDDVSVVDHSVVCVVVSVSSVVSVVVSVPD

Sequence (1520 aa):
AKNYAFSSFDRCSLANVASGELKLWAHMISCYVVTYIVLTALWRYNKEATLMRIAFLANSPRGGPSHTVLVMDIPGNKYGTLVWYLRELVGSTLFVMLPKSWRKRILDKVEEAFGKVSELDVAAIARGADLTIEREEDRHRGTTPSPSSAQTPALVDGTKAQPSKGTATAVTSPLTAAAALNTKAAEAVEAQKKTRATGSLLRKRVYSKEVKPNDDKLDPWKQAEAVLGDAAAPNAGAVQDFIHGEMEFCYGRGCVASVNPVWDQSELEGLLDDYTKTKQLLEDYLDKLAYDLRRRKPIKKRLQVTVIGPTLGAWGIKNYGVKPVKVDAITFWSDRLRQLADQIHVSQANCLQRPVPSAFVTFQIRATQVVLATNLHHHDETTWQATLAPEPKEIIWRNLRMRAWERTLRTMVLWGAYVALVLFFIIPVGIVQALIEVPRLASVPVLGTIVNLPVIKQVLEGIVPGLVLLIFLALLPSLLAFMCRLSGCVSNSAVDFGVVERYFYFQVLTIFLGSIISGSLLSQLKLLQSNPGAIIRILGVGIPQTATFFINFILVAGIGKAGIKHLRLPGLVIFWLLSKMASTPRARARLWADQYTTYGPNVPGYTIAFLLGLVYCNINPIIAPVVLLYMTFSVISERSCSCCYWLPCLCCWVQVAMLVLLSIKGFQWVPLLIPAPFITLAFHVSCLVLFNRPWTVMSAHDAAMLDLKDATDRGDEAMSQAELQEIKQMYQSPVFKVHKADIDDLLREAAITSRRINGGAKNYAFSSFDRCSLANVASGELKLWAHMISCYVVTYIVLTALWRYNKEATLMRIAFLANSPRGGPSHTVLVMDIPGNKYGTLVWYLRELVGSTLFVMLPKSWRKRILDKVEEAFGKVSELDVAAIARGADLTIEREEDRHRGTTPSPSSAQTPALVDGTKAQPSKGTATAVTSPLTAAAALNTKAAEAVEAQKKTRATGSLLRKRVYSKEVKPNDDKLDPWKQAEAVLGDAAAPNAGAVQDFIHGEMEFCYGRGCVASVNPVWDQSELEGLLDDYTKTKQLLEDYLDKLAYDLRRRKPIKKRLQVTVIGPTLGAWGIKNYGVKPVKVDAITFWSDRLRQLADQIHVSQANCLQRPVPSAFVTFQIRATQVVLATNLHHHDETTWQATLAPEPKEIIWRNLRMRAWERTLRTMVLWGAYVALVLFFIIPVGIVQALIEVPRLASVPVLGTIVNLPVIKQVLEGIVPGLVLLIFLALLPSLLAFMCRLSGCVSNSAVDFGVVERYFYFQVLTIFLGSIISGSLLSQLKLLQSNPGAIIRILGVGIPQTATFFINFILVAGIGKAGIKHLRLPGLVIFWLLSKMASTPRARARLWADQYTTYGPNVPGYTIAFLLGLVYCNINPIIAPVVLLYMTFSVISERSCSCCYWLPCLCCWVQVAMLVLLSIKGFQWVPLLIPAPFITLAFHVSCLVLFNRPWTVMSAHDAAMLDLKDATDRGDEAMSQAELQEIKQMYQSPVFKVHKADIDDLLREAAITSRRINGG

Radius of gyration: 41.53 Å; Cα contacts (8 Å, |Δi|>4): 1602; chains: 2; bounding box: 106×156×86 Å